Protein AF-0000000075450523 (afdb_homodimer)

Nearest PDB structures (foldseek):
  6s5o-assembly2_F-2  TM=8.273E-01  e=3.214E-02  Bacillus subtilis subsp. subtilis str. 168
  4gvl-assembly1_A  TM=4.251E-01  e=5.748E-04  Geobacter sulfurreducens PCA
  6s2j-assembly1_A  TM=8.251E-01  e=3.214E-02  Bacillus subtilis subsp. subtilis str. 168
  4gx2-assembly1_B  TM=4.238E-01  e=2.543E-03  Geobacter sulfurreducens PCA
  4gx5-assembly1_B  TM=4.213E-01  e=3.454E-03  Geobacter sulfurreducens PCA

Solvent-accessible surface area (backbone atoms only — not comparable to full-atom values): 54017 Å² total; per-residue (Å²): 107,67,63,59,48,32,41,57,68,24,33,86,91,32,75,55,17,27,61,58,18,40,50,28,48,54,18,45,24,34,20,53,6,46,59,54,17,67,48,57,60,95,82,44,52,72,33,70,54,33,13,24,53,40,9,22,55,38,14,48,72,62,43,59,56,32,68,70,57,38,51,41,44,23,50,51,12,41,32,41,21,37,25,39,52,17,39,68,36,12,65,51,49,70,62,24,56,38,96,74,30,44,62,54,40,48,47,39,51,50,27,52,50,46,35,50,51,49,50,53,49,47,30,74,72,69,63,50,55,66,56,32,45,52,9,13,52,20,9,7,32,46,32,64,61,25,39,52,22,36,52,49,47,43,26,73,72,68,73,46,85,63,50,48,23,52,46,24,20,65,53,2,28,64,31,15,58,51,24,46,50,50,35,52,55,49,47,38,59,77,66,65,65,51,69,69,61,41,50,51,46,42,63,59,58,32,53,63,59,35,48,53,39,65,38,78,48,38,32,29,26,66,33,72,85,46,44,68,33,29,45,49,56,49,44,65,70,66,72,56,72,54,34,61,53,34,34,29,45,61,91,41,80,83,48,66,42,74,47,50,58,78,38,66,36,46,67,54,18,35,33,36,33,35,22,28,52,83,46,45,62,62,45,35,74,62,41,30,45,82,48,93,71,83,60,70,82,41,45,78,67,38,42,78,45,78,36,39,29,41,38,72,90,51,32,34,36,27,47,54,75,63,34,48,39,81,74,41,55,21,32,60,43,30,34,31,49,98,86,37,45,36,66,41,31,53,78,44,60,37,48,57,67,26,30,34,32,34,33,20,35,72,66,23,48,52,52,48,32,59,68,28,46,47,36,69,71,63,48,31,56,57,54,58,45,54,54,27,43,32,44,26,52,4,41,53,48,10,66,41,72,39,82,47,92,92,48,93,58,62,46,55,53,32,62,46,42,14,17,23,53,38,17,23,48,44,35,46,46,18,39,80,69,60,38,70,68,54,54,44,68,24,24,42,40,34,46,23,52,52,10,44,43,43,17,34,22,34,49,13,30,68,25,9,74,54,43,63,61,42,48,68,68,56,56,35,57,52,43,31,51,51,4,31,48,52,20,31,51,27,50,49,52,38,48,48,44,38,40,70,71,67,62,45,47,65,52,37,46,49,8,32,52,20,12,44,30,52,31,67,68,48,40,54,55,49,47,70,76,38,90,58,62,44,24,58,52,27,18,64,48,24,27,53,58,32,54,53,49,44,33,51,49,40,30,48,54,48,45,69,73,70,99,107,67,64,60,46,31,40,56,68,26,32,86,90,31,76,56,16,26,61,57,17,40,50,27,50,53,19,45,25,34,21,54,7,49,59,55,18,69,49,58,60,95,84,44,54,71,34,68,54,34,13,24,52,39,10,21,54,36,13,49,72,60,40,59,57,33,68,70,56,37,51,40,45,24,50,52,13,40,33,41,20,38,24,38,50,16,40,68,37,12,64,52,48,69,60,25,58,36,96,73,29,41,64,54,40,49,46,37,51,48,27,53,50,47,34,52,51,51,49,54,48,45,30,73,72,71,64,51,55,64,55,32,46,51,8,14,53,19,10,8,33,46,30,64,62,25,39,53,21,36,53,48,46,42,26,72,74,69,73,45,84,64,49,46,23,53,45,24,20,64,53,2,29,65,31,15,59,51,24,46,50,49,34,52,54,48,47,39,60,76,67,63,66,51,70,68,62,39,50,52,47,43,64,59,58,32,53,65,59,34,50,52,40,66,39,78,48,38,31,30,28,66,34,71,86,44,45,68,34,27,45,48,56,49,44,64,68,67,71,56,72,55,32,60,52,34,35,29,44,61,90,39,81,83,45,67,40,73,48,51,57,78,39,64,37,45,67,54,18,34,34,35,33,34,22,29,51,80,46,46,61,62,46,35,74,61,42,30,44,81,47,92,72,83,61,69,81,44,46,79,68,38,41,79,46,76,36,39,29,42,40,73,88,51,31,35,37,27,47,55,74,63,35,47,38,81,74,42,54,22,32,60,42,30,34,31,50,96,87,36,45,37,65,40,32,52,79,43,60,38,46,60,68,26,31,34,32,33,34,20,36,71,66,22,47,51,51,49,33,59,68,29,46,48,37,70,71,62,48,31,56,58,53,58,44,53,54,27,42,32,44,25,53,5,40,54,47,10,68,41,72,39,80,48,92,92,48,91,58,60,45,55,54,32,61,47,44,15,17,22,54,37,17,23,49,43,36,47,47,18,38,79,69,63,39,72,67,53,53,44,70,24,22,43,42,34,46,24,53,52,9,45,42,44,18,33,21,34,48,14,31,68,26,10,73,54,43,62,60,41,49,70,69,54,56,35,58,53,43,31,51,50,4,30,48,51,20,29,50,26,51,49,51,37,49,49,44,37,41,72,73,66,62,45,47,65,53,37,45,49,8,32,52,20,12,43,30,51,31,67,68,46,40,54,54,49,47,72,76,40,90,61,62,44,23,60,50,27,19,62,47,23,27,55,58,32,53,53,50,45,33,51,50,40,29,48,54,48,44,70,74,69,99

pLDDT: mean 86.55, std 9.95, range [38.66, 97.81]

Secondary structure (DSSP, 8-state):
-HHHHHHHH--TTSGGG-HHHHHHHHHHHHHHHHHHHT--BTTB--TTHHHHHHHHHHHHTT----HHHHHHHHHHHHHHHHHHHHHHHHHHHGGGGSTTHHHHHHHHHHHHHHHHHHHHHHHHHH---HHHHHHHHHHHTT-HHHHHHHHHHHHHHHSS--HHHHHHHHHHHHHHHHHHHHHHHHHHHHTT--HHHHHHHHHHHTTTGGGTSPEEEEEEE--GGGTT-BHHHHHHHHTS-EEEEEEE-TT-TT--EE--TT-B--TT-EEEEEE-HHHHHHHHHHHEEE-----GGGGGTSEEEEEEB--GGGTT-BHHHHTHHHHHS-EEEEEEETTEEEE--TTPBP-TT-EEEEEE-HHHHHHHHHHHB--HHHHHS---HHHHHHHHHHHHHHTPPB--TT-SSPBP-HHHHHHHHHHHHHHHHGGGGT------HHHHHHHHHHHHHHHHHHHHHHHHHHHHHHHHTSHHHHHHHHHHHHHHHHHHHHHHIIIIIS---HHHHHHHHHHHTT-HHHHHHHHHH-SSSHHHHHHHHHHHHHHHHHHHHHHHHHHHHH-/-HHHHHHHH--TTSGGG-HHHHHHHHHHHHHHHHHHHT--BTTB--TTHHHHHHHHHHHHTT----HHHHHHHHHHHHHHHHHHHHHHHHHHHGGGGSTTHHHHHHHHHHHHHHHHHHHHHHHHHH---HHHHHHHHHHHTT-HHHHHHHHHHHHHHHSS--HHHHHHHHHHHHHHHHHHHHHHHHHHHHTT--HHHHHHHHHHHTTTGGGTS-EEEEEEE--GGGTT-BHHHHHHHHTS-EEEEEEE-TT-TT--EE--TT-B--TT-EEEEEE-HHHHHHHHHHHEEE-----GGGGGTSEEEEEEB--GGGTT-BHHHHTHHHHHS-EEEEEEETTEEEE--TTPBP-TT-EEEEEE-HHHHHHHHHHHB--HHHHHS---HHHHHHHHHHHHHHTPPB--TT-SSPBP-HHHHHHHHHHHHHHHHGGGGT------HHHHHHHHHHHHHHHHHHHHHHHHHHHHHHHHTSHHHHHHHHHHHHHHHHHHHHHHIIIIIS---HHHHHHHHHHHTT-HHHHHHHHHH-SSSHHHHHHHHHHHHHHHHHHHHHHHHHHHHH-

Radius of gyration: 31.95 Å; Cα contacts (8 Å, |Δi|>4): 2285; chains: 2; bounding box: 88×83×75 Å

InterPro domains:
  IPR006037 Regulator of K+ conductance, C-terminal [PF02080] (314-372)
  IPR006037 Regulator of K+ conductance, C-terminal [PS51202] (289-374)
  IPR006512 YidE/YbjL duplication [PF06826] (26-187)
  IPR006512 YidE/YbjL duplication [PF06826] (387-558)
  IPR006512 YidE/YbjL duplication [TIGR01625] (31-175)
  IPR006512 YidE/YbjL duplication [TIGR01625] (391-545)
  IPR036721 Regulator of K+ conductance, C-terminal domain superfamily [G3DSA:3.30.70.1450] (300-380)
  IPR036721 Regulator of K+ conductance, C-terminal domain superfamily [SSF116726] (298-374)
  IPR050144 AAE Transporter [PTHR30445] (29-537)

Organism: Prevotella dentalis (strain ATCC 49559 / DSM 3688 / JCM 13448 / NCTC 12043 / ES 2772) (NCBI:txid908937)

Foldseek 3Di:
DVVVVLLQQADPVDPQRDDSNAVVLLVVLLVVQQVQQVDDDVNDGLHLLSSLQSLLQSLQVVRFGDPVVLVVLLLQLLLLQLLLVLLVLQACVVVLCPDPNVVLQVLLVQLVVVLLVLLVVCCVVPVDDSLLSQLLLCLLLVQVLSLVLLQQLQCVQPVDGDLSSSLLNSLLNVLNQVLLVVLLVVLCVVVVDDLVVLQVVLVVVCVVVLQLAKDKFKFFFAAPVLAFPFPLVLCVVLVFQKDFQWKQDPVHNQEIAGGDRGDGDHGRIMTIMIHRPVSVVSSCVRGHHTDDDDCVSHCVAKPKDKAAQQDLVQQFPFQLRVPLCVPQNKDFQWKADPNTTDGRGRGDTDAHGIITTIMGGPRSVVVVNVVRVSDPVSQADDDCVCVVVLLVQLVVQQPDFDDDPPFPGTAGLHSSQSSNVSSSVCSNCVSNVSNRNDHDPVVSVVSNSSSSSSNSSSSSSVSNNCNVVCCPVPVSVVSNVSSSCSNNVSLNVSSVCCCPVVVRRSLLSQLSSSLSSLHVSSLVVSCVSHVRCNSVVSNSSNNSVSSNCSSVVSSVSSSVVSD/DVVVVLLQQADPVDAQRDPSNAVVLLVVLLVVQQVQQVDDDVNDGLHLLSSLQSLLQSLQVVRFGDPVVLVVLLLQLLLLQLLLVLLVLLACVVVLCPDPNVVLQVLLVQLVVVLLVLLVVCCVVPVDDSLLSQLLLCLLLVFVLSLVLLQQLQCVQPVDGDLSSSLLNSLLNVLNQVLLVVLLVVLCVVVVDDLVVLQVVLVVVCLVVLQLAKDKFKFFFAAPVQAFPFPLVLCVVLVFQKDFQWKQQPVHNQEIAGGDRGDGDHGRIMTIMIHRPVSVVSSCVRGHHTDDDDCVSHCVAKPKDKAAQQDLVLQFPFQLRVPLCVPQNKDFQWKQDPNTTDGRGRGDTDAHGIITTIMGGPRSVVVVNVVRVSDPVSQADDDCVCVVVLLVQLVVQQPDFDDDPPFPGTAGLHSSQSSNVSSSVCSNCVSNVSNRNDHDPVVSVVSNSSSSSSNSSSSSSVSNNCNVVCCPVPVSVVSNVSSSCSNNVSLNVSSVCCCPVVVRRSLLSQLSSSLSSLHVSSLVVSCVSHVDCNSVVSNSSNNSVSSNCSSVVSSVSSSVVSD

Sequence (1126 aa):
MELLRNLFEGFPEYWGGGVSHSLLILSLVISLGLILGKLKVRNVSLGLTWVLIIGIVFGYFNMNLDPNLLHFLREFGLVLFVYSIGLQVGPSFFSSFKKGGLSLNMLVVTTIAVGLALTVGLHFATGTPITALAGIFSGAVTNTPGLGAAQQAYFGLQGVEAPDIAMGYALAYPMGVIGVILSFILLRYILRIRPTEEEQAAERGLGHLEQLTVRQFTLEITNQRIDGATVKHVRELVKRRFVISRIVPHDDTEHNAVVNGHTELHLHDRVLIIAAPKDVDAITALVGIPVELDWSPYEQELLSRRVLLTRPELNGKTLEQLNANGNFGVTVTRVNRSGVDLVAYPHLRLQLGDKLTVVGTELGIGHVSKMLGNSLKRLNYPNLIPIFLGIALGCVVANLPLIIPGIPQPVKLGLAGGPFIVAILVGYFGPRYHLVTYNTISANMMMREMGIAIFLACVGLGAGPDFFSTLTGGEGLAWIGYGLLLTVVPILLGGLIGRYGLHLNYYTLMGVLAGGNTNPPALAYSNMLTTSDTPAVGYATVYPFAMFLRIITIQILILLFFAMELLRNLFEGFPEYWGGGVSHSLLILSLVISLGLILGKLKVRNVSLGLTWVLIIGIVFGYFNMNLDPNLLHFLREFGLVLFVYSIGLQVGPSFFSSFKKGGLSLNMLVVTTIAVGLALTVGLHFATGTPITALAGIFSGAVTNTPGLGAAQQAYFGLQGVEAPDIAMGYALAYPMGVIGVILSFILLRYILRIRPTEEEQAAERGLGHLEQLTVRQFTLEITNQRIDGATVKHVRELVKRRFVISRIVPHDDTEHNAVVNGHTELHLHDRVLIIAAPKDVDAITALVGIPVELDWSPYEQELLSRRVLLTRPELNGKTLEQLNANGNFGVTVTRVNRSGVDLVAYPHLRLQLGDKLTVVGTELGIGHVSKMLGNSLKRLNYPNLIPIFLGIALGCVVANLPLIIPGIPQPVKLGLAGGPFIVAILVGYFGPRYHLVTYNTISANMMMREMGIAIFLACVGLGAGPDFFSTLTGGEGLAWIGYGLLLTVVPILLGGLIGRYGLHLNYYTLMGVLAGGNTNPPALAYSNMLTTSDTPAVGYATVYPFAMFLRIITIQILILLFFA

Structure (mmCIF, N/CA/C/O backbone):
data_AF-0000000075450523-model_v1
#
loop_
_entity.id
_entity.type
_entity.pdbx_description
1 polymer Permease
#
loop_
_atom_site.group_PDB
_atom_site.id
_atom_site.type_symbol
_atom_site.label_atom_id
_atom_site.label_alt_id
_atom_site.label_comp_id
_atom_site.label_asym_id
_atom_site.label_entity_id
_atom_site.label_seq_id
_atom_site.pdbx_PDB_ins_code
_atom_site.Cartn_x
_atom_site.Cartn_y
_atom_site.Cartn_z
_atom_site.occupancy
_atom_site.B_iso_or_equiv
_atom_site.auth_seq_id
_atom_site.auth_comp_id
_atom_site.auth_asym_id
_atom_site.auth_atom_id
_atom_site.pdbx_PDB_model_num
ATOM 1 N N . MET A 1 1 ? -21.016 -18.781 22.688 1 67.12 1 MET A N 1
ATOM 2 C CA . MET A 1 1 ? -20.391 -19.984 22.109 1 67.12 1 MET A CA 1
ATOM 3 C C . MET A 1 1 ? -20.953 -20.281 20.734 1 67.12 1 MET A C 1
ATOM 5 O O . MET A 1 1 ? -20.203 -20.609 19.812 1 67.12 1 MET A O 1
ATOM 9 N N . GLU A 1 2 ? -22.281 -20 20.688 1 76.31 2 GLU A N 1
ATOM 10 C CA . GLU A 1 2 ? -22.906 -20.297 19.406 1 76.31 2 GLU A CA 1
ATOM 11 C C . GLU A 1 2 ? -22.406 -19.328 18.328 1 76.31 2 GLU A C 1
ATOM 13 O O . GLU A 1 2 ? -22.188 -19.734 17.188 1 76.31 2 GLU A O 1
ATOM 18 N N . LEU A 1 3 ? -22.156 -18.219 18.766 1 77.31 3 LEU A N 1
ATOM 19 C CA . LEU A 1 3 ? -21.656 -17.219 17.828 1 77.31 3 LEU A CA 1
ATOM 20 C C . LEU A 1 3 ? -20.297 -17.609 17.281 1 77.31 3 LEU A C 1
ATOM 22 O O . LEU A 1 3 ? -20.078 -17.609 16.062 1 77.31 3 LEU A O 1
ATOM 26 N N . LEU A 1 4 ? -19.469 -18.031 18.156 1 80.62 4 LEU A N 1
ATOM 27 C CA . LEU A 1 4 ? -18.109 -18.391 17.75 1 80.62 4 LEU A CA 1
ATOM 28 C C . LEU A 1 4 ? -18.125 -19.672 16.906 1 80.62 4 LEU A C 1
ATOM 30 O O . LEU A 1 4 ? -17.359 -19.781 15.945 1 80.62 4 LEU A O 1
ATOM 34 N N . ARG A 1 5 ? -18.984 -20.516 17.25 1 79.94 5 ARG A N 1
ATOM 35 C CA . ARG A 1 5 ? -19.109 -21.75 16.469 1 79.94 5 ARG A CA 1
ATOM 36 C C . ARG A 1 5 ? -19.578 -21.453 15.055 1 79.94 5 ARG A C 1
ATOM 38 O O . ARG A 1 5 ? -19.031 -22 14.086 1 79.94 5 ARG A O 1
ATOM 45 N N . ASN A 1 6 ? -20.5 -20.516 14.984 1 80.81 6 ASN A N 1
ATOM 46 C CA . ASN A 1 6 ? -21.016 -20.156 13.672 1 80.81 6 ASN A CA 1
ATOM 47 C C . ASN A 1 6 ? -20 -19.375 12.852 1 80.81 6 ASN A C 1
ATOM 49 O O . ASN A 1 6 ? -19.969 -19.5 11.625 1 80.81 6 ASN A O 1
ATOM 53 N N . LEU A 1 7 ? -19.266 -18.75 13.555 1 82.69 7 LEU A N 1
ATOM 54 C CA . LEU A 1 7 ? -18.25 -17.969 12.859 1 82.69 7 LEU A CA 1
ATOM 55 C C . LEU A 1 7 ? -17.156 -18.875 12.312 1 82.69 7 LEU A C 1
ATOM 57 O O . LEU A 1 7 ? -16.609 -18.625 11.242 1 82.69 7 LEU A O 1
ATOM 61 N N . PHE A 1 8 ? -16.922 -19.938 12.984 1 82.31 8 PHE A N 1
ATOM 62 C CA . PHE A 1 8 ? -15.844 -20.828 12.562 1 82.31 8 PHE A CA 1
ATOM 63 C C . PHE A 1 8 ? -16.359 -21.891 11.609 1 82.31 8 PHE A C 1
ATOM 65 O O . PHE A 1 8 ? -15.68 -22.266 10.656 1 82.31 8 PHE A O 1
ATOM 72 N N . GLU A 1 9 ? -17.578 -22.312 11.773 1 80.88 9 GLU A N 1
ATOM 73 C CA . GLU A 1 9 ? -18.109 -23.422 10.984 1 80.88 9 GLU A CA 1
ATOM 74 C C . GLU A 1 9 ? -18.984 -22.922 9.844 1 80.88 9 GLU A C 1
ATOM 76 O O . GLU A 1 9 ? -19.219 -23.656 8.875 1 80.88 9 GLU A O 1
ATOM 81 N N . GLY A 1 10 ? -19.406 -21.656 9.93 1 78.88 10 GLY A N 1
ATOM 82 C CA . GLY A 1 10 ? -20.281 -21.109 8.906 1 78.88 10 GLY A CA 1
ATOM 83 C C . GLY A 1 10 ? -21.719 -21 9.352 1 78.88 10 GLY A C 1
ATOM 84 O O . GLY A 1 10 ? -22.188 -21.797 10.172 1 78.88 10 GLY A O 1
ATOM 85 N N . PHE A 1 11 ? -22.328 -19.891 8.766 1 73.75 11 PHE A N 1
ATOM 86 C CA . PHE A 1 11 ? -23.766 -19.75 8.992 1 73.75 11 PHE A CA 1
ATOM 87 C C . PHE A 1 11 ? -24.547 -20.578 7.984 1 73.75 11 PHE A C 1
ATOM 89 O O . PHE A 1 11 ? -24.516 -20.297 6.785 1 73.75 11 PHE A O 1
ATOM 96 N N . PRO A 1 12 ? -25.172 -21.562 8.383 1 70 12 PRO A N 1
ATOM 97 C CA . PRO A 1 12 ? -25.859 -22.484 7.469 1 70 12 PRO A CA 1
ATOM 98 C C . PRO A 1 12 ? -26.859 -21.781 6.555 1 70 12 PRO A C 1
ATOM 100 O O . PRO A 1 12 ? -27.125 -22.25 5.449 1 70 12 PRO A O 1
ATOM 103 N N . GLU A 1 13 ? -27.266 -20.594 7.016 1 69.88 13 GLU A N 1
ATOM 104 C CA . GLU A 1 13 ? -28.297 -19.875 6.262 1 69.88 13 GLU A CA 1
ATOM 105 C C . GLU A 1 13 ? -27.703 -19.109 5.09 1 69.88 13 GLU A C 1
ATOM 107 O O . GLU A 1 13 ? -28.406 -18.734 4.152 1 69.88 13 GLU A O 1
ATOM 112 N N . TYR A 1 14 ? -26.453 -19.062 5.145 1 74.06 14 TYR A N 1
ATOM 113 C CA . TYR A 1 14 ? -25.797 -18.234 4.129 1 74.06 14 TYR A CA 1
ATOM 114 C C . TYR A 1 14 ? -24.922 -19.094 3.225 1 74.06 14 TYR A C 1
ATOM 116 O O . TYR A 1 14 ? -24.406 -20.125 3.65 1 74.06 14 TYR A O 1
ATOM 124 N N . TRP A 1 15 ? -24.828 -18.75 2.084 1 71.94 15 TRP A N 1
ATOM 125 C CA . TRP A 1 15 ? -23.984 -19.453 1.115 1 71.94 15 TRP A CA 1
ATOM 126 C C . TRP A 1 15 ? -22.562 -19.562 1.618 1 71.94 15 TRP A C 1
ATOM 128 O O . TRP A 1 15 ? -21.969 -18.578 2.055 1 71.94 15 TRP A O 1
ATOM 138 N N . GLY A 1 16 ? -22.031 -20.844 1.621 1 72.62 16 GLY A N 1
ATOM 139 C CA . GLY A 1 16 ? -20.641 -21.094 1.982 1 72.62 16 GLY A CA 1
ATOM 140 C C . GLY A 1 16 ? -20.312 -20.656 3.398 1 72.62 16 GLY A C 1
ATOM 141 O O . GLY A 1 16 ? -19.172 -20.281 3.689 1 72.62 16 GLY A O 1
ATOM 142 N N . GLY A 1 17 ? -21.484 -20.453 4.281 1 78 17 GLY A N 1
ATOM 143 C CA . GLY A 1 17 ? -21.266 -20.078 5.668 1 78 17 GLY A CA 1
ATOM 144 C C . GLY A 1 17 ? -21.359 -18.578 5.898 1 78 17 GLY A C 1
ATOM 145 O O . GLY A 1 17 ? -21.375 -18.125 7.047 1 78 17 GLY A O 1
ATOM 146 N N . GLY A 1 18 ? -21.344 -17.828 4.84 1 84.94 18 GLY A N 1
ATOM 147 C CA . GLY A 1 18 ? -21.5 -16.391 4.992 1 84.94 18 GLY A CA 1
ATOM 148 C C . GLY A 1 18 ? -20.203 -15.625 4.809 1 84.94 18 GLY A C 1
ATOM 149 O O . GLY A 1 18 ? -19.125 -16.219 4.832 1 84.94 18 GLY A O 1
ATOM 150 N N . VAL A 1 19 ? -20.344 -14.328 4.629 1 89.62 19 VAL A N 1
ATOM 151 C CA . VAL A 1 19 ? -19.203 -13.469 4.344 1 89.62 19 VAL A CA 1
ATOM 152 C C . VAL A 1 19 ? -18.344 -13.328 5.594 1 89.62 19 VAL A C 1
ATOM 154 O O . VAL A 1 19 ? -17.109 -13.375 5.516 1 89.62 19 VAL A O 1
ATOM 157 N N . SER A 1 20 ? -18.953 -13.211 6.754 1 89.94 20 SER A N 1
ATOM 158 C CA . SER A 1 20 ? -18.203 -13.055 8 1 89.94 20 SER A CA 1
ATOM 159 C C . SER A 1 20 ? -17.359 -14.281 8.297 1 89.94 20 SER A C 1
ATOM 161 O O . SER A 1 20 ? -16.219 -14.156 8.742 1 89.94 20 SER A O 1
ATOM 163 N N . HIS A 1 21 ? -17.953 -15.391 8.062 1 92.44 21 HIS A N 1
ATOM 164 C CA . HIS A 1 21 ? -17.219 -16.641 8.258 1 92.44 21 HIS A CA 1
ATOM 165 C C . HIS A 1 21 ? -16 -16.719 7.344 1 92.44 21 HIS A C 1
ATOM 167 O O . HIS A 1 21 ? -14.898 -17.016 7.801 1 92.44 21 HIS A O 1
ATOM 173 N N . SER A 1 22 ? -16.234 -16.453 6.098 1 94.56 22 SER A N 1
ATOM 174 C CA . SER A 1 22 ? -15.164 -16.547 5.109 1 94.56 22 SER A CA 1
ATOM 175 C C . SER A 1 22 ? -14.031 -15.57 5.418 1 94.56 22 SER A C 1
ATOM 177 O O . SER A 1 22 ? -12.852 -15.93 5.336 1 94.56 22 SER A O 1
ATOM 179 N N . LEU A 1 23 ? -14.414 -14.375 5.801 1 95.19 23 LEU A N 1
ATOM 180 C CA . LEU A 1 23 ? -13.422 -13.352 6.098 1 95.19 23 LEU A CA 1
ATOM 181 C C . LEU A 1 23 ? -12.664 -13.688 7.379 1 95.19 23 LEU A C 1
ATOM 183 O O . LEU A 1 23 ? -11.461 -13.414 7.484 1 95.19 23 LEU A O 1
ATOM 187 N N . LEU A 1 24 ? -13.352 -14.219 8.297 1 95.44 24 LEU A N 1
ATOM 188 C CA . LEU A 1 24 ? -12.727 -14.594 9.562 1 95.44 24 LEU A CA 1
ATOM 189 C C . LEU A 1 24 ? -11.688 -15.688 9.344 1 95.44 24 LEU A C 1
ATOM 191 O O . LEU A 1 24 ? -10.555 -15.578 9.812 1 95.44 24 LEU A O 1
ATOM 195 N N . ILE A 1 25 ? -12.07 -16.719 8.641 1 96 25 ILE A N 1
ATOM 196 C CA . ILE A 1 25 ? -11.172 -17.844 8.391 1 96 25 ILE A CA 1
ATOM 197 C C . ILE A 1 25 ? -9.953 -17.375 7.609 1 96 25 ILE A C 1
ATOM 199 O O . ILE A 1 25 ? -8.82 -17.703 7.957 1 96 25 ILE A O 1
ATOM 203 N N . LEU A 1 26 ? -10.219 -16.625 6.559 1 97 26 LEU A N 1
ATOM 204 C CA . LEU A 1 26 ? -9.133 -16.109 5.73 1 97 26 LEU A CA 1
ATOM 205 C C . LEU A 1 26 ? -8.172 -15.258 6.562 1 97 26 LEU A C 1
ATOM 207 O O . LEU A 1 26 ? -6.953 -15.422 6.469 1 97 26 LEU A O 1
ATOM 211 N N . SER A 1 27 ? -8.703 -14.398 7.375 1 97.5 27 SER A N 1
ATOM 212 C CA . SER A 1 27 ? -7.902 -13.461 8.164 1 97.5 27 SER A CA 1
ATOM 213 C C . SER A 1 27 ? -7.117 -14.195 9.25 1 97.5 27 SER A C 1
ATOM 215 O O . SER A 1 27 ? -5.969 -13.844 9.531 1 97.5 27 SER A O 1
ATOM 217 N N . LEU A 1 28 ? -7.715 -15.188 9.812 1 97.12 28 LEU A N 1
ATOM 218 C CA . LEU A 1 28 ? -7.031 -15.953 10.852 1 97.12 28 LEU A CA 1
ATOM 219 C C . LEU A 1 28 ? -5.887 -16.766 10.266 1 97.12 28 LEU A C 1
ATOM 221 O O . LEU A 1 28 ? -4.801 -16.828 10.844 1 97.12 28 LEU A O 1
ATOM 225 N N . VAL A 1 29 ? -6.168 -17.391 9.172 1 97.44 29 VAL A N 1
ATOM 226 C CA . VAL A 1 29 ? -5.137 -18.188 8.516 1 97.44 29 VAL A CA 1
ATOM 227 C C . VAL A 1 29 ? -3.941 -17.297 8.172 1 97.44 29 VAL A C 1
ATOM 229 O O . VAL A 1 29 ? -2.795 -17.656 8.438 1 97.44 29 VAL A O 1
ATOM 232 N N . ILE A 1 30 ? -4.191 -16.141 7.625 1 97.75 30 ILE A N 1
ATOM 233 C CA . ILE A 1 30 ? -3.137 -15.234 7.188 1 97.75 30 ILE A CA 1
ATOM 234 C C . ILE A 1 30 ? -2.396 -14.68 8.406 1 97.75 30 ILE A C 1
ATOM 236 O O . ILE A 1 30 ? -1.164 -14.711 8.453 1 97.75 30 ILE A O 1
ATOM 240 N N . SER A 1 31 ? -3.121 -14.234 9.406 1 96.5 31 SER A N 1
ATOM 241 C CA . SER A 1 31 ? -2.49 -13.617 10.57 1 96.5 31 SER A CA 1
ATOM 242 C C . SER A 1 31 ? -1.649 -14.625 11.344 1 96.5 31 SER A C 1
ATOM 244 O O . SER A 1 31 ? -0.51 -14.336 11.719 1 96.5 31 SER A O 1
ATOM 246 N N . LEU A 1 32 ? -2.166 -15.781 11.578 1 96.81 32 LEU A N 1
ATOM 247 C CA . LEU A 1 32 ? -1.423 -16.812 12.305 1 96.81 32 LEU A CA 1
ATOM 248 C C . LEU A 1 32 ? -0.207 -17.266 11.5 1 96.81 32 LEU A C 1
ATOM 250 O O . LEU A 1 32 ? 0.861 -17.5 12.07 1 96.81 32 LEU A O 1
ATOM 254 N N . GLY A 1 33 ? -0.425 -17.422 10.234 1 96.56 33 GLY A N 1
ATOM 255 C CA . GLY A 1 33 ? 0.704 -17.766 9.391 1 96.56 33 GLY A CA 1
ATOM 256 C C . GLY A 1 33 ? 1.818 -16.75 9.422 1 96.56 33 GLY A C 1
ATOM 257 O O . GLY A 1 33 ? 2.994 -17.094 9.523 1 96.56 33 GLY A O 1
ATOM 258 N N . LEU A 1 34 ? 1.463 -15.5 9.336 1 94 34 LEU A N 1
ATOM 259 C CA . LEU A 1 34 ? 2.451 -14.422 9.336 1 94 34 LEU A CA 1
ATOM 260 C C . LEU A 1 34 ? 3.156 -14.336 10.688 1 94 34 LEU A C 1
ATOM 262 O O . LEU A 1 34 ? 4.352 -14.039 10.75 1 94 34 LEU A O 1
ATOM 266 N N . ILE A 1 35 ? 2.445 -14.531 11.75 1 93.62 35 ILE A N 1
ATOM 267 C CA . ILE A 1 35 ? 3.029 -14.508 13.086 1 93.62 35 ILE A CA 1
ATOM 268 C C . ILE A 1 35 ? 4.094 -15.602 13.203 1 93.62 35 ILE A C 1
ATOM 270 O O . ILE A 1 35 ? 5.203 -15.352 13.68 1 93.62 35 ILE A O 1
ATOM 274 N N . LEU A 1 36 ? 3.775 -16.734 12.711 1 93.12 36 LEU A N 1
ATOM 275 C CA . LEU A 1 36 ? 4.723 -17.844 12.758 1 93.12 36 LEU A CA 1
ATOM 276 C C . LEU A 1 36 ? 5.875 -17.625 11.789 1 93.12 36 LEU A C 1
ATOM 278 O O . LEU A 1 36 ? 6.98 -18.125 12 1 93.12 36 LEU A O 1
ATOM 282 N N . GLY A 1 37 ? 5.566 -16.953 10.758 1 90 37 GLY A N 1
ATOM 283 C CA . GLY A 1 37 ? 6.594 -16.656 9.773 1 90 37 GLY A CA 1
ATOM 284 C C . GLY A 1 37 ? 7.715 -15.789 10.32 1 90 37 GLY A C 1
ATOM 285 O O . GLY A 1 37 ? 8.82 -15.773 9.766 1 90 37 GLY A O 1
ATOM 286 N N . LYS A 1 38 ? 7.457 -15.094 11.383 1 85.94 38 LYS A N 1
ATOM 287 C CA . LYS A 1 38 ? 8.477 -14.242 11.992 1 85.94 38 LYS A CA 1
ATOM 288 C C . LYS A 1 38 ? 9.438 -15.062 12.844 1 85.94 38 LYS A C 1
ATOM 290 O O . LYS A 1 38 ? 10.523 -14.594 13.188 1 85.94 38 LYS A O 1
ATOM 295 N N . LEU A 1 39 ? 9.086 -16.25 13.102 1 86.19 39 LEU A N 1
ATOM 296 C CA . LEU A 1 39 ? 9.945 -17.125 13.891 1 86.19 39 LEU A CA 1
ATOM 297 C C . LEU A 1 39 ? 11.156 -17.562 13.086 1 86.19 39 LEU A C 1
ATOM 299 O O . LEU A 1 39 ? 11.023 -18.016 11.945 1 86.19 39 LEU A O 1
ATOM 303 N N . LYS A 1 40 ? 12.305 -17.188 13.602 1 82.38 40 LYS A N 1
ATOM 304 C CA . LYS A 1 40 ? 13.547 -17.578 12.93 1 82.38 40 LYS A CA 1
ATOM 305 C C . LYS A 1 40 ? 14.25 -18.703 13.68 1 82.38 40 LYS A C 1
ATOM 307 O O . LYS A 1 40 ? 14.281 -18.719 14.914 1 82.38 40 LYS A O 1
ATOM 312 N N . VAL A 1 41 ? 14.539 -19.719 13.016 1 78.75 41 VAL A N 1
ATOM 313 C CA . VAL A 1 41 ? 15.391 -20.781 13.539 1 78.75 41 VAL A CA 1
ATOM 314 C C . VAL A 1 41 ? 16.781 -20.688 12.938 1 78.75 41 VAL A C 1
ATOM 316 O O . VAL A 1 41 ? 16.969 -20.938 11.742 1 78.75 41 VAL A O 1
ATOM 319 N N . ARG A 1 42 ? 17.844 -20.406 13.672 1 72.69 42 ARG A N 1
ATOM 320 C CA . ARG A 1 42 ? 19.219 -20.203 13.242 1 72.69 42 ARG A CA 1
ATOM 321 C C . ARG A 1 42 ? 19.297 -19.141 12.148 1 72.69 42 ARG A C 1
ATOM 323 O O . ARG A 1 42 ? 19.906 -19.375 11.102 1 72.69 42 ARG A O 1
ATOM 330 N N . ASN A 1 43 ? 18.422 -18.234 12.234 1 68.19 43 ASN A N 1
ATOM 331 C CA . ASN A 1 43 ? 18.391 -17.047 11.383 1 68.19 43 ASN A CA 1
ATOM 332 C C . ASN A 1 43 ? 17.719 -17.328 10.047 1 68.19 43 ASN A C 1
ATOM 334 O O . ASN A 1 43 ? 17.938 -16.609 9.07 1 68.19 43 ASN A O 1
ATOM 338 N N . VAL A 1 44 ? 17.094 -18.438 9.969 1 74.44 44 VAL A N 1
ATOM 339 C CA . VAL A 1 44 ? 16.344 -18.766 8.766 1 74.44 44 VAL A CA 1
ATOM 340 C C . VAL A 1 44 ? 14.852 -18.797 9.086 1 74.44 44 VAL A C 1
ATOM 342 O O . VAL A 1 44 ? 14.438 -19.375 10.086 1 74.44 44 VAL A O 1
ATOM 345 N N . SER A 1 45 ? 14.102 -18.062 8.383 1 81.81 45 SER A N 1
ATOM 346 C CA . SER A 1 45 ? 12.648 -18.062 8.539 1 81.81 45 SER A CA 1
ATOM 347 C C . SER A 1 45 ? 11.961 -18.656 7.32 1 81.81 45 SER A C 1
ATOM 349 O O . SER A 1 45 ? 12.43 -18.484 6.191 1 81.81 45 SER A O 1
ATOM 351 N N . LEU A 1 46 ? 10.898 -19.422 7.492 1 81.56 46 LEU A N 1
ATOM 352 C CA . LEU A 1 46 ? 10.125 -19.984 6.387 1 81.56 46 LEU A CA 1
ATOM 353 C C . LEU A 1 46 ? 9.172 -18.938 5.812 1 81.56 46 LEU A C 1
ATOM 355 O O . LEU A 1 46 ? 8.57 -19.156 4.762 1 81.56 46 LEU A O 1
ATOM 359 N N . GLY A 1 47 ? 9.062 -17.859 6.512 1 82.19 47 GLY A N 1
ATOM 360 C CA . GLY A 1 47 ? 8.352 -16.688 6 1 82.19 47 GLY A CA 1
ATOM 361 C C . GLY A 1 47 ? 6.891 -16.984 5.695 1 82.19 47 GLY A C 1
ATOM 362 O O . GLY A 1 47 ? 6.164 -17.5 6.543 1 82.19 47 GLY A O 1
ATOM 363 N N . LEU A 1 48 ? 6.461 -16.781 4.449 1 86.06 48 LEU A N 1
ATOM 364 C CA . LEU A 1 48 ? 5.062 -16.797 4.035 1 86.06 48 LEU A CA 1
ATOM 365 C C . LEU A 1 48 ? 4.57 -18.234 3.859 1 86.06 48 LEU A C 1
ATOM 367 O O . LEU A 1 48 ? 3.363 -18.469 3.777 1 86.06 48 LEU A O 1
ATOM 371 N N . THR A 1 49 ? 5.441 -19.188 3.852 1 86 49 THR A N 1
ATOM 372 C CA . THR A 1 49 ? 5.027 -20.578 3.74 1 86 49 THR A CA 1
ATOM 373 C C . THR A 1 49 ? 4.172 -21 4.938 1 86 49 THR A C 1
ATOM 375 O O . THR A 1 49 ? 3.348 -21.906 4.84 1 86 49 THR A O 1
ATOM 378 N N . TRP A 1 50 ? 4.426 -20.359 6.012 1 92.5 50 TRP A N 1
ATOM 379 C CA . TRP A 1 50 ? 3.625 -20.641 7.195 1 92.5 50 TRP A CA 1
ATOM 380 C C . TRP A 1 50 ? 2.152 -20.328 6.945 1 92.5 50 TRP A C 1
ATOM 382 O O . TRP A 1 50 ? 1.272 -20.969 7.531 1 92.5 50 TRP A O 1
ATOM 392 N N . VAL A 1 51 ? 1.836 -19.391 6.125 1 95.25 51 VAL A N 1
ATOM 393 C CA . VAL A 1 51 ? 0.448 -19.109 5.781 1 95.25 51 VAL A CA 1
ATOM 394 C C . VAL A 1 51 ? -0.177 -20.312 5.082 1 95.25 51 VAL A C 1
ATOM 396 O O . VAL A 1 51 ? -1.321 -20.672 5.363 1 95.25 51 VAL A O 1
ATOM 399 N N . LEU A 1 52 ? 0.586 -20.891 4.184 1 93.12 52 LEU A N 1
ATOM 400 C CA . LEU A 1 52 ? 0.14 -22.109 3.496 1 93.12 52 LEU A CA 1
ATOM 401 C C . LEU A 1 52 ? -0.095 -23.234 4.488 1 93.12 52 LEU A C 1
ATOM 403 O O . LEU A 1 52 ? -1.126 -23.922 4.434 1 93.12 52 LEU A O 1
ATOM 407 N N . ILE A 1 53 ? 0.795 -23.469 5.43 1 92.81 53 ILE A N 1
ATOM 408 C CA . ILE A 1 53 ? 0.729 -24.562 6.391 1 92.81 53 ILE A CA 1
ATOM 409 C C . ILE A 1 53 ? -0.471 -24.359 7.316 1 92.81 53 ILE A C 1
ATOM 411 O O . ILE A 1 53 ? -1.211 -25.312 7.594 1 92.81 53 ILE A O 1
ATOM 415 N N . ILE A 1 54 ? -0.667 -23.156 7.785 1 95.94 54 ILE A N 1
ATOM 416 C CA . ILE A 1 54 ? -1.812 -22.891 8.648 1 95.94 54 ILE A CA 1
ATOM 417 C C . ILE A 1 54 ? -3.107 -23.078 7.859 1 95.94 54 ILE A C 1
ATOM 419 O O . ILE A 1 54 ? -4.109 -23.547 8.406 1 95.94 54 ILE A O 1
ATOM 423 N N . GLY A 1 55 ? -3.117 -22.672 6.609 1 96.06 55 GLY A N 1
ATOM 424 C CA . GLY A 1 55 ? -4.254 -22.969 5.758 1 96.06 55 GLY A CA 1
ATOM 425 C C . GLY A 1 55 ? -4.574 -24.438 5.684 1 96.06 55 GLY A C 1
ATOM 426 O O . GLY A 1 55 ? -5.738 -24.844 5.766 1 96.06 55 GLY A O 1
ATOM 427 N N . ILE A 1 56 ? -3.57 -25.25 5.559 1 93.5 56 ILE A N 1
ATOM 428 C CA . ILE A 1 56 ? -3.729 -26.703 5.508 1 93.5 56 ILE A CA 1
ATOM 429 C C . ILE A 1 56 ? -4.352 -27.203 6.812 1 93.5 56 ILE A C 1
ATOM 431 O O . ILE A 1 56 ? -5.266 -28.016 6.793 1 93.5 56 ILE A O 1
ATOM 435 N N . VAL A 1 57 ? -3.867 -26.688 7.926 1 94.5 57 VAL A N 1
ATOM 436 C CA . VAL A 1 57 ? -4.371 -27.094 9.234 1 94.5 57 VAL A CA 1
ATOM 437 C C . VAL A 1 57 ? -5.852 -26.75 9.344 1 94.5 57 VAL A C 1
ATOM 439 O O . VAL A 1 57 ? -6.66 -27.578 9.773 1 94.5 57 VAL A O 1
ATOM 442 N N . PHE A 1 58 ? -6.23 -25.547 8.977 1 95.19 58 PHE A N 1
ATOM 443 C CA . PHE A 1 58 ? -7.629 -25.141 9.023 1 95.19 58 PHE A CA 1
ATOM 444 C C . PHE A 1 58 ? -8.477 -25.984 8.078 1 95.19 58 PHE A C 1
ATOM 446 O O . PHE A 1 58 ? -9.578 -26.391 8.43 1 95.19 58 PHE A O 1
ATOM 453 N N . GLY A 1 59 ? -7.941 -26.203 6.895 1 92.06 59 GLY A N 1
ATOM 454 C CA . GLY A 1 59 ? -8.641 -27.047 5.941 1 92.06 59 GLY A CA 1
ATOM 455 C C . GLY A 1 59 ? -8.859 -28.453 6.445 1 92.06 59 GLY A C 1
ATOM 456 O O . GLY A 1 59 ? -9.891 -29.078 6.168 1 92.06 59 GLY A O 1
ATOM 457 N N . TYR A 1 60 ? -7.906 -28.938 7.129 1 91.69 60 TYR A N 1
ATOM 458 C CA . TYR A 1 60 ? -7.988 -30.281 7.691 1 91.69 60 TYR A CA 1
ATOM 459 C C . TYR A 1 60 ? -9.125 -30.375 8.695 1 91.69 60 TYR A C 1
ATOM 461 O O . TYR A 1 60 ? -9.805 -31.406 8.781 1 91.69 60 TYR A O 1
ATOM 469 N N . PHE A 1 61 ? -9.398 -29.359 9.453 1 91 61 PHE A N 1
ATOM 470 C CA . PHE A 1 61 ? -10.453 -29.359 10.461 1 91 61 PHE A CA 1
ATOM 471 C C . PHE A 1 61 ? -11.766 -28.859 9.867 1 91 61 PHE A C 1
ATOM 473 O O . PHE A 1 61 ? -12.688 -28.5 10.602 1 91 61 PHE A O 1
ATOM 480 N N . ASN A 1 62 ? -11.867 -28.703 8.602 1 86.5 62 ASN A N 1
ATOM 481 C CA . ASN A 1 62 ? -13.062 -28.359 7.84 1 86.5 62 ASN A CA 1
ATOM 482 C C . ASN A 1 62 ? -13.508 -26.922 8.109 1 86.5 62 ASN A C 1
ATOM 484 O O . ASN A 1 62 ? -14.703 -26.625 8.102 1 86.5 62 ASN A O 1
ATOM 488 N N . MET A 1 63 ? -12.617 -26.172 8.477 1 89.44 63 MET A N 1
ATOM 489 C CA . MET A 1 63 ? -12.844 -24.734 8.523 1 89.44 63 MET A CA 1
ATOM 490 C C . MET A 1 63 ? -12.453 -24.078 7.195 1 89.44 63 MET A C 1
ATOM 492 O O . MET A 1 63 ? -11.383 -23.484 7.082 1 89.44 63 MET A O 1
ATOM 496 N N . ASN A 1 64 ? -13.344 -24.219 6.258 1 89.06 64 ASN A N 1
ATOM 497 C CA . ASN A 1 64 ? -13.023 -23.859 4.883 1 89.06 64 ASN A CA 1
ATOM 498 C C . ASN A 1 64 ? -14.039 -22.875 4.312 1 89.06 64 ASN A C 1
ATOM 500 O O . ASN A 1 64 ? -15.047 -22.562 4.961 1 89.06 64 ASN A O 1
ATOM 504 N N . LEU A 1 65 ? -13.719 -22.375 3.197 1 91.56 65 LEU A N 1
ATOM 505 C CA . LEU A 1 65 ? -14.586 -21.484 2.434 1 91.56 65 LEU A CA 1
ATOM 506 C C . LEU A 1 65 ? -15.352 -22.25 1.365 1 91.56 65 LEU A C 1
ATOM 508 O O . LEU A 1 65 ? -15.039 -23.422 1.088 1 91.56 65 LEU A O 1
ATOM 512 N N . ASP A 1 66 ? -16.422 -21.609 0.836 1 91.06 66 ASP A N 1
ATOM 513 C CA . ASP A 1 66 ? -17.078 -22.141 -0.362 1 91.06 66 ASP A CA 1
ATOM 514 C C . ASP A 1 66 ? -16.047 -22.406 -1.468 1 91.06 66 ASP A C 1
ATOM 516 O O . ASP A 1 66 ? -15.141 -21.594 -1.688 1 91.06 66 ASP A O 1
ATOM 520 N N . PRO A 1 67 ? -16.125 -23.562 -2.131 1 87.81 67 PRO A N 1
ATOM 521 C CA . PRO A 1 67 ? -15.117 -23.969 -3.115 1 87.81 67 PRO A CA 1
ATOM 522 C C . PRO A 1 67 ? -14.961 -22.938 -4.238 1 87.81 67 PRO A C 1
ATOM 524 O O . PRO A 1 67 ? -13.844 -22.703 -4.699 1 87.81 67 PRO A O 1
ATOM 527 N N . ASN A 1 68 ? -16.078 -22.406 -4.695 1 88.62 68 ASN A N 1
ATOM 528 C CA . ASN A 1 68 ? -15.992 -21.422 -5.773 1 88.62 68 ASN A CA 1
ATOM 529 C C . ASN A 1 68 ? -15.367 -20.109 -5.305 1 88.62 68 ASN A C 1
ATOM 531 O O . ASN A 1 68 ? -14.594 -19.484 -6.039 1 88.62 68 ASN A O 1
ATOM 535 N N . LEU A 1 69 ? -15.727 -19.75 -4.117 1 92.19 69 LEU A N 1
ATOM 536 C CA . LEU A 1 69 ? -15.125 -18.562 -3.531 1 92.19 69 LEU A CA 1
ATOM 537 C C . LEU A 1 69 ? -13.633 -18.766 -3.297 1 92.19 69 LEU A C 1
ATOM 539 O O . LEU A 1 69 ? -12.836 -17.859 -3.578 1 92.19 69 LEU A O 1
ATOM 543 N N . LEU A 1 70 ? -13.375 -19.922 -2.805 1 92.88 70 LEU A N 1
ATOM 544 C CA . LEU A 1 70 ? -11.977 -20.281 -2.557 1 92.88 70 LEU A CA 1
ATOM 545 C C . LEU A 1 70 ? -11.164 -20.219 -3.842 1 92.88 70 LEU A C 1
ATOM 547 O O . LEU A 1 70 ? -10.047 -19.672 -3.846 1 92.88 70 LEU A O 1
ATOM 551 N N . HIS A 1 71 ? -11.68 -20.703 -4.883 1 90.69 71 HIS A N 1
ATOM 552 C CA . HIS A 1 71 ? -11.016 -20.688 -6.18 1 90.69 71 HIS A CA 1
ATOM 553 C C . HIS A 1 71 ? -10.82 -19.25 -6.684 1 90.69 71 HIS A C 1
ATOM 555 O O . HIS A 1 71 ? -9.742 -18.922 -7.18 1 90.69 71 HIS A O 1
ATOM 561 N N . PHE A 1 72 ? -11.766 -18.438 -6.555 1 93.56 72 PHE A N 1
ATOM 562 C CA . PHE A 1 72 ? -11.656 -17.047 -7 1 93.56 72 PHE A CA 1
ATOM 563 C C . PHE A 1 72 ? -10.594 -16.312 -6.211 1 93.56 72 PHE A C 1
ATOM 565 O O . PHE A 1 72 ? -9.75 -15.617 -6.789 1 93.56 72 PHE A O 1
ATOM 572 N N . LEU A 1 73 ? -10.68 -16.438 -4.895 1 95.81 73 LEU A N 1
ATOM 573 C CA . LEU A 1 73 ? -9.75 -15.711 -4.035 1 95.81 73 LEU A CA 1
ATOM 574 C C . LEU A 1 73 ? -8.312 -16.156 -4.293 1 95.81 73 LEU A C 1
ATOM 576 O O . LEU A 1 73 ? -7.383 -15.344 -4.223 1 95.81 73 LEU A O 1
ATOM 580 N N . ARG A 1 74 ? -8.172 -17.406 -4.516 1 94.25 74 ARG A N 1
ATOM 581 C CA . ARG A 1 74 ? -6.859 -17.953 -4.852 1 94.25 74 ARG A CA 1
ATOM 582 C C . ARG A 1 74 ? -6.293 -17.266 -6.098 1 94.25 74 ARG A C 1
ATOM 584 O O . ARG A 1 74 ? -5.168 -16.766 -6.082 1 94.25 74 ARG A O 1
ATOM 591 N N . GLU A 1 75 ? -7.09 -17.203 -7.141 1 93.56 75 GLU A N 1
ATOM 592 C CA . GLU A 1 75 ? -6.648 -16.609 -8.406 1 93.56 75 GLU A CA 1
ATOM 593 C C . GLU A 1 75 ? -6.516 -15.102 -8.297 1 93.56 75 GLU A C 1
ATOM 595 O O . GLU A 1 75 ? -5.609 -14.508 -8.891 1 93.56 75 GLU A O 1
ATOM 600 N N . PHE A 1 76 ? -7.445 -14.531 -7.617 1 96 76 PHE A N 1
ATOM 601 C CA . PHE A 1 76 ? -7.398 -13.094 -7.387 1 96 76 PHE A CA 1
ATOM 602 C C . PHE A 1 76 ? -6.102 -12.695 -6.691 1 96 76 PHE A C 1
ATOM 604 O O . PHE A 1 76 ? -5.422 -11.758 -7.117 1 96 76 PHE A O 1
ATOM 611 N N . GLY A 1 77 ? -5.773 -13.438 -5.574 1 96.12 77 GLY A N 1
ATOM 612 C CA . GLY A 1 77 ? -4.527 -13.188 -4.867 1 96.12 77 GLY A CA 1
ATOM 613 C C . GLY A 1 77 ? -3.297 -13.398 -5.734 1 96.12 77 GLY A C 1
ATOM 614 O O . GLY A 1 77 ? -2.359 -12.594 -5.691 1 96.12 77 GLY A O 1
ATOM 615 N N . LEU A 1 78 ? -3.324 -14.383 -6.512 1 94.06 78 LEU A N 1
ATOM 616 C CA . LEU A 1 78 ? -2.207 -14.688 -7.398 1 94.06 78 LEU A CA 1
ATOM 617 C C . LEU A 1 78 ? -1.994 -13.57 -8.414 1 94.06 78 LEU A C 1
ATOM 619 O O . LEU A 1 78 ? -0.86 -13.148 -8.648 1 94.06 78 LEU A O 1
ATOM 623 N N . VAL A 1 79 ? -3.088 -13.125 -9.016 1 95.94 79 VAL A N 1
ATOM 624 C CA . VAL A 1 79 ? -3.008 -12.086 -10.039 1 95.94 79 VAL A CA 1
ATOM 625 C C . VAL A 1 79 ? -2.42 -10.812 -9.43 1 95.94 79 VAL A C 1
ATOM 627 O O . VAL A 1 79 ? -1.55 -10.172 -10.031 1 95.94 79 VAL A O 1
ATOM 630 N N . LEU A 1 80 ? -2.898 -10.445 -8.234 1 96.19 80 LEU A N 1
ATOM 631 C CA . LEU A 1 80 ? -2.369 -9.258 -7.566 1 96.19 80 LEU A CA 1
ATOM 632 C C . LEU A 1 80 ? -0.877 -9.414 -7.289 1 96.19 80 LEU A C 1
ATOM 634 O O . LEU A 1 80 ? -0.103 -8.477 -7.492 1 96.19 80 LEU A O 1
ATOM 638 N N . PHE A 1 81 ? -0.52 -10.523 -6.828 1 94.44 81 PHE A N 1
ATOM 639 C CA . PHE A 1 81 ? 0.862 -10.82 -6.469 1 94.44 81 PHE A CA 1
ATOM 640 C C . PHE A 1 81 ? 1.767 -10.75 -7.695 1 94.44 81 PHE A C 1
ATOM 642 O O . PHE A 1 81 ? 2.742 -9.992 -7.711 1 94.44 81 PHE A O 1
ATOM 649 N N . VAL A 1 82 ? 1.435 -11.477 -8.75 1 92.56 82 VAL A N 1
ATOM 650 C CA . VAL A 1 82 ? 2.305 -11.578 -9.922 1 92.56 82 VAL A CA 1
ATOM 651 C C . VAL A 1 82 ? 2.346 -10.242 -10.656 1 92.56 82 VAL A C 1
ATOM 653 O O . VAL A 1 82 ? 3.375 -9.867 -11.227 1 92.56 82 VAL A O 1
ATOM 656 N N . TYR A 1 83 ? 1.237 -9.578 -10.695 1 94.62 83 TYR A N 1
ATOM 657 C CA . TYR A 1 83 ? 1.222 -8.266 -11.344 1 94.62 83 TYR A CA 1
ATOM 658 C C . TYR A 1 83 ? 2.145 -7.293 -10.625 1 94.62 83 TYR A C 1
ATOM 660 O O . TYR A 1 83 ? 2.863 -6.52 -11.266 1 94.62 83 TYR A O 1
ATOM 668 N N . SER A 1 84 ? 2.1 -7.293 -9.312 1 92.81 84 SER A N 1
ATOM 669 C CA . SER A 1 84 ? 2.955 -6.406 -8.523 1 92.81 84 SER A CA 1
ATOM 670 C C . SER A 1 84 ? 4.43 -6.699 -8.773 1 92.81 84 SER A C 1
ATOM 672 O O . SER A 1 84 ? 5.246 -5.777 -8.867 1 92.81 84 SER A O 1
ATOM 674 N N . ILE A 1 85 ? 4.781 -7.934 -8.852 1 89 85 ILE A N 1
ATOM 675 C CA . ILE A 1 85 ? 6.16 -8.312 -9.125 1 89 85 ILE A CA 1
ATOM 676 C C . ILE A 1 85 ? 6.559 -7.848 -10.523 1 89 85 ILE A C 1
ATOM 678 O O . ILE A 1 85 ? 7.656 -7.328 -10.727 1 89 85 ILE A O 1
ATOM 682 N N . GLY A 1 86 ? 5.652 -8.07 -11.453 1 89.94 86 GLY A N 1
ATOM 683 C CA . GLY A 1 86 ? 5.918 -7.641 -12.812 1 89.94 86 GLY A CA 1
ATOM 684 C C . GLY A 1 86 ? 6.176 -6.148 -12.93 1 89.94 86 GLY A C 1
ATOM 685 O O . GLY A 1 86 ? 7.094 -5.723 -13.625 1 89.94 86 GLY A O 1
ATOM 686 N N . LEU A 1 87 ? 5.359 -5.395 -12.242 1 88.56 87 LEU A N 1
ATOM 687 C CA . LEU A 1 87 ? 5.527 -3.947 -12.258 1 88.56 87 LEU A CA 1
ATOM 688 C C . LEU A 1 87 ? 6.879 -3.551 -11.672 1 88.56 87 LEU A C 1
ATOM 690 O O . LEU A 1 87 ? 7.48 -2.566 -12.109 1 88.56 87 LEU A O 1
ATOM 694 N N . GLN A 1 88 ? 7.27 -4.254 -10.711 1 82.19 88 GLN A N 1
ATOM 695 C CA . GLN A 1 88 ? 8.523 -3.951 -10.031 1 82.19 88 GLN A CA 1
ATOM 696 C C . GLN A 1 88 ? 9.727 -4.262 -10.93 1 82.19 88 GLN A C 1
ATOM 698 O O . GLN A 1 88 ? 10.711 -3.525 -10.93 1 82.19 88 GLN A O 1
ATOM 703 N N . VAL A 1 89 ? 9.68 -5.285 -11.672 1 80.94 89 VAL A N 1
ATOM 704 C CA . VAL A 1 89 ? 10.844 -5.73 -12.438 1 80.94 89 VAL A CA 1
ATOM 705 C C . VAL A 1 89 ? 10.773 -5.172 -13.852 1 80.94 89 VAL A C 1
ATOM 707 O O . VAL A 1 89 ? 11.766 -5.188 -14.586 1 80.94 89 VAL A O 1
ATOM 710 N N . GLY A 1 90 ? 9.633 -4.668 -14.266 1 82.44 90 GLY A N 1
ATOM 711 C CA . GLY A 1 90 ? 9.375 -4.211 -15.617 1 82.44 90 GLY A CA 1
ATOM 712 C C . GLY A 1 90 ? 10.43 -3.25 -16.141 1 82.44 90 GLY A C 1
ATOM 713 O O . GLY A 1 90 ? 11.016 -3.482 -17.188 1 82.44 90 GLY A O 1
ATOM 714 N N . PRO A 1 91 ? 10.758 -2.254 -15.414 1 73.94 91 PRO A N 1
ATOM 715 C CA . PRO A 1 91 ? 11.703 -1.241 -15.906 1 73.94 91 PRO A CA 1
ATOM 716 C C . PRO A 1 91 ? 13.086 -1.813 -16.188 1 73.94 91 PRO A C 1
ATOM 718 O O . PRO A 1 91 ? 13.766 -1.364 -17.109 1 73.94 91 PRO A O 1
ATOM 721 N N . SER A 1 92 ? 13.5 -2.846 -15.484 1 70 92 SER A N 1
ATOM 722 C CA . SER A 1 92 ? 14.844 -3.385 -15.641 1 70 92 SER A CA 1
ATOM 723 C C . SER A 1 92 ? 14.828 -4.715 -16.391 1 70 92 SER A C 1
ATOM 725 O O . SER A 1 92 ? 15.883 -5.316 -16.625 1 70 92 SER A O 1
ATOM 727 N N . PHE A 1 93 ? 13.703 -5.148 -16.75 1 81.94 93 PHE A N 1
ATOM 728 C CA . PHE A 1 93 ? 13.578 -6.48 -17.344 1 81.94 93 PHE A CA 1
ATOM 729 C C . PHE A 1 93 ? 14.414 -6.594 -18.609 1 81.94 93 PHE A C 1
ATOM 731 O O . PHE A 1 93 ? 15.234 -7.512 -18.734 1 81.94 93 PHE A O 1
ATOM 738 N N . PHE A 1 94 ? 14.367 -5.699 -19.453 1 79.25 94 PHE A N 1
ATOM 739 C CA . PHE A 1 94 ? 15.031 -5.812 -20.75 1 79.25 94 PHE A CA 1
ATOM 740 C C . PHE A 1 94 ? 16.5 -5.402 -20.641 1 79.25 94 PHE A C 1
ATOM 742 O O . PHE A 1 94 ? 17.328 -5.832 -21.438 1 79.25 94 PHE A O 1
ATOM 749 N N . SER A 1 95 ? 16.797 -4.59 -19.703 1 69.69 95 SER A N 1
ATOM 750 C CA . SER A 1 95 ? 18.172 -4.195 -19.484 1 69.69 95 SER A CA 1
ATOM 751 C C . SER A 1 95 ? 19 -5.359 -18.953 1 69.69 95 SER A C 1
ATOM 753 O O . SER A 1 95 ? 20.234 -5.367 -19.078 1 69.69 95 SER A O 1
ATOM 755 N N . SER A 1 96 ? 18.312 -6.305 -18.391 1 72.19 96 SER A N 1
ATOM 756 C CA . SER A 1 96 ? 18.984 -7.457 -17.812 1 72.19 96 SER A CA 1
ATOM 757 C C . SER A 1 96 ? 19.625 -8.328 -18.891 1 72.19 96 SER A C 1
ATOM 759 O O . SER A 1 96 ? 20.469 -9.172 -18.594 1 72.19 96 SER A O 1
ATOM 761 N N . PHE A 1 97 ? 19.266 -8.062 -20.109 1 77.69 97 PHE A N 1
ATOM 762 C CA . PHE A 1 97 ? 19.797 -8.867 -21.188 1 77.69 97 PHE A CA 1
ATOM 763 C C . PHE A 1 97 ? 20.938 -8.133 -21.891 1 77.69 97 PHE A C 1
ATOM 765 O O . PHE A 1 97 ? 21.531 -8.656 -22.844 1 77.69 97 PHE A O 1
ATOM 772 N N . LYS A 1 98 ? 21.109 -6.98 -21.469 1 69.31 98 LYS A N 1
ATOM 773 C CA . LYS A 1 98 ? 22.203 -6.23 -22.078 1 69.31 98 LYS A CA 1
ATOM 774 C C . LYS A 1 98 ? 23.562 -6.715 -21.578 1 69.31 98 LYS A C 1
ATOM 776 O O . LYS A 1 98 ? 23.641 -7.734 -20.875 1 69.31 98 LYS A O 1
ATOM 781 N N . LYS A 1 99 ? 24.641 -6.039 -21.906 1 60.06 99 LYS A N 1
ATOM 782 C CA . LYS A 1 99 ? 26.016 -6.516 -21.781 1 60.06 99 LYS A CA 1
ATOM 783 C C . LYS A 1 99 ? 26.297 -7.016 -20.359 1 60.06 99 LYS A C 1
ATOM 785 O O . LYS A 1 99 ? 26.094 -6.289 -19.391 1 60.06 99 LYS A O 1
ATOM 790 N N . GLY A 1 100 ? 26.656 -8.328 -20.188 1 65.94 100 GLY A N 1
ATOM 791 C CA . GLY A 1 100 ? 27.031 -9.086 -19 1 65.94 100 GLY A CA 1
ATOM 792 C C . GLY A 1 100 ? 25.875 -9.859 -18.406 1 65.94 100 GLY A C 1
ATOM 793 O O . GLY A 1 100 ? 26.062 -10.945 -17.859 1 65.94 100 GLY A O 1
ATOM 794 N N . GLY A 1 101 ? 24.672 -9.312 -18.672 1 80.19 101 GLY A N 1
ATOM 795 C CA . GLY A 1 101 ? 23.5 -9.969 -18.094 1 80.19 101 GLY A CA 1
ATOM 796 C C . GLY A 1 101 ? 23.078 -11.203 -18.859 1 80.19 101 GLY A C 1
ATOM 797 O O . GLY A 1 101 ? 22.484 -12.117 -18.281 1 80.19 101 GLY A O 1
ATOM 798 N N . LEU A 1 102 ? 23.484 -11.297 -20.047 1 86.12 102 LEU A N 1
ATOM 799 C CA . LEU A 1 102 ? 23.062 -12.43 -20.875 1 86.12 102 LEU A CA 1
ATOM 800 C C . LEU A 1 102 ? 23.719 -13.719 -20.391 1 86.12 102 LEU A C 1
ATOM 802 O O . LEU A 1 102 ? 23.062 -14.766 -20.328 1 86.12 102 LEU A O 1
ATOM 806 N N . SER A 1 103 ? 24.984 -13.656 -20.094 1 88.38 103 SER A N 1
ATOM 807 C CA . SER A 1 103 ? 25.688 -14.852 -19.625 1 88.38 103 SER A CA 1
ATOM 808 C C . SER A 1 103 ? 25.125 -15.328 -18.297 1 88.38 103 SER A C 1
ATOM 810 O O . SER A 1 103 ? 24.984 -16.531 -18.078 1 88.38 103 SER A O 1
ATOM 812 N N . LEU A 1 104 ? 24.797 -14.414 -17.484 1 92.06 104 LEU A N 1
ATOM 813 C CA . LEU A 1 104 ? 24.234 -14.773 -16.188 1 92.06 104 LEU A CA 1
ATOM 814 C C . LEU A 1 104 ? 22.844 -15.375 -16.359 1 92.06 104 LEU A C 1
ATOM 816 O O . LEU A 1 104 ? 22.516 -16.359 -15.695 1 92.06 104 LEU A O 1
ATOM 820 N N . ASN A 1 105 ? 22.078 -14.828 -17.266 1 93.38 105 ASN A N 1
ATOM 821 C CA . ASN A 1 105 ? 20.734 -15.352 -17.516 1 93.38 105 ASN A CA 1
ATOM 822 C C . ASN A 1 105 ? 20.797 -16.734 -18.172 1 93.38 105 ASN A C 1
ATOM 824 O O . ASN A 1 105 ? 19.922 -17.578 -17.922 1 93.38 105 ASN A O 1
ATOM 828 N N . MET A 1 106 ? 21.812 -16.969 -18.938 1 93.44 106 MET A N 1
ATOM 829 C CA . MET A 1 106 ? 21.953 -18.297 -19.547 1 93.44 106 MET A CA 1
ATOM 830 C C . MET A 1 106 ? 22.281 -19.344 -18.5 1 93.44 106 MET A C 1
ATOM 832 O O . MET A 1 106 ? 21.859 -20.5 -18.625 1 93.44 106 MET A O 1
ATOM 836 N N . LEU A 1 107 ? 23.047 -18.922 -17.578 1 94.75 107 LEU A N 1
ATOM 837 C CA . LEU A 1 107 ? 23.312 -19.844 -16.469 1 94.75 107 LEU A CA 1
ATOM 838 C C . LEU A 1 107 ? 22.016 -20.234 -15.758 1 94.75 107 LEU A C 1
ATOM 840 O O . LEU A 1 107 ? 21.828 -21.406 -15.406 1 94.75 107 LEU A O 1
ATOM 844 N N . VAL A 1 108 ? 21.156 -19.281 -15.586 1 95.19 108 VAL A N 1
ATOM 845 C CA . VAL A 1 108 ? 19.875 -19.531 -14.93 1 95.19 108 VAL A CA 1
ATOM 846 C C . VAL A 1 108 ? 19.016 -20.438 -15.805 1 95.19 108 VAL A C 1
ATOM 848 O O . VAL A 1 108 ? 18.359 -21.344 -15.297 1 95.19 108 VAL A O 1
ATOM 851 N N . VAL A 1 109 ? 19.047 -20.266 -17.094 1 96.06 109 VAL A N 1
ATOM 852 C CA . VAL A 1 109 ? 18.312 -21.109 -18.016 1 96.06 109 VAL A CA 1
ATOM 853 C C . VAL A 1 109 ? 18.797 -22.562 -17.875 1 96.06 109 VAL A C 1
ATOM 855 O O . VAL A 1 109 ? 17.984 -23.484 -17.875 1 96.06 109 VAL A O 1
ATOM 858 N N . THR A 1 110 ? 20.047 -22.688 -17.75 1 96.06 110 THR A N 1
ATOM 859 C CA . THR A 1 110 ? 20.625 -24.016 -17.641 1 96.06 110 THR A CA 1
ATOM 860 C C . THR A 1 110 ? 20.188 -24.688 -16.328 1 96.06 110 THR A C 1
ATOM 862 O O . THR A 1 110 ? 19.828 -25.875 -16.328 1 96.06 110 THR A O 1
ATOM 865 N N . THR A 1 111 ? 20.219 -23.969 -15.266 1 96.44 111 THR A N 1
ATOM 866 C CA . THR A 1 111 ? 19.812 -24.531 -13.984 1 96.44 111 THR A CA 1
ATOM 867 C C . THR A 1 111 ? 18.344 -24.922 -14.008 1 96.44 111 THR A C 1
ATOM 869 O O . THR A 1 111 ? 17.953 -25.938 -13.43 1 96.44 111 THR A O 1
ATOM 872 N N . ILE A 1 112 ? 17.484 -24.109 -14.633 1 96.94 112 ILE A N 1
ATOM 873 C CA . ILE A 1 112 ? 16.062 -24.391 -14.734 1 96.94 112 ILE A CA 1
ATOM 874 C C . ILE A 1 112 ? 15.852 -25.641 -15.609 1 96.94 112 ILE A C 1
ATOM 876 O O . ILE A 1 112 ? 15.039 -26.5 -15.273 1 96.94 112 ILE A O 1
ATOM 880 N N . ALA A 1 113 ? 16.625 -25.766 -16.688 1 97.12 113 ALA A N 1
ATOM 881 C CA . ALA A 1 113 ? 16.547 -26.938 -17.562 1 97.12 113 ALA A CA 1
ATOM 882 C C . ALA A 1 113 ? 16.938 -28.203 -16.844 1 97.12 113 ALA A C 1
ATOM 884 O O . ALA A 1 113 ? 16.297 -29.25 -17.016 1 97.12 113 ALA A O 1
ATOM 885 N N . VAL A 1 114 ? 17.938 -28.109 -16.062 1 97.06 114 VAL A N 1
ATOM 886 C CA . VAL A 1 114 ? 18.375 -29.266 -15.281 1 97.06 114 VAL A CA 1
ATOM 887 C C . VAL A 1 114 ? 17.281 -29.656 -14.289 1 97.06 114 VAL A C 1
ATOM 889 O O . VAL A 1 114 ? 16.984 -30.844 -14.109 1 97.06 114 VAL A O 1
ATOM 892 N N . GLY A 1 115 ? 16.734 -28.688 -13.633 1 96.75 115 GLY A N 1
ATOM 893 C CA . GLY A 1 115 ? 15.633 -28.953 -12.711 1 96.75 115 GLY A CA 1
ATOM 894 C C . GLY A 1 115 ? 14.445 -29.625 -13.375 1 96.75 115 GLY A C 1
ATOM 895 O O . GLY A 1 115 ? 13.867 -30.562 -12.828 1 96.75 115 GLY A O 1
ATOM 896 N N . LEU A 1 116 ? 14.094 -29.188 -14.562 1 96.94 116 LEU A N 1
ATOM 897 C CA . LEU A 1 116 ? 12.977 -29.75 -15.312 1 96.94 116 LEU A CA 1
ATOM 898 C C . LEU A 1 116 ? 13.289 -31.188 -15.734 1 96.94 116 LEU A C 1
ATOM 900 O O . LEU A 1 116 ? 12.438 -32.062 -15.633 1 96.94 116 LEU A O 1
ATOM 904 N N . ALA A 1 117 ? 14.484 -31.375 -16.188 1 97.25 117 ALA A N 1
ATOM 905 C CA . ALA A 1 117 ? 14.906 -32.719 -16.594 1 97.25 117 ALA A CA 1
ATOM 906 C C . ALA A 1 117 ? 14.883 -33.688 -15.414 1 97.25 117 ALA A C 1
ATOM 908 O O . ALA A 1 117 ? 14.461 -34.844 -15.555 1 97.25 117 ALA A O 1
ATOM 909 N N . LEU A 1 118 ? 15.344 -33.188 -14.32 1 97.56 118 LEU A N 1
ATOM 910 C CA . LEU A 1 118 ? 15.336 -34 -13.117 1 97.56 118 LEU A CA 1
ATOM 911 C C . LEU A 1 118 ? 13.906 -34.344 -12.688 1 97.56 118 LEU A C 1
ATOM 913 O O . LEU A 1 118 ? 13.625 -35.438 -12.227 1 97.56 118 LEU A O 1
ATOM 917 N N . THR A 1 119 ? 13.039 -33.375 -12.781 1 97.81 119 THR A N 1
ATOM 918 C CA . THR A 1 119 ? 11.633 -33.562 -12.422 1 97.81 119 THR A CA 1
ATOM 919 C C . THR A 1 119 ? 10.992 -34.656 -13.305 1 97.81 119 THR A C 1
ATOM 921 O O . THR A 1 119 ? 10.328 -35.562 -12.797 1 97.81 119 THR A O 1
ATOM 924 N N . VAL A 1 120 ? 11.227 -34.562 -14.594 1 97.31 120 VAL A N 1
ATOM 925 C CA . VAL A 1 120 ? 10.688 -35.531 -15.539 1 97.31 120 VAL A CA 1
ATOM 926 C C . VAL A 1 120 ? 11.336 -36.906 -15.297 1 97.31 120 VAL A C 1
ATOM 928 O O . VAL A 1 120 ? 10.656 -37.938 -15.344 1 97.31 120 VAL A O 1
ATOM 931 N N . GLY A 1 121 ? 12.602 -36.875 -15.031 1 97.69 121 GLY A N 1
ATOM 932 C CA . GLY A 1 121 ? 13.289 -38.125 -14.711 1 97.69 121 GLY A CA 1
ATOM 933 C C . GLY A 1 121 ? 12.742 -38.812 -13.477 1 97.69 121 GLY A C 1
ATOM 934 O O . GLY A 1 121 ? 12.602 -40.031 -13.453 1 97.69 121 GLY A O 1
ATOM 935 N N . LEU A 1 122 ? 12.438 -38.062 -12.469 1 97.25 122 LEU A N 1
ATOM 936 C CA . LEU A 1 122 ? 11.875 -38.594 -11.242 1 97.25 122 LEU A CA 1
ATOM 937 C C . LEU A 1 122 ? 10.508 -39.219 -11.492 1 97.25 122 LEU A C 1
ATOM 939 O O . LEU A 1 122 ? 10.148 -40.219 -10.883 1 97.25 122 LEU A O 1
ATOM 943 N N . HIS A 1 123 ? 9.711 -38.562 -12.352 1 97.19 123 HIS A N 1
ATOM 944 C CA . HIS A 1 123 ? 8.398 -39.094 -12.695 1 97.19 123 HIS A CA 1
ATOM 945 C C . HIS A 1 123 ? 8.523 -40.5 -13.312 1 97.19 123 HIS A C 1
ATOM 947 O O . HIS A 1 123 ? 7.805 -41.406 -12.914 1 97.19 123 HIS A O 1
ATOM 953 N N . PHE A 1 124 ? 9.461 -40.688 -14.195 1 97.06 124 PHE A N 1
ATOM 954 C CA . PHE A 1 124 ? 9.617 -41.969 -14.891 1 97.06 124 PHE A CA 1
ATOM 955 C C . PHE A 1 124 ? 10.305 -43 -14 1 97.06 124 PHE A C 1
ATOM 957 O O . PHE A 1 124 ? 10.023 -44.188 -14.078 1 97.06 124 PHE A O 1
ATOM 964 N N . ALA A 1 125 ? 11.078 -42.531 -13.078 1 96.81 125 ALA A N 1
ATOM 965 C CA . ALA A 1 125 ? 11.836 -43.438 -12.227 1 96.81 125 ALA A CA 1
ATOM 966 C C . ALA A 1 125 ? 10.992 -43.906 -11.047 1 96.81 125 ALA A C 1
ATOM 968 O O . ALA A 1 125 ? 11.109 -45.062 -10.617 1 96.81 125 ALA A O 1
ATOM 969 N N . THR A 1 126 ? 10.141 -43.125 -10.508 1 95.06 126 THR A N 1
ATOM 970 C CA . THR A 1 126 ? 9.461 -43.438 -9.258 1 95.06 126 THR A CA 1
ATOM 971 C C . THR A 1 126 ? 7.961 -43.625 -9.492 1 95.06 126 THR A C 1
ATOM 973 O O . THR A 1 126 ? 7.27 -44.219 -8.656 1 95.06 126 THR A O 1
ATOM 976 N N . GLY A 1 127 ? 7.414 -43.094 -10.562 1 94.31 127 GLY A N 1
ATOM 977 C CA . GLY A 1 127 ? 5.988 -43.188 -10.836 1 94.31 127 GLY A CA 1
ATOM 978 C C . GLY A 1 127 ? 5.18 -42.094 -10.125 1 94.31 127 GLY A C 1
ATOM 979 O O . GLY A 1 127 ? 3.947 -42.125 -10.156 1 94.31 127 GLY A O 1
ATOM 980 N N . THR A 1 128 ? 5.801 -41.188 -9.523 1 95 128 THR A N 1
ATOM 981 C CA . THR A 1 128 ? 5.117 -40.094 -8.844 1 95 128 THR A CA 1
ATOM 982 C C . THR A 1 128 ? 4.367 -39.219 -9.852 1 95 128 THR A C 1
ATOM 984 O O . THR A 1 128 ? 4.895 -38.875 -10.914 1 95 128 THR A O 1
ATOM 987 N N . PRO A 1 129 ? 3.127 -38.938 -9.539 1 95.44 129 PRO A N 1
ATOM 988 C CA . PRO A 1 129 ? 2.34 -38.125 -10.477 1 95.44 129 PRO A CA 1
ATOM 989 C C . PRO A 1 129 ? 2.998 -36.812 -10.797 1 95.44 129 PRO A C 1
ATOM 991 O O . PRO A 1 129 ? 3.59 -36.156 -9.914 1 95.44 129 PRO A O 1
ATOM 994 N N . ILE A 1 130 ? 2.861 -36.375 -12.047 1 96.25 130 ILE A N 1
ATOM 995 C CA . ILE A 1 130 ? 3.467 -35.156 -12.531 1 96.25 130 ILE A CA 1
ATOM 996 C C . ILE A 1 130 ? 2.904 -33.969 -11.758 1 96.25 130 ILE A C 1
ATOM 998 O O . ILE A 1 130 ? 3.604 -32.969 -11.531 1 96.25 130 ILE A O 1
ATOM 1002 N N . THR A 1 131 ? 1.654 -34.031 -11.328 1 96 131 THR A N 1
ATOM 1003 C CA . THR A 1 131 ? 1.044 -32.969 -10.547 1 96 131 THR A CA 1
ATOM 1004 C C . THR A 1 131 ? 1.783 -32.781 -9.227 1 96 131 THR A C 1
ATOM 1006 O O . THR A 1 131 ? 2.129 -31.656 -8.867 1 96 131 THR A O 1
ATOM 1009 N N . ALA A 1 132 ? 2.086 -33.812 -8.602 1 96.06 132 ALA A N 1
ATOM 1010 C CA . ALA A 1 132 ? 2.844 -33.75 -7.355 1 96.06 132 ALA A CA 1
ATOM 1011 C C . ALA A 1 132 ? 4.254 -33.219 -7.602 1 96.06 132 ALA A C 1
ATOM 1013 O O . ALA A 1 132 ? 4.754 -32.406 -6.836 1 96.06 132 ALA A O 1
ATOM 1014 N N . LEU A 1 133 ? 4.84 -33.688 -8.656 1 97.38 133 LEU A N 1
ATOM 1015 C CA . LEU A 1 133 ? 6.215 -33.281 -8.953 1 97.38 133 LEU A CA 1
ATOM 1016 C C . LEU A 1 133 ? 6.281 -31.812 -9.367 1 97.38 133 LEU A C 1
ATOM 1018 O O . LEU A 1 133 ? 7.266 -31.125 -9.078 1 97.38 133 LEU A O 1
ATOM 1022 N N . ALA A 1 134 ? 5.25 -31.344 -10.039 1 96.94 134 ALA A N 1
ATOM 1023 C CA . ALA A 1 134 ? 5.184 -29.922 -10.383 1 96.94 134 ALA A CA 1
ATOM 1024 C C . ALA A 1 134 ? 5.16 -29.062 -9.117 1 96.94 134 ALA A C 1
ATOM 1026 O O . ALA A 1 134 ? 5.816 -28.016 -9.062 1 96.94 134 ALA A O 1
ATOM 1027 N N . GLY A 1 135 ? 4.383 -29.484 -8.164 1 96.69 135 GLY A N 1
ATOM 1028 C CA . GLY A 1 135 ? 4.363 -28.812 -6.875 1 96.69 135 GLY A CA 1
ATOM 1029 C C . GLY A 1 135 ? 5.691 -28.875 -6.148 1 96.69 135 GLY A C 1
ATOM 1030 O O . GLY A 1 135 ? 6.164 -27.859 -5.621 1 96.69 135 GLY A O 1
ATOM 1031 N N . ILE A 1 136 ? 6.285 -30.047 -6.168 1 97 136 ILE A N 1
ATOM 1032 C CA . ILE A 1 136 ? 7.57 -30.25 -5.516 1 97 136 ILE A CA 1
ATOM 1033 C C . ILE A 1 136 ? 8.633 -29.375 -6.176 1 97 136 ILE A C 1
ATOM 1035 O O . ILE A 1 136 ? 9.438 -28.734 -5.488 1 97 136 ILE A O 1
ATOM 1039 N N . PHE A 1 137 ? 8.602 -29.359 -7.465 1 97.31 137 PHE A N 1
ATOM 1040 C CA . PHE A 1 137 ? 9.547 -28.562 -8.219 1 97.31 137 PHE A CA 1
ATOM 1041 C C . PHE A 1 137 ? 9.398 -27.078 -7.871 1 97.31 137 PHE A C 1
ATOM 1043 O O . PHE A 1 137 ? 10.391 -26.391 -7.645 1 97.31 137 PHE A O 1
ATOM 1050 N N . SER A 1 138 ? 8.18 -26.578 -7.82 1 96 138 SER A N 1
ATOM 1051 C CA . SER A 1 138 ? 7.914 -25.188 -7.48 1 96 138 SER A CA 1
ATOM 1052 C C . SER A 1 138 ? 8.352 -24.859 -6.055 1 96 138 SER A C 1
ATOM 1054 O O . SER A 1 138 ? 8.883 -23.781 -5.789 1 96 138 SER A O 1
ATOM 1056 N N . GLY A 1 139 ? 8.117 -25.797 -5.145 1 95.19 139 GLY A N 1
ATOM 1057 C CA . GLY A 1 139 ? 8.539 -25.609 -3.766 1 95.19 139 GLY A CA 1
ATOM 1058 C C . GLY A 1 139 ? 10.047 -25.656 -3.588 1 95.19 139 GLY A C 1
ATOM 1059 O O . GLY A 1 139 ? 10.609 -24.875 -2.818 1 95.19 139 GLY A O 1
ATOM 1060 N N . ALA A 1 140 ? 10.656 -26.516 -4.312 1 96 140 ALA A N 1
ATOM 1061 C CA . ALA A 1 140 ? 12.102 -26.734 -4.211 1 96 140 ALA A CA 1
ATOM 1062 C C . ALA A 1 140 ? 12.875 -25.484 -4.637 1 96 140 ALA A C 1
ATOM 1064 O O . ALA A 1 140 ? 14 -25.266 -4.188 1 96 140 ALA A O 1
ATOM 1065 N N . VAL A 1 141 ? 12.242 -24.719 -5.465 1 94.94 141 VAL A N 1
ATOM 1066 C CA . VAL A 1 141 ? 12.922 -23.531 -5.945 1 94.94 141 VAL A CA 1
ATOM 1067 C C . VAL A 1 141 ? 12.227 -22.281 -5.387 1 94.94 141 VAL A C 1
ATOM 1069 O O . VAL A 1 141 ? 12.438 -21.172 -5.879 1 94.94 141 VAL A O 1
ATOM 1072 N N . THR A 1 142 ? 11.359 -22.469 -4.488 1 91.31 142 THR A N 1
ATOM 1073 C CA . THR A 1 142 ? 10.656 -21.422 -3.746 1 91.31 142 THR A CA 1
ATOM 1074 C C . THR A 1 142 ? 9.93 -20.484 -4.695 1 91.31 142 THR A C 1
ATOM 1076 O O . THR A 1 142 ? 9.984 -19.266 -4.523 1 91.31 142 THR A O 1
ATOM 1079 N N . ASN A 1 143 ? 9.43 -20.953 -5.707 1 93.25 143 ASN A N 1
ATOM 1080 C CA . ASN A 1 143 ? 8.688 -20.156 -6.68 1 93.25 143 ASN A CA 1
ATOM 1081 C C . ASN A 1 143 ? 7.18 -20.328 -6.508 1 93.25 143 ASN A C 1
ATOM 1083 O O . ASN A 1 143 ? 6.562 -21.172 -7.152 1 93.25 143 ASN A O 1
ATOM 1087 N N . THR A 1 144 ? 6.594 -19.406 -5.863 1 90.44 144 THR A N 1
ATOM 1088 C CA . THR A 1 144 ? 5.172 -19.469 -5.535 1 90.44 144 THR A CA 1
ATOM 1089 C C . THR A 1 144 ? 4.32 -19.203 -6.773 1 90.44 144 THR A C 1
ATOM 1091 O O . THR A 1 144 ? 3.314 -19.891 -6.992 1 90.44 144 THR A O 1
ATOM 1094 N N . PRO A 1 145 ? 4.73 -18.328 -7.617 1 90.5 145 PRO A N 1
ATOM 1095 C CA . PRO A 1 145 ? 3.955 -18.156 -8.852 1 90.5 145 PRO A CA 1
ATOM 1096 C C . PRO A 1 145 ? 3.934 -19.422 -9.711 1 90.5 145 PRO A C 1
ATOM 1098 O O . PRO A 1 145 ? 2.941 -19.688 -10.391 1 90.5 145 PRO A O 1
ATOM 1101 N N . GLY A 1 146 ? 5.035 -20.109 -9.68 1 93.81 146 GLY A N 1
ATOM 1102 C CA . GLY A 1 146 ? 5.055 -21.391 -10.375 1 93.81 146 GLY A CA 1
ATOM 1103 C C . GLY A 1 146 ? 4.008 -22.359 -9.859 1 93.81 146 GLY A C 1
ATOM 1104 O O . GLY A 1 146 ? 3.398 -23.094 -10.641 1 93.81 146 GLY A O 1
ATOM 1105 N N . LEU A 1 147 ? 3.826 -22.375 -8.57 1 93.75 147 LEU A N 1
ATOM 1106 C CA . LEU A 1 147 ? 2.764 -23.172 -7.965 1 93.75 147 LEU A CA 1
ATOM 1107 C C . LEU A 1 147 ? 1.404 -22.797 -8.539 1 93.75 147 LEU A C 1
ATOM 1109 O O . LEU A 1 147 ? 0.632 -23.672 -8.945 1 93.75 147 LEU A O 1
ATOM 1113 N N . GLY A 1 148 ? 1.161 -21.531 -8.555 1 92.06 148 GLY A N 1
ATOM 1114 C CA . GLY A 1 148 ? -0.096 -21.047 -9.102 1 92.06 148 GLY A CA 1
ATOM 1115 C C . GLY A 1 148 ? -0.279 -21.391 -10.57 1 92.06 148 GLY A C 1
ATOM 1116 O O . GLY A 1 148 ? -1.366 -21.797 -10.984 1 92.06 148 GLY A O 1
ATOM 1117 N N . ALA A 1 149 ? 0.756 -21.281 -11.305 1 92 149 ALA A N 1
ATOM 1118 C CA . ALA A 1 149 ? 0.716 -21.578 -12.734 1 92 149 ALA A CA 1
ATOM 1119 C C . ALA A 1 149 ? 0.421 -23.047 -12.984 1 92 149 ALA A C 1
ATOM 1121 O O . ALA A 1 149 ? -0.324 -23.406 -13.898 1 92 149 ALA A O 1
ATOM 1122 N N . ALA A 1 150 ? 1.014 -23.859 -12.188 1 94.38 150 ALA A N 1
ATOM 1123 C CA . ALA A 1 150 ? 0.776 -25.297 -12.32 1 94.38 150 ALA A CA 1
ATOM 1124 C C . ALA A 1 150 ? -0.683 -25.641 -12.031 1 94.38 150 ALA A C 1
ATOM 1126 O O . ALA A 1 150 ? -1.299 -26.422 -12.758 1 94.38 150 ALA A O 1
ATOM 1127 N N . GLN A 1 151 ? -1.18 -25.062 -10.992 1 93 151 GLN A N 1
ATOM 1128 C CA . GLN A 1 151 ? -2.562 -25.328 -10.602 1 93 151 GLN A CA 1
ATOM 1129 C C . GLN A 1 151 ? -3.535 -24.828 -11.672 1 93 151 GLN A C 1
ATOM 1131 O O . GLN A 1 151 ? -4.504 -25.516 -12.008 1 93 151 GLN A O 1
ATOM 1136 N N . GLN A 1 152 ? -3.24 -23.75 -12.148 1 88.25 152 GLN A N 1
ATOM 1137 C CA . GLN A 1 152 ? -4.113 -23.172 -13.164 1 88.25 152 GLN A CA 1
ATOM 1138 C C . GLN A 1 152 ? -4.059 -23.969 -14.461 1 88.25 152 GLN A C 1
ATOM 1140 O O . GLN A 1 152 ? -5.086 -24.172 -15.117 1 88.25 152 GLN A O 1
ATOM 1145 N N . ALA A 1 153 ? -2.883 -24.312 -14.852 1 88.44 153 ALA A N 1
ATOM 1146 C CA . ALA A 1 153 ? -2.721 -25.094 -16.078 1 88.44 153 ALA A CA 1
ATOM 1147 C C 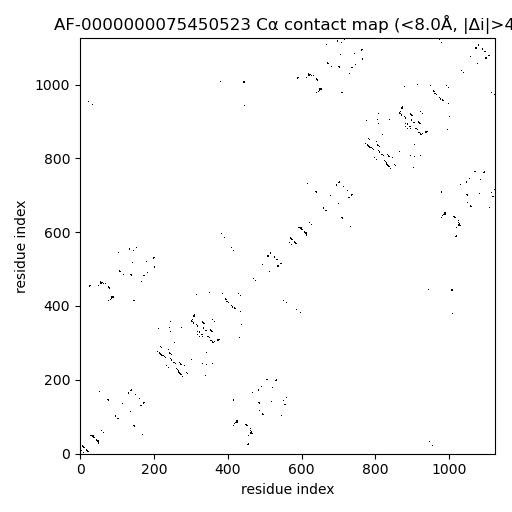. ALA A 1 153 ? -3.475 -26.422 -15.992 1 88.44 153 ALA A C 1
ATOM 1149 O O . ALA A 1 153 ? -4.148 -26.812 -16.953 1 88.44 153 ALA A O 1
ATOM 1150 N N . TYR A 1 154 ? -3.35 -27.016 -14.883 1 91.88 154 TYR A N 1
ATOM 1151 C CA . TYR A 1 154 ? -4.027 -28.281 -14.703 1 91.88 154 TYR A CA 1
ATOM 1152 C C . TYR A 1 154 ? -5.539 -28.109 -14.688 1 91.88 154 TYR A C 1
ATOM 1154 O O . TYR A 1 154 ? -6.27 -28.875 -15.32 1 91.88 154 TYR A O 1
ATOM 1162 N N . PHE A 1 155 ? -6 -27.156 -13.961 1 86.88 155 PHE A N 1
ATOM 1163 C CA . PHE A 1 155 ? -7.43 -26.875 -13.875 1 86.88 155 PHE A CA 1
ATOM 1164 C C . PHE A 1 155 ? -8 -26.531 -15.242 1 86.88 155 PHE A C 1
ATOM 1166 O O . PHE A 1 155 ? -9.109 -26.938 -15.586 1 86.88 155 PHE A O 1
ATOM 1173 N N . GLY A 1 156 ? -7.301 -25.797 -15.961 1 81.19 156 GLY A N 1
ATOM 1174 C CA . GLY A 1 156 ? -7.746 -25.406 -17.297 1 81.19 156 GLY A CA 1
ATOM 1175 C C . GLY A 1 156 ? -7.902 -26.594 -18.234 1 81.19 156 GLY A C 1
ATOM 1176 O O . GLY A 1 156 ? -8.781 -26.578 -19.094 1 81.19 156 GLY A O 1
ATOM 1177 N N . LEU A 1 157 ? -7.125 -27.609 -18.031 1 83.44 157 LEU A N 1
ATOM 1178 C CA . LEU A 1 157 ? -7.129 -28.766 -18.922 1 83.44 157 LEU A CA 1
ATOM 1179 C C . LEU A 1 157 ? -8.156 -29.797 -18.453 1 83.44 157 LEU A C 1
ATOM 1181 O O . LEU A 1 157 ? -8.852 -30.406 -19.281 1 83.44 157 LEU A O 1
ATOM 1185 N N . GLN A 1 158 ? -8.234 -29.953 -17.125 1 86.56 158 GLN A N 1
ATOM 1186 C CA . GLN A 1 158 ? -9 -31.078 -16.594 1 86.56 158 GLN A CA 1
ATOM 1187 C C . GLN A 1 158 ? -10.312 -30.609 -15.969 1 86.56 158 GLN A C 1
ATOM 1189 O O . GLN A 1 158 ? -11.227 -31.422 -15.758 1 86.56 158 GLN A O 1
ATOM 1194 N N . GLY A 1 159 ? -10.359 -29.359 -15.586 1 80.75 159 GLY A N 1
ATOM 1195 C CA . GLY A 1 159 ? -11.562 -28.812 -14.969 1 80.75 159 GLY A CA 1
ATOM 1196 C C . GLY A 1 159 ? -11.688 -29.172 -13.5 1 80.75 159 GLY A C 1
ATOM 1197 O O . GLY A 1 159 ? -12.703 -28.859 -12.867 1 80.75 159 GLY A O 1
ATOM 1198 N N . VAL A 1 160 ? -10.703 -29.891 -13.039 1 85.44 160 VAL A N 1
ATOM 1199 C CA . VAL A 1 160 ? -10.703 -30.297 -11.633 1 85.44 160 VAL A CA 1
ATOM 1200 C C . VAL A 1 160 ? -9.406 -29.828 -10.969 1 85.44 160 VAL A C 1
ATOM 1202 O O . VAL A 1 160 ? -8.391 -29.641 -11.641 1 85.44 160 VAL A O 1
ATOM 1205 N N . GLU A 1 161 ? -9.492 -29.688 -9.688 1 87.44 161 GLU A N 1
ATOM 1206 C CA . GLU A 1 161 ? -8.312 -29.266 -8.938 1 87.44 161 GLU A CA 1
ATOM 1207 C C . GLU A 1 161 ? -7.406 -30.438 -8.609 1 87.44 161 GLU A C 1
ATOM 1209 O O . GLU A 1 161 ? -7.855 -31.594 -8.578 1 87.44 161 GLU A O 1
ATOM 1214 N N . ALA A 1 162 ? -6.156 -30.156 -8.516 1 91.06 162 ALA A N 1
ATOM 1215 C CA . ALA A 1 162 ? -5.164 -31.141 -8.109 1 91.06 162 ALA A CA 1
ATOM 1216 C C . ALA A 1 162 ? -4.473 -30.734 -6.816 1 91.06 162 ALA A C 1
ATOM 1218 O O . ALA A 1 162 ? -3.422 -30.094 -6.844 1 91.06 162 ALA A O 1
ATOM 1219 N N . PRO A 1 163 ? -4.992 -31.188 -5.691 1 89.69 163 PRO A N 1
ATOM 1220 C CA . PRO A 1 163 ? -4.453 -30.766 -4.395 1 89.69 163 PRO A CA 1
ATOM 1221 C C . PRO A 1 163 ? -3.014 -31.234 -4.18 1 89.69 163 PRO A C 1
ATOM 1223 O O . PRO A 1 163 ? -2.293 -30.672 -3.355 1 89.69 163 PRO A O 1
ATOM 1226 N N . ASP A 1 164 ? -2.635 -32.219 -4.93 1 92.5 164 ASP A N 1
ATOM 1227 C CA . ASP A 1 164 ? -1.289 -32.75 -4.746 1 92.5 164 ASP A CA 1
ATOM 1228 C C . ASP A 1 164 ? -0.232 -31.75 -5.176 1 92.5 164 ASP A C 1
ATOM 1230 O O . ASP A 1 164 ? 0.907 -31.797 -4.703 1 92.5 164 ASP A O 1
ATOM 1234 N N . ILE A 1 165 ? -0.55 -30.828 -6.055 1 94.88 165 ILE A N 1
ATOM 1235 C CA . ILE A 1 165 ? 0.385 -29.781 -6.449 1 94.88 165 ILE A CA 1
ATOM 1236 C C . ILE A 1 165 ? 0.741 -28.922 -5.234 1 94.88 165 ILE A C 1
ATOM 1238 O O . ILE A 1 165 ? 1.92 -28.688 -4.953 1 94.88 165 ILE A O 1
ATOM 1242 N N . ALA A 1 166 ? -0.301 -28.562 -4.523 1 92.81 166 ALA A N 1
ATOM 1243 C CA . ALA A 1 166 ? -0.106 -27.719 -3.344 1 92.81 166 ALA A CA 1
ATOM 1244 C C . ALA A 1 166 ? 0.619 -28.484 -2.238 1 92.81 166 ALA A C 1
ATOM 1246 O O . ALA A 1 166 ? 1.459 -27.922 -1.534 1 92.81 166 ALA A O 1
ATOM 1247 N N . MET A 1 167 ? 0.315 -29.719 -2.115 1 92.75 167 MET A N 1
ATOM 1248 C CA . MET A 1 167 ? 0.952 -30.547 -1.091 1 92.75 167 MET A CA 1
ATOM 1249 C C . MET A 1 167 ? 2.438 -30.719 -1.386 1 92.75 167 MET A C 1
ATOM 1251 O O . MET A 1 167 ? 3.27 -30.641 -0.481 1 92.75 167 MET A O 1
ATOM 1255 N N . GLY A 1 168 ? 2.686 -30.984 -2.592 1 94.12 168 GLY A N 1
ATOM 1256 C CA . GLY A 1 168 ? 4.082 -31.078 -2.99 1 94.12 168 GLY A CA 1
ATOM 1257 C C . GLY A 1 168 ? 4.875 -29.828 -2.709 1 94.12 168 GLY A C 1
ATOM 1258 O O . GLY A 1 168 ? 6.004 -29.891 -2.217 1 94.12 168 GLY A O 1
ATOM 1259 N N . TYR A 1 169 ? 4.27 -28.703 -3.025 1 94.62 169 TYR A N 1
ATOM 1260 C CA . TYR A 1 169 ? 4.895 -27.406 -2.762 1 94.62 169 TYR A CA 1
ATOM 1261 C C . TYR A 1 169 ? 5.172 -27.234 -1.273 1 94.62 169 TYR A C 1
ATOM 1263 O O . TYR A 1 169 ? 6.277 -26.844 -0.884 1 94.62 169 TYR A O 1
ATOM 1271 N N . ALA A 1 170 ? 4.199 -27.562 -0.446 1 91.56 170 ALA A N 1
ATOM 1272 C CA . ALA A 1 170 ? 4.289 -27.344 0.997 1 91.56 170 ALA A CA 1
ATOM 1273 C C . ALA A 1 170 ? 5.406 -28.188 1.608 1 91.56 170 ALA A C 1
ATOM 1275 O O . ALA A 1 170 ? 6.105 -27.734 2.52 1 91.56 170 ALA A O 1
ATOM 1276 N N . LEU A 1 171 ? 5.566 -29.312 1.116 1 91.94 171 LEU A N 1
ATOM 1277 C CA . LEU A 1 171 ? 6.543 -30.25 1.679 1 91.94 171 LEU A CA 1
ATOM 1278 C C . LEU A 1 171 ? 7.949 -29.922 1.191 1 91.94 171 LEU A C 1
ATOM 1280 O O . LEU A 1 171 ? 8.922 -30.109 1.918 1 91.94 171 LEU A O 1
ATOM 1284 N N . ALA A 1 172 ? 7.98 -29.391 0.009 1 94.62 172 ALA A N 1
ATOM 1285 C CA . ALA A 1 172 ? 9.289 -29.203 -0.616 1 94.62 172 ALA A CA 1
ATOM 1286 C C . ALA A 1 172 ? 9.844 -27.812 -0.288 1 94.62 172 ALA A C 1
ATOM 1288 O O . ALA A 1 172 ? 11.062 -27.609 -0.319 1 94.62 172 ALA A O 1
ATOM 1289 N N . TYR A 1 173 ? 9.016 -26.875 0.044 1 91.38 173 TYR A N 1
ATOM 1290 C CA . TYR A 1 173 ? 9.414 -25.484 0.189 1 91.38 173 TYR A CA 1
ATOM 1291 C C . TYR A 1 173 ? 10.484 -25.328 1.262 1 91.38 173 TYR A C 1
ATOM 1293 O O . TYR A 1 173 ? 11.523 -24.703 1.03 1 91.38 173 TYR A O 1
ATOM 1301 N N . PRO A 1 174 ? 10.328 -25.938 2.486 1 88.44 174 PRO A N 1
ATOM 1302 C CA . PRO A 1 174 ? 11.375 -25.797 3.502 1 88.44 174 PRO A CA 1
ATOM 1303 C C . PRO A 1 174 ? 12.727 -26.344 3.025 1 88.44 174 PRO A C 1
ATOM 1305 O O . PRO A 1 174 ? 13.766 -25.766 3.355 1 88.44 174 PRO A O 1
ATOM 1308 N N . MET A 1 175 ? 12.664 -27.328 2.24 1 89.94 175 MET A N 1
ATOM 1309 C CA . MET A 1 175 ? 13.891 -27.906 1.707 1 89.94 175 MET A CA 1
ATOM 1310 C C . MET A 1 175 ? 14.516 -27 0.658 1 89.94 175 MET A C 1
ATOM 1312 O O . MET A 1 175 ? 15.734 -26.984 0.487 1 89.94 175 MET A O 1
ATOM 1316 N N . GLY A 1 176 ? 13.648 -26.281 -0.009 1 92.69 176 GLY A N 1
ATOM 1317 C CA . GLY A 1 176 ? 14.164 -25.297 -0.946 1 92.69 176 GLY A CA 1
ATOM 1318 C C . GLY A 1 176 ? 14.969 -24.203 -0.273 1 92.69 176 GLY A C 1
ATOM 1319 O O . GLY A 1 176 ? 16.016 -23.797 -0.77 1 92.69 176 GLY A O 1
ATOM 1320 N N . VAL A 1 177 ? 14.531 -23.797 0.847 1 89.88 177 VAL A N 1
ATOM 1321 C CA . VAL A 1 177 ? 15.188 -22.734 1.582 1 89.88 177 VAL A CA 1
ATOM 1322 C C . VAL A 1 177 ? 16.484 -23.234 2.191 1 89.88 177 VAL A C 1
ATOM 1324 O O . VAL A 1 177 ? 17.547 -22.641 1.993 1 89.88 177 VAL A O 1
ATOM 1327 N N . ILE A 1 178 ? 16.438 -24.344 2.797 1 89.5 178 ILE A N 1
ATOM 1328 C CA . ILE A 1 178 ? 17.594 -24.922 3.473 1 89.5 178 ILE A CA 1
ATOM 1329 C C . ILE A 1 178 ? 18.562 -25.484 2.441 1 89.5 178 ILE A C 1
ATOM 1331 O O . ILE A 1 178 ? 19.781 -25.375 2.598 1 89.5 178 ILE A O 1
ATOM 1335 N N . GLY A 1 179 ? 18.016 -26.047 1.479 1 93.69 179 GLY A N 1
ATOM 1336 C CA . GLY A 1 179 ? 18.812 -26.719 0.463 1 93.69 179 GLY A CA 1
ATOM 1337 C C . GLY A 1 179 ? 19.719 -25.766 -0.294 1 93.69 179 GLY A C 1
ATOM 1338 O O . GLY A 1 179 ? 20.844 -26.125 -0.651 1 93.69 179 GLY A O 1
ATOM 1339 N N . VAL A 1 180 ? 19.219 -24.609 -0.55 1 94.56 180 VAL A N 1
ATOM 1340 C CA . VAL A 1 180 ? 20.047 -23.656 -1.275 1 94.56 180 VAL A CA 1
ATOM 1341 C C . VAL A 1 180 ? 21.219 -23.219 -0.409 1 94.56 180 VAL A C 1
ATOM 1343 O O . VAL A 1 180 ? 22.344 -23.094 -0.9 1 94.56 180 VAL A O 1
ATOM 1346 N N . ILE A 1 181 ? 21 -22.969 0.838 1 92 181 ILE A N 1
ATOM 1347 C CA . ILE A 1 181 ? 22.047 -22.578 1.759 1 92 181 ILE A CA 1
ATOM 1348 C C . ILE A 1 181 ? 23.078 -23.688 1.896 1 92 181 ILE A C 1
ATOM 1350 O O . ILE A 1 181 ? 24.281 -23.453 1.85 1 92 181 ILE A O 1
ATOM 1354 N N . LEU A 1 182 ? 22.562 -24.828 2.049 1 93.62 182 LEU A N 1
ATOM 1355 C CA . LEU A 1 182 ? 23.438 -26 2.111 1 93.62 182 LEU A CA 1
ATOM 1356 C C . LEU A 1 182 ? 24.281 -26.109 0.845 1 93.62 182 LEU A C 1
ATOM 1358 O O . LEU A 1 182 ? 25.469 -26.438 0.911 1 93.62 182 LEU A O 1
ATOM 1362 N N . SER A 1 183 ? 23.688 -25.891 -0.237 1 96.56 183 SER A N 1
ATOM 1363 C CA . SER A 1 183 ? 24.406 -25.953 -1.512 1 96.56 183 SER A CA 1
ATOM 1364 C C . SER A 1 183 ? 25.5 -24.906 -1.588 1 96.56 183 SER A C 1
ATOM 1366 O O . SER A 1 183 ? 26.578 -25.156 -2.135 1 96.56 183 SER A O 1
ATOM 1368 N N . PHE A 1 184 ? 25.219 -23.719 -1.106 1 95 184 PHE A N 1
ATOM 1369 C CA . PHE A 1 184 ? 26.219 -22.656 -1.088 1 95 184 PHE A CA 1
ATOM 1370 C C . PHE A 1 184 ? 27.422 -23.078 -0.241 1 95 184 PHE A C 1
ATOM 1372 O O . PHE A 1 184 ? 28.578 -22.844 -0.628 1 95 184 PHE A O 1
ATOM 1379 N N . ILE A 1 185 ? 27.125 -23.688 0.852 1 94.44 185 ILE A N 1
ATOM 1380 C CA . ILE A 1 185 ? 28.188 -24.141 1.737 1 94.44 185 ILE A CA 1
ATOM 1381 C C . ILE A 1 185 ? 29 -25.234 1.043 1 94.44 185 ILE A C 1
ATOM 1383 O O . ILE A 1 185 ? 30.234 -25.234 1.08 1 94.44 185 ILE A O 1
ATOM 1387 N N . LEU A 1 186 ? 28.328 -26.125 0.445 1 96.06 186 LEU A N 1
ATOM 1388 C CA . LEU A 1 186 ? 28.984 -27.219 -0.266 1 96.06 186 LEU A CA 1
ATOM 1389 C C . LEU A 1 186 ? 29.844 -26.688 -1.402 1 96.06 186 LEU A C 1
ATOM 1391 O O . LEU A 1 186 ? 30.953 -27.172 -1.637 1 96.06 186 LEU A O 1
ATOM 1395 N N . LEU A 1 187 ? 29.312 -25.734 -2.092 1 95.62 187 LEU A N 1
ATOM 1396 C CA . LEU A 1 187 ? 30.062 -25.125 -3.188 1 95.62 187 LEU A CA 1
ATOM 1397 C C . LEU A 1 187 ? 31.344 -24.469 -2.674 1 95.62 187 LEU A C 1
ATOM 1399 O O . LEU A 1 187 ? 32.375 -24.484 -3.355 1 95.62 187 LEU A O 1
ATOM 1403 N N . ARG A 1 188 ? 31.234 -23.844 -1.561 1 94 188 ARG A N 1
ATOM 1404 C CA . ARG A 1 188 ? 32.406 -23.203 -0.965 1 94 188 ARG A CA 1
ATOM 1405 C C . ARG A 1 188 ? 33.531 -24.219 -0.721 1 94 188 ARG A C 1
ATOM 1407 O O . ARG A 1 188 ? 34.688 -23.938 -0.981 1 94 188 ARG A O 1
ATOM 1414 N N . TYR A 1 189 ? 33.094 -25.359 -0.317 1 93.88 189 TYR A N 1
ATOM 1415 C CA . TYR A 1 189 ? 34.062 -26.406 0.003 1 93.88 189 TYR A CA 1
ATOM 1416 C C . TYR A 1 189 ? 34.594 -27.078 -1.264 1 93.88 189 TYR A C 1
ATOM 1418 O O . TYR A 1 189 ? 35.781 -27.312 -1.396 1 93.88 189 TYR A O 1
ATOM 1426 N N . ILE A 1 190 ? 33.719 -27.391 -2.143 1 94.19 190 ILE A N 1
ATOM 1427 C CA . ILE A 1 190 ? 34.062 -28.078 -3.377 1 94.19 190 ILE A CA 1
ATOM 1428 C C . ILE A 1 190 ? 35 -27.203 -4.207 1 94.19 190 ILE A C 1
ATOM 1430 O O . ILE A 1 190 ? 35.969 -27.703 -4.793 1 94.19 190 ILE A O 1
ATOM 1434 N N . LEU A 1 191 ? 34.75 -25.906 -4.164 1 92.56 191 LEU A N 1
ATOM 1435 C CA . LEU A 1 191 ? 35.5 -24.984 -4.988 1 92.56 191 LEU A CA 1
ATOM 1436 C C . LEU A 1 191 ? 36.688 -24.406 -4.211 1 92.56 191 LEU A C 1
ATOM 1438 O O . LEU A 1 191 ? 37.5 -23.656 -4.762 1 92.56 191 LEU A O 1
ATOM 1442 N N . ARG A 1 192 ? 36.844 -24.719 -2.998 1 90.56 192 ARG A N 1
ATOM 1443 C CA . ARG A 1 192 ? 37.938 -24.234 -2.141 1 90.56 192 ARG A CA 1
ATOM 1444 C C . ARG A 1 192 ? 38.031 -22.703 -2.191 1 90.56 192 ARG A C 1
ATOM 1446 O O . ARG A 1 192 ? 39.094 -22.156 -2.459 1 90.56 192 ARG A O 1
ATOM 1453 N N . ILE A 1 193 ? 36.969 -22.094 -1.86 1 88.19 193 ILE A N 1
ATOM 1454 C CA . ILE A 1 193 ? 36.844 -20.641 -1.953 1 88.19 193 ILE A CA 1
ATOM 1455 C C . ILE A 1 193 ? 37.5 -20 -0.747 1 88.19 193 ILE A C 1
ATOM 1457 O O . ILE A 1 193 ? 37.312 -20.422 0.391 1 88.19 193 ILE A O 1
ATOM 1461 N N . ARG A 1 194 ? 38.375 -18.938 -0.942 1 81.12 194 ARG A N 1
ATOM 1462 C CA . ARG A 1 194 ? 38.938 -18.062 0.08 1 81.12 194 ARG A CA 1
ATOM 1463 C C . ARG A 1 194 ? 38.219 -16.734 0.125 1 81.12 194 ARG A C 1
ATOM 1465 O O . ARG A 1 194 ? 38.344 -15.914 -0.798 1 81.12 194 ARG A O 1
ATOM 1472 N N . PRO A 1 195 ? 37.531 -16.578 1.157 1 82.56 195 PRO A N 1
ATOM 1473 C CA . PRO A 1 195 ? 36.625 -15.422 1.238 1 82.56 195 PRO A CA 1
ATOM 1474 C C . PRO A 1 195 ? 37.344 -14.102 0.917 1 82.56 195 PRO A C 1
ATOM 1476 O O . PRO A 1 195 ? 36.75 -13.242 0.239 1 82.56 195 PRO A O 1
ATOM 1479 N N . THR A 1 196 ? 38.531 -13.945 1.334 1 78.81 196 THR A N 1
ATOM 1480 C CA . THR A 1 196 ? 39.25 -12.695 1.147 1 78.81 196 THR A CA 1
ATOM 1481 C C . THR A 1 196 ? 39.562 -12.461 -0.329 1 78.81 196 THR A C 1
ATOM 1483 O O . THR A 1 196 ? 39.406 -11.352 -0.836 1 78.81 196 THR A O 1
ATOM 1486 N N . GLU A 1 197 ? 40.031 -13.531 -0.962 1 80.62 197 GLU A N 1
ATOM 1487 C CA . GLU A 1 197 ? 40.344 -13.422 -2.381 1 80.62 197 GLU A CA 1
ATOM 1488 C C . GLU A 1 197 ? 39.094 -13.148 -3.213 1 80.62 197 GLU A C 1
ATOM 1490 O O . GLU A 1 197 ? 39.156 -12.391 -4.184 1 80.62 197 GLU A O 1
ATOM 1495 N N . GLU A 1 198 ? 38.094 -13.773 -2.807 1 85.56 198 GLU A N 1
ATOM 1496 C CA . GLU A 1 198 ? 36.812 -13.617 -3.533 1 85.56 198 GLU A CA 1
ATOM 1497 C C . GLU A 1 198 ? 36.25 -12.219 -3.34 1 85.56 198 GLU A C 1
ATOM 1499 O O . GLU A 1 198 ? 35.625 -11.664 -4.25 1 85.56 198 GLU A O 1
ATOM 1504 N N . GLU A 1 199 ? 36.438 -11.734 -2.195 1 80.06 199 GLU A N 1
ATOM 1505 C CA . GLU A 1 199 ? 35.969 -10.383 -1.913 1 80.06 199 GLU A CA 1
ATOM 1506 C C . GLU A 1 199 ? 36.688 -9.352 -2.762 1 80.06 199 GLU A C 1
ATOM 1508 O O . GLU A 1 199 ? 36.094 -8.383 -3.225 1 80.06 199 GLU A O 1
ATOM 1513 N N . GLN A 1 200 ? 37.969 -9.578 -2.918 1 73.56 200 GLN A N 1
ATOM 1514 C CA . GLN A 1 200 ? 38.781 -8.688 -3.758 1 73.56 200 GLN A CA 1
ATOM 1515 C C . GLN A 1 200 ? 38.344 -8.797 -5.223 1 73.56 200 GLN A C 1
ATOM 1517 O O . GLN A 1 200 ? 38.281 -7.793 -5.93 1 73.56 200 GLN A O 1
ATOM 1522 N N . ALA A 1 201 ? 38.156 -9.984 -5.566 1 74.12 201 ALA A N 1
ATOM 1523 C CA . ALA A 1 201 ? 37.719 -10.211 -6.938 1 74.12 201 ALA A CA 1
ATOM 1524 C C . ALA A 1 201 ? 36.344 -9.578 -7.172 1 74.12 201 ALA A C 1
ATOM 1526 O O . ALA A 1 201 ? 36.062 -9.047 -8.25 1 74.12 201 ALA A O 1
ATOM 1527 N N . ALA A 1 202 ? 35.531 -9.727 -6.191 1 71.5 202 ALA A N 1
ATOM 1528 C CA . ALA A 1 202 ? 34.188 -9.156 -6.266 1 71.5 202 ALA A CA 1
ATOM 1529 C C . ALA A 1 202 ? 34.25 -7.633 -6.383 1 71.5 202 ALA A C 1
ATOM 1531 O O . ALA A 1 202 ? 33.438 -7.027 -7.086 1 71.5 202 ALA A O 1
ATOM 1532 N N . GLU A 1 203 ? 35.094 -7.148 -5.629 1 60.53 203 GLU A N 1
ATOM 1533 C CA . GLU A 1 203 ? 35.281 -5.699 -5.672 1 60.53 203 GLU A CA 1
ATOM 1534 C C . GLU A 1 203 ? 35.844 -5.254 -7.02 1 60.53 203 GLU A C 1
ATOM 1536 O O . GLU A 1 203 ? 35.531 -4.18 -7.516 1 60.53 203 GLU A O 1
ATOM 1541 N N . ARG A 1 204 ? 36.75 -6.109 -7.523 1 53.38 204 ARG A N 1
ATOM 1542 C CA . ARG A 1 204 ? 37.375 -5.805 -8.805 1 53.38 204 ARG A CA 1
ATOM 1543 C C . ARG A 1 204 ? 36.375 -5.922 -9.945 1 53.38 204 ARG A C 1
ATOM 1545 O O . ARG A 1 204 ? 36.438 -5.16 -10.914 1 53.38 204 ARG A O 1
ATOM 1552 N N . GLY A 1 205 ? 35.656 -7.051 -9.914 1 48.97 205 GLY A N 1
ATOM 1553 C CA . GLY A 1 205 ? 34.656 -7.367 -10.914 1 48.97 205 GLY A CA 1
ATOM 1554 C C . GLY A 1 205 ? 33.469 -6.414 -10.891 1 48.97 205 GLY A C 1
ATOM 1555 O O . GLY A 1 205 ? 32.625 -6.445 -11.781 1 48.97 205 GLY A O 1
ATOM 1556 N N . LEU A 1 206 ? 33.219 -6.016 -9.742 1 47.06 206 LEU A N 1
ATOM 1557 C CA . LEU A 1 206 ? 32.188 -4.996 -9.625 1 47.06 206 LEU A CA 1
ATOM 1558 C C . LEU A 1 206 ? 32.438 -3.869 -10.625 1 47.06 206 LEU A C 1
ATOM 1560 O O . LEU A 1 206 ? 31.688 -2.883 -10.633 1 47.06 206 LEU A O 1
ATOM 1564 N N . GLY A 1 207 ? 33.5 -3.936 -11.25 1 39.84 207 GLY A N 1
ATOM 1565 C CA . GLY A 1 207 ? 33.688 -3.006 -12.352 1 39.84 207 GLY A CA 1
ATOM 1566 C C . GLY A 1 207 ? 32.438 -2.805 -13.18 1 3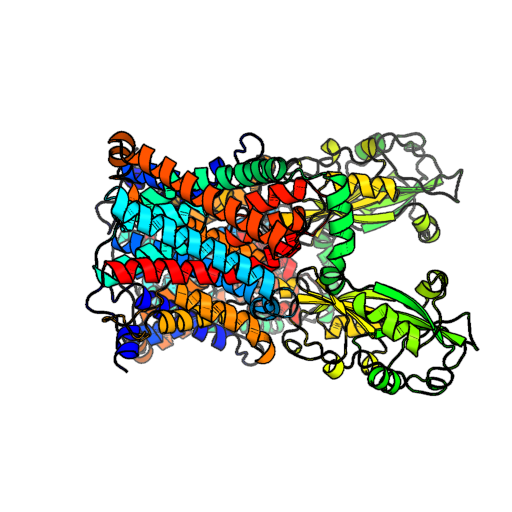9.84 207 GLY A C 1
ATOM 1567 O O . GLY A 1 207 ? 32.188 -1.707 -13.688 1 39.84 207 GLY A O 1
ATOM 1568 N N . HIS A 1 208 ? 31.797 -3.846 -13.359 1 38.75 208 HIS A N 1
ATOM 1569 C CA . HIS A 1 208 ? 30.562 -3.762 -14.133 1 38.75 208 HIS A CA 1
ATOM 1570 C C . HIS A 1 208 ? 29.469 -3.076 -13.336 1 38.75 208 HIS A C 1
ATOM 1572 O O . HIS A 1 208 ? 28.594 -2.416 -13.914 1 38.75 208 HIS A O 1
ATOM 1578 N N . LEU A 1 209 ? 29.25 -3.389 -12.086 1 41.56 209 LEU A N 1
ATOM 1579 C CA . LEU A 1 209 ? 28.328 -2.672 -11.211 1 41.56 209 LEU A CA 1
ATOM 1580 C C . LEU A 1 209 ? 28.781 -1.233 -11 1 41.56 209 LEU A C 1
ATOM 1582 O O . LEU A 1 209 ? 27.984 -0.38 -10.594 1 41.56 209 LEU A O 1
ATOM 1586 N N . GLU A 1 210 ? 30.078 -1.076 -11.016 1 44.12 210 GLU A N 1
ATOM 1587 C CA . GLU A 1 210 ? 30.734 0.224 -11.141 1 44.12 210 GLU A CA 1
ATOM 1588 C C . GLU A 1 210 ? 30.109 1.042 -12.273 1 44.12 210 GLU A C 1
ATOM 1590 O O . GLU A 1 210 ? 30.266 2.266 -12.312 1 44.12 210 GLU A O 1
ATOM 1595 N N . GLN A 1 211 ? 29.547 0.242 -13.086 1 43.22 211 GLN A N 1
ATOM 1596 C CA . GLN A 1 211 ? 28.844 0.89 -14.188 1 43.22 211 GLN A CA 1
ATOM 1597 C C . GLN A 1 211 ? 27.547 1.541 -13.711 1 43.22 211 GLN A C 1
ATOM 1599 O O . GLN A 1 211 ? 27.031 2.459 -14.352 1 43.22 211 GLN A O 1
ATOM 1604 N N . LEU A 1 212 ? 26.969 1.005 -12.617 1 47.38 212 LEU A N 1
ATOM 1605 C CA . LEU A 1 212 ? 25.672 1.535 -12.195 1 47.38 212 LEU A CA 1
ATOM 1606 C C . LEU A 1 212 ? 25.844 2.656 -11.172 1 47.38 212 LEU A C 1
ATOM 1608 O O . LEU A 1 212 ? 24.891 3.373 -10.859 1 47.38 212 LEU A O 1
ATOM 1612 N N . THR A 1 213 ? 27.156 2.82 -10.703 1 57.44 213 THR A N 1
ATOM 1613 C CA . THR A 1 213 ? 27.438 3.904 -9.766 1 57.44 213 THR A CA 1
ATOM 1614 C C . THR A 1 213 ? 28.031 5.109 -10.492 1 57.44 213 THR A C 1
ATOM 1616 O O . THR A 1 213 ? 28.641 4.961 -11.547 1 57.44 213 THR A O 1
ATOM 1619 N N . VAL A 1 214 ? 27.531 6.352 -10.141 1 73 214 VAL A N 1
ATOM 1620 C CA . VAL A 1 214 ? 28.047 7.598 -10.695 1 73 214 VAL A CA 1
ATOM 1621 C C . VAL A 1 214 ? 29.281 8.039 -9.906 1 73 214 VAL A C 1
ATOM 1623 O O . VAL A 1 214 ? 29.344 7.844 -8.695 1 73 214 VAL A O 1
ATOM 1626 N N . ARG A 1 215 ? 30.375 8.344 -10.586 1 80.12 215 ARG A N 1
ATOM 1627 C CA . ARG A 1 215 ? 31.594 8.875 -9.984 1 80.12 215 ARG A CA 1
ATOM 1628 C C . ARG A 1 215 ? 31.734 10.375 -10.242 1 80.12 215 ARG A C 1
ATOM 1630 O O . ARG A 1 215 ? 31.422 10.844 -11.336 1 80.12 215 ARG A O 1
ATOM 1637 N N . GLN A 1 216 ? 32.094 11.016 -9.148 1 87.44 216 GLN A N 1
ATOM 1638 C CA . GLN A 1 216 ? 32.406 12.43 -9.266 1 87.44 216 GLN A CA 1
ATOM 1639 C C . GLN A 1 216 ? 33.906 12.656 -9.289 1 87.44 216 GLN A C 1
ATOM 1641 O O . GLN A 1 216 ? 34.656 12.078 -8.484 1 87.44 216 GLN A O 1
ATOM 1646 N N . PHE A 1 217 ? 34.406 13.367 -10.305 1 89.94 217 PHE A N 1
ATOM 1647 C CA . PHE A 1 217 ? 35.812 13.664 -10.391 1 89.94 217 PHE A CA 1
ATOM 1648 C C . PHE A 1 217 ? 36.062 15.039 -11 1 89.94 217 PHE A C 1
ATOM 1650 O O . PHE A 1 217 ? 35.188 15.547 -11.734 1 89.94 217 PHE A O 1
ATOM 1657 N N . THR A 1 218 ? 37.156 15.633 -10.602 1 94.44 218 THR A N 1
ATOM 1658 C CA . THR A 1 218 ? 37.5 16.969 -11.078 1 94.44 218 THR A CA 1
ATOM 1659 C C . THR A 1 218 ? 38.625 16.906 -12.109 1 94.44 218 THR A C 1
ATOM 1661 O O . THR A 1 218 ? 39.594 16.188 -11.922 1 94.44 218 THR A O 1
ATOM 1664 N N . LEU A 1 219 ? 38.406 17.594 -13.219 1 95.25 219 LEU A N 1
ATOM 1665 C CA . LEU A 1 219 ? 39.406 17.641 -14.258 1 95.25 219 LEU A CA 1
ATOM 1666 C C . LEU A 1 219 ? 39.812 19.094 -14.539 1 95.25 219 LEU A C 1
ATOM 1668 O O . LEU A 1 219 ? 39 20 -14.461 1 95.25 219 LEU A O 1
ATOM 1672 N N . GLU A 1 220 ? 41.062 19.25 -14.734 1 95.56 220 GLU A N 1
ATOM 1673 C CA . GLU A 1 220 ? 41.562 20.484 -15.336 1 95.56 220 GLU A CA 1
ATOM 1674 C C . GLU A 1 220 ? 41.688 20.344 -16.859 1 95.56 220 GLU A C 1
ATOM 1676 O O . GLU A 1 220 ? 42.312 19.391 -17.344 1 95.56 220 GLU A O 1
ATOM 1681 N N . ILE A 1 221 ? 41.125 21.281 -17.516 1 94.88 221 ILE A N 1
ATOM 1682 C CA . ILE A 1 221 ? 41.125 21.203 -18.969 1 94.88 221 ILE A CA 1
ATOM 1683 C C . ILE A 1 221 ? 42.531 21.516 -19.5 1 94.88 221 ILE A C 1
ATOM 1685 O O . ILE A 1 221 ? 43.031 22.625 -19.312 1 94.88 221 ILE A O 1
ATOM 1689 N N . THR A 1 222 ? 43.156 20.547 -20.172 1 94.25 222 THR A N 1
ATOM 1690 C CA . THR A 1 222 ? 44.5 20.75 -20.703 1 94.25 222 THR A CA 1
ATOM 1691 C C . THR A 1 222 ? 44.531 20.453 -22.203 1 94.25 222 THR A C 1
ATOM 1693 O O . THR A 1 222 ? 45.5 20.766 -22.891 1 94.25 222 THR A O 1
ATOM 1696 N N . ASN A 1 223 ? 43.469 19.891 -22.703 1 92.31 223 ASN A N 1
ATOM 1697 C CA . ASN A 1 223 ? 43.406 19.562 -24.125 1 92.31 223 ASN A CA 1
ATOM 1698 C C . ASN A 1 223 ? 43.094 20.797 -24.953 1 92.31 223 ASN A C 1
ATOM 1700 O O . ASN A 1 223 ? 42.031 21.391 -24.812 1 92.31 223 ASN A O 1
ATOM 1704 N N . GLN A 1 224 ? 43.938 21.141 -25.859 1 90.62 224 GLN A N 1
ATOM 1705 C CA . GLN A 1 224 ? 43.812 22.344 -26.688 1 90.62 224 GLN A CA 1
ATOM 1706 C C . GLN A 1 224 ? 42.594 22.25 -27.625 1 90.62 224 GLN A C 1
ATOM 1708 O O . GLN A 1 224 ? 42.031 23.266 -28 1 90.62 224 GLN A O 1
ATOM 1713 N N . ARG A 1 225 ? 42.188 21.094 -27.922 1 88.38 225 ARG A N 1
ATOM 1714 C CA . ARG A 1 225 ? 41.062 20.891 -28.828 1 88.38 225 ARG A CA 1
ATOM 1715 C C . ARG A 1 225 ? 39.75 21.328 -28.188 1 88.38 225 ARG A C 1
ATOM 1717 O O . ARG A 1 225 ? 38.781 21.641 -28.891 1 88.38 225 ARG A O 1
ATOM 1724 N N . ILE A 1 226 ? 39.75 21.391 -26.906 1 90.31 226 ILE A N 1
ATOM 1725 C CA . ILE A 1 226 ? 38.5 21.688 -26.156 1 90.31 226 ILE A CA 1
ATOM 1726 C C . ILE A 1 226 ? 38.469 23.188 -25.812 1 90.31 226 ILE A C 1
ATOM 1728 O O . ILE A 1 226 ? 37.438 23.703 -25.391 1 90.31 226 ILE A O 1
ATOM 1732 N N . ASP A 1 227 ? 39.625 23.844 -26.094 1 92.62 227 ASP A N 1
ATOM 1733 C CA . ASP A 1 227 ? 39.656 25.266 -25.766 1 92.62 227 ASP A CA 1
ATOM 1734 C C . ASP A 1 227 ? 38.688 26.062 -26.609 1 92.62 227 ASP A C 1
ATOM 1736 O O . ASP A 1 227 ? 38.75 26.031 -27.844 1 92.62 227 ASP A O 1
ATOM 1740 N N . GLY A 1 228 ? 37.781 26.656 -25.953 1 91.88 228 GLY A N 1
ATOM 1741 C CA . GLY A 1 228 ? 36.812 27.469 -26.641 1 91.88 228 GLY A CA 1
ATOM 1742 C C . GLY A 1 228 ? 35.594 26.688 -27.078 1 91.88 228 GLY A C 1
ATOM 1743 O O . GLY A 1 228 ? 34.625 27.25 -27.594 1 91.88 228 GLY A O 1
ATOM 1744 N N . ALA A 1 229 ? 35.594 25.438 -26.875 1 92.31 229 ALA A N 1
ATOM 1745 C CA . ALA A 1 229 ? 34.469 24.594 -27.266 1 92.31 229 ALA A CA 1
ATOM 1746 C C . ALA A 1 229 ? 33.344 24.672 -26.219 1 92.31 229 ALA A C 1
ATOM 1748 O O . ALA A 1 229 ? 33.594 24.906 -25.031 1 92.31 229 ALA A O 1
ATOM 1749 N N . THR A 1 230 ? 32.156 24.547 -26.688 1 92.81 230 THR A N 1
ATOM 1750 C CA . THR A 1 230 ? 31.016 24.547 -25.766 1 92.81 230 THR A CA 1
ATOM 1751 C C . THR A 1 230 ? 30.844 23.172 -25.141 1 92.81 230 THR A C 1
ATOM 1753 O O . THR A 1 230 ? 31.312 22.156 -25.688 1 92.81 230 THR A O 1
ATOM 1756 N N . VAL A 1 231 ? 30.172 23.141 -24 1 90.75 231 VAL A N 1
ATOM 1757 C CA . VAL A 1 231 ? 29.922 21.891 -23.297 1 90.75 231 VAL A CA 1
ATOM 1758 C C . VAL A 1 231 ? 29.172 20.922 -24.203 1 90.75 231 VAL A C 1
ATOM 1760 O O . VAL A 1 231 ? 29.453 19.719 -24.219 1 90.75 231 VAL A O 1
ATOM 1763 N N . LYS A 1 232 ? 28.203 21.391 -24.953 1 88.12 232 LYS A N 1
ATOM 1764 C CA . LYS A 1 232 ? 27.422 20.562 -25.875 1 88.12 232 LYS A CA 1
ATOM 1765 C C . LYS A 1 232 ? 28.344 19.906 -26.922 1 88.12 232 LYS A C 1
ATOM 1767 O O . LYS A 1 232 ? 28.203 18.719 -27.203 1 88.12 232 LYS A O 1
ATOM 1772 N N . HIS A 1 233 ? 29.25 20.672 -27.438 1 89.62 233 HIS A N 1
ATOM 1773 C CA . HIS A 1 233 ? 30.172 20.172 -28.453 1 89.62 233 HIS A CA 1
ATOM 1774 C C . HIS A 1 233 ? 31.109 19.109 -27.859 1 89.62 233 HIS A C 1
ATOM 1776 O O . HIS A 1 233 ? 31.391 18.109 -28.5 1 89.62 233 HIS A O 1
ATOM 1782 N N . VAL A 1 234 ? 31.547 19.391 -26.719 1 89.88 234 VAL A N 1
ATOM 1783 C CA . VAL A 1 234 ? 32.438 18.453 -26.062 1 89.88 234 VAL A CA 1
ATOM 1784 C C . VAL A 1 234 ? 31.734 17.125 -25.812 1 89.88 234 VAL A C 1
ATOM 1786 O O . VAL A 1 234 ? 32.312 16.062 -25.938 1 89.88 234 VAL A O 1
ATOM 1789 N N . ARG A 1 235 ? 30.5 17.172 -25.422 1 87.38 235 ARG A N 1
ATOM 1790 C CA . ARG A 1 235 ? 29.703 15.961 -25.188 1 87.38 235 ARG A CA 1
ATOM 1791 C C . ARG A 1 235 ? 29.594 15.133 -26.469 1 87.38 235 ARG A C 1
ATOM 1793 O O . ARG A 1 235 ? 29.609 13.898 -26.422 1 87.38 235 ARG A O 1
ATOM 1800 N N . GLU A 1 236 ? 29.453 15.844 -27.547 1 85.44 236 GLU A N 1
ATOM 1801 C CA . GLU A 1 236 ? 29.344 15.164 -28.828 1 85.44 236 GLU A CA 1
ATOM 1802 C C . GLU A 1 236 ? 30.688 14.547 -29.25 1 85.44 236 GLU A C 1
ATOM 1804 O O . GLU A 1 236 ? 30.703 13.516 -29.922 1 85.44 236 GLU A O 1
ATOM 1809 N N . LEU A 1 237 ? 31.688 15.164 -28.812 1 84.31 237 LEU A N 1
ATOM 1810 C CA . LEU A 1 237 ? 33.031 14.672 -29.141 1 84.31 237 LEU A CA 1
ATOM 1811 C C . LEU A 1 237 ? 33.344 13.43 -28.328 1 84.31 237 LEU A C 1
ATOM 1813 O O . LEU A 1 237 ? 33.938 12.469 -28.859 1 84.31 237 LEU A O 1
ATOM 1817 N N . VAL A 1 238 ? 33.062 13.453 -27.078 1 83.19 238 VAL A N 1
ATOM 1818 C CA . VAL A 1 238 ? 33.438 12.383 -26.156 1 83.19 238 VAL A CA 1
ATOM 1819 C C . VAL A 1 238 ? 32.5 11.188 -26.359 1 83.19 238 VAL A C 1
ATOM 1821 O O . VAL A 1 238 ? 32.906 10.039 -26.203 1 83.19 238 VAL A O 1
ATOM 1824 N N . LYS A 1 239 ? 31.266 11.383 -26.797 1 80.19 239 LYS A N 1
ATOM 1825 C CA . LYS A 1 239 ? 30.234 10.375 -27.078 1 80.19 239 LYS A CA 1
ATOM 1826 C C . LYS A 1 239 ? 30.031 9.445 -25.875 1 80.19 239 LYS A C 1
ATOM 1828 O O . LYS A 1 239 ? 30 8.227 -26.031 1 80.19 239 LYS A O 1
ATOM 1833 N N . ARG A 1 240 ? 30.25 9.984 -24.734 1 81.81 240 ARG A N 1
ATOM 1834 C CA . ARG A 1 240 ? 29.953 9.289 -23.5 1 81.81 240 ARG A CA 1
ATOM 1835 C C . ARG A 1 240 ? 28.938 10.055 -22.672 1 81.81 240 ARG A C 1
ATOM 1837 O O . ARG A 1 240 ? 28.641 11.219 -22.953 1 81.81 240 ARG A O 1
ATOM 1844 N N . ARG A 1 241 ? 28.391 9.297 -21.797 1 81.31 241 ARG A N 1
ATOM 1845 C CA . ARG A 1 241 ? 27.391 9.914 -20.938 1 81.31 241 ARG A CA 1
ATOM 1846 C C . ARG A 1 241 ? 28.047 10.555 -19.703 1 81.31 241 ARG A C 1
ATOM 1848 O O . ARG A 1 241 ? 28.516 9.844 -18.812 1 81.31 241 ARG A O 1
ATOM 1855 N N . PHE A 1 242 ? 28.172 11.867 -19.656 1 87.81 242 PHE A N 1
ATOM 1856 C CA . PHE A 1 242 ? 28.688 12.594 -18.5 1 87.81 242 PHE A CA 1
ATOM 1857 C C . PHE A 1 242 ? 28.016 13.953 -18.375 1 87.81 242 PHE A C 1
ATOM 1859 O O . PHE A 1 242 ? 27.359 14.414 -19.328 1 87.81 242 PHE A O 1
ATOM 1866 N N . VAL A 1 243 ? 28.062 14.477 -17.188 1 90.75 243 VAL A N 1
ATOM 1867 C CA . VAL A 1 243 ? 27.531 15.805 -16.922 1 90.75 243 VAL A CA 1
ATOM 1868 C C . VAL A 1 243 ? 28.562 16.641 -16.172 1 90.75 243 VAL A C 1
ATOM 1870 O O . VAL A 1 243 ? 29.25 16.125 -15.281 1 90.75 243 VAL A O 1
ATOM 1873 N N . ILE A 1 244 ? 28.766 17.828 -16.609 1 92.12 244 ILE A N 1
ATOM 1874 C CA . ILE A 1 244 ? 29.578 18.781 -15.867 1 92.12 244 ILE A CA 1
ATOM 1875 C C . ILE A 1 244 ? 28.719 19.531 -14.859 1 92.12 244 ILE A C 1
ATOM 1877 O O . ILE A 1 244 ? 27.812 20.281 -15.234 1 92.12 244 ILE A O 1
ATOM 1881 N N . SER A 1 245 ? 28.969 19.281 -13.641 1 91.31 245 SER A N 1
ATOM 1882 C CA . SER A 1 245 ? 28.156 19.844 -12.555 1 91.31 245 SER A CA 1
ATOM 1883 C C . SER A 1 245 ? 28.5 21.297 -12.305 1 91.31 245 SER A C 1
ATOM 1885 O O . SER A 1 245 ? 27.594 22.125 -12.141 1 91.31 245 SER A O 1
ATOM 1887 N N . ARG A 1 246 ? 29.875 21.547 -12.242 1 91.94 246 ARG A N 1
ATOM 1888 C CA . ARG A 1 246 ? 30.375 22.875 -11.898 1 91.94 246 ARG A CA 1
ATOM 1889 C C . ARG A 1 246 ? 31.672 23.172 -12.641 1 91.94 246 ARG A C 1
ATOM 1891 O O . ARG A 1 246 ? 32.375 22.266 -13.086 1 91.94 246 ARG A O 1
ATOM 1898 N N . ILE A 1 247 ? 31.906 24.469 -12.797 1 93 247 ILE A N 1
ATOM 1899 C CA . ILE A 1 247 ? 33.156 24.922 -13.43 1 93 247 ILE A CA 1
ATOM 1900 C C . ILE A 1 247 ? 33.781 26.047 -12.602 1 93 247 ILE A C 1
ATOM 1902 O O . ILE A 1 247 ? 33.062 26.875 -12.039 1 93 247 ILE A O 1
ATOM 1906 N N . VAL A 1 248 ? 35 25.891 -12.336 1 93.69 248 VAL A N 1
ATOM 1907 C CA . VAL A 1 248 ? 35.812 26.984 -11.812 1 93.69 248 VAL A CA 1
ATOM 1908 C C . VAL A 1 248 ? 36.688 27.547 -12.922 1 93.69 248 VAL A C 1
ATOM 1910 O O . VAL A 1 248 ? 37.688 26.922 -13.289 1 93.69 248 VAL A O 1
ATOM 1913 N N . PRO A 1 249 ? 36.312 28.703 -13.398 1 92.12 249 PRO A N 1
ATOM 1914 C CA . PRO A 1 249 ? 37.094 29.266 -14.508 1 92.12 249 PRO A CA 1
ATOM 1915 C C . PRO A 1 249 ? 38.531 29.578 -14.109 1 92.12 249 PRO A C 1
ATOM 1917 O O . PRO A 1 249 ? 38.812 29.938 -12.953 1 92.12 249 PRO A O 1
ATOM 1920 N N . HIS A 1 250 ? 39.406 29.484 -15.086 1 89.19 250 HIS A N 1
ATOM 1921 C CA . HIS A 1 250 ? 40.812 29.75 -14.852 1 89.19 250 HIS A CA 1
ATOM 1922 C C . HIS A 1 250 ? 41.062 31.203 -14.445 1 89.19 250 HIS A C 1
ATOM 1924 O O . HIS A 1 250 ? 42 31.5 -13.703 1 89.19 250 HIS A O 1
ATOM 1930 N N . ASP A 1 251 ? 40.219 32.031 -14.867 1 85.25 251 ASP A N 1
ATOM 1931 C CA . ASP A 1 251 ? 40.375 33.469 -14.641 1 85.25 251 ASP A CA 1
ATOM 1932 C C . ASP A 1 251 ? 39.75 33.906 -13.32 1 85.25 251 ASP A C 1
ATOM 1934 O O . ASP A 1 251 ? 40 35 -12.82 1 85.25 251 ASP A O 1
ATOM 1938 N N . ASP A 1 252 ? 38.938 33.125 -12.711 1 83.06 252 ASP A N 1
ATOM 1939 C CA . ASP A 1 252 ? 38.25 33.406 -11.453 1 83.06 252 ASP A CA 1
ATOM 1940 C C . ASP A 1 252 ? 38.188 32.188 -10.547 1 83.06 252 ASP A C 1
ATOM 1942 O O . ASP A 1 252 ? 37.156 31.516 -10.477 1 83.06 252 ASP A O 1
ATOM 1946 N N . THR A 1 253 ? 39.188 31.984 -9.75 1 82.62 253 THR A N 1
ATOM 1947 C CA . THR A 1 253 ? 39.312 30.75 -8.977 1 82.62 253 THR A CA 1
ATOM 1948 C C . THR A 1 253 ? 38.531 30.844 -7.68 1 82.62 253 THR A C 1
ATOM 1950 O O . THR A 1 253 ? 38.375 29.859 -6.961 1 82.62 253 THR A O 1
ATOM 1953 N N . GLU A 1 254 ? 37.938 31.953 -7.461 1 80.69 254 GLU A N 1
ATOM 1954 C CA . GLU A 1 254 ? 37.219 32.125 -6.191 1 80.69 254 GLU A CA 1
ATOM 1955 C C . GLU A 1 254 ? 35.75 31.766 -6.324 1 80.69 254 GLU A C 1
ATOM 1957 O O . GLU A 1 254 ? 35.062 31.516 -5.324 1 80.69 254 GLU A O 1
ATOM 1962 N N . HIS A 1 255 ? 35.406 31.812 -7.555 1 86.75 255 HIS A N 1
ATOM 1963 C CA . HIS A 1 255 ? 33.969 31.562 -7.758 1 86.75 255 HIS A CA 1
ATOM 1964 C C . HIS A 1 255 ? 33.75 30.359 -8.664 1 86.75 255 HIS A C 1
ATOM 1966 O O . HIS A 1 255 ? 34.531 30.078 -9.555 1 86.75 255 HIS A O 1
ATOM 1972 N N . ASN A 1 256 ? 32.688 29.609 -8.359 1 88.81 256 ASN A N 1
ATOM 1973 C CA . ASN A 1 256 ? 32.25 28.531 -9.25 1 88.81 256 ASN A CA 1
ATOM 1974 C C . ASN A 1 256 ? 30.938 28.859 -9.93 1 88.81 256 ASN A C 1
ATOM 1976 O O . ASN A 1 256 ? 30.25 29.797 -9.539 1 88.81 256 ASN A O 1
ATOM 1980 N N . ALA A 1 257 ? 30.672 28.203 -11.016 1 87.38 257 ALA A N 1
ATOM 1981 C CA . ALA A 1 257 ? 29.453 28.469 -11.789 1 87.38 257 ALA A CA 1
ATOM 1982 C C . ALA A 1 257 ? 28.844 27.172 -12.297 1 87.38 257 ALA A C 1
ATOM 1984 O O . ALA A 1 257 ? 29.516 26.141 -12.383 1 87.38 257 ALA A O 1
ATOM 1985 N N . VAL A 1 258 ? 27.547 27.266 -12.461 1 89.19 258 VAL A N 1
ATOM 1986 C CA . VAL A 1 258 ? 26.859 26.141 -13.086 1 89.19 258 VAL A CA 1
ATOM 1987 C C . VAL A 1 258 ? 27.109 26.156 -14.594 1 89.19 258 VAL A C 1
ATOM 1989 O O . VAL A 1 258 ? 27.438 27.203 -15.164 1 89.19 258 VAL A O 1
ATOM 1992 N N . VAL A 1 259 ? 27.047 24.969 -15.133 1 87.88 259 VAL A N 1
ATOM 1993 C CA . VAL A 1 259 ? 27.375 24.828 -16.547 1 87.88 259 VAL A CA 1
ATOM 1994 C C . VAL A 1 259 ? 26.125 24.453 -17.344 1 87.88 259 VAL A C 1
ATOM 1996 O O . VAL A 1 259 ? 25.25 23.766 -16.812 1 87.88 259 VAL A O 1
ATOM 1999 N N . ASN A 1 260 ? 25.953 25.047 -18.484 1 82.81 260 ASN A N 1
ATOM 2000 C CA . ASN A 1 260 ? 24.922 24.625 -19.438 1 82.81 260 ASN A CA 1
ATOM 2001 C C . ASN A 1 260 ? 25.531 24.234 -20.781 1 82.81 260 ASN A C 1
ATOM 2003 O O . ASN A 1 260 ? 26.75 24.156 -20.922 1 82.81 260 ASN A O 1
ATOM 2007 N N . GLY A 1 261 ? 24.703 23.875 -21.75 1 84.5 261 GLY A N 1
ATOM 2008 C CA . GLY A 1 261 ? 25.172 23.422 -23.047 1 84.5 261 GLY A CA 1
ATOM 2009 C C . GLY A 1 261 ? 25.938 24.484 -23.797 1 84.5 261 GLY A C 1
ATOM 2010 O O . GLY A 1 261 ? 26.797 24.172 -24.625 1 84.5 261 GLY A O 1
ATOM 2011 N N . HIS A 1 262 ? 25.75 25.703 -23.438 1 86.12 262 HIS A N 1
ATOM 2012 C CA . HIS A 1 262 ? 26.344 26.797 -24.172 1 86.12 262 HIS A CA 1
ATOM 2013 C C . HIS A 1 262 ? 27.594 27.328 -23.469 1 86.12 262 HIS A C 1
ATOM 2015 O O . HIS A 1 262 ? 28.312 28.172 -24 1 86.12 262 HIS A O 1
ATOM 2021 N N . THR A 1 263 ? 27.859 26.812 -22.328 1 89.62 263 THR A N 1
ATOM 2022 C CA . THR A 1 263 ? 29.031 27.266 -21.594 1 89.62 263 THR A CA 1
ATOM 2023 C C . THR A 1 263 ? 30.312 26.906 -22.344 1 89.62 263 THR A C 1
ATOM 2025 O O . THR A 1 263 ? 30.469 25.781 -22.812 1 89.62 263 THR A O 1
ATOM 2028 N N . GLU A 1 264 ? 31.172 27.859 -22.469 1 93.06 264 GLU A N 1
ATOM 2029 C CA . GLU A 1 264 ? 32.469 27.625 -23.141 1 93.06 264 GLU A CA 1
ATOM 2030 C C . GLU A 1 264 ? 33.531 27.141 -22.141 1 93.06 264 GLU A C 1
ATOM 2032 O O . GLU A 1 264 ? 33.594 27.656 -21.016 1 93.06 264 GLU A O 1
ATOM 2037 N N . LEU A 1 265 ? 34.25 26.234 -22.609 1 94.12 265 LEU A N 1
ATOM 2038 C CA . LEU A 1 265 ? 35.312 25.688 -21.797 1 94.12 265 LEU A CA 1
ATOM 2039 C C . LEU A 1 265 ? 36.656 26.219 -22.266 1 94.12 265 LEU A C 1
ATOM 2041 O O . LEU A 1 265 ? 36.906 26.375 -23.469 1 94.12 265 LEU A O 1
ATOM 2045 N N . HIS A 1 266 ? 37.5 26.531 -21.297 1 94.56 266 HIS A N 1
ATOM 2046 C CA . HIS A 1 266 ? 38.812 27.094 -21.625 1 94.56 266 HIS A CA 1
ATOM 2047 C C . HIS A 1 266 ? 39.938 26.312 -20.922 1 94.56 266 HIS A C 1
ATOM 2049 O O . HIS A 1 266 ? 39.688 25.594 -19.953 1 94.56 266 HIS A O 1
ATOM 2055 N N . LEU A 1 267 ? 41.125 26.531 -21.531 1 94.31 267 LEU A N 1
ATOM 2056 C CA . LEU A 1 267 ? 42.281 25.859 -20.953 1 94.31 267 LEU A CA 1
ATOM 2057 C C . LEU A 1 267 ? 42.5 26.281 -19.5 1 94.31 267 LEU A C 1
ATOM 2059 O O . LEU A 1 267 ? 42.344 27.453 -19.156 1 94.31 267 LEU A O 1
ATOM 2063 N N . HIS A 1 268 ? 42.656 25.281 -18.672 1 93.56 268 HIS A N 1
ATOM 2064 C CA . HIS A 1 268 ? 43 25.422 -17.25 1 93.56 268 HIS A CA 1
ATOM 2065 C C . HIS A 1 268 ? 41.75 25.656 -16.406 1 93.56 268 HIS A C 1
ATOM 2067 O O . HIS A 1 268 ? 41.875 25.906 -15.203 1 93.56 268 HIS A O 1
ATOM 2073 N N . ASP A 1 269 ? 40.625 25.656 -17.094 1 95.06 269 ASP A N 1
ATOM 2074 C CA . ASP A 1 269 ? 39.406 25.578 -16.297 1 95.06 269 ASP A CA 1
ATOM 2075 C C . ASP A 1 269 ? 39.375 24.281 -15.484 1 95.06 269 ASP A C 1
ATOM 2077 O O . ASP A 1 269 ? 39.875 23.25 -15.938 1 95.06 269 ASP A O 1
ATOM 2081 N N . ARG A 1 270 ? 38.812 24.328 -14.305 1 95.06 270 ARG A N 1
ATOM 2082 C CA . ARG A 1 270 ? 38.594 23.125 -13.508 1 95.06 270 ARG A CA 1
ATOM 2083 C C . ARG A 1 270 ? 37.094 22.781 -13.469 1 95.06 270 ARG A C 1
ATOM 2085 O O . ARG A 1 270 ? 36.25 23.625 -13.133 1 95.06 270 ARG A O 1
ATOM 2092 N N . VAL A 1 271 ? 36.812 21.641 -13.898 1 94.62 271 VAL A N 1
ATOM 2093 C CA . VAL A 1 271 ? 35.438 21.25 -14.031 1 94.62 271 VAL A CA 1
ATOM 2094 C C . VAL A 1 271 ? 35.156 20.016 -13.164 1 94.62 271 VAL A C 1
ATOM 2096 O O . VAL A 1 271 ? 36 19.109 -13.07 1 94.62 271 VAL A O 1
ATOM 2099 N N . LEU A 1 272 ? 34.031 20.031 -12.438 1 93.69 272 LEU A N 1
ATOM 2100 C CA . LEU A 1 272 ? 33.562 18.875 -11.711 1 93.69 272 LEU A CA 1
ATOM 2101 C C . LEU A 1 272 ? 32.625 18.031 -12.602 1 93.69 272 LEU A C 1
ATOM 2103 O O . LEU A 1 272 ? 31.594 18.516 -13.047 1 93.69 272 LEU A O 1
ATOM 2107 N N . ILE A 1 273 ? 33 16.828 -12.859 1 93.5 273 ILE A N 1
ATOM 2108 C CA . ILE A 1 273 ? 32.312 15.969 -13.812 1 93.5 273 ILE A CA 1
ATOM 2109 C C . ILE A 1 273 ? 31.703 14.781 -13.078 1 93.5 273 ILE A C 1
ATOM 2111 O O . ILE A 1 273 ? 32.281 14.25 -12.133 1 93.5 273 ILE A O 1
ATOM 2115 N N . ILE A 1 274 ? 30.531 14.5 -13.469 1 90.69 274 ILE A N 1
ATOM 2116 C CA . ILE A 1 274 ? 29.844 13.305 -13 1 90.69 274 ILE A CA 1
ATOM 2117 C C . ILE A 1 274 ? 29.672 12.32 -14.156 1 90.69 274 ILE A C 1
ATOM 2119 O O . ILE A 1 274 ? 29.141 12.68 -15.211 1 90.69 274 ILE A O 1
ATOM 2123 N N . ALA A 1 275 ? 30.188 11.117 -14.047 1 87.75 275 ALA A N 1
ATOM 2124 C CA . ALA A 1 275 ? 30.125 10.117 -15.102 1 87.75 275 ALA A CA 1
ATOM 2125 C C . ALA A 1 275 ? 30.109 8.703 -14.523 1 87.75 275 ALA A C 1
ATOM 2127 O O . ALA A 1 275 ? 30.297 8.523 -13.32 1 87.75 275 ALA A O 1
ATOM 2128 N N . ALA A 1 276 ? 29.703 7.875 -15.438 1 78.19 276 ALA A N 1
ATOM 2129 C CA . ALA A 1 276 ? 29.844 6.473 -15.055 1 78.19 276 ALA A CA 1
ATOM 2130 C C . ALA A 1 276 ? 31.312 6.086 -14.945 1 78.19 276 ALA A C 1
ATOM 2132 O O . ALA A 1 276 ? 32.156 6.602 -15.68 1 78.19 276 ALA A O 1
ATOM 2133 N N . PRO A 1 277 ? 31.672 5.258 -14.07 1 73.94 277 PRO A N 1
ATOM 2134 C CA . PRO A 1 277 ? 33.062 4.871 -13.867 1 73.94 277 PRO A CA 1
ATOM 2135 C C . PRO A 1 277 ? 33.75 4.391 -15.156 1 73.94 277 PRO A C 1
ATOM 2137 O O . PRO A 1 277 ? 34.906 4.688 -15.391 1 73.94 277 PRO A O 1
ATOM 2140 N N . LYS A 1 278 ? 33 3.68 -16.016 1 71.69 278 LYS A N 1
ATOM 2141 C CA . LYS A 1 278 ? 33.562 3.135 -17.25 1 71.69 278 LYS A CA 1
ATOM 2142 C C . LYS A 1 278 ? 33.938 4.25 -18.219 1 71.69 278 LYS A C 1
ATOM 2144 O O . LYS A 1 278 ? 34.781 4.051 -19.094 1 71.69 278 LYS A O 1
ATOM 2149 N N . ASP A 1 279 ? 33.375 5.391 -17.984 1 82.81 279 ASP A N 1
ATOM 2150 C CA . ASP A 1 279 ? 33.562 6.48 -18.938 1 82.81 279 ASP A CA 1
ATOM 2151 C C . ASP A 1 279 ? 34.625 7.457 -18.438 1 82.81 279 ASP A C 1
ATOM 2153 O O . ASP A 1 279 ? 35.031 8.359 -19.172 1 82.81 279 ASP A O 1
ATOM 2157 N N . VAL A 1 280 ? 35.094 7.258 -17.234 1 85.5 280 VAL A N 1
ATOM 2158 C CA . VAL A 1 280 ? 35.969 8.227 -16.594 1 85.5 280 VAL A CA 1
ATOM 2159 C C . VAL A 1 280 ? 37.281 8.344 -17.391 1 85.5 280 VAL A C 1
ATOM 2161 O O . VAL A 1 280 ? 37.75 9.453 -17.641 1 85.5 280 VAL A O 1
ATOM 2164 N N . ASP A 1 281 ? 37.781 7.207 -17.797 1 85.19 281 ASP A N 1
ATOM 2165 C CA . ASP A 1 281 ? 39.062 7.211 -18.484 1 85.19 281 ASP A CA 1
ATOM 2166 C C . ASP A 1 281 ? 38.969 7.898 -19.844 1 85.19 281 ASP A C 1
ATOM 2168 O O . ASP A 1 281 ? 39.844 8.688 -20.219 1 85.19 281 ASP A O 1
ATOM 2172 N N . ALA A 1 282 ? 37.969 7.582 -20.516 1 86.44 282 ALA A N 1
ATOM 2173 C CA . ALA A 1 282 ? 37.75 8.164 -21.844 1 86.44 282 ALA A CA 1
ATOM 2174 C C . ALA A 1 282 ? 37.562 9.672 -21.75 1 86.44 282 ALA A C 1
ATOM 2176 O O . ALA A 1 282 ? 38.094 10.422 -22.578 1 86.44 282 ALA A O 1
ATOM 2177 N N . ILE A 1 283 ? 36.875 10.109 -20.781 1 91 283 ILE A N 1
ATOM 2178 C CA . ILE A 1 283 ? 36.594 11.523 -20.594 1 91 283 ILE A CA 1
ATOM 2179 C C . ILE A 1 283 ? 37.875 12.25 -20.203 1 91 283 ILE A C 1
ATOM 2181 O O . ILE A 1 283 ? 38.188 13.328 -20.719 1 91 283 ILE A O 1
ATOM 2185 N N . THR A 1 284 ? 38.594 11.633 -19.312 1 91.56 284 THR A N 1
ATOM 2186 C CA . THR A 1 284 ? 39.844 12.219 -18.844 1 91.56 284 THR A CA 1
ATOM 2187 C C . THR A 1 284 ? 40.844 12.375 -19.984 1 91.56 284 THR A C 1
ATOM 2189 O O . THR A 1 284 ? 41.531 13.383 -20.078 1 91.56 284 THR A O 1
ATOM 2192 N N . ALA A 1 285 ? 40.875 11.383 -20.844 1 89.75 285 ALA A N 1
ATOM 2193 C CA . ALA A 1 285 ? 41.812 11.391 -21.969 1 89.75 285 ALA A CA 1
ATOM 2194 C C . ALA A 1 285 ? 41.5 12.539 -22.938 1 89.75 285 ALA A C 1
ATOM 2196 O O . ALA A 1 285 ? 42.406 13.125 -23.531 1 89.75 285 ALA A O 1
ATOM 2197 N N . LEU A 1 286 ? 40.312 12.867 -23 1 89.44 286 LEU A N 1
ATOM 2198 C CA . LEU A 1 286 ? 39.875 13.852 -23.984 1 89.44 286 LEU A CA 1
ATOM 2199 C C . LEU A 1 286 ? 39.844 15.25 -23.375 1 89.44 286 LEU A C 1
ATOM 2201 O O . LEU A 1 286 ? 40.031 16.25 -24.062 1 89.44 286 LEU A O 1
ATOM 2205 N N . VAL A 1 287 ? 39.562 15.32 -22.156 1 91.56 287 VAL A N 1
ATOM 2206 C CA . VAL A 1 287 ? 39.25 16.609 -21.531 1 91.56 287 VAL A CA 1
ATOM 2207 C C . VAL A 1 287 ? 40.531 17.172 -20.891 1 91.56 287 VAL A C 1
ATOM 2209 O O . VAL A 1 287 ? 40.844 18.344 -21.062 1 91.56 287 VAL A O 1
ATOM 2212 N N . GLY A 1 288 ? 41.188 16.297 -20.062 1 92.75 288 GLY A N 1
ATOM 2213 C CA . GLY A 1 288 ? 42.375 16.828 -19.406 1 92.75 288 GLY A CA 1
ATOM 2214 C C . GLY A 1 288 ? 42.938 15.914 -18.344 1 92.75 288 GLY A C 1
ATOM 2215 O O . GLY A 1 288 ? 42.969 14.688 -18.516 1 92.75 288 GLY A O 1
ATOM 2216 N N . ILE A 1 289 ? 43.469 16.562 -17.281 1 93.12 289 ILE A N 1
ATOM 2217 C CA . ILE A 1 289 ? 44.156 15.797 -16.25 1 93.12 289 ILE A CA 1
ATOM 2218 C C . ILE A 1 289 ? 43.375 15.867 -14.945 1 93.12 289 ILE A C 1
ATOM 2220 O O . ILE A 1 289 ? 42.812 16.906 -14.609 1 93.12 289 ILE A O 1
ATOM 2224 N N . PRO A 1 290 ? 43.375 14.773 -14.227 1 93.44 290 PRO A N 1
ATOM 2225 C CA . PRO A 1 290 ? 42.688 14.773 -12.93 1 93.44 290 PRO A CA 1
ATOM 2226 C C . PRO A 1 290 ? 43.375 15.672 -11.906 1 93.44 290 PRO A C 1
ATOM 2228 O O . PRO A 1 290 ? 44.594 15.719 -11.852 1 93.44 290 PRO A O 1
ATOM 2231 N N . VAL A 1 291 ? 42.562 16.469 -11.234 1 91.69 291 VAL A N 1
ATOM 2232 C CA . VAL A 1 291 ? 43.094 17.344 -10.188 1 91.69 291 VAL A CA 1
ATOM 2233 C C . VAL A 1 291 ? 42.281 17.156 -8.914 1 91.69 291 VAL A C 1
ATOM 2235 O O . VAL A 1 291 ? 41.125 16.781 -8.961 1 91.69 291 VAL A O 1
ATOM 2238 N N . GLU A 1 292 ? 42.906 17.297 -7.754 1 86.88 292 GLU A N 1
ATOM 2239 C CA . GLU A 1 292 ? 42.219 17.281 -6.473 1 86.88 292 GLU A CA 1
ATOM 2240 C C . GLU A 1 292 ? 41.844 18.688 -6.027 1 86.88 292 GLU A C 1
ATOM 2242 O O . GLU A 1 292 ? 42.719 19.516 -5.773 1 86.88 292 GLU A O 1
ATOM 2247 N N . LEU A 1 293 ? 40.719 19.062 -6.223 1 85.94 293 LEU A N 1
ATOM 2248 C CA . LEU A 1 293 ? 40.188 20.359 -5.801 1 85.94 293 LEU A CA 1
ATOM 2249 C C . LEU A 1 293 ? 39.188 20.203 -4.676 1 85.94 293 LEU A C 1
ATOM 2251 O O . LEU A 1 293 ? 38.281 19.359 -4.754 1 85.94 293 LEU A O 1
ATOM 2255 N N . ASP A 1 294 ? 39.375 20.938 -3.58 1 81.88 294 ASP A N 1
ATOM 2256 C CA . ASP A 1 294 ? 38.375 21 -2.516 1 81.88 294 ASP A CA 1
ATOM 2257 C C . ASP A 1 294 ? 37.219 21.906 -2.906 1 81.88 294 ASP A C 1
ATOM 2259 O O . ASP A 1 294 ? 37.375 23.125 -3.031 1 81.88 294 ASP A O 1
ATOM 2263 N N . TRP A 1 295 ? 36.094 21.391 -3.145 1 84.25 295 TRP A N 1
ATOM 2264 C CA . TRP A 1 295 ? 34.938 22.125 -3.617 1 84.25 295 TRP A CA 1
ATOM 2265 C C . TRP A 1 295 ? 34.188 22.75 -2.449 1 84.25 295 TRP A C 1
ATOM 2267 O O . TRP A 1 295 ? 33.219 23.5 -2.654 1 84.25 295 TRP A O 1
ATOM 2277 N N . SER A 1 296 ? 34.562 22.531 -1.219 1 78.25 296 SER A N 1
ATOM 2278 C CA . SER A 1 296 ? 33.875 22.969 -0.012 1 78.25 296 SER A CA 1
ATOM 2279 C C . SER A 1 296 ? 33.688 24.484 0.012 1 78.25 296 SER A C 1
ATOM 2281 O O . SER A 1 296 ? 32.625 24.984 0.361 1 78.25 296 SER A O 1
ATOM 2283 N N . PRO A 1 297 ? 34.75 25.172 -0.366 1 75.81 297 PRO A N 1
ATOM 2284 C CA . PRO A 1 297 ? 34.594 26.641 -0.329 1 75.81 297 PRO A CA 1
ATOM 2285 C C . PRO A 1 297 ? 33.531 27.141 -1.298 1 75.81 297 PRO A C 1
ATOM 2287 O O . PRO A 1 297 ? 32.969 28.219 -1.091 1 75.81 297 PRO A O 1
ATOM 2290 N N . TYR A 1 298 ? 33.312 26.438 -2.264 1 79.69 298 TYR A N 1
ATOM 2291 C CA . TYR A 1 298 ? 32.406 26.875 -3.309 1 79.69 298 TYR A CA 1
ATOM 2292 C C . TYR A 1 298 ? 30.953 26.5 -2.959 1 79.69 298 TYR A C 1
ATOM 2294 O O . TYR A 1 298 ? 30.016 26.953 -3.609 1 79.69 298 TYR A O 1
ATOM 2302 N N . GLU A 1 299 ? 30.734 25.656 -2.002 1 75.88 299 GLU A N 1
ATOM 2303 C CA . GLU A 1 299 ? 29.422 25.141 -1.648 1 75.88 299 GLU A CA 1
ATOM 2304 C C . GLU A 1 299 ? 28.531 26.234 -1.068 1 75.88 299 GLU A C 1
ATOM 2306 O O . GLU A 1 299 ? 27.312 26.094 -1.024 1 75.88 299 GLU A O 1
ATOM 2311 N N . GLN A 1 300 ? 29.109 27.281 -0.706 1 70.06 300 GLN A N 1
ATOM 2312 C CA . GLN A 1 300 ? 28.328 28.391 -0.175 1 70.06 300 GLN A CA 1
ATOM 2313 C C . GLN A 1 300 ? 27.547 29.094 -1.284 1 70.06 300 GLN A C 1
ATOM 2315 O O . GLN A 1 300 ? 26.469 29.641 -1.045 1 70.06 300 GLN A O 1
ATOM 2320 N N . GLU A 1 301 ? 28.109 29.109 -2.439 1 79.44 301 GLU A N 1
ATOM 2321 C CA . GLU A 1 301 ? 27.484 29.812 -3.559 1 79.44 301 GLU A CA 1
ATOM 2322 C C . GLU A 1 301 ? 26.469 28.922 -4.266 1 79.44 301 GLU A C 1
ATOM 2324 O O . GLU A 1 301 ? 25.375 29.359 -4.605 1 79.44 301 GLU A O 1
ATOM 2329 N N . LEU A 1 302 ? 26.828 27.75 -4.535 1 87.25 302 LEU A N 1
ATOM 2330 C CA . LEU A 1 302 ? 25.969 26.781 -5.207 1 87.25 302 LEU A CA 1
ATOM 2331 C C . LEU A 1 302 ? 25.656 25.609 -4.289 1 87.25 302 LEU A C 1
ATOM 2333 O O . LEU A 1 302 ? 26.547 25.047 -3.658 1 87.25 302 LEU A O 1
ATOM 2337 N N . LEU A 1 303 ? 24.344 25.406 -4.16 1 85.69 303 LEU A N 1
ATOM 2338 C CA . LEU A 1 303 ? 23.875 24.312 -3.309 1 85.69 303 LEU A CA 1
ATOM 2339 C C . LEU A 1 303 ? 23.547 23.078 -4.137 1 85.69 303 LEU A C 1
ATOM 2341 O O . LEU A 1 303 ? 23.234 23.188 -5.324 1 85.69 303 LEU A O 1
ATOM 2345 N N . SER A 1 304 ? 23.812 21.938 -3.596 1 86.19 304 SER A N 1
ATOM 2346 C CA . SER A 1 304 ? 23.375 20.656 -4.145 1 86.19 304 SER A CA 1
ATOM 2347 C C . SER A 1 304 ? 22.234 20.062 -3.314 1 86.19 304 SER A C 1
ATOM 2349 O O . SER A 1 304 ? 22.406 19.828 -2.113 1 86.19 304 SER A O 1
ATOM 2351 N N . ARG A 1 305 ? 21.031 19.984 -3.949 1 83.88 305 ARG A N 1
ATOM 2352 C CA . ARG A 1 305 ? 19.875 19.438 -3.232 1 83.88 305 ARG A CA 1
ATOM 2353 C C . ARG A 1 305 ? 19.188 18.344 -4.043 1 83.88 305 ARG A C 1
ATOM 2355 O O . ARG A 1 305 ? 19.203 18.391 -5.277 1 83.88 305 ARG A O 1
ATOM 2362 N N . ARG A 1 306 ? 18.656 17.406 -3.301 1 84.5 306 ARG A N 1
ATOM 2363 C CA . ARG A 1 306 ? 17.828 16.391 -3.938 1 84.5 306 ARG A CA 1
ATOM 2364 C C . ARG A 1 306 ? 16.359 16.781 -3.936 1 84.5 306 ARG A C 1
ATOM 2366 O O . ARG A 1 306 ? 15.812 17.141 -2.891 1 84.5 306 ARG A O 1
ATOM 2373 N N . VAL A 1 307 ? 15.805 16.828 -5.199 1 85.69 307 VAL A N 1
ATOM 2374 C CA . VAL A 1 307 ? 14.406 17.234 -5.355 1 85.69 307 VAL A CA 1
ATOM 2375 C C . VAL A 1 307 ? 13.602 16.078 -5.934 1 85.69 307 VAL A C 1
ATOM 2377 O O . VAL A 1 307 ? 14.016 15.438 -6.906 1 85.69 307 VAL A O 1
ATOM 2380 N N . LEU A 1 308 ? 12.445 15.844 -5.34 1 83.44 308 LEU A N 1
ATOM 2381 C CA . LEU A 1 308 ? 11.602 14.719 -5.727 1 83.44 308 LEU A CA 1
ATOM 2382 C C . LEU A 1 308 ? 10.664 15.109 -6.867 1 83.44 308 LEU A C 1
ATOM 2384 O O . LEU A 1 308 ? 10.023 16.156 -6.816 1 83.44 308 LEU A O 1
ATOM 2388 N N . LEU A 1 309 ? 10.664 14.297 -7.93 1 85.38 309 LEU A N 1
ATOM 2389 C CA . LEU A 1 309 ? 9.727 14.508 -9.031 1 85.38 309 LEU A CA 1
ATOM 2390 C C . LEU A 1 309 ? 8.344 13.969 -8.68 1 85.38 309 LEU A C 1
ATOM 2392 O O . LEU A 1 309 ? 8.148 12.758 -8.586 1 85.38 309 LEU A O 1
ATOM 2396 N N . THR A 1 310 ? 7.348 14.859 -8.562 1 80.31 310 THR A N 1
ATOM 2397 C CA . THR A 1 310 ? 6.027 14.414 -8.133 1 80.31 310 THR A CA 1
ATOM 2398 C C . THR A 1 310 ? 4.945 14.953 -9.062 1 80.31 310 THR A C 1
ATOM 2400 O O . THR A 1 310 ? 3.762 14.648 -8.891 1 80.31 310 THR A O 1
ATOM 2403 N N . ARG A 1 311 ? 5.246 15.719 -10.031 1 79 311 ARG A N 1
ATOM 2404 C CA . ARG A 1 311 ? 4.273 16.234 -10.984 1 79 311 ARG A CA 1
ATOM 2405 C C . ARG A 1 311 ? 4.086 15.266 -12.148 1 79 311 ARG A C 1
ATOM 2407 O O . ARG A 1 311 ? 5.012 15.031 -12.93 1 79 311 ARG A O 1
ATOM 2414 N N . PRO A 1 312 ? 2.922 14.766 -12.328 1 76.19 312 PRO A N 1
ATOM 2415 C CA . PRO A 1 312 ? 2.688 13.75 -13.352 1 76.19 312 PRO A CA 1
ATOM 2416 C C . PRO A 1 312 ? 2.93 14.273 -14.766 1 76.19 312 PRO A C 1
ATOM 2418 O O . PRO A 1 312 ? 3.268 13.492 -15.664 1 76.19 312 PRO A O 1
ATOM 2421 N N . GLU A 1 313 ? 2.814 15.57 -14.953 1 80.12 313 GLU A N 1
ATOM 2422 C CA . GLU A 1 313 ? 2.982 16.156 -16.281 1 80.12 313 GLU A CA 1
ATOM 2423 C C . GLU A 1 313 ? 4.406 15.961 -16.797 1 80.12 313 GLU A C 1
ATOM 2425 O O . GLU A 1 313 ? 4.641 15.984 -18 1 80.12 313 GLU A O 1
ATOM 2430 N N . LEU A 1 314 ? 5.258 15.727 -15.898 1 82.69 314 LEU A N 1
ATOM 2431 C CA . LEU A 1 314 ? 6.664 15.633 -16.281 1 82.69 314 LEU A CA 1
ATOM 2432 C C . LEU A 1 314 ? 7.082 14.18 -16.453 1 82.69 314 LEU A C 1
ATOM 2434 O O . LEU A 1 314 ? 8.219 13.898 -16.859 1 82.69 314 LEU A O 1
ATOM 2438 N N . ASN A 1 315 ? 6.113 13.32 -16.141 1 80.25 315 ASN A N 1
ATOM 2439 C CA . ASN A 1 315 ? 6.434 11.906 -16.312 1 80.25 315 ASN A CA 1
ATOM 2440 C C . ASN A 1 315 ? 6.762 11.578 -17.766 1 80.25 315 ASN A C 1
ATOM 2442 O O . ASN A 1 315 ? 5.984 11.883 -18.672 1 80.25 315 ASN A O 1
ATOM 2446 N N . GLY A 1 316 ? 7.906 11 -17.984 1 79.69 316 GLY A N 1
ATOM 2447 C CA . GLY A 1 316 ? 8.297 10.578 -19.312 1 79.69 316 GLY A CA 1
ATOM 2448 C C . GLY A 1 316 ? 9.078 11.641 -20.078 1 79.69 316 GLY A C 1
ATOM 2449 O O . GLY A 1 316 ? 9.664 11.352 -21.125 1 79.69 316 GLY A O 1
ATOM 2450 N N . LYS A 1 317 ? 9.18 12.789 -19.578 1 85 317 LYS A N 1
ATOM 2451 C CA . LYS A 1 317 ? 9.961 13.844 -20.219 1 85 317 LYS A CA 1
ATOM 2452 C C . LYS A 1 317 ? 11.453 13.625 -20.016 1 85 317 LYS A C 1
ATOM 2454 O O . LYS A 1 317 ? 11.875 13.062 -19 1 85 317 LYS A O 1
ATOM 2459 N N . THR A 1 318 ? 12.117 14.023 -21 1 87.06 318 THR A N 1
ATOM 2460 C CA . THR A 1 318 ? 13.562 13.93 -20.875 1 87.06 318 THR A CA 1
ATOM 2461 C C . THR A 1 318 ? 14.125 15.125 -20.125 1 87.06 318 THR A C 1
ATOM 2463 O O . THR A 1 318 ? 13.438 16.141 -19.953 1 87.06 318 THR A O 1
ATOM 2466 N N . LEU A 1 319 ? 15.336 14.977 -19.672 1 88.69 319 LEU A N 1
ATOM 2467 C CA . LEU A 1 319 ? 15.992 16.062 -18.953 1 88.69 319 LEU A CA 1
ATOM 2468 C C . LEU A 1 319 ? 16.172 17.281 -19.859 1 88.69 319 LEU A C 1
ATOM 2470 O O . LEU A 1 319 ? 16.109 18.422 -19.391 1 88.69 319 LEU A O 1
ATOM 2474 N N . GLU A 1 320 ? 16.422 17.016 -21.062 1 86.56 320 GLU A N 1
ATOM 2475 C CA . GLU A 1 320 ? 16.547 18.109 -22.031 1 86.56 320 GLU A CA 1
ATOM 2476 C C . GLU A 1 320 ? 15.234 18.875 -22.156 1 86.56 320 GLU A C 1
ATOM 2478 O O . GLU A 1 320 ? 15.242 20.109 -22.203 1 86.56 320 GLU A O 1
ATOM 2483 N N . GLN A 1 321 ? 14.148 18.172 -22.156 1 87.12 321 GLN A N 1
ATOM 2484 C CA . GLN A 1 321 ? 12.836 18.781 -22.281 1 87.12 321 GLN A CA 1
ATOM 2485 C C . GLN A 1 321 ? 12.484 19.578 -21.031 1 87.12 321 GLN A C 1
ATOM 2487 O O . GLN A 1 321 ? 11.773 20.594 -21.094 1 87.12 321 GLN A O 1
ATOM 2492 N N . LEU A 1 322 ? 12.953 19.109 -19.938 1 86.44 322 LEU A N 1
ATOM 2493 C CA . LEU A 1 322 ? 12.727 19.812 -18.688 1 86.44 322 LEU A CA 1
ATOM 2494 C C . LEU A 1 322 ? 13.422 21.172 -18.688 1 86.44 322 LEU A C 1
ATOM 2496 O O . LEU A 1 322 ? 12.891 22.141 -18.125 1 86.44 322 LEU A O 1
ATOM 2500 N N . ASN A 1 323 ? 14.562 21.312 -19.359 1 83.75 323 ASN A N 1
ATOM 2501 C CA . ASN A 1 323 ? 15.367 22.516 -19.516 1 83.75 323 ASN A CA 1
ATOM 2502 C C . ASN A 1 323 ? 15.492 23.281 -18.188 1 83.75 323 ASN A C 1
ATOM 2504 O O . ASN A 1 323 ? 15.211 24.484 -18.125 1 83.75 323 ASN A O 1
ATOM 2508 N N . ALA A 1 324 ? 15.883 22.594 -17.188 1 83.69 324 ALA A N 1
ATOM 2509 C CA . ALA A 1 324 ? 16.016 23.188 -15.859 1 83.69 324 ALA A CA 1
ATOM 2510 C C . ALA A 1 324 ? 17.125 24.25 -15.844 1 83.69 324 ALA A C 1
ATOM 2512 O O . ALA A 1 324 ? 17.031 25.234 -15.125 1 83.69 324 ALA A O 1
ATOM 2513 N N . ASN A 1 325 ? 18.125 23.969 -16.594 1 83.19 325 ASN A N 1
ATOM 2514 C CA . ASN A 1 325 ? 19.25 24.906 -16.641 1 83.19 325 ASN A CA 1
ATOM 2515 C C . ASN A 1 325 ? 18.844 26.219 -17.297 1 83.19 325 ASN A C 1
ATOM 2517 O O . ASN A 1 325 ? 19.141 27.297 -16.766 1 83.19 325 ASN A O 1
ATOM 2521 N N . GLY A 1 326 ? 18.234 26.109 -18.406 1 77.19 326 GLY A N 1
ATOM 2522 C CA . GLY A 1 326 ? 17.797 27.297 -19.125 1 77.19 326 GLY A CA 1
ATOM 2523 C C . GLY A 1 326 ? 16.734 28.094 -18.375 1 77.19 326 GLY A C 1
ATOM 2524 O O . GLY A 1 326 ? 16.781 29.312 -18.344 1 77.19 326 GLY A O 1
ATOM 2525 N N . ASN A 1 327 ? 15.883 27.422 -17.75 1 79.94 327 ASN A N 1
ATOM 2526 C CA . ASN A 1 327 ? 14.727 28.047 -17.125 1 79.94 327 ASN A CA 1
ATOM 2527 C C . ASN A 1 327 ? 15.062 28.594 -15.742 1 79.94 327 ASN A C 1
ATOM 2529 O O . ASN A 1 327 ? 14.531 29.641 -15.336 1 79.94 327 ASN A O 1
ATOM 2533 N N . PHE A 1 328 ? 15.914 27.906 -15.055 1 85.69 328 PHE A N 1
ATOM 2534 C CA . PHE A 1 328 ? 16.062 28.25 -13.648 1 85.69 328 PHE A CA 1
ATOM 2535 C C . PHE A 1 328 ? 17.531 28.359 -13.266 1 85.69 328 PHE A C 1
ATOM 2537 O O . PHE A 1 328 ? 17.859 28.672 -12.117 1 85.69 328 PHE A O 1
ATOM 2544 N N . GLY A 1 329 ? 18.438 28.047 -14.164 1 84.81 329 GLY A N 1
ATOM 2545 C CA . GLY A 1 329 ? 19.875 28.141 -13.875 1 84.81 329 GLY A CA 1
ATOM 2546 C C . GLY A 1 329 ? 20.359 27.031 -12.961 1 84.81 329 GLY A C 1
ATOM 2547 O O . GLY A 1 329 ? 21.219 27.25 -12.102 1 84.81 329 GLY A O 1
ATOM 2548 N N . VAL A 1 330 ? 19.766 25.922 -13.016 1 90.25 330 VAL A N 1
ATOM 2549 C CA . VAL A 1 330 ? 20.141 24.781 -12.188 1 90.25 330 VAL A CA 1
ATOM 2550 C C . VAL A 1 330 ? 20.562 23.609 -13.086 1 90.25 330 VAL A C 1
ATOM 2552 O O . VAL A 1 330 ? 20.062 23.469 -14.203 1 90.25 330 VAL A O 1
ATOM 2555 N N . THR A 1 331 ? 21.562 22.844 -12.664 1 89.81 331 THR A N 1
ATOM 2556 C CA . THR A 1 331 ? 22.016 21.672 -13.391 1 89.81 331 THR A CA 1
ATOM 2557 C C . THR A 1 331 ? 21.625 20.391 -12.656 1 89.81 331 THR A C 1
ATOM 2559 O O . THR A 1 331 ? 21.891 20.25 -11.453 1 89.81 331 THR A O 1
ATOM 2562 N N . VAL A 1 332 ? 20.906 19.547 -13.398 1 92 332 VAL A N 1
ATOM 2563 C CA . VAL A 1 332 ? 20.625 18.219 -12.844 1 92 332 VAL A CA 1
ATOM 2564 C C . VAL A 1 332 ? 21.828 17.312 -13.086 1 92 332 VAL A C 1
ATOM 2566 O O . VAL A 1 332 ? 22.25 17.109 -14.227 1 92 332 VAL A O 1
ATOM 2569 N N . THR A 1 333 ? 22.359 16.781 -12.031 1 89.25 333 THR A N 1
ATOM 2570 C CA . THR A 1 333 ? 23.609 16.047 -12.172 1 89.25 333 THR A CA 1
ATOM 2571 C C . THR A 1 333 ? 23.344 14.539 -12.109 1 89.25 333 THR A C 1
ATOM 2573 O O . THR A 1 333 ? 24.031 13.758 -12.758 1 89.25 333 THR A O 1
ATOM 2576 N N . ARG A 1 334 ? 22.312 14.227 -11.195 1 89.19 334 ARG A N 1
ATOM 2577 C CA . ARG A 1 334 ? 22 12.812 -10.992 1 89.19 334 ARG A CA 1
ATOM 2578 C C . ARG A 1 334 ? 20.5 12.602 -10.828 1 89.19 334 ARG A C 1
ATOM 2580 O O . ARG A 1 334 ? 19.797 13.508 -10.398 1 89.19 334 ARG A O 1
ATOM 2587 N N . VAL A 1 335 ? 20.156 11.453 -11.289 1 86.69 335 VAL A N 1
ATOM 2588 C CA . VAL A 1 335 ? 18.781 11 -11.062 1 86.69 335 VAL A CA 1
ATOM 2589 C C . VAL A 1 335 ? 18.797 9.68 -10.305 1 86.69 335 VAL A C 1
ATOM 2591 O O . VAL A 1 335 ? 19.359 8.688 -10.773 1 86.69 335 VAL A O 1
ATOM 2594 N N . ASN A 1 336 ? 18.344 9.758 -9.086 1 80.19 336 ASN A N 1
ATOM 2595 C CA . ASN A 1 336 ? 18.234 8.539 -8.297 1 80.19 336 ASN A CA 1
ATOM 2596 C C . ASN A 1 336 ? 16.891 7.836 -8.539 1 80.19 336 ASN A C 1
ATOM 2598 O O . ASN A 1 336 ? 15.836 8.406 -8.289 1 80.19 336 ASN A O 1
ATOM 2602 N N . ARG A 1 337 ? 16.938 6.625 -9.062 1 69.19 337 ARG A N 1
ATOM 2603 C CA . ARG A 1 337 ? 15.758 5.82 -9.359 1 69.19 337 ARG A CA 1
ATOM 2604 C C . ARG A 1 337 ? 15.836 4.461 -8.68 1 69.19 337 ARG A C 1
ATOM 2606 O O . ARG A 1 337 ? 16.734 3.67 -8.969 1 69.19 337 ARG A O 1
ATOM 2613 N N . SER A 1 338 ? 14.867 4.23 -7.945 1 53.38 338 SER A N 1
ATOM 2614 C CA . SER A 1 338 ? 14.812 2.947 -7.254 1 53.38 338 SER A CA 1
ATOM 2615 C C . SER A 1 338 ? 16.125 2.66 -6.531 1 53.38 338 SER A C 1
ATOM 2617 O O . SER A 1 338 ? 16.656 1.549 -6.613 1 53.38 338 SER A O 1
ATOM 2619 N N . GLY A 1 339 ? 16.766 3.799 -6.016 1 55.25 339 GLY A N 1
ATOM 2620 C CA . GLY A 1 339 ? 17.953 3.641 -5.188 1 55.25 339 GLY A CA 1
ATOM 2621 C C . GLY A 1 339 ? 19.25 3.689 -5.98 1 55.25 339 GLY A C 1
ATOM 2622 O O . GLY A 1 339 ? 20.328 3.621 -5.406 1 55.25 339 GLY A O 1
ATOM 2623 N N . VAL A 1 340 ? 19.156 3.785 -7.258 1 60.62 340 VAL A N 1
ATOM 2624 C CA . VAL A 1 340 ? 20.344 3.809 -8.102 1 60.62 340 VAL A CA 1
ATOM 2625 C C . VAL A 1 340 ? 20.531 5.199 -8.703 1 60.62 340 VAL A C 1
ATOM 2627 O O . VAL A 1 340 ? 19.578 5.789 -9.219 1 60.62 340 VAL A O 1
ATOM 2630 N N . ASP A 1 341 ? 21.703 5.719 -8.5 1 74.88 341 ASP A N 1
ATOM 2631 C CA . ASP A 1 341 ? 22 7.012 -9.109 1 74.88 341 ASP A CA 1
ATOM 2632 C C . ASP A 1 341 ? 22.359 6.848 -10.594 1 74.88 341 ASP A C 1
ATOM 2634 O O . ASP A 1 341 ? 23.234 6.059 -10.945 1 74.88 341 ASP A O 1
ATOM 2638 N N . LEU A 1 342 ? 21.641 7.496 -11.398 1 77.19 342 LEU A N 1
ATOM 2639 C CA . LEU A 1 342 ? 21.891 7.555 -12.828 1 77.19 342 LEU A CA 1
ATOM 2640 C C . LEU A 1 342 ? 22.484 8.898 -13.227 1 77.19 342 LEU A C 1
ATOM 2642 O O . LEU A 1 342 ? 22.172 9.922 -12.617 1 77.19 342 LEU A O 1
ATOM 2646 N N . VAL A 1 343 ? 23.469 8.875 -14.219 1 85.56 343 VAL A N 1
ATOM 2647 C CA . VAL A 1 343 ? 23.969 10.125 -14.773 1 85.56 343 VAL A CA 1
ATOM 2648 C C . VAL A 1 343 ? 22.828 10.867 -15.477 1 85.56 343 VAL A C 1
ATOM 2650 O O . VAL A 1 343 ? 22.078 10.273 -16.25 1 85.56 343 VAL A O 1
ATOM 2653 N N . ALA A 1 344 ? 22.734 12.086 -15.148 1 88 344 ALA A N 1
ATOM 2654 C CA . ALA A 1 344 ? 21.656 12.898 -15.711 1 88 344 ALA A CA 1
ATOM 2655 C C . ALA A 1 344 ? 22.016 13.383 -17.109 1 88 344 ALA A C 1
ATOM 2657 O O . ALA A 1 344 ? 22.094 14.586 -17.359 1 88 344 ALA A O 1
ATOM 2658 N N . TYR A 1 345 ? 22.094 12.492 -18 1 83.81 345 TYR A N 1
ATOM 2659 C CA . TYR A 1 345 ? 22.344 12.906 -19.375 1 83.81 345 TYR A CA 1
ATOM 2660 C C . TYR A 1 345 ? 21.078 13.43 -20.031 1 83.81 345 TYR A C 1
ATOM 2662 O O . TYR A 1 345 ? 19.969 13.102 -19.609 1 83.81 345 TYR A O 1
ATOM 2670 N N . PRO A 1 346 ? 21.156 14.195 -21.031 1 83.81 346 PRO A N 1
ATOM 2671 C CA . PRO A 1 346 ? 20.031 14.969 -21.578 1 83.81 346 PRO A CA 1
ATOM 2672 C C . PRO A 1 346 ? 18.875 14.086 -22.031 1 83.81 346 PRO A C 1
ATOM 2674 O O . PRO A 1 346 ? 17.719 14.461 -21.891 1 83.81 346 PRO A O 1
ATOM 2677 N N . HIS A 1 347 ? 19.062 12.93 -22.484 1 82.38 347 HIS A N 1
ATOM 2678 C CA . HIS A 1 347 ? 18 12.109 -23.062 1 82.38 347 HIS A CA 1
ATOM 2679 C C . HIS A 1 347 ? 17.422 11.141 -22.031 1 82.38 347 HIS A C 1
ATOM 2681 O O . HIS A 1 347 ? 16.578 10.312 -22.375 1 82.38 347 HIS A O 1
ATOM 2687 N N . LEU A 1 348 ? 17.875 11.297 -20.844 1 83.75 348 LEU A N 1
ATOM 2688 C CA . LEU A 1 348 ? 17.312 10.461 -19.781 1 83.75 348 LEU A CA 1
ATOM 2689 C C . LEU A 1 348 ? 15.852 10.828 -19.531 1 83.75 348 LEU A C 1
ATOM 2691 O O . LEU A 1 348 ? 15.531 12 -19.312 1 83.75 348 LEU A O 1
ATOM 2695 N N . ARG A 1 349 ? 14.992 9.898 -19.656 1 82.56 349 ARG A N 1
ATOM 2696 C CA . ARG A 1 349 ? 13.57 10.133 -19.406 1 82.56 349 ARG A CA 1
ATOM 2697 C C . ARG A 1 349 ? 13.273 10.062 -17.906 1 82.56 349 ARG A C 1
ATOM 2699 O O . ARG A 1 349 ? 13.695 9.125 -17.234 1 82.56 349 ARG A O 1
ATOM 2706 N N . LEU A 1 350 ? 12.555 11 -17.516 1 85.44 350 LEU A N 1
ATOM 2707 C CA . LEU A 1 350 ? 12.219 11.117 -16.094 1 85.44 350 LEU A CA 1
ATOM 2708 C C . LEU A 1 350 ? 10.977 10.297 -15.758 1 85.44 350 LEU A C 1
ATOM 2710 O O . LEU A 1 350 ? 10.133 10.062 -16.625 1 85.44 350 LEU A O 1
ATOM 2714 N N . GLN A 1 351 ? 10.938 9.82 -14.609 1 78.69 351 GLN A N 1
ATOM 2715 C CA . GLN A 1 351 ? 9.805 9.062 -14.094 1 78.69 351 GLN A CA 1
ATOM 2716 C C . GLN A 1 351 ? 9.344 9.625 -12.75 1 78.69 351 GLN A C 1
ATOM 2718 O O . GLN A 1 351 ? 10.156 10.094 -11.953 1 78.69 351 GLN A O 1
ATOM 2723 N N . LEU A 1 352 ? 8.062 9.5 -12.602 1 77.12 352 LEU A N 1
ATOM 2724 C CA . LEU A 1 352 ? 7.539 9.914 -11.312 1 77.12 352 LEU A CA 1
ATOM 2725 C C . LEU A 1 352 ? 8.227 9.164 -10.172 1 77.12 352 LEU A C 1
ATOM 2727 O O . LEU A 1 352 ? 8.406 7.945 -10.25 1 77.12 352 LEU A O 1
ATOM 2731 N N . GLY A 1 353 ? 8.695 9.953 -9.148 1 75.25 353 GLY A N 1
ATOM 2732 C CA . GLY A 1 353 ? 9.375 9.336 -8.023 1 75.25 353 GLY A CA 1
ATOM 2733 C C . GLY A 1 353 ? 10.883 9.453 -8.102 1 75.25 353 GLY A C 1
ATOM 2734 O O . GLY A 1 353 ? 11.586 9.148 -7.133 1 75.25 353 GLY A O 1
ATOM 2735 N N . ASP A 1 354 ? 11.367 9.883 -9.242 1 80.31 354 ASP A N 1
ATOM 2736 C CA . ASP A 1 354 ? 12.797 10.141 -9.367 1 80.31 354 ASP A CA 1
ATOM 2737 C C . ASP A 1 354 ? 13.242 11.234 -8.406 1 80.31 354 ASP A C 1
ATOM 2739 O O . ASP A 1 354 ? 12.523 12.211 -8.188 1 80.31 354 ASP A O 1
ATOM 2743 N N . LYS A 1 355 ? 14.336 11.016 -7.797 1 84.62 355 LYS A N 1
ATOM 2744 C CA . LYS A 1 355 ? 14.992 12.078 -7.039 1 84.62 355 LYS A CA 1
ATOM 2745 C C . LYS A 1 355 ? 16.109 12.719 -7.852 1 84.62 355 LYS A C 1
ATOM 2747 O O . LYS A 1 355 ? 17.141 12.086 -8.125 1 84.62 355 LYS A O 1
ATOM 2752 N N . LEU A 1 356 ? 15.914 13.93 -8.195 1 90.12 356 LEU A N 1
ATOM 2753 C CA . LEU A 1 356 ? 16.891 14.648 -9 1 90.12 356 LEU A CA 1
ATOM 2754 C C . LEU A 1 356 ? 17.859 15.43 -8.117 1 90.12 356 LEU A C 1
ATOM 2756 O O . LEU A 1 356 ? 17.422 16.188 -7.238 1 90.12 356 LEU A O 1
ATOM 2760 N N . THR A 1 357 ? 19.141 15.164 -8.234 1 90.25 357 THR A N 1
ATOM 2761 C CA . THR A 1 357 ? 20.141 16.016 -7.602 1 90.25 357 THR A CA 1
ATOM 2762 C C . THR A 1 357 ? 20.391 17.266 -8.445 1 90.25 357 THR A C 1
ATOM 2764 O O . THR A 1 357 ? 20.891 17.172 -9.562 1 90.25 357 THR A O 1
ATOM 2767 N N . VAL A 1 358 ? 20.016 18.344 -7.852 1 91.5 358 VAL A N 1
ATOM 2768 C CA . VAL A 1 358 ? 20.109 19.609 -8.578 1 91.5 358 VAL A CA 1
ATOM 2769 C C . VAL A 1 358 ? 21.156 20.5 -7.91 1 91.5 358 VAL A C 1
ATOM 2771 O O . VAL A 1 358 ? 21.266 20.531 -6.684 1 91.5 358 VAL A O 1
ATOM 2774 N N . VAL A 1 359 ? 22 21.141 -8.75 1 91.25 359 VAL A N 1
ATOM 2775 C CA . VAL A 1 359 ? 23.016 22.078 -8.289 1 91.25 359 VAL A CA 1
ATOM 2776 C C . VAL A 1 359 ? 22.703 23.484 -8.812 1 91.25 359 VAL A C 1
ATOM 2778 O O . VAL A 1 359 ? 22.453 23.656 -10.008 1 91.25 359 VAL A O 1
ATOM 2781 N N . GLY A 1 360 ? 22.625 24.391 -7.953 1 90.19 360 GLY A N 1
ATOM 2782 C CA . GLY A 1 360 ? 22.375 25.766 -8.32 1 90.19 360 GLY A CA 1
ATOM 2783 C C . GLY A 1 360 ? 22.203 26.688 -7.117 1 90.19 360 GLY A C 1
ATOM 2784 O O . GLY A 1 360 ? 22.609 26.344 -6.008 1 90.19 360 GLY A O 1
ATOM 2785 N N . THR A 1 361 ? 21.719 27.844 -7.465 1 86.12 361 THR A N 1
ATOM 2786 C CA . THR A 1 361 ? 21.453 28.797 -6.398 1 86.12 361 THR A CA 1
ATOM 2787 C C . THR A 1 361 ? 20.203 28.391 -5.609 1 86.12 361 THR A C 1
ATOM 2789 O O . THR A 1 361 ? 19.391 27.594 -6.082 1 86.12 361 THR A O 1
ATOM 2792 N N . GLU A 1 362 ? 20.094 28.922 -4.461 1 83 362 GLU A N 1
ATOM 2793 C CA . GLU A 1 362 ? 18.922 28.625 -3.627 1 83 362 GLU A CA 1
ATOM 2794 C C . GLU A 1 362 ? 17.625 28.984 -4.34 1 83 362 GLU A C 1
ATOM 2796 O O . GLU A 1 362 ? 16.641 28.25 -4.254 1 83 362 GLU A O 1
ATOM 2801 N N . LEU A 1 363 ? 17.703 30.062 -4.992 1 84.38 363 LEU A N 1
ATOM 2802 C CA . LEU A 1 363 ? 16.531 30.516 -5.73 1 84.38 363 LEU A CA 1
ATOM 2803 C C . LEU A 1 363 ? 16.219 29.578 -6.891 1 84.38 363 LEU A C 1
ATOM 2805 O O . LEU A 1 363 ? 15.062 29.234 -7.125 1 84.38 363 LEU A O 1
ATOM 2809 N N . GLY A 1 364 ? 17.25 29.297 -7.582 1 88 364 GLY A N 1
ATOM 2810 C CA . GLY A 1 364 ? 17.062 28.375 -8.688 1 88 364 GLY A CA 1
ATOM 2811 C C . GLY A 1 364 ? 16.531 27.016 -8.258 1 88 364 GLY A C 1
ATOM 2812 O O . GLY A 1 364 ? 15.633 26.469 -8.891 1 88 364 GLY A O 1
ATOM 2813 N N . ILE A 1 365 ? 17 26.531 -7.18 1 87.88 365 ILE A N 1
ATOM 2814 C CA . ILE A 1 365 ? 16.578 25.234 -6.656 1 87.88 365 ILE A CA 1
ATOM 2815 C C . ILE A 1 365 ? 15.125 25.328 -6.191 1 87.88 365 ILE A C 1
ATOM 2817 O O . ILE A 1 365 ? 14.352 24.391 -6.375 1 87.88 365 ILE A O 1
ATOM 2821 N N . GLY A 1 366 ? 14.773 26.391 -5.66 1 83.31 366 GLY A N 1
ATOM 2822 C CA . GLY A 1 366 ? 13.383 26.594 -5.266 1 83.31 366 GLY A CA 1
ATOM 2823 C C . GLY A 1 366 ? 12.422 26.531 -6.434 1 83.31 366 GLY A C 1
ATOM 2824 O O . GLY A 1 366 ? 11.367 25.906 -6.34 1 83.31 366 GLY A O 1
ATOM 2825 N N . HIS A 1 367 ? 12.836 27.125 -7.492 1 86.44 367 HIS A N 1
ATOM 2826 C CA . HIS A 1 367 ? 11.992 27.141 -8.68 1 86.44 367 HIS A CA 1
ATOM 2827 C C . HIS A 1 367 ? 11.867 25.75 -9.289 1 86.44 367 HIS A C 1
ATOM 2829 O O . HIS A 1 367 ? 10.781 25.344 -9.703 1 86.44 367 HIS A O 1
ATOM 2835 N N . VAL A 1 368 ? 12.953 25.109 -9.273 1 88.56 368 VAL A N 1
ATOM 2836 C CA . VAL A 1 368 ? 12.938 23.766 -9.844 1 88.56 368 VAL A CA 1
ATOM 2837 C C . VAL A 1 368 ? 12.125 22.828 -8.945 1 88.56 368 VAL A C 1
ATOM 2839 O O . VAL A 1 368 ? 11.422 21.953 -9.438 1 88.56 368 VAL A O 1
ATOM 2842 N N . SER A 1 369 ? 12.25 23.031 -7.711 1 84.94 369 SER A N 1
ATOM 2843 C CA . SER A 1 369 ? 11.492 22.219 -6.758 1 84.94 369 SER A CA 1
ATOM 2844 C C . SER A 1 369 ? 9.992 22.375 -6.969 1 84.94 369 SER A C 1
ATOM 2846 O O . SER A 1 369 ? 9.242 21.406 -6.906 1 84.94 369 SER A O 1
ATOM 2848 N N . LYS A 1 370 ? 9.602 23.562 -7.273 1 79.94 370 LYS A N 1
ATOM 2849 C CA . LYS A 1 370 ? 8.195 23.844 -7.551 1 79.94 370 LYS A CA 1
ATOM 2850 C C . LYS A 1 370 ? 7.762 23.203 -8.867 1 79.94 370 LYS A C 1
ATOM 2852 O O . LYS A 1 370 ? 6.668 22.641 -8.961 1 79.94 370 LYS A O 1
ATOM 2857 N N . MET A 1 371 ? 8.664 23.297 -9.758 1 84.06 371 MET A N 1
ATOM 2858 C CA . MET A 1 371 ? 8.359 22.734 -11.07 1 84.06 371 MET A CA 1
ATOM 2859 C C . MET A 1 371 ? 8.227 21.219 -10.977 1 84.06 371 MET A C 1
ATOM 2861 O O . MET A 1 371 ? 7.348 20.625 -11.609 1 84.06 371 MET A O 1
ATOM 2865 N N . LEU A 1 372 ? 9.031 20.656 -10.133 1 85.75 372 LEU A N 1
ATOM 2866 C CA . LEU A 1 372 ? 9.055 19.203 -10 1 85.75 372 LEU A CA 1
ATOM 2867 C C . LEU A 1 372 ? 7.992 18.734 -9.016 1 85.75 372 LEU A C 1
ATOM 2869 O O . LEU A 1 372 ? 7.641 17.547 -9 1 85.75 372 LEU A O 1
ATOM 2873 N N . GLY A 1 373 ? 7.289 19.688 -8.328 1 75.56 373 GLY A N 1
ATOM 2874 C CA . GLY A 1 373 ? 6.277 19.359 -7.34 1 75.56 373 GLY A CA 1
ATOM 2875 C C . GLY A 1 373 ? 6.855 19.109 -5.957 1 75.56 373 GLY A C 1
ATOM 2876 O O . GLY A 1 373 ? 6.484 19.781 -4.992 1 75.56 373 GLY A O 1
ATOM 2877 N N . ASN A 1 374 ? 7.891 18.219 -5.832 1 65.88 374 ASN A N 1
ATOM 2878 C CA . ASN A 1 374 ? 8.648 17.906 -4.625 1 65.88 374 ASN A CA 1
ATOM 2879 C C . ASN A 1 374 ? 7.73 17.641 -3.436 1 65.88 374 ASN A C 1
ATOM 2881 O O . ASN A 1 374 ? 7.918 18.234 -2.365 1 65.88 374 ASN A O 1
ATOM 2885 N N . SER A 1 375 ? 6.609 17.031 -3.703 1 62.88 375 SER A N 1
ATOM 2886 C CA . SER A 1 375 ? 5.625 16.766 -2.66 1 62.88 375 SER A CA 1
ATOM 2887 C C . SER A 1 375 ? 5.523 15.273 -2.365 1 62.88 375 SER A C 1
ATOM 2889 O O . SER A 1 375 ? 5.07 14.5 -3.211 1 62.88 375 SER A O 1
ATOM 2891 N N . LEU A 1 376 ? 5.934 15.016 -1.142 1 59.78 376 LEU A N 1
ATOM 2892 C CA . LEU A 1 376 ? 5.852 13.625 -0.711 1 59.78 376 LEU A CA 1
ATOM 2893 C C . LEU A 1 376 ? 4.398 13.18 -0.581 1 59.78 376 LEU A C 1
ATOM 2895 O O . LEU A 1 376 ? 4.066 12.031 -0.888 1 59.78 376 LEU A O 1
ATOM 2899 N N . LYS A 1 377 ? 3.57 14.133 -0.312 1 58.38 377 LYS A N 1
ATOM 2900 C CA . LYS A 1 377 ? 2.152 13.828 -0.138 1 58.38 377 LYS A CA 1
ATOM 2901 C C . LYS A 1 377 ? 1.529 13.352 -1.446 1 58.38 377 LYS A C 1
ATOM 2903 O O . LYS A 1 377 ? 0.76 12.391 -1.458 1 58.38 377 LYS A O 1
ATOM 2908 N N . ARG A 1 378 ? 1.854 13.922 -2.477 1 63.38 378 ARG A N 1
ATOM 2909 C CA . ARG A 1 378 ? 1.317 13.562 -3.785 1 63.38 378 ARG A CA 1
ATOM 2910 C C . ARG A 1 378 ? 1.812 12.188 -4.223 1 63.38 378 ARG A C 1
ATOM 2912 O O . ARG A 1 378 ? 1.082 11.438 -4.875 1 63.38 378 ARG A O 1
ATOM 2919 N N . LEU A 1 379 ? 2.982 11.938 -3.764 1 62.16 379 LEU A N 1
ATOM 2920 C CA . LEU A 1 379 ? 3.578 10.68 -4.188 1 62.16 379 LEU A CA 1
ATOM 2921 C C . LEU A 1 379 ? 2.98 9.508 -3.418 1 62.16 379 LEU A C 1
ATOM 2923 O O . LEU A 1 379 ? 3.012 8.367 -3.889 1 62.16 379 LEU A O 1
ATOM 2927 N N . ASN A 1 380 ? 2.361 9.867 -2.357 1 67.06 380 ASN A N 1
ATOM 2928 C CA . ASN A 1 380 ? 1.875 8.797 -1.492 1 67.06 380 ASN A CA 1
ATOM 2929 C C . ASN A 1 380 ? 0.552 8.227 -1.995 1 67.06 380 ASN A C 1
ATOM 2931 O O . ASN A 1 380 ? 0.179 7.105 -1.643 1 67.06 380 ASN A O 1
ATOM 2935 N N . TYR A 1 381 ? -0.136 8.938 -2.779 1 74.75 381 TYR A N 1
ATOM 2936 C CA . TYR A 1 381 ? -1.397 8.43 -3.305 1 74.75 381 TYR A CA 1
ATOM 2937 C C . TYR A 1 381 ? -1.156 7.422 -4.422 1 74.75 381 TYR A C 1
ATOM 2939 O O . TYR A 1 381 ? -0.536 7.746 -5.438 1 74.75 381 TYR A O 1
ATOM 2947 N N . PRO A 1 382 ? -1.645 6.199 -4.203 1 84 382 PRO A N 1
ATOM 2948 C CA . PRO A 1 382 ? -1.38 5.176 -5.215 1 84 382 PRO A CA 1
ATOM 2949 C C . PRO A 1 382 ? -2.213 5.367 -6.48 1 84 382 PRO A C 1
ATOM 2951 O O . PRO A 1 382 ? -3.365 5.801 -6.406 1 84 382 PRO A O 1
ATOM 2954 N N . ASN A 1 383 ? -1.612 5.148 -7.598 1 86.12 383 ASN A N 1
ATOM 2955 C CA . ASN A 1 383 ? -2.314 5.164 -8.875 1 86.12 383 ASN A CA 1
ATOM 2956 C C . ASN A 1 383 ? -2.828 3.777 -9.25 1 86.12 383 ASN A C 1
ATOM 2958 O O . ASN A 1 383 ? -2.068 2.943 -9.742 1 86.12 383 ASN A O 1
ATOM 2962 N N . LEU A 1 384 ? -4.137 3.564 -9.211 1 93.25 384 LEU A N 1
ATOM 2963 C CA . LEU A 1 384 ? -4.727 2.244 -9.406 1 93.25 384 LEU A CA 1
ATOM 2964 C C . LEU A 1 384 ? -5.09 2.023 -10.875 1 93.25 384 LEU A C 1
ATOM 2966 O O . LEU A 1 384 ? -5.359 0.895 -11.289 1 93.25 384 LEU A O 1
ATOM 2970 N N . ILE A 1 385 ? -5.066 3.051 -11.695 1 92.38 385 ILE A N 1
ATOM 2971 C CA . ILE A 1 385 ? -5.531 2.955 -13.07 1 92.38 385 ILE A CA 1
ATOM 2972 C C . ILE A 1 385 ? -4.652 1.975 -13.844 1 92.38 385 ILE A C 1
ATOM 2974 O O . ILE A 1 385 ? -5.152 0.997 -14.406 1 92.38 385 ILE A O 1
ATOM 2978 N N . PRO A 1 386 ? -3.348 2.168 -13.812 1 90.19 386 PRO A N 1
ATOM 2979 C CA . PRO A 1 386 ? -2.533 1.211 -14.57 1 90.19 386 PRO A CA 1
ATOM 2980 C C . PRO A 1 386 ? -2.588 -0.199 -13.984 1 90.19 386 PRO A C 1
ATOM 2982 O O . PRO A 1 386 ? -2.406 -1.18 -14.711 1 90.19 386 PRO A O 1
ATOM 2985 N N . ILE A 1 387 ? -2.842 -0.299 -12.742 1 94.25 387 ILE A N 1
ATOM 2986 C CA . ILE A 1 387 ? -2.904 -1.605 -12.102 1 94.25 387 ILE A CA 1
ATOM 2987 C C . ILE A 1 387 ? -4.121 -2.375 -12.609 1 94.25 387 ILE A C 1
ATOM 2989 O O . ILE A 1 387 ? -3.986 -3.477 -13.148 1 94.25 387 ILE A O 1
ATOM 2993 N N . PHE A 1 388 ? -5.293 -1.786 -12.555 1 96.5 388 PHE A N 1
ATOM 2994 C CA . PHE A 1 388 ? -6.508 -2.506 -12.93 1 96.5 388 PHE A CA 1
ATOM 2995 C C . PHE A 1 388 ? -6.645 -2.578 -14.445 1 96.5 388 PHE A C 1
ATOM 2997 O O . PHE A 1 388 ? -7.172 -3.557 -14.984 1 96.5 388 PHE A O 1
ATOM 3004 N N . LEU A 1 389 ? -6.188 -1.595 -15.102 1 95 389 LEU A N 1
ATOM 3005 C CA . LEU A 1 389 ? -6.145 -1.696 -16.562 1 95 389 LEU A CA 1
ATOM 3006 C C . LEU A 1 389 ? -5.195 -2.805 -17 1 95 389 LEU A C 1
ATOM 3008 O O . LEU A 1 389 ? -5.488 -3.543 -17.938 1 95 389 LEU A O 1
ATOM 3012 N N . GLY A 1 390 ? -4.039 -2.828 -16.391 1 95.5 390 GLY A N 1
ATOM 3013 C CA . GLY A 1 390 ? -3.088 -3.893 -16.672 1 95.5 390 GLY A CA 1
ATOM 3014 C C . GLY A 1 390 ? -3.631 -5.273 -16.359 1 95.5 390 GLY A C 1
ATOM 3015 O O . GLY A 1 390 ? -3.402 -6.223 -17.109 1 95.5 390 GLY A O 1
ATOM 3016 N N . ILE A 1 391 ? -4.309 -5.414 -15.266 1 96.44 391 ILE A N 1
ATOM 3017 C CA . ILE A 1 391 ? -4.91 -6.691 -14.898 1 96.44 391 ILE A CA 1
ATOM 3018 C C . ILE A 1 391 ? -5.969 -7.082 -15.93 1 96.44 391 ILE A C 1
ATOM 3020 O O . ILE A 1 391 ? -6.055 -8.242 -16.328 1 96.44 391 ILE A O 1
ATOM 3024 N N . ALA A 1 392 ? -6.828 -6.105 -16.359 1 96.19 392 ALA A N 1
ATOM 3025 C CA . ALA A 1 392 ? -7.828 -6.379 -17.391 1 96.19 392 ALA A CA 1
ATOM 3026 C C . ALA A 1 392 ? -7.172 -6.891 -18.656 1 96.19 392 ALA A C 1
ATOM 3028 O O . ALA A 1 392 ? -7.598 -7.906 -19.219 1 96.19 392 ALA A O 1
ATOM 3029 N N . LEU A 1 393 ? -6.164 -6.242 -19.078 1 95.75 393 LEU A N 1
ATOM 3030 C CA . LEU A 1 393 ? -5.434 -6.672 -20.266 1 95.75 393 LEU A CA 1
ATOM 3031 C C . LEU A 1 393 ? -4.766 -8.023 -20.031 1 95.75 393 LEU A C 1
ATOM 3033 O O . LEU A 1 393 ? -4.672 -8.836 -20.953 1 95.75 393 LEU A O 1
ATOM 3037 N N . GLY A 1 394 ? -4.23 -8.172 -18.859 1 95.19 394 GLY A N 1
ATOM 3038 C CA . GLY A 1 394 ? -3.627 -9.445 -18.5 1 95.19 394 GLY A CA 1
ATOM 3039 C C . GLY A 1 394 ? -4.594 -10.609 -18.594 1 95.19 394 GLY A C 1
ATOM 3040 O O . GLY A 1 394 ? -4.211 -11.711 -18.984 1 95.19 394 GLY A O 1
ATOM 3041 N N . CYS A 1 395 ? -5.84 -10.391 -18.203 1 93.44 395 CYS A N 1
ATOM 3042 C CA . CYS A 1 395 ? -6.863 -11.422 -18.312 1 93.44 395 CYS A CA 1
ATOM 3043 C C . CYS A 1 395 ? -7.133 -11.789 -19.766 1 93.44 395 CYS A C 1
ATOM 3045 O O . CYS A 1 395 ? -7.391 -12.953 -20.078 1 93.44 395 CYS A O 1
ATOM 3047 N N . VAL A 1 396 ? -7.062 -10.836 -20.609 1 93.75 396 VAL A N 1
ATOM 3048 C CA . VAL A 1 396 ? -7.246 -11.094 -22.031 1 93.75 396 VAL A CA 1
ATOM 3049 C C . VAL A 1 396 ? -6.09 -11.945 -22.547 1 93.75 396 VAL A C 1
ATOM 3051 O O . VAL A 1 396 ? -6.309 -12.961 -23.219 1 93.75 396 VAL A O 1
ATOM 3054 N N . VAL A 1 397 ? -4.898 -11.562 -22.188 1 92.5 397 VAL A N 1
ATOM 3055 C CA . VAL A 1 397 ? -3.707 -12.273 -22.625 1 92.5 397 VAL A CA 1
ATOM 3056 C C . VAL A 1 397 ? -3.691 -13.68 -22.047 1 92.5 397 VAL A C 1
ATOM 3058 O O . VAL A 1 397 ? -3.24 -14.625 -22.688 1 92.5 397 VAL A O 1
ATOM 3061 N N . ALA A 1 398 ? -4.184 -13.766 -20.859 1 90.19 398 ALA A N 1
ATOM 3062 C CA . ALA A 1 398 ? -4.219 -15.055 -20.156 1 90.19 398 ALA A CA 1
ATOM 3063 C C . ALA A 1 398 ? -4.996 -16.094 -20.969 1 90.19 398 ALA A C 1
ATOM 3065 O O . ALA A 1 398 ? -4.715 -17.281 -20.875 1 90.19 398 ALA A O 1
ATOM 3066 N N . ASN A 1 399 ? -5.996 -15.656 -21.781 1 88.31 399 ASN A N 1
ATOM 3067 C CA . ASN A 1 399 ? -6.91 -16.578 -22.453 1 88.31 399 ASN A CA 1
ATOM 3068 C C . ASN A 1 399 ? -6.652 -16.641 -23.953 1 88.31 399 ASN A C 1
ATOM 3070 O O . ASN A 1 399 ? -7.383 -17.297 -24.688 1 88.31 399 ASN A O 1
ATOM 3074 N N . LEU A 1 400 ? -5.613 -16 -24.375 1 88.06 400 LEU A N 1
ATOM 3075 C CA . LEU A 1 400 ? -5.23 -16.078 -25.781 1 88.06 400 LEU A CA 1
ATOM 3076 C C . LEU A 1 400 ? -4.566 -17.422 -26.078 1 88.06 400 LEU A C 1
ATOM 3078 O O . LEU A 1 400 ? -3.584 -17.797 -25.438 1 88.06 400 LEU A O 1
ATOM 3082 N N . PRO A 1 401 ? -5.148 -18.109 -27.016 1 83.62 401 PRO A N 1
ATOM 3083 C CA . PRO A 1 401 ? -4.547 -19.406 -27.359 1 83.62 401 PRO A CA 1
ATOM 3084 C C . PRO A 1 401 ? -3.25 -19.25 -28.156 1 83.62 401 PRO A C 1
ATOM 3086 O O . PRO A 1 401 ? -3.223 -18.547 -29.172 1 83.62 401 PRO A O 1
ATOM 3089 N N . LEU A 1 402 ? -2.188 -19.766 -27.594 1 81.31 402 LEU A N 1
ATOM 3090 C CA . LEU A 1 402 ? -0.903 -19.781 -28.281 1 81.31 402 LEU A CA 1
ATOM 3091 C C . LEU A 1 402 ? -0.643 -21.156 -28.922 1 81.31 402 LEU A C 1
ATOM 3093 O O . LEU A 1 402 ? -0.658 -22.172 -28.219 1 81.31 402 LEU A O 1
ATOM 3097 N N . ILE A 1 403 ? -0.498 -21.094 -30.25 1 79.75 403 ILE A N 1
ATOM 3098 C CA . ILE A 1 403 ? -0.255 -22.344 -30.953 1 79.75 403 ILE A CA 1
ATOM 3099 C C . ILE A 1 403 ? 1.245 -22.625 -31.031 1 79.75 403 ILE A C 1
ATOM 3101 O O . ILE A 1 403 ? 1.995 -21.859 -31.641 1 79.75 403 ILE A O 1
ATOM 3105 N N . ILE A 1 404 ? 1.659 -23.484 -30.219 1 74.12 404 ILE A N 1
ATOM 3106 C CA . ILE A 1 404 ? 3.049 -23.922 -30.266 1 74.12 404 ILE A CA 1
ATOM 3107 C C . ILE A 1 404 ? 3.16 -25.203 -31.094 1 74.12 404 ILE A C 1
ATOM 3109 O O . ILE A 1 404 ? 2.455 -26.172 -30.828 1 74.12 404 ILE A O 1
ATOM 3113 N N . PRO A 1 405 ? 4.02 -25.125 -32.125 1 76.56 405 PRO A N 1
ATOM 3114 C CA . PRO A 1 405 ? 4.176 -26.328 -32.969 1 76.56 405 PRO A CA 1
ATOM 3115 C C . PRO A 1 405 ? 4.59 -27.562 -32.156 1 76.56 405 PRO A C 1
ATOM 3117 O O . PRO A 1 405 ? 5.488 -27.469 -31.297 1 76.56 405 PRO A O 1
ATOM 3120 N N . GLY A 1 406 ? 3.904 -28.656 -32.219 1 67.5 406 GLY A N 1
ATOM 3121 C CA . GLY A 1 406 ? 4.227 -29.875 -31.5 1 67.5 406 GLY A CA 1
ATOM 3122 C C . GLY A 1 406 ? 3.242 -30.203 -30.391 1 67.5 406 GLY A C 1
ATOM 3123 O O . GLY A 1 406 ? 3.164 -31.344 -29.938 1 67.5 406 GLY A O 1
ATOM 3124 N N . ILE A 1 407 ? 2.535 -29.156 -30 1 69.94 407 ILE A N 1
ATOM 3125 C CA . ILE A 1 407 ? 1.548 -29.375 -28.953 1 69.94 407 ILE A CA 1
ATOM 3126 C C . ILE A 1 407 ? 0.145 -29.375 -29.562 1 69.94 407 ILE A C 1
ATOM 3128 O O . ILE A 1 407 ? -0.238 -28.422 -30.234 1 69.94 407 ILE A O 1
ATOM 3132 N N . PRO A 1 408 ? -0.55 -30.406 -29.406 1 68.38 408 PRO A N 1
ATOM 3133 C CA . PRO A 1 408 ? -1.852 -30.547 -30.062 1 68.38 408 PRO A CA 1
ATOM 3134 C C . PRO A 1 408 ? -2.857 -29.5 -29.609 1 68.38 408 PRO A C 1
ATOM 3136 O O . PRO A 1 408 ? -3.709 -29.062 -30.391 1 68.38 408 PRO A O 1
ATOM 3139 N N . GLN A 1 409 ? -2.801 -29.125 -28.328 1 73.75 409 GLN A N 1
ATOM 3140 C CA . GLN A 1 409 ? -3.756 -28.141 -27.812 1 73.75 409 GLN A CA 1
ATOM 3141 C C . GLN A 1 409 ? -3.094 -26.781 -27.609 1 73.75 409 GLN A C 1
ATOM 3143 O O . GLN A 1 409 ? -1.936 -26.703 -27.203 1 73.75 409 GLN A O 1
ATOM 3148 N N . PRO A 1 410 ? -3.82 -25.766 -28.062 1 78.44 410 PRO A N 1
ATOM 3149 C CA . PRO A 1 410 ? -3.25 -24.438 -27.844 1 78.44 410 PRO A CA 1
ATOM 3150 C C . PRO A 1 410 ? -2.971 -24.156 -26.359 1 78.44 410 PRO A C 1
ATOM 3152 O O . PRO A 1 410 ? -3.734 -24.594 -25.5 1 78.44 410 PRO A O 1
ATOM 3155 N N . VAL A 1 411 ? -1.807 -23.594 -26.172 1 76 411 VAL A N 1
ATOM 3156 C CA . VAL A 1 411 ? -1.369 -23.281 -24.812 1 76 411 VAL A CA 1
ATOM 3157 C C . VAL A 1 411 ? -1.859 -21.906 -24.406 1 76 411 VAL A C 1
ATOM 3159 O O . VAL A 1 411 ? -1.765 -20.953 -25.172 1 76 411 VAL A O 1
ATOM 3162 N N . LYS A 1 412 ? -2.527 -21.844 -23.281 1 83.31 412 LYS A N 1
ATOM 3163 C CA . LYS A 1 412 ? -2.898 -20.547 -22.688 1 83.31 412 LYS A CA 1
ATOM 3164 C C . LYS A 1 412 ? -1.945 -20.172 -21.562 1 83.31 412 LYS A C 1
ATOM 3166 O O . LYS A 1 412 ? -1.474 -21.031 -20.812 1 83.31 412 LYS A O 1
ATOM 3171 N N . LEU A 1 413 ? -1.629 -18.938 -21.391 1 83.88 413 LEU A N 1
ATOM 3172 C CA . LEU A 1 413 ? -0.688 -18.484 -20.375 1 83.88 413 LEU A CA 1
ATOM 3173 C C . LEU A 1 413 ? -1.324 -18.516 -18.984 1 83.88 413 LEU A C 1
ATOM 3175 O O . LEU A 1 413 ? -0.62 -18.594 -17.984 1 83.88 413 LEU A O 1
ATOM 3179 N N . GLY A 1 414 ? -2.654 -18.438 -19.031 1 87 414 GLY A N 1
ATOM 3180 C CA . GLY A 1 414 ? -3.34 -18.469 -17.75 1 87 414 GLY A CA 1
ATOM 3181 C C . GLY A 1 414 ? -3.25 -17.172 -16.984 1 87 414 GLY A C 1
ATOM 3182 O O . GLY A 1 414 ? -2.648 -16.203 -17.453 1 87 414 GLY A O 1
ATOM 3183 N N . LEU A 1 415 ? -3.781 -17.172 -15.75 1 89.69 415 LEU A N 1
ATOM 3184 C CA . LEU A 1 415 ? -3.9 -15.961 -14.945 1 89.69 415 LEU A CA 1
ATOM 3185 C C . LEU A 1 415 ? -2.602 -15.672 -14.203 1 89.69 415 LEU A C 1
ATOM 3187 O O . LEU A 1 415 ? -2.414 -14.57 -13.68 1 89.69 415 LEU A O 1
ATOM 3191 N N . ALA A 1 416 ? -1.69 -16.625 -14.195 1 88.31 416 ALA A N 1
ATOM 3192 C CA . ALA A 1 416 ? -0.363 -16.344 -13.656 1 88.31 416 ALA A CA 1
ATOM 3193 C C . ALA A 1 416 ? 0.524 -15.664 -14.695 1 88.31 416 ALA A C 1
ATOM 3195 O O . ALA A 1 416 ? 1.135 -14.633 -14.422 1 88.31 416 ALA A O 1
ATOM 3196 N N . GLY A 1 417 ? 0.506 -16.172 -15.883 1 89 417 GLY A N 1
ATOM 3197 C CA . GLY A 1 417 ? 1.387 -15.688 -16.938 1 89 417 GLY A CA 1
ATOM 3198 C C . GLY A 1 417 ? 0.895 -14.406 -17.594 1 89 417 GLY A C 1
ATOM 3199 O O . GLY A 1 417 ? 1.671 -13.477 -17.797 1 89 417 GLY A O 1
ATOM 3200 N N . GLY A 1 418 ? -0.34 -14.32 -17.938 1 92.19 418 GLY A N 1
ATOM 3201 C CA . GLY A 1 418 ? -0.903 -13.172 -18.625 1 92.19 418 GLY A CA 1
ATOM 3202 C C . GLY A 1 418 ? -0.676 -11.859 -17.906 1 92.19 418 GLY A C 1
ATOM 3203 O O . GLY A 1 418 ? -0.002 -10.969 -18.422 1 92.19 418 GLY A O 1
ATOM 3204 N N . PRO A 1 419 ? -1.195 -11.773 -16.688 1 94.31 419 PRO A N 1
ATOM 3205 C CA . PRO A 1 419 ? -0.998 -10.539 -15.93 1 94.31 419 PRO A CA 1
ATOM 3206 C C . PRO A 1 419 ? 0.477 -10.219 -15.688 1 94.31 419 PRO A C 1
ATOM 3208 O O . PRO A 1 419 ? 0.87 -9.047 -15.695 1 94.31 419 PRO A O 1
ATOM 3211 N N . PHE A 1 420 ? 1.305 -11.219 -15.508 1 93.12 420 PHE A N 1
ATOM 3212 C CA . PHE A 1 420 ? 2.729 -11.008 -15.273 1 93.12 420 PHE A CA 1
ATOM 3213 C C . PHE A 1 420 ? 3.385 -10.344 -16.484 1 93.12 420 PHE A C 1
ATOM 3215 O O . PHE A 1 420 ? 4.117 -9.367 -16.328 1 93.12 420 PHE A O 1
ATOM 3222 N N . ILE A 1 421 ? 3.082 -10.812 -17.625 1 92.62 421 ILE A N 1
ATOM 3223 C CA . ILE A 1 421 ? 3.672 -10.297 -18.859 1 92.62 421 ILE A CA 1
ATOM 3224 C C . ILE A 1 421 ? 3.201 -8.859 -19.094 1 92.62 421 ILE A C 1
ATOM 3226 O O . ILE A 1 421 ? 4 -7.988 -19.438 1 92.62 421 ILE A O 1
ATOM 3230 N N . VAL A 1 422 ? 1.938 -8.641 -18.922 1 94.94 422 VAL A N 1
ATOM 3231 C CA . VAL A 1 422 ? 1.393 -7.301 -19.125 1 94.94 422 VAL A CA 1
ATOM 3232 C C . VAL A 1 422 ? 1.997 -6.328 -18.109 1 94.94 422 VAL A C 1
ATOM 3234 O O . VAL A 1 422 ? 2.279 -5.176 -18.453 1 94.94 422 VAL A O 1
ATOM 3237 N N . ALA A 1 423 ? 2.156 -6.809 -16.922 1 94.25 423 ALA A N 1
ATOM 3238 C CA . ALA A 1 423 ? 2.742 -5.961 -15.883 1 94.25 423 ALA A CA 1
ATOM 3239 C C . ALA A 1 423 ? 4.156 -5.531 -16.266 1 94.25 423 ALA A C 1
ATOM 3241 O O . ALA A 1 423 ? 4.543 -4.383 -16.047 1 94.25 423 ALA A O 1
ATOM 3242 N N . ILE A 1 424 ? 4.926 -6.43 -16.781 1 90 424 ILE A N 1
ATOM 3243 C CA . ILE A 1 424 ? 6.281 -6.121 -17.219 1 90 424 ILE A CA 1
ATOM 3244 C C . ILE A 1 424 ? 6.238 -5.062 -18.328 1 90 424 ILE A C 1
ATOM 3246 O O . ILE A 1 424 ? 7.004 -4.098 -18.297 1 90 424 ILE A O 1
ATOM 3250 N N . LEU A 1 425 ? 5.348 -5.258 -19.234 1 92.5 425 LEU A N 1
ATOM 3251 C CA . LEU A 1 425 ? 5.238 -4.34 -20.375 1 92.5 425 LEU A CA 1
ATOM 3252 C C . LEU A 1 425 ? 4.781 -2.959 -19.906 1 92.5 425 LEU A C 1
ATOM 3254 O O . LEU A 1 425 ? 5.297 -1.941 -20.375 1 92.5 425 LEU A O 1
ATOM 3258 N N . VAL A 1 426 ? 3.844 -2.963 -19.047 1 90.75 426 VAL A N 1
ATOM 3259 C CA . VAL A 1 426 ? 3.357 -1.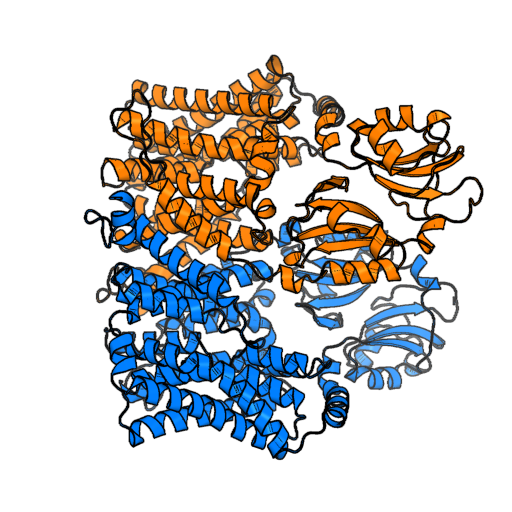697 -18.5 1 90.75 426 VAL A CA 1
ATOM 3260 C C . VAL A 1 426 ? 4.465 -1.016 -17.703 1 90.75 426 VAL A C 1
ATOM 3262 O O . VAL A 1 426 ? 4.629 0.204 -17.766 1 90.75 426 VAL A O 1
ATOM 3265 N N . GLY A 1 427 ? 5.152 -1.771 -16.953 1 84 427 GLY A N 1
ATOM 3266 C CA . GLY A 1 427 ? 6.262 -1.22 -16.188 1 84 427 GLY A CA 1
ATOM 3267 C C . GLY A 1 427 ? 7.363 -0.653 -17.062 1 84 427 GLY A C 1
ATOM 3268 O O . GLY A 1 427 ? 7.957 0.375 -16.734 1 84 427 GLY A O 1
ATOM 3269 N N . TYR A 1 428 ? 7.617 -1.287 -18.109 1 82.19 428 TYR A N 1
ATOM 3270 C CA . TYR A 1 428 ? 8.711 -0.88 -18.984 1 82.19 428 TYR A CA 1
ATOM 3271 C C . TYR A 1 428 ? 8.273 0.251 -19.922 1 82.19 428 TYR A C 1
ATOM 3273 O O . TYR A 1 428 ? 8.969 1.262 -20.047 1 82.19 428 TYR A O 1
ATOM 3281 N N . PHE A 1 429 ? 7.109 0.171 -20.547 1 83.19 429 PHE A N 1
ATOM 3282 C CA . PHE A 1 429 ? 6.684 1.106 -21.578 1 83.19 429 PHE A CA 1
ATOM 3283 C C . PHE A 1 429 ? 5.828 2.221 -20.984 1 83.19 429 PHE A C 1
ATOM 3285 O O . PHE A 1 429 ? 5.633 3.264 -21.609 1 83.19 429 PHE A O 1
ATOM 3292 N N . GLY A 1 430 ? 5.348 2.076 -19.859 1 78.44 430 GLY A N 1
ATOM 3293 C CA . GLY A 1 430 ? 4.426 3.02 -19.25 1 78.44 430 GLY A CA 1
ATOM 3294 C C . GLY A 1 430 ? 4.922 4.453 -19.297 1 78.44 430 GLY A C 1
ATOM 3295 O O . GLY A 1 430 ? 4.262 5.332 -19.844 1 78.44 430 GLY A O 1
ATOM 3296 N N . PRO A 1 431 ? 6.109 4.664 -18.797 1 67.06 431 PRO A N 1
ATOM 3297 C CA . PRO A 1 431 ? 6.629 6.035 -18.797 1 67.06 431 PRO A CA 1
ATOM 3298 C C . PRO A 1 431 ? 6.777 6.605 -20.203 1 67.06 431 PRO A C 1
ATOM 3300 O O . PRO A 1 431 ? 6.586 7.809 -20.406 1 67.06 431 PRO A O 1
ATOM 3303 N N . ARG A 1 432 ? 7.059 5.82 -21.156 1 70.44 432 ARG A N 1
ATOM 3304 C CA . ARG A 1 432 ? 7.234 6.25 -22.547 1 70.44 432 ARG A CA 1
ATOM 3305 C C . ARG A 1 432 ? 5.91 6.707 -23.156 1 70.44 432 ARG A C 1
ATOM 3307 O O . ARG A 1 432 ? 5.883 7.617 -23.984 1 70.44 432 ARG A O 1
ATOM 3314 N N . TYR A 1 433 ? 4.91 6.102 -22.672 1 73.44 433 TYR A N 1
ATOM 3315 C CA . TYR A 1 433 ? 3.604 6.438 -23.234 1 73.44 433 TYR A CA 1
ATOM 3316 C C . TYR A 1 433 ? 2.793 7.277 -22.25 1 73.44 433 TYR A C 1
ATOM 3318 O O . TYR A 1 433 ? 1.561 7.215 -22.25 1 73.44 433 TYR A O 1
ATOM 3326 N N . HIS A 1 434 ? 3.396 7.898 -21.297 1 70 434 HIS A N 1
ATOM 3327 C CA . HIS A 1 434 ? 2.846 8.875 -20.375 1 70 434 HIS A CA 1
ATOM 3328 C C . HIS A 1 434 ? 1.852 8.234 -19.406 1 70 434 HIS A C 1
ATOM 3330 O O . HIS A 1 434 ? 0.952 8.898 -18.906 1 70 434 HIS A O 1
ATOM 3336 N N . LEU A 1 435 ? 1.95 6.914 -19.375 1 73.19 435 LEU A N 1
ATOM 3337 C CA . LEU A 1 435 ? 1.183 6.246 -18.328 1 73.19 435 LEU A CA 1
ATOM 3338 C C . LEU A 1 435 ? 1.898 6.34 -16.984 1 73.19 435 LEU A C 1
ATOM 3340 O O . LEU A 1 435 ? 3.068 5.961 -16.875 1 73.19 435 LEU A O 1
ATOM 3344 N N . VAL A 1 436 ? 1.242 6.953 -16.078 1 71.56 436 VAL A N 1
ATOM 3345 C CA . VAL A 1 436 ? 1.846 7.082 -14.75 1 71.56 436 VAL A CA 1
ATOM 3346 C C . VAL A 1 436 ? 1.748 5.754 -14.008 1 71.56 436 VAL A C 1
ATOM 3348 O O . VAL A 1 436 ? 0.687 5.402 -13.484 1 71.56 436 VAL A O 1
ATOM 3351 N N . THR A 1 437 ? 2.793 5.008 -14.031 1 72.38 437 THR A N 1
ATOM 3352 C CA . THR A 1 437 ? 2.793 3.684 -13.422 1 72.38 437 THR A CA 1
ATOM 3353 C C . THR A 1 437 ? 3.473 3.717 -12.055 1 72.38 437 THR A C 1
ATOM 3355 O O . THR A 1 437 ? 3.654 2.676 -11.422 1 72.38 437 THR A O 1
ATOM 3358 N N . TYR A 1 438 ? 3.795 4.887 -11.664 1 68.81 438 TYR A N 1
ATOM 3359 C CA . TYR A 1 438 ? 4.547 4.977 -10.414 1 68.81 438 TYR A CA 1
ATOM 3360 C C . TYR A 1 438 ? 3.645 4.711 -9.219 1 68.81 438 TYR A C 1
ATOM 3362 O O . TYR A 1 438 ? 2.547 5.27 -9.117 1 68.81 438 TYR A O 1
ATOM 3370 N N . ASN A 1 439 ? 4.09 3.773 -8.414 1 76.88 439 ASN A N 1
ATOM 3371 C CA . ASN A 1 439 ? 3.646 3.576 -7.039 1 76.88 439 ASN A CA 1
ATOM 3372 C C . ASN A 1 439 ? 4.828 3.488 -6.078 1 76.88 439 ASN A C 1
ATOM 3374 O O . ASN A 1 439 ? 5.918 3.061 -6.465 1 76.88 439 ASN A O 1
ATOM 3378 N N . THR A 1 440 ? 4.609 4.031 -4.945 1 77.75 440 THR A N 1
ATOM 3379 C CA . THR A 1 440 ? 5.68 3.877 -3.963 1 77.75 440 THR A CA 1
ATOM 3380 C C . THR A 1 440 ? 6.016 2.404 -3.754 1 77.75 440 THR A C 1
ATOM 3382 O O . THR A 1 440 ? 5.188 1.528 -4.023 1 77.75 440 THR A O 1
ATOM 3385 N N . ILE A 1 441 ? 7.199 2.227 -3.371 1 78.75 441 ILE A N 1
ATOM 3386 C CA . ILE A 1 441 ? 7.648 0.867 -3.094 1 78.75 441 ILE A CA 1
ATOM 3387 C C . ILE A 1 441 ? 6.75 0.234 -2.033 1 78.75 441 ILE A C 1
ATOM 3389 O O . ILE A 1 441 ? 6.32 -0.913 -2.176 1 78.75 441 ILE A O 1
ATOM 3393 N N . SER A 1 442 ? 6.391 1.024 -1.099 1 84 442 SER A N 1
ATOM 3394 C CA . SER A 1 442 ? 5.586 0.514 0.008 1 84 442 SER A CA 1
ATOM 3395 C C . SER A 1 442 ? 4.184 0.14 -0.455 1 84 442 SER A C 1
ATOM 3397 O O . SER A 1 442 ? 3.621 -0.862 -0.008 1 84 442 SER A O 1
ATOM 3399 N N . ALA A 1 443 ? 3.641 0.946 -1.289 1 89.12 443 ALA A N 1
ATOM 3400 C CA . ALA A 1 443 ? 2.309 0.666 -1.817 1 89.12 443 ALA A CA 1
ATOM 3401 C C . ALA A 1 443 ? 2.309 -0.607 -2.658 1 89.12 443 ALA A C 1
ATOM 3403 O O . ALA A 1 443 ? 1.402 -1.436 -2.543 1 89.12 443 ALA A O 1
ATOM 3404 N N . ASN A 1 444 ? 3.262 -0.725 -3.471 1 89.94 444 ASN A N 1
ATOM 3405 C CA . ASN A 1 444 ? 3.398 -1.923 -4.293 1 89.94 444 ASN A CA 1
ATOM 3406 C C . ASN A 1 444 ? 3.609 -3.168 -3.438 1 89.94 444 ASN A C 1
ATOM 3408 O O . ASN A 1 444 ? 3.061 -4.23 -3.734 1 89.94 444 ASN A O 1
ATOM 3412 N N . MET A 1 445 ? 4.348 -3.029 -2.428 1 89.62 445 MET A N 1
ATOM 3413 C CA . MET A 1 445 ? 4.609 -4.152 -1.533 1 89.62 445 MET A CA 1
ATOM 3414 C C . MET A 1 445 ? 3.348 -4.562 -0.785 1 89.62 445 MET A C 1
ATOM 3416 O O . MET A 1 445 ? 3.143 -5.742 -0.501 1 89.62 445 MET A O 1
ATOM 3420 N N . MET A 1 446 ? 2.568 -3.568 -0.469 1 92.94 446 MET A N 1
ATOM 3421 C CA . MET A 1 446 ? 1.308 -3.883 0.198 1 92.94 446 MET A CA 1
ATOM 3422 C C . MET A 1 446 ? 0.432 -4.77 -0.683 1 92.94 446 MET A C 1
ATOM 3424 O O . MET A 1 446 ? -0.122 -5.766 -0.214 1 92.94 446 MET A O 1
ATOM 3428 N N . MET A 1 447 ? 0.298 -4.402 -1.938 1 94.25 447 MET A N 1
ATOM 3429 C CA . MET A 1 447 ? -0.477 -5.199 -2.887 1 94.25 447 MET A CA 1
ATOM 3430 C C . MET A 1 447 ? 0.135 -6.586 -3.061 1 94.25 447 MET A C 1
ATOM 3432 O O . MET A 1 447 ? -0.583 -7.586 -3.086 1 94.25 447 MET A O 1
ATOM 3436 N N . ARG A 1 448 ? 1.4 -6.629 -3.121 1 93.31 448 ARG A N 1
ATOM 3437 C CA . ARG A 1 448 ? 2.127 -7.879 -3.314 1 93.31 448 ARG A CA 1
ATOM 3438 C C . ARG A 1 448 ? 1.913 -8.828 -2.139 1 93.31 448 ARG A C 1
ATOM 3440 O O . ARG A 1 448 ? 1.551 -9.992 -2.33 1 93.31 448 ARG A O 1
ATOM 3447 N N . GLU A 1 449 ? 2.119 -8.312 -0.97 1 93.38 449 GLU A N 1
ATOM 3448 C CA . GLU A 1 449 ? 2.029 -9.133 0.234 1 93.38 449 GLU A CA 1
ATOM 3449 C C . GLU A 1 449 ? 0.588 -9.555 0.504 1 93.38 449 GLU A C 1
ATOM 3451 O O . GLU A 1 449 ? 0.341 -10.68 0.956 1 93.38 449 GLU A O 1
ATOM 3456 N N . MET A 1 450 ? -0.285 -8.656 0.286 1 95.69 450 MET A N 1
ATOM 3457 C CA . MET A 1 450 ? -1.689 -9.031 0.433 1 95.69 450 MET A CA 1
ATOM 3458 C C . MET A 1 450 ? -2.07 -10.117 -0.564 1 95.69 450 MET A C 1
ATOM 3460 O O . MET A 1 450 ? -2.758 -11.078 -0.209 1 95.69 450 MET A O 1
ATOM 3464 N N . GLY A 1 451 ? -1.642 -9.945 -1.799 1 96.25 451 GLY A N 1
ATOM 3465 C CA . GLY A 1 451 ? -1.934 -10.922 -2.836 1 96.25 451 GLY A CA 1
ATOM 3466 C C . GLY A 1 451 ? -1.379 -12.305 -2.529 1 96.25 451 GLY A C 1
ATOM 3467 O O . GLY A 1 451 ? -2.109 -13.297 -2.57 1 96.25 451 GLY A O 1
ATOM 3468 N N . ILE A 1 452 ? -0.14 -12.383 -2.182 1 94.75 452 ILE A N 1
ATOM 3469 C CA . ILE A 1 452 ? 0.501 -13.672 -1.948 1 94.75 452 ILE A CA 1
ATOM 3470 C C . ILE A 1 452 ? -0.07 -14.312 -0.686 1 94.75 452 ILE A C 1
ATOM 3472 O O . ILE A 1 452 ? -0.208 -15.531 -0.612 1 94.75 452 ILE A O 1
ATOM 3476 N N . ALA A 1 453 ? -0.388 -13.508 0.345 1 96.06 453 ALA A N 1
ATOM 3477 C CA . ALA A 1 453 ? -0.978 -14.039 1.568 1 96.06 453 ALA A CA 1
ATOM 3478 C C . ALA A 1 453 ? -2.34 -14.672 1.29 1 96.06 453 ALA A C 1
ATOM 3480 O O . ALA A 1 453 ? -2.627 -15.773 1.764 1 96.06 453 ALA A O 1
ATOM 3481 N N . ILE A 1 454 ? -3.16 -13.961 0.515 1 97.19 454 ILE A N 1
ATOM 3482 C CA . ILE A 1 454 ? -4.48 -14.477 0.165 1 97.19 454 ILE A CA 1
ATOM 3483 C C . ILE A 1 454 ? -4.332 -15.734 -0.682 1 97.19 454 ILE A C 1
ATOM 3485 O O . ILE A 1 454 ? -5.02 -16.734 -0.447 1 97.19 454 ILE A O 1
ATOM 3489 N N . PHE A 1 455 ? -3.449 -15.703 -1.629 1 96.06 455 PHE A N 1
ATOM 3490 C CA . PHE A 1 455 ? -3.201 -16.828 -2.52 1 96.06 455 PHE A CA 1
ATOM 3491 C C . PHE A 1 455 ? -2.795 -18.062 -1.729 1 96.06 455 PHE A C 1
ATOM 3493 O O . PHE A 1 455 ? -3.428 -19.125 -1.843 1 96.06 455 PHE A O 1
ATOM 3500 N N . LEU A 1 456 ? -1.8 -17.984 -0.865 1 94.88 456 LEU A N 1
ATOM 3501 C CA . LEU A 1 456 ? -1.258 -19.125 -0.127 1 94.88 456 LEU A CA 1
ATOM 3502 C C . LEU A 1 456 ? -2.264 -19.625 0.899 1 94.88 456 LEU A C 1
ATOM 3504 O O . LEU A 1 456 ? -2.334 -20.828 1.158 1 94.88 456 LEU A O 1
ATOM 3508 N N . ALA A 1 457 ? -2.982 -18.688 1.516 1 96.94 457 ALA A N 1
ATOM 3509 C CA . ALA A 1 457 ? -4.027 -19.094 2.449 1 96.94 457 ALA A CA 1
ATOM 3510 C C . ALA A 1 457 ? -5.055 -20 1.764 1 96.94 457 ALA A C 1
ATOM 3512 O O . ALA A 1 457 ? -5.422 -21.047 2.295 1 96.94 457 ALA A O 1
ATOM 3513 N N . CYS A 1 458 ? -5.473 -19.609 0.565 1 95.81 458 CYS A N 1
ATOM 3514 C CA . CYS A 1 458 ? -6.504 -20.344 -0.156 1 95.81 458 CYS A CA 1
ATOM 3515 C C . CYS A 1 458 ? -5.957 -21.656 -0.703 1 95.81 458 CYS A C 1
ATOM 3517 O O . CYS A 1 458 ? -6.676 -22.656 -0.758 1 95.81 458 CYS A O 1
ATOM 3519 N N . VAL A 1 459 ? -4.695 -21.641 -1.126 1 92.88 459 VAL A N 1
ATOM 3520 C CA . VAL A 1 459 ? -4.059 -22.875 -1.571 1 92.88 459 VAL A CA 1
ATOM 3521 C C . VAL A 1 459 ? -4 -23.875 -0.416 1 92.88 459 VAL A C 1
ATOM 3523 O O . VAL A 1 459 ? -4.32 -25.062 -0.586 1 92.88 459 VAL A O 1
ATOM 3526 N N . GLY A 1 460 ? -3.639 -23.438 0.723 1 93.94 460 GLY A N 1
ATOM 3527 C CA . GLY A 1 460 ? -3.564 -24.297 1.897 1 93.94 460 GLY A CA 1
ATOM 3528 C C . GLY A 1 460 ? -4.914 -24.844 2.316 1 93.94 460 GLY A C 1
ATOM 3529 O O . GLY A 1 460 ? -5.047 -26.047 2.549 1 93.94 460 GLY A O 1
ATOM 3530 N N . LEU A 1 461 ? -5.926 -23.969 2.398 1 94.25 461 LEU A N 1
ATOM 3531 C CA . LEU A 1 461 ? -7.273 -24.391 2.764 1 94.25 461 LEU A CA 1
ATOM 3532 C C . LEU A 1 461 ? -7.773 -25.484 1.828 1 94.25 461 LEU A C 1
ATOM 3534 O O . LEU A 1 461 ? -8.43 -26.438 2.27 1 94.25 461 LEU A O 1
ATOM 3538 N N . GLY A 1 462 ? -7.43 -25.375 0.57 1 91.06 462 GLY A N 1
ATOM 3539 C CA . GLY A 1 462 ? -7.867 -26.344 -0.418 1 91.06 462 GLY A CA 1
ATOM 3540 C C . GLY A 1 462 ? -7.164 -27.688 -0.289 1 91.06 462 GLY A C 1
ATOM 3541 O O . GLY A 1 462 ? -7.738 -28.719 -0.616 1 91.06 462 GLY A O 1
ATOM 3542 N N . ALA A 1 463 ? -5.988 -27.703 0.189 1 90.19 463 ALA A N 1
ATOM 3543 C CA . ALA A 1 463 ? -5.172 -28.906 0.279 1 90.19 463 ALA A CA 1
ATOM 3544 C C . ALA A 1 463 ? -5.359 -29.594 1.625 1 90.19 463 ALA A C 1
ATOM 3546 O O . ALA A 1 463 ? -4.961 -30.75 1.798 1 90.19 463 ALA A O 1
ATOM 3547 N N . GLY A 1 464 ? -6.012 -29 2.543 1 87.62 464 GLY A N 1
ATOM 3548 C CA . GLY A 1 464 ? -6.086 -29.391 3.938 1 87.62 464 GLY A CA 1
ATOM 3549 C C . GLY A 1 464 ? -6.625 -30.797 4.125 1 87.62 464 GLY A C 1
ATOM 3550 O O . GLY A 1 464 ? -6 -31.625 4.793 1 87.62 464 GLY A O 1
ATOM 3551 N N . PRO A 1 465 ? -7.645 -31.234 3.506 1 85.31 465 PRO A N 1
ATOM 3552 C CA . PRO A 1 465 ? -8.297 -32.5 3.787 1 85.31 465 PRO A CA 1
ATOM 3553 C C . PRO A 1 465 ? -7.398 -33.719 3.5 1 85.31 465 PRO A C 1
ATOM 3555 O O . PRO A 1 465 ? -7.434 -34.688 4.234 1 85.31 465 PRO A O 1
ATOM 3558 N N . ASP A 1 466 ? -6.43 -33.594 2.58 1 83.25 466 ASP A N 1
ATOM 3559 C CA . ASP A 1 466 ? -5.664 -34.75 2.143 1 83.25 466 ASP A CA 1
ATOM 3560 C C . ASP A 1 466 ? -4.203 -34.656 2.572 1 83.25 466 ASP A C 1
ATOM 3562 O O . ASP A 1 466 ? -3.418 -35.562 2.361 1 83.25 466 ASP A O 1
ATOM 3566 N N . PHE A 1 467 ? -3.846 -33.656 3.201 1 87.25 467 PHE A N 1
ATOM 3567 C CA . PHE A 1 467 ? -2.436 -33.375 3.432 1 87.25 467 PHE A CA 1
ATOM 3568 C C . PHE A 1 467 ? -1.83 -34.375 4.406 1 87.25 467 PHE A C 1
ATOM 3570 O O . PHE A 1 467 ? -0.775 -34.969 4.133 1 87.25 467 PHE A O 1
ATOM 3577 N N . PHE A 1 468 ? -2.506 -34.688 5.445 1 85.06 468 PHE A N 1
ATOM 3578 C CA . PHE A 1 468 ? -1.921 -35.531 6.492 1 85.06 468 PHE A CA 1
ATOM 3579 C C . PHE A 1 468 ? -1.918 -37 6.078 1 85.06 468 PHE A C 1
ATOM 3581 O O . PHE A 1 468 ? -1.014 -37.75 6.445 1 85.06 468 PHE A O 1
ATOM 3588 N N . SER A 1 469 ? -2.871 -37.312 5.32 1 83.81 469 SER A N 1
ATOM 3589 C CA . SER A 1 469 ? -2.867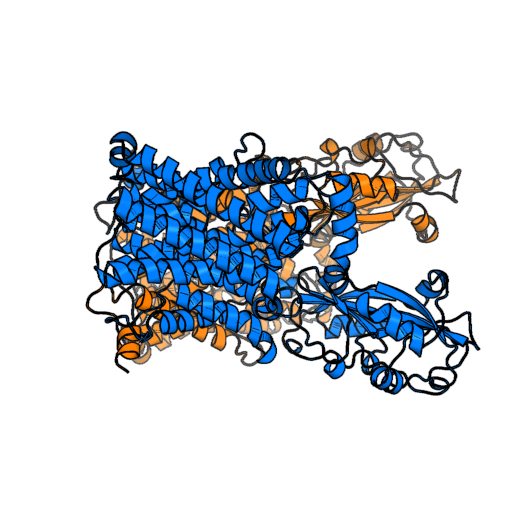 -38.688 4.797 1 83.81 469 SER A CA 1
ATOM 3590 C C . SER A 1 469 ? -1.707 -38.906 3.828 1 83.81 469 SER A C 1
ATOM 3592 O O . SER A 1 469 ? -1.086 -39.969 3.824 1 83.81 469 SER A O 1
ATOM 3594 N N . THR A 1 470 ? -1.382 -37.906 3.146 1 81.25 470 THR A N 1
ATOM 3595 C CA . THR A 1 470 ? -0.263 -37.969 2.213 1 81.25 470 THR A CA 1
ATOM 3596 C C . THR A 1 470 ? 1.066 -37.969 2.959 1 81.25 470 THR A C 1
ATOM 3598 O O . THR A 1 470 ? 1.991 -38.688 2.602 1 81.25 470 THR A O 1
ATOM 3601 N N . LEU A 1 471 ? 1.173 -37.188 3.932 1 82.88 471 LEU A N 1
ATOM 3602 C CA . LEU A 1 471 ? 2.398 -37.031 4.711 1 82.88 471 LEU A CA 1
ATOM 3603 C C . LEU A 1 471 ? 2.725 -38.344 5.449 1 82.88 471 LEU A C 1
ATOM 3605 O O . LEU A 1 471 ? 3.887 -38.75 5.516 1 82.88 471 LEU A O 1
ATOM 3609 N N . THR A 1 472 ? 1.696 -39 5.934 1 83.06 472 THR A N 1
ATOM 3610 C CA . THR A 1 472 ? 1.922 -40.188 6.758 1 83.06 472 THR A CA 1
ATOM 3611 C C . THR A 1 472 ? 1.979 -41.438 5.891 1 83.06 472 THR A C 1
ATOM 3613 O O . THR A 1 472 ? 2.523 -42.438 6.309 1 83.06 472 THR A O 1
ATOM 3616 N N . GLY A 1 473 ? 1.427 -41.438 4.766 1 80.94 473 GLY A N 1
ATOM 3617 C CA . GLY A 1 473 ? 1.368 -42.625 3.898 1 80.94 473 GLY A CA 1
ATOM 3618 C C . GLY A 1 473 ? 2.678 -42.906 3.188 1 80.94 473 GLY A C 1
ATOM 3619 O O . GLY A 1 473 ? 2.723 -43.688 2.252 1 80.94 473 GLY A O 1
ATOM 3620 N N . GLY A 1 474 ? 3.828 -42.312 3.637 1 77.06 474 GLY A N 1
ATOM 3621 C CA . GLY A 1 474 ? 5.133 -42.625 3.07 1 77.06 474 GLY A CA 1
ATOM 3622 C C . GLY A 1 474 ? 5.484 -41.781 1.87 1 77.06 474 GLY A C 1
ATOM 3623 O O . GLY A 1 474 ? 6.656 -41.469 1.648 1 77.06 474 GLY A O 1
ATOM 3624 N N . GLU A 1 475 ? 4.578 -41.344 1.12 1 86.69 475 GLU A N 1
ATOM 3625 C CA . GLU A 1 475 ? 4.828 -40.531 -0.058 1 86.69 475 GLU A CA 1
ATOM 3626 C C . GLU A 1 475 ? 5.398 -39.156 0.331 1 86.69 475 GLU A C 1
ATOM 3628 O O . GLU A 1 475 ? 6.238 -38.594 -0.385 1 86.69 475 GLU A O 1
ATOM 3633 N N . GLY A 1 476 ? 5.012 -38.719 1.45 1 89.06 476 GLY A N 1
ATOM 3634 C CA . GLY A 1 476 ? 5.438 -37.406 1.901 1 89.06 476 GLY A CA 1
ATOM 3635 C C . GLY A 1 476 ? 6.938 -37.312 2.115 1 89.06 476 GLY A C 1
ATOM 3636 O O . GLY A 1 476 ? 7.566 -36.344 1.719 1 89.06 476 GLY A O 1
ATOM 3637 N N . LEU A 1 477 ? 7.496 -38.312 2.684 1 90.25 477 LEU A N 1
ATOM 3638 C CA . LEU A 1 477 ? 8.938 -38.281 2.93 1 90.25 477 LEU A CA 1
ATOM 3639 C C . LEU A 1 477 ? 9.711 -38.375 1.619 1 90.25 477 LEU A C 1
ATOM 3641 O O . LEU A 1 477 ? 10.766 -37.75 1.489 1 90.25 477 LEU A O 1
ATOM 3645 N N . ALA A 1 478 ? 9.203 -39.156 0.754 1 94.25 478 ALA A N 1
ATOM 3646 C CA . ALA A 1 478 ? 9.836 -39.219 -0.562 1 94.25 478 ALA A CA 1
ATOM 3647 C C . ALA A 1 478 ? 9.781 -37.844 -1.246 1 94.25 478 ALA A C 1
ATOM 3649 O O . ALA A 1 478 ? 10.758 -37.438 -1.879 1 94.25 478 ALA A O 1
ATOM 3650 N N . TRP A 1 479 ? 8.641 -37.188 -1.109 1 95.31 479 TRP A N 1
ATOM 3651 C CA . TRP A 1 479 ? 8.469 -35.906 -1.737 1 95.31 479 TRP A CA 1
ATOM 3652 C C . TRP A 1 479 ? 9.453 -34.875 -1.161 1 95.31 479 TRP A C 1
ATOM 3654 O O . TRP A 1 479 ? 9.977 -34.031 -1.887 1 95.31 479 TRP A O 1
ATOM 3664 N N . ILE A 1 480 ? 9.711 -34.969 0.123 1 94.56 480 ILE A N 1
ATOM 3665 C CA . ILE A 1 480 ? 10.695 -34.125 0.77 1 94.56 480 ILE A CA 1
ATOM 3666 C C . ILE A 1 480 ? 12.078 -34.375 0.186 1 94.56 480 ILE A C 1
ATOM 3668 O O . ILE A 1 480 ? 12.82 -33.438 -0.116 1 94.56 480 ILE A O 1
ATOM 3672 N N . GLY A 1 481 ? 12.375 -35.625 0.057 1 95.25 481 GLY A N 1
ATOM 3673 C CA . GLY A 1 481 ? 13.641 -36 -0.541 1 95.25 481 GLY A CA 1
ATOM 3674 C C . GLY A 1 481 ? 13.797 -35.5 -1.973 1 95.25 481 GLY A C 1
ATOM 3675 O O . GLY A 1 481 ? 14.867 -35.031 -2.365 1 95.25 481 GLY A O 1
ATOM 3676 N N . TYR A 1 482 ? 12.727 -35.688 -2.76 1 96.81 482 TYR A N 1
ATOM 3677 C CA . TYR A 1 482 ? 12.742 -35.188 -4.129 1 96.81 482 TYR A CA 1
ATOM 3678 C C . TYR A 1 482 ? 12.961 -33.688 -4.152 1 96.81 482 TYR A C 1
ATOM 3680 O O . TYR A 1 482 ? 13.68 -33.156 -5.012 1 96.81 482 TYR A O 1
ATOM 3688 N N . GLY A 1 483 ? 12.297 -32.969 -3.213 1 96.56 483 GLY A N 1
ATOM 3689 C CA . GLY A 1 483 ? 12.484 -31.516 -3.121 1 96.56 483 GLY A CA 1
ATOM 3690 C C . GLY A 1 483 ? 13.93 -31.125 -2.879 1 96.56 483 GLY A C 1
ATOM 3691 O O . GLY A 1 483 ? 14.438 -30.203 -3.518 1 96.56 483 GLY A O 1
ATOM 3692 N N . LEU A 1 484 ? 14.547 -31.812 -1.974 1 96.81 484 LEU A N 1
ATOM 3693 C CA . LEU A 1 484 ? 15.945 -31.531 -1.671 1 96.81 484 LEU A CA 1
ATOM 3694 C C . LEU A 1 484 ? 16.828 -31.781 -2.891 1 96.81 484 LEU A C 1
ATOM 3696 O O . LEU A 1 484 ? 17.734 -30.984 -3.186 1 96.81 484 LEU A O 1
ATOM 3700 N N . LEU A 1 485 ? 16.562 -32.812 -3.547 1 97.19 485 LEU A N 1
ATOM 3701 C CA . LEU A 1 485 ? 17.328 -33.188 -4.742 1 97.19 485 LEU A CA 1
ATOM 3702 C C . LEU A 1 485 ? 17.156 -32.094 -5.82 1 97.19 485 LEU A C 1
ATOM 3704 O O . LEU A 1 485 ? 18.125 -31.703 -6.461 1 97.19 485 LEU A O 1
ATOM 3708 N N . LEU A 1 486 ? 15.938 -31.672 -5.988 1 97.44 486 LEU A N 1
ATOM 3709 C CA . LEU A 1 486 ? 15.609 -30.703 -7.023 1 97.44 486 LEU A CA 1
ATOM 3710 C C . LEU A 1 486 ? 16.172 -29.328 -6.684 1 97.44 486 LEU A C 1
ATOM 3712 O O . LEU A 1 486 ? 16.312 -28.484 -7.559 1 97.44 486 LEU A O 1
ATOM 3716 N N . THR A 1 487 ? 16.469 -29.125 -5.414 1 97.06 487 THR A N 1
ATOM 3717 C CA . THR A 1 487 ? 17.125 -27.875 -5.008 1 97.06 487 THR A CA 1
ATOM 3718 C C . THR A 1 487 ? 18.625 -27.984 -5.164 1 97.06 487 THR A C 1
ATOM 3720 O O . THR A 1 487 ? 19.25 -27.141 -5.836 1 97.06 487 THR A O 1
ATOM 3723 N N . VAL A 1 488 ? 19.25 -29 -4.703 1 97.44 488 VAL A N 1
ATOM 3724 C CA . VAL A 1 488 ? 20.688 -29.109 -4.508 1 97.44 488 VAL A CA 1
ATOM 3725 C C . VAL A 1 488 ? 21.375 -29.391 -5.844 1 97.44 488 VAL A C 1
ATOM 3727 O O . VAL A 1 488 ? 22.375 -28.75 -6.188 1 97.44 488 VAL A O 1
ATOM 3730 N N . VAL A 1 489 ? 20.844 -30.234 -6.609 1 97.56 489 VAL A N 1
ATOM 3731 C CA . VAL A 1 489 ? 21.531 -30.719 -7.809 1 97.56 489 VAL A CA 1
ATOM 3732 C C . VAL A 1 489 ? 21.656 -29.578 -8.82 1 97.56 489 VAL A C 1
ATOM 3734 O O . VAL A 1 489 ? 22.75 -29.297 -9.312 1 97.56 489 VAL A O 1
ATOM 3737 N N . PRO A 1 490 ? 20.578 -28.922 -9.156 1 97.31 490 PRO A N 1
ATOM 3738 C CA . PRO A 1 490 ? 20.734 -27.828 -10.125 1 97.31 490 PRO A CA 1
ATOM 3739 C C . PRO A 1 490 ? 21.656 -26.719 -9.633 1 97.31 490 PRO A C 1
ATOM 3741 O O . PRO A 1 490 ? 22.391 -26.125 -10.422 1 97.31 490 PRO A O 1
ATOM 3744 N N . ILE A 1 491 ? 21.609 -26.406 -8.359 1 97.31 491 ILE A N 1
ATOM 3745 C CA . ILE A 1 491 ? 22.438 -25.328 -7.816 1 97.31 491 ILE A CA 1
ATOM 3746 C C . ILE A 1 491 ? 23.906 -25.75 -7.867 1 97.31 491 ILE A C 1
ATOM 3748 O O . ILE A 1 491 ? 24.766 -24.938 -8.227 1 97.31 491 ILE A O 1
ATOM 3752 N N . LEU A 1 492 ? 24.203 -26.969 -7.504 1 97.44 492 LEU A N 1
ATOM 3753 C CA . LEU A 1 492 ? 25.594 -27.438 -7.547 1 97.44 492 LEU A CA 1
ATOM 3754 C C . LEU A 1 492 ? 26.125 -27.438 -8.977 1 97.44 492 LEU A C 1
ATOM 3756 O O . LEU A 1 492 ? 27.234 -27 -9.234 1 97.44 492 LEU A O 1
ATOM 3760 N N . LEU A 1 493 ? 25.344 -27.922 -9.875 1 97.06 493 LEU A N 1
ATOM 3761 C CA . LEU A 1 493 ? 25.75 -27.938 -11.273 1 97.06 493 LEU A CA 1
ATOM 3762 C C . LEU A 1 493 ? 25.891 -26.516 -11.812 1 97.06 493 LEU A C 1
ATOM 3764 O O . LEU A 1 493 ? 26.844 -26.219 -12.547 1 97.06 493 LEU A O 1
ATOM 3768 N N . GLY A 1 494 ? 24.938 -25.719 -11.531 1 96.25 494 GLY A N 1
ATOM 3769 C CA . GLY A 1 494 ? 25.016 -24.328 -11.93 1 96.25 494 GLY A CA 1
ATOM 3770 C C . GLY A 1 494 ? 26.234 -23.625 -11.344 1 96.25 494 GLY A C 1
ATOM 3771 O O . GLY A 1 494 ? 26.859 -22.797 -12.023 1 96.25 494 GLY A O 1
ATOM 3772 N N . GLY A 1 495 ? 26.5 -23.953 -10.086 1 96.06 495 GLY A N 1
ATOM 3773 C CA . GLY A 1 495 ? 27.688 -23.375 -9.461 1 96.06 495 GLY A CA 1
ATOM 3774 C C . GLY A 1 495 ? 28.969 -23.781 -10.148 1 96.06 495 GLY A C 1
ATOM 3775 O O . GLY A 1 495 ? 29.859 -22.953 -10.344 1 96.06 495 GLY A O 1
ATOM 3776 N N . LEU A 1 496 ? 29.031 -24.969 -10.531 1 96.38 496 LEU A N 1
ATOM 3777 C CA . LEU A 1 496 ? 30.219 -25.469 -11.203 1 96.38 496 LEU A CA 1
ATOM 3778 C C . LEU A 1 496 ? 30.344 -24.859 -12.594 1 96.38 496 LEU A C 1
ATOM 3780 O O . LEU A 1 496 ? 31.438 -24.438 -12.992 1 96.38 496 LEU A O 1
ATOM 3784 N N . ILE A 1 497 ? 29.297 -24.766 -13.273 1 95.94 497 ILE A N 1
ATOM 3785 C CA . ILE A 1 497 ? 29.312 -24.172 -14.609 1 95.94 497 ILE A CA 1
ATOM 3786 C C . ILE A 1 497 ? 29.641 -22.688 -14.516 1 95.94 497 ILE A C 1
ATOM 3788 O O . ILE A 1 497 ? 30.406 -22.156 -15.328 1 95.94 497 ILE A O 1
ATOM 3792 N N . GLY A 1 498 ? 29.047 -22.047 -13.562 1 94.38 498 GLY A N 1
ATOM 3793 C CA . GLY A 1 498 ? 29.312 -20.625 -13.375 1 94.38 498 GLY A CA 1
ATOM 3794 C C . GLY A 1 498 ? 30.766 -20.328 -13.023 1 94.38 498 GLY A C 1
ATOM 3795 O O . GLY A 1 498 ? 31.344 -19.359 -13.523 1 94.38 498 GLY A O 1
ATOM 3796 N N . ARG A 1 499 ? 31.281 -21.172 -12.18 1 93.12 499 ARG A N 1
ATOM 3797 C CA . ARG A 1 499 ? 32.656 -20.953 -11.719 1 93.12 499 ARG A CA 1
ATOM 3798 C C . ARG A 1 499 ? 33.656 -21.297 -12.812 1 93.12 499 ARG A C 1
ATOM 3800 O O . ARG A 1 499 ? 34.562 -20.516 -13.094 1 93.12 499 ARG A O 1
ATOM 3807 N N . TYR A 1 500 ? 33.5 -22.375 -13.422 1 92.69 500 TYR A N 1
ATOM 3808 C CA . TYR A 1 500 ? 34.5 -22.875 -14.344 1 92.69 500 TYR A CA 1
ATOM 3809 C C . TYR A 1 500 ? 34.219 -22.422 -15.773 1 92.69 500 TYR A C 1
ATOM 3811 O O . TYR A 1 500 ? 35.125 -22.219 -16.562 1 92.69 500 TYR A O 1
ATOM 3819 N N . GLY A 1 501 ? 33.031 -22.344 -16.109 1 90.94 501 GLY A N 1
ATOM 3820 C CA . GLY A 1 501 ? 32.656 -21.938 -17.453 1 90.94 501 GLY A CA 1
ATOM 3821 C C . GLY A 1 501 ? 32.625 -20.438 -17.656 1 90.94 501 GLY A C 1
ATOM 3822 O O . GLY A 1 501 ? 33.188 -19.922 -18.625 1 90.94 501 GLY A O 1
ATOM 3823 N N . LEU A 1 502 ? 32.031 -19.766 -16.688 1 89.88 502 LEU A N 1
ATOM 3824 C CA . LEU A 1 502 ? 31.828 -18.328 -16.844 1 89.88 502 LEU A CA 1
ATOM 3825 C C . LEU A 1 502 ? 32.812 -17.562 -15.984 1 89.88 502 LEU A C 1
ATOM 3827 O O . LEU A 1 502 ? 32.875 -16.328 -16.047 1 89.88 502 LEU A O 1
ATOM 3831 N N . HIS A 1 503 ? 33.531 -18.188 -15.125 1 88.75 503 HIS A N 1
ATOM 3832 C CA . HIS A 1 503 ? 34.562 -17.594 -14.289 1 88.75 503 HIS A CA 1
ATOM 3833 C C . HIS A 1 503 ? 34 -16.516 -13.375 1 88.75 503 HIS A C 1
ATOM 3835 O O . HIS A 1 503 ? 34.562 -15.414 -13.273 1 88.75 503 HIS A O 1
ATOM 3841 N N . LEU A 1 504 ? 32.938 -16.859 -12.828 1 89.5 504 LEU A N 1
ATOM 3842 C CA . LEU A 1 504 ? 32.312 -15.93 -11.898 1 89.5 504 LEU A CA 1
ATOM 3843 C C . LEU A 1 504 ? 32.875 -16.078 -10.5 1 89.5 504 LEU A C 1
ATOM 3845 O O . LEU A 1 504 ? 33.281 -17.188 -10.109 1 89.5 504 LEU A O 1
ATOM 3849 N N . ASN A 1 505 ? 32.969 -14.984 -9.812 1 89.44 505 ASN A N 1
ATOM 3850 C CA . ASN A 1 505 ? 33.375 -15.086 -8.406 1 89.44 505 ASN A CA 1
ATOM 3851 C C . ASN A 1 505 ? 32.25 -15.688 -7.555 1 89.44 505 ASN A C 1
ATOM 3853 O O . ASN A 1 505 ? 31.094 -15.68 -7.957 1 89.44 505 ASN A O 1
ATOM 3857 N N . TYR A 1 506 ? 32.594 -16.156 -6.418 1 93 506 TYR A N 1
ATOM 3858 C CA . TYR A 1 506 ? 31.703 -16.906 -5.547 1 93 506 TYR A CA 1
ATOM 3859 C C . TYR A 1 506 ? 30.484 -16.078 -5.133 1 93 506 TYR A C 1
ATOM 3861 O O . TYR A 1 506 ? 29.359 -16.578 -5.117 1 93 506 TYR A O 1
ATOM 3869 N N . TYR A 1 507 ? 30.656 -14.828 -4.828 1 90.75 507 TYR A N 1
ATOM 3870 C CA . TYR A 1 507 ? 29.578 -13.992 -4.316 1 90.75 507 TYR A CA 1
ATOM 3871 C C . TYR A 1 507 ? 28.609 -13.625 -5.426 1 90.75 507 TYR A C 1
ATOM 3873 O O . TYR A 1 507 ? 27.391 -13.586 -5.207 1 90.75 507 TYR A O 1
ATOM 3881 N N . THR A 1 508 ? 29.109 -13.375 -6.574 1 89.12 508 THR A N 1
ATOM 3882 C CA . THR A 1 508 ? 28.234 -13.188 -7.727 1 89.12 508 THR A CA 1
ATOM 3883 C C . THR A 1 508 ? 27.438 -14.453 -8.023 1 89.12 508 THR A C 1
ATOM 3885 O O . THR A 1 508 ? 26.25 -14.398 -8.32 1 89.12 508 THR A O 1
ATOM 3888 N N . LEU A 1 509 ? 28.156 -15.492 -7.918 1 93.56 509 LEU A N 1
ATOM 3889 C CA . LEU A 1 509 ? 27.547 -16.781 -8.18 1 93.56 509 LEU A CA 1
ATOM 3890 C C . LEU A 1 509 ? 26.406 -17.062 -7.195 1 93.56 509 LEU A C 1
ATOM 3892 O O . LEU A 1 509 ? 25.344 -17.531 -7.59 1 93.56 509 LEU A O 1
ATOM 3896 N N . MET A 1 510 ? 26.625 -16.797 -5.973 1 94.81 510 MET A N 1
ATOM 3897 C CA . MET A 1 510 ? 25.578 -16.984 -4.965 1 94.81 510 MET A CA 1
ATOM 3898 C C . MET A 1 510 ? 24.359 -16.125 -5.285 1 94.81 510 MET A C 1
ATOM 3900 O O . MET A 1 510 ? 23.234 -16.578 -5.184 1 94.81 510 MET A O 1
ATOM 3904 N N . GLY A 1 511 ? 24.609 -14.914 -5.707 1 93.25 511 GLY A N 1
ATOM 3905 C CA . GLY A 1 511 ? 23.531 -14.023 -6.078 1 93.25 511 GLY A CA 1
ATOM 3906 C C . GLY A 1 511 ? 22.734 -14.523 -7.27 1 93.25 511 GLY A C 1
ATOM 3907 O O . GLY A 1 511 ? 21.5 -14.523 -7.238 1 93.25 511 GLY A O 1
ATOM 3908 N N . VAL A 1 512 ? 23.438 -14.977 -8.227 1 93.75 512 VAL A N 1
ATOM 3909 C CA . VAL A 1 512 ? 22.828 -15.445 -9.461 1 93.75 512 VAL A CA 1
ATOM 3910 C C . VAL A 1 512 ? 22 -16.703 -9.18 1 93.75 512 VAL A C 1
ATOM 3912 O O . VAL A 1 512 ? 20.859 -16.812 -9.641 1 93.75 512 VAL A O 1
ATOM 3915 N N . LEU A 1 513 ? 22.547 -17.578 -8.445 1 96.19 513 LEU A N 1
ATOM 3916 C CA . LEU A 1 513 ? 21.859 -18.828 -8.156 1 96.19 513 LEU A CA 1
ATOM 3917 C C . LEU A 1 513 ? 20.688 -18.594 -7.219 1 96.19 513 LEU A C 1
ATOM 3919 O O . LEU A 1 513 ? 19.641 -19.25 -7.34 1 96.19 513 LEU A O 1
ATOM 3923 N N . ALA A 1 514 ? 20.844 -17.734 -6.285 1 95.06 514 ALA A N 1
ATOM 3924 C CA . ALA A 1 514 ? 19.719 -17.359 -5.43 1 95.06 514 ALA A CA 1
ATOM 3925 C C . ALA A 1 514 ? 18.594 -16.734 -6.242 1 95.06 514 ALA A C 1
ATOM 3927 O O . ALA A 1 514 ? 17.422 -17.047 -6.027 1 95.06 514 ALA A O 1
ATOM 3928 N N . GLY A 1 515 ? 18.969 -15.859 -7.141 1 92.75 515 GLY A N 1
ATOM 3929 C CA . GLY A 1 515 ? 17.984 -15.242 -8.031 1 92.75 515 GLY A CA 1
ATOM 3930 C C . GLY A 1 515 ? 17.312 -16.234 -8.953 1 92.75 515 GLY A C 1
ATOM 3931 O O . GLY A 1 515 ? 16.109 -16.172 -9.188 1 92.75 515 GLY A O 1
ATOM 3932 N N . GLY A 1 516 ? 18.078 -17.141 -9.445 1 94 516 GLY A N 1
ATOM 3933 C CA . GLY A 1 516 ? 17.547 -18.188 -10.297 1 94 516 GLY A CA 1
ATOM 3934 C C . GLY A 1 516 ? 16.547 -19.078 -9.586 1 94 516 GLY A C 1
ATOM 3935 O O . GLY A 1 516 ? 15.625 -19.609 -10.211 1 94 516 GLY A O 1
ATOM 3936 N N . ASN A 1 517 ? 16.75 -19.219 -8.32 1 93.75 517 ASN A N 1
ATOM 3937 C CA . ASN A 1 517 ? 15.852 -20.016 -7.504 1 93.75 517 ASN A CA 1
ATOM 3938 C C . ASN A 1 517 ? 14.773 -19.156 -6.852 1 93.75 517 ASN A C 1
ATOM 3940 O O . ASN A 1 517 ? 13.984 -19.641 -6.047 1 93.75 517 ASN A O 1
ATOM 3944 N N . THR A 1 518 ? 14.75 -17.906 -7.199 1 88.94 518 THR A N 1
ATOM 3945 C CA . THR A 1 518 ? 13.781 -16.938 -6.684 1 88.94 518 THR A CA 1
ATOM 3946 C C . THR A 1 518 ? 13.695 -17.031 -5.16 1 88.94 518 THR A C 1
ATOM 3948 O O . THR A 1 518 ? 12.594 -17.078 -4.602 1 88.94 518 THR A O 1
ATOM 3951 N N . ASN A 1 519 ? 14.82 -17.078 -4.496 1 89.56 519 ASN A N 1
ATOM 3952 C CA . ASN A 1 519 ? 14.922 -17.344 -3.064 1 89.56 519 ASN A CA 1
ATOM 3953 C C . ASN A 1 519 ? 15.484 -16.141 -2.318 1 89.56 519 ASN A C 1
ATOM 3955 O O . ASN A 1 519 ? 16.688 -16.047 -2.084 1 89.56 519 ASN A O 1
ATOM 3959 N N . PRO A 1 520 ? 14.633 -15.375 -1.7 1 82.12 520 PRO A N 1
ATOM 3960 C CA . PRO A 1 520 ? 15.109 -14.195 -0.972 1 82.12 520 PRO A CA 1
ATOM 3961 C C . PRO A 1 520 ? 15.938 -14.562 0.26 1 82.12 520 PRO A C 1
ATOM 3963 O O . PRO A 1 520 ? 16.953 -13.93 0.53 1 82.12 520 PRO A O 1
ATOM 3966 N N . PRO A 1 521 ? 15.609 -15.531 0.977 1 82.56 521 PRO A N 1
ATOM 3967 C CA . PRO A 1 521 ? 16.453 -15.922 2.111 1 82.56 521 PRO A CA 1
ATOM 3968 C C . PRO A 1 521 ? 17.875 -16.297 1.692 1 82.56 521 PRO A C 1
ATOM 3970 O O . PRO A 1 521 ? 18.828 -16.016 2.43 1 82.56 521 PRO A O 1
ATOM 3973 N N . ALA A 1 522 ? 17.984 -16.891 0.618 1 90.38 522 ALA A N 1
ATOM 3974 C CA . ALA A 1 522 ? 19.312 -17.234 0.122 1 90.38 522 ALA A CA 1
ATOM 3975 C C . ALA A 1 522 ? 20.125 -15.977 -0.186 1 90.38 522 ALA A C 1
ATOM 3977 O O . ALA A 1 522 ? 21.328 -15.938 0.049 1 90.38 522 ALA A O 1
ATOM 3978 N N . LEU A 1 523 ? 19.484 -15.016 -0.707 1 88.25 523 LEU A N 1
ATOM 3979 C CA . LEU A 1 523 ? 20.156 -13.742 -0.954 1 88.25 523 LEU A CA 1
ATOM 3980 C C . LEU A 1 523 ? 20.562 -13.078 0.357 1 88.25 523 LEU A C 1
ATOM 3982 O O . LEU A 1 523 ? 21.672 -12.531 0.461 1 88.25 523 LEU A O 1
ATOM 3986 N N . ALA A 1 524 ? 19.703 -13.164 1.273 1 81.06 524 ALA A N 1
ATOM 3987 C CA . ALA A 1 524 ? 20.016 -12.602 2.584 1 81.06 524 ALA A CA 1
ATOM 3988 C C . ALA A 1 524 ? 21.234 -13.281 3.193 1 81.06 524 ALA A C 1
ATOM 3990 O O . ALA A 1 524 ? 22.109 -12.609 3.756 1 81.06 524 ALA A O 1
ATOM 3991 N N . TYR A 1 525 ? 21.281 -14.5 3.086 1 86 525 TYR A N 1
ATOM 3992 C CA . TYR A 1 525 ? 22.438 -15.258 3.566 1 86 525 TYR A CA 1
ATOM 3993 C C . TYR A 1 525 ? 23.703 -14.844 2.844 1 86 525 TYR A C 1
ATOM 3995 O O . TYR A 1 525 ? 24.75 -14.672 3.469 1 86 525 TYR A O 1
ATOM 4003 N N . SER A 1 526 ? 23.609 -14.664 1.591 1 88.75 526 SER A N 1
ATOM 4004 C CA . SER A 1 526 ? 24.75 -14.25 0.792 1 88.75 526 SER A CA 1
ATOM 4005 C C . SER A 1 526 ? 25.25 -12.867 1.217 1 88.75 526 SER A C 1
ATOM 4007 O O . SER A 1 526 ? 26.453 -12.633 1.261 1 88.75 526 SER A O 1
ATOM 4009 N N . ASN A 1 527 ? 24.328 -12.031 1.518 1 79.69 527 ASN A N 1
ATOM 4010 C CA . ASN A 1 527 ? 24.672 -10.664 1.899 1 79.69 527 ASN A CA 1
ATOM 4011 C C . ASN A 1 527 ? 25.344 -10.617 3.266 1 79.69 527 ASN A C 1
ATOM 4013 O O . ASN A 1 527 ? 26.125 -9.695 3.549 1 79.69 527 ASN A O 1
ATOM 4017 N N . MET A 1 528 ? 25.109 -11.586 4.027 1 79.19 528 MET A N 1
ATOM 4018 C CA . MET A 1 528 ? 25.734 -11.656 5.344 1 79.19 528 MET A CA 1
ATOM 4019 C C . MET A 1 528 ? 27.188 -12.078 5.227 1 79.19 528 MET A C 1
ATOM 4021 O O . MET A 1 528 ? 28 -11.797 6.117 1 79.19 528 MET A O 1
ATOM 4025 N N . LEU A 1 529 ? 27.562 -12.664 4.223 1 85.12 529 LEU A N 1
ATOM 4026 C CA . LEU A 1 529 ? 28.891 -13.258 4.078 1 85.12 529 LEU A CA 1
ATOM 4027 C C . LEU A 1 529 ? 29.875 -12.25 3.496 1 85.12 529 LEU A C 1
ATOM 4029 O O . LEU A 1 529 ? 31.094 -12.453 3.562 1 85.12 529 LEU A O 1
ATOM 4033 N N . THR A 1 530 ? 29.266 -11.18 2.943 1 80.44 530 THR A N 1
ATOM 4034 C CA . THR A 1 530 ? 30.141 -10.195 2.328 1 80.44 530 THR A CA 1
ATOM 4035 C C . THR A 1 530 ? 29.562 -8.789 2.484 1 80.44 530 THR A C 1
ATOM 4037 O O . THR A 1 530 ? 28.359 -8.617 2.668 1 80.44 530 THR A O 1
ATOM 4040 N N . THR A 1 531 ? 30.422 -7.859 2.371 1 67.75 531 THR A N 1
ATOM 4041 C CA . THR A 1 531 ? 30 -6.461 2.43 1 67.75 531 THR A CA 1
ATOM 4042 C C . THR A 1 531 ? 29.797 -5.898 1.025 1 67.75 531 THR A C 1
ATOM 4044 O O . THR A 1 531 ? 29.234 -4.816 0.862 1 67.75 531 THR A O 1
ATOM 4047 N N . SER A 1 532 ? 30.203 -6.762 0.125 1 69.81 532 SER A N 1
ATOM 4048 C CA . SER A 1 532 ? 30.031 -6.34 -1.262 1 69.81 532 SER A CA 1
ATOM 4049 C C . SER A 1 532 ? 28.594 -6.484 -1.717 1 69.81 532 SER A C 1
ATOM 4051 O O . SER A 1 532 ? 27.875 -7.359 -1.236 1 69.81 532 SER A O 1
ATOM 4053 N N . ASP A 1 533 ? 28.172 -5.66 -2.623 1 74.94 533 ASP A N 1
ATOM 4054 C CA . ASP A 1 533 ? 26.828 -5.723 -3.162 1 74.94 533 ASP A CA 1
ATOM 4055 C C . ASP A 1 533 ? 26.75 -6.695 -4.336 1 74.94 533 ASP A C 1
ATOM 4057 O O . ASP A 1 533 ? 25.703 -6.789 -5 1 74.94 533 ASP A O 1
ATOM 4061 N N . THR A 1 534 ? 27.703 -7.395 -4.484 1 79.94 534 THR A N 1
ATOM 4062 C CA . THR A 1 534 ? 27.812 -8.258 -5.656 1 79.94 534 THR A CA 1
ATOM 4063 C C . THR A 1 534 ? 26.703 -9.297 -5.664 1 79.94 534 THR A C 1
ATOM 4065 O O . THR A 1 534 ? 26.109 -9.57 -6.711 1 79.94 534 THR A O 1
ATOM 4068 N N . PRO A 1 535 ? 26.406 -9.922 -4.496 1 88.06 535 PRO A N 1
ATOM 4069 C CA . PRO A 1 535 ? 25.297 -10.883 -4.52 1 88.06 535 PRO A CA 1
ATOM 4070 C C . PRO A 1 535 ? 23.969 -10.242 -4.891 1 88.06 535 PRO A C 1
ATOM 4072 O O . PRO A 1 535 ? 23.203 -10.82 -5.668 1 88.06 535 PRO A O 1
ATOM 4075 N N . ALA A 1 536 ? 23.719 -9.078 -4.449 1 81.81 536 ALA A N 1
ATOM 4076 C CA . ALA A 1 536 ? 22.469 -8.383 -4.719 1 81.81 536 ALA A CA 1
ATOM 4077 C C . ALA A 1 536 ? 22.344 -8.031 -6.195 1 81.81 536 ALA A C 1
ATOM 4079 O O . ALA A 1 536 ? 21.25 -8.133 -6.777 1 81.81 536 ALA A O 1
ATOM 4080 N N . VAL A 1 537 ? 23.453 -7.66 -6.723 1 77.06 537 VAL A N 1
ATOM 4081 C CA . VAL A 1 537 ? 23.469 -7.305 -8.141 1 77.06 537 VAL A CA 1
ATOM 4082 C C . VAL A 1 537 ? 23.188 -8.539 -8.984 1 77.06 537 VAL A C 1
ATOM 4084 O O . VAL A 1 537 ? 22.391 -8.484 -9.922 1 77.06 537 VAL A O 1
ATOM 4087 N N . GLY A 1 538 ? 23.859 -9.602 -8.664 1 85.81 538 GLY A N 1
ATOM 4088 C CA . GLY A 1 538 ? 23.609 -10.844 -9.367 1 85.81 538 GLY A CA 1
ATOM 4089 C C . GLY A 1 538 ? 22.172 -11.312 -9.266 1 85.81 538 GLY A C 1
ATOM 4090 O O . GLY A 1 538 ? 21.578 -11.727 -10.258 1 85.81 538 GLY A O 1
ATOM 4091 N N . TYR A 1 539 ? 21.641 -11.203 -8.117 1 89.5 539 TYR A N 1
ATOM 4092 C CA . TYR A 1 539 ? 20.25 -11.578 -7.852 1 89.5 539 TYR A CA 1
ATOM 4093 C C . TYR A 1 539 ? 19.297 -10.75 -8.688 1 89.5 539 TYR A C 1
ATOM 4095 O O . TYR A 1 539 ? 18.422 -11.297 -9.367 1 89.5 539 TYR A O 1
ATOM 4103 N N . ALA A 1 540 ? 19.547 -9.484 -8.719 1 79.81 540 ALA A N 1
ATOM 4104 C CA . ALA A 1 540 ? 18.641 -8.547 -9.391 1 79.81 540 ALA A CA 1
ATOM 4105 C C . ALA A 1 540 ? 18.703 -8.727 -10.906 1 79.81 540 ALA A C 1
ATOM 4107 O O . ALA A 1 540 ? 17.703 -8.531 -11.602 1 79.81 540 ALA A O 1
ATOM 4108 N N . THR A 1 541 ? 19.766 -9.109 -11.344 1 81.56 541 THR A N 1
ATOM 4109 C CA . THR A 1 541 ? 19.969 -9.242 -12.781 1 81.56 541 THR A CA 1
ATOM 4110 C C . THR A 1 541 ? 19.188 -10.43 -13.336 1 81.56 541 THR A C 1
ATOM 4112 O O . THR A 1 541 ? 18.625 -10.352 -14.438 1 81.56 541 THR A O 1
ATOM 4115 N N . VAL A 1 542 ? 19.094 -11.43 -12.586 1 91.62 542 VAL A N 1
ATOM 4116 C CA . VAL A 1 542 ? 18.578 -12.656 -13.18 1 91.62 542 VAL A CA 1
ATOM 4117 C C . VAL A 1 542 ? 17.172 -12.938 -12.641 1 91.62 542 VAL A C 1
ATOM 4119 O O . VAL A 1 542 ? 16.422 -13.695 -13.242 1 91.62 542 VAL A O 1
ATOM 4122 N N . TYR A 1 543 ? 16.812 -12.375 -11.578 1 88.81 543 TYR A N 1
ATOM 4123 C CA . TYR A 1 543 ? 15.57 -12.664 -10.859 1 88.81 543 TYR A CA 1
ATOM 4124 C C . TYR A 1 543 ? 14.359 -12.477 -11.766 1 88.81 543 TYR A C 1
ATOM 4126 O O . TYR A 1 543 ? 13.484 -13.344 -11.844 1 88.81 543 TYR A O 1
ATOM 4134 N N . PRO A 1 544 ? 14.25 -11.375 -12.523 1 84.25 544 PRO A N 1
ATOM 4135 C CA . PRO A 1 544 ? 13.07 -11.141 -13.352 1 84.25 544 PRO A CA 1
ATOM 4136 C C . PRO A 1 544 ? 12.875 -12.219 -14.422 1 84.25 544 PRO A C 1
ATOM 4138 O O . PRO A 1 544 ? 11.773 -12.742 -14.578 1 84.25 544 PRO A O 1
ATOM 4141 N N . PHE A 1 545 ? 13.898 -12.531 -15 1 90.31 545 PHE A N 1
ATOM 4142 C CA . PHE A 1 545 ? 13.836 -13.516 -16.078 1 90.31 545 PHE A CA 1
ATOM 4143 C C . PHE A 1 545 ? 13.594 -14.914 -15.516 1 90.31 545 PHE A C 1
ATOM 4145 O O . PHE A 1 545 ? 12.852 -15.703 -16.094 1 90.31 545 PHE A O 1
ATOM 4152 N N . ALA A 1 546 ? 14.234 -15.188 -14.461 1 93.31 546 ALA A N 1
ATOM 4153 C CA . ALA A 1 546 ? 14.039 -16.484 -13.812 1 93.31 546 ALA A CA 1
ATOM 4154 C C . ALA A 1 546 ? 12.578 -16.688 -13.438 1 93.31 546 ALA A C 1
ATOM 4156 O O . ALA A 1 546 ? 12.023 -17.766 -13.641 1 93.31 546 ALA A O 1
ATOM 4157 N N . MET A 1 547 ? 11.992 -15.711 -12.914 1 89.81 547 MET A N 1
ATOM 4158 C CA . MET A 1 547 ? 10.586 -15.773 -12.516 1 89.81 547 MET A CA 1
ATOM 4159 C C . MET A 1 547 ? 9.695 -16.047 -13.719 1 89.81 547 MET A C 1
ATOM 4161 O O . MET A 1 547 ? 8.797 -16.891 -13.648 1 89.81 547 MET A O 1
ATOM 4165 N N . PHE A 1 548 ? 9.93 -15.414 -14.758 1 89.38 548 PHE A N 1
ATOM 4166 C CA . PHE A 1 548 ? 9.172 -15.57 -15.992 1 89.38 548 PHE A CA 1
ATOM 4167 C C . PHE A 1 548 ? 9.328 -16.984 -16.547 1 89.38 548 PHE A C 1
ATOM 4169 O O . PHE A 1 548 ? 8.344 -17.641 -16.859 1 89.38 548 PHE A O 1
ATOM 4176 N N . LEU A 1 549 ? 10.484 -17.406 -16.625 1 92.38 549 LEU A N 1
ATOM 4177 C CA . LEU A 1 549 ? 10.766 -18.719 -17.203 1 92.38 549 LEU A CA 1
ATOM 4178 C C . LEU A 1 549 ? 10.156 -19.828 -16.359 1 92.38 549 LEU A C 1
ATOM 4180 O O . LEU A 1 549 ? 9.68 -20.828 -16.891 1 92.38 549 LEU A O 1
ATOM 4184 N N . ARG A 1 550 ? 10.188 -19.672 -15.141 1 93.69 550 ARG A N 1
ATOM 4185 C CA . ARG A 1 550 ? 9.664 -20.719 -14.258 1 93.69 550 ARG A CA 1
ATOM 4186 C C . ARG A 1 550 ? 8.148 -20.812 -14.375 1 93.69 550 ARG A C 1
ATOM 4188 O O . ARG A 1 550 ? 7.582 -21.906 -14.312 1 93.69 550 ARG A O 1
ATOM 4195 N N . ILE A 1 551 ? 7.512 -19.719 -14.492 1 89.69 551 ILE A N 1
ATOM 4196 C CA . ILE A 1 551 ? 6.066 -19.703 -14.695 1 89.69 551 ILE A CA 1
ATOM 4197 C C . ILE A 1 551 ? 5.727 -20.422 -16 1 89.69 551 ILE A C 1
ATOM 4199 O O . ILE A 1 551 ? 4.875 -21.312 -16.031 1 89.69 551 ILE A O 1
ATOM 4203 N N . ILE A 1 552 ? 6.488 -20.172 -17.016 1 88.12 552 ILE A N 1
ATOM 4204 C CA . ILE A 1 552 ? 6.195 -20.703 -18.344 1 88.12 552 ILE A CA 1
ATOM 4205 C C . ILE A 1 552 ? 6.562 -22.188 -18.391 1 88.12 552 ILE A C 1
ATOM 4207 O O . ILE A 1 552 ? 5.812 -23 -18.938 1 88.12 552 ILE A O 1
ATOM 4211 N N . THR A 1 553 ? 7.672 -22.531 -17.875 1 91.94 553 THR A N 1
ATOM 4212 C CA . THR A 1 553 ? 8.164 -23.891 -17.984 1 91.94 553 THR A CA 1
ATOM 4213 C C . THR A 1 553 ? 7.277 -24.859 -17.203 1 91.94 553 THR A C 1
ATOM 4215 O O . THR A 1 553 ? 7.055 -25.984 -17.625 1 91.94 553 THR A O 1
ATOM 4218 N N . ILE A 1 554 ? 6.84 -24.422 -16.094 1 93.31 554 ILE A N 1
ATOM 4219 C CA . ILE A 1 554 ? 6 -25.312 -15.305 1 93.31 554 ILE A CA 1
ATOM 4220 C C . ILE A 1 554 ? 4.66 -25.531 -16 1 93.31 554 ILE A C 1
ATOM 4222 O O . ILE A 1 554 ? 4.082 -26.609 -15.938 1 93.31 554 ILE A O 1
ATOM 4226 N N . GLN A 1 555 ? 4.121 -24.531 -16.625 1 88.44 555 GLN A N 1
ATOM 4227 C CA . GLN A 1 555 ? 2.9 -24.672 -17.422 1 88.44 555 GLN A CA 1
ATOM 4228 C C . GLN A 1 555 ? 3.096 -25.641 -18.578 1 88.44 555 GLN A C 1
ATOM 4230 O O . GLN A 1 555 ? 2.232 -26.484 -18.844 1 88.44 555 GLN A O 1
ATOM 4235 N N . ILE A 1 556 ? 4.207 -25.516 -19.188 1 86.44 556 ILE A N 1
ATOM 4236 C CA . ILE A 1 556 ? 4.527 -26.391 -20.312 1 86.44 556 ILE A CA 1
ATOM 4237 C C . ILE A 1 556 ? 4.641 -27.828 -19.828 1 86.44 556 ILE A C 1
ATOM 4239 O O . ILE A 1 556 ? 4.199 -28.766 -20.5 1 86.44 556 ILE A O 1
ATOM 4243 N N . LEU A 1 557 ? 5.234 -27.953 -18.688 1 92.25 557 LEU A N 1
ATOM 4244 C CA . LEU A 1 557 ? 5.363 -29.281 -18.109 1 92.25 557 LEU A CA 1
ATOM 4245 C C . LEU A 1 557 ? 3.996 -29.938 -17.922 1 92.25 557 LEU A C 1
ATOM 4247 O O . LEU A 1 557 ? 3.797 -31.094 -18.297 1 92.25 557 LEU A O 1
ATOM 4251 N N . ILE A 1 558 ? 3.055 -29.203 -17.391 1 91.75 558 ILE A N 1
ATOM 4252 C CA . ILE A 1 558 ? 1.714 -29.734 -17.141 1 91.75 558 ILE A CA 1
ATOM 4253 C C . ILE A 1 558 ? 1.015 -29.984 -18.484 1 91.75 558 ILE A C 1
ATOM 4255 O O . ILE A 1 558 ? 0.362 -31.016 -18.656 1 91.75 558 ILE A O 1
ATOM 4259 N N . LEU A 1 559 ? 1.168 -29.156 -19.406 1 85.81 559 LEU A N 1
ATOM 4260 C CA . LEU A 1 559 ? 0.508 -29.266 -20.703 1 85.81 559 LEU A CA 1
ATOM 4261 C C . LEU A 1 559 ? 1.049 -30.453 -21.484 1 85.81 559 LEU A C 1
ATOM 4263 O O . LEU A 1 559 ? 0.292 -31.156 -22.172 1 85.81 559 LEU A O 1
ATOM 4267 N N . LEU A 1 560 ? 2.275 -30.688 -21.391 1 86.56 560 LEU A N 1
ATOM 4268 C CA . LEU A 1 560 ? 2.91 -31.781 -22.141 1 86.56 560 LEU A CA 1
ATOM 4269 C C . LEU A 1 560 ? 2.43 -33.125 -21.625 1 86.56 560 LEU A C 1
ATOM 4271 O O . LEU A 1 560 ? 2.309 -34.094 -22.406 1 86.56 560 LEU A O 1
ATOM 4275 N N . PHE A 1 561 ? 2.102 -33.219 -20.406 1 90.75 561 PHE A N 1
ATOM 4276 C CA . PHE A 1 561 ? 1.79 -34.5 -19.844 1 90.75 561 PHE A CA 1
ATOM 4277 C C . PHE A 1 561 ? 0.283 -34.719 -19.766 1 90.75 561 PHE A C 1
ATOM 4279 O O . PHE A 1 561 ? -0.18 -35.844 -19.594 1 90.75 561 PHE A O 1
ATOM 4286 N N . PHE A 1 562 ? -0.478 -33.656 -19.875 1 85.56 562 PHE A N 1
ATOM 4287 C CA . PHE A 1 562 ? -1.913 -33.844 -19.688 1 85.56 562 PHE A CA 1
ATOM 4288 C C . PHE A 1 562 ? -2.686 -33.344 -20.906 1 85.56 562 PHE A C 1
ATOM 4290 O O . PHE A 1 562 ? -3.91 -33.469 -20.969 1 85.56 562 PHE A O 1
ATOM 4297 N N . ALA A 1 563 ? -2.039 -32.625 -21.797 1 75.81 563 ALA A N 1
ATOM 4298 C CA . ALA A 1 563 ? -2.74 -32.219 -23.016 1 75.81 563 ALA A CA 1
ATOM 4299 C C . ALA A 1 563 ? -2.914 -33.406 -23.969 1 75.81 563 ALA A C 1
ATOM 4301 O O . ALA A 1 563 ? -2.088 -34.312 -23.984 1 75.81 563 ALA A O 1
ATOM 4302 N N . MET B 1 1 ? -13.18 -13.195 -31.562 1 67.31 1 MET B N 1
ATOM 4303 C CA . MET B 1 1 ? -14.438 -12.586 -31.141 1 67.31 1 MET B CA 1
ATOM 4304 C C . MET B 1 1 ? -15.102 -13.414 -30.047 1 67.31 1 MET B C 1
ATOM 4306 O O . MET B 1 1 ? -15.609 -12.859 -29.078 1 67.31 1 MET B O 1
ATOM 4310 N N . GLU B 1 2 ? -14.914 -14.727 -30.281 1 76.12 2 GLU B N 1
ATOM 4311 C CA . GLU B 1 2 ? -15.547 -15.594 -29.297 1 76.12 2 GLU B CA 1
ATOM 4312 C C . GLU B 1 2 ? -14.867 -15.477 -27.938 1 76.12 2 GLU B C 1
ATOM 4314 O O . GLU B 1 2 ? -15.531 -15.461 -26.891 1 76.12 2 GLU B O 1
ATOM 4319 N N . LEU B 1 3 ? -13.664 -15.258 -28.031 1 76.69 3 LEU B N 1
ATOM 4320 C CA . LEU B 1 3 ? -12.898 -15.109 -26.797 1 76.69 3 LEU B CA 1
ATOM 4321 C C . LEU B 1 3 ? -13.344 -13.867 -26.031 1 76.69 3 LEU B C 1
ATOM 4323 O O . LEU B 1 3 ? -13.625 -13.945 -24.828 1 76.69 3 LEU B O 1
ATOM 4327 N N . LEU B 1 4 ? -13.477 -12.82 -26.719 1 80.38 4 LEU B N 1
ATOM 4328 C CA . LEU B 1 4 ? -13.859 -11.562 -26.094 1 80.38 4 LEU B CA 1
ATOM 4329 C C . LEU B 1 4 ? -15.305 -11.625 -25.594 1 80.38 4 LEU B C 1
ATOM 4331 O O . LEU B 1 4 ? -15.609 -11.086 -24.531 1 80.38 4 LEU B O 1
ATOM 4335 N N . ARG B 1 5 ? -16.078 -12.281 -26.328 1 79.62 5 ARG B N 1
ATOM 4336 C CA . ARG B 1 5 ? -17.469 -12.43 -25.906 1 79.62 5 ARG B CA 1
ATOM 4337 C C . ARG B 1 5 ? -17.578 -13.242 -24.625 1 79.62 5 ARG B C 1
ATOM 4339 O O . ARG B 1 5 ? -18.297 -12.867 -23.703 1 79.62 5 ARG B O 1
ATOM 4346 N N . ASN B 1 6 ? -16.734 -14.258 -24.578 1 80.75 6 ASN B N 1
ATOM 4347 C CA . ASN B 1 6 ? -16.75 -15.109 -23.375 1 80.75 6 ASN B CA 1
ATOM 4348 C C . ASN B 1 6 ? -16.141 -14.391 -22.172 1 80.75 6 ASN B C 1
ATOM 4350 O O . ASN B 1 6 ? -16.562 -14.625 -21.047 1 80.75 6 ASN B O 1
ATOM 4354 N N . LEU B 1 7 ? -15.328 -13.602 -22.516 1 82.12 7 LEU B N 1
ATOM 4355 C CA . LEU B 1 7 ? -14.688 -12.867 -21.438 1 82.12 7 LEU B CA 1
ATOM 4356 C C . LEU B 1 7 ? -15.641 -11.82 -20.844 1 82.12 7 LEU B C 1
ATOM 4358 O O . LEU B 1 7 ? -15.625 -11.562 -19.641 1 82.12 7 LEU B O 1
ATOM 4362 N N . PHE B 1 8 ? -16.484 -11.328 -21.656 1 82.06 8 PHE B N 1
ATOM 4363 C CA . PHE B 1 8 ? -17.391 -10.281 -21.203 1 82.06 8 PHE B CA 1
ATOM 4364 C C . PHE B 1 8 ? -18.688 -10.875 -20.688 1 82.06 8 PHE B C 1
ATOM 4366 O O . PHE B 1 8 ? -19.25 -10.398 -19.703 1 82.06 8 PHE B O 1
ATOM 4373 N N . GLU B 1 9 ? -19.125 -11.961 -21.234 1 80.44 9 GLU B N 1
ATOM 4374 C CA . GLU B 1 9 ? -20.422 -12.523 -20.875 1 80.44 9 GLU B CA 1
ATOM 4375 C C . GLU B 1 9 ? -20.281 -13.695 -19.906 1 80.44 9 GLU B C 1
ATOM 4377 O O . GLU B 1 9 ? -21.234 -14.07 -19.234 1 80.44 9 GLU B O 1
ATOM 4382 N N . GLY B 1 10 ? -19.047 -14.227 -19.797 1 78.25 10 GLY B N 1
ATOM 4383 C CA . GLY B 1 10 ? -18.828 -15.375 -18.938 1 78.25 10 GLY B CA 1
ATOM 4384 C C . GLY B 1 10 ? -18.719 -16.688 -19.688 1 78.25 10 GLY B C 1
ATOM 4385 O O . GLY B 1 10 ? -19.328 -16.859 -20.75 1 78.25 10 GLY B O 1
ATOM 4386 N N . PHE B 1 11 ? -17.812 -17.516 -19.062 1 73.5 11 PHE B N 1
ATOM 4387 C CA . PHE B 1 11 ? -17.703 -18.875 -19.609 1 73.5 11 PHE B CA 1
ATOM 4388 C C . PHE B 1 11 ? -18.797 -19.766 -19.031 1 73.5 11 PHE B C 1
ATOM 4390 O O . PHE B 1 11 ? -18.844 -20.016 -17.828 1 73.5 11 PHE B O 1
ATOM 4397 N N . PRO B 1 12 ? -19.688 -20.188 -19.797 1 69.31 12 PRO B N 1
ATOM 4398 C CA . PRO B 1 12 ? -20.844 -20.922 -19.312 1 69.31 12 PRO B CA 1
ATOM 4399 C C . PRO B 1 12 ? -20.453 -22.172 -18.516 1 69.31 12 PRO B C 1
ATOM 4401 O O . PRO B 1 12 ? -21.203 -22.625 -17.656 1 69.31 12 PRO B O 1
ATOM 4404 N N . GLU B 1 13 ? -19.219 -22.625 -18.766 1 69.56 13 GLU B N 1
ATOM 4405 C CA . GLU B 1 13 ? -18.797 -23.875 -18.141 1 69.56 13 GLU B CA 1
ATOM 4406 C C . GLU B 1 13 ? -18.312 -23.641 -16.719 1 69.56 13 GLU B C 1
ATOM 4408 O O . GLU B 1 13 ? -18.219 -24.578 -15.914 1 69.56 13 GLU B O 1
ATOM 4413 N N . TYR B 1 14 ? -18.172 -22.422 -16.453 1 73.12 14 TYR B N 1
ATOM 4414 C CA . TYR B 1 14 ? -17.578 -22.125 -15.148 1 73.12 14 TYR B CA 1
ATOM 4415 C C . TYR B 1 14 ? -18.562 -21.375 -14.258 1 73.12 14 TYR B C 1
ATOM 4417 O O . TYR B 1 14 ? -19.422 -20.656 -14.75 1 73.12 14 TYR B O 1
ATOM 4425 N N . TRP B 1 15 ? -18.484 -21.609 -13.078 1 71.62 15 TRP B N 1
ATOM 4426 C CA . TRP B 1 15 ? -19.312 -20.922 -12.102 1 71.62 15 TRP B CA 1
ATOM 4427 C C . TRP B 1 15 ? -19.203 -19.422 -12.25 1 71.62 15 TRP B C 1
ATOM 4429 O O . TRP B 1 15 ? -18.109 -18.875 -12.281 1 71.62 15 TRP B O 1
ATOM 4439 N N . GLY B 1 16 ? -20.438 -18.75 -12.461 1 73.44 16 GLY B N 1
ATOM 4440 C CA . GLY B 1 16 ? -20.5 -17.297 -12.531 1 73.44 16 GLY B CA 1
ATOM 4441 C C . GLY B 1 16 ? -19.719 -16.734 -13.695 1 73.44 16 GLY B C 1
ATOM 4442 O O . GLY B 1 16 ? -19.203 -15.609 -13.609 1 73.44 16 GLY B O 1
ATOM 4443 N N . GLY B 1 17 ? -19.375 -17.688 -14.742 1 77.06 17 GLY B N 1
ATOM 4444 C CA . GLY B 1 17 ? -18.672 -17.219 -15.922 1 77.06 17 GLY B CA 1
ATOM 4445 C C . GLY B 1 17 ? -17.172 -17.406 -15.828 1 77.06 17 GLY B C 1
ATOM 4446 O O . GLY B 1 17 ? -16.453 -17.219 -16.812 1 77.06 17 GLY B O 1
ATOM 4447 N N . GLY B 1 18 ? -16.688 -17.734 -14.656 1 84.81 18 GLY B N 1
ATOM 4448 C CA . GLY B 1 18 ? -15.258 -18 -14.516 1 84.81 18 GLY B CA 1
ATOM 4449 C C . GLY B 1 18 ? -14.492 -16.875 -13.852 1 84.81 18 GLY B C 1
ATOM 4450 O O . GLY B 1 18 ? -15 -15.758 -13.742 1 84.81 18 GLY B O 1
ATOM 4451 N N . VAL B 1 19 ? -13.312 -17.203 -13.414 1 89.44 19 VAL B N 1
ATOM 4452 C CA . VAL B 1 19 ? -12.492 -16.266 -12.656 1 89.44 19 VAL B CA 1
ATOM 4453 C C . VAL B 1 19 ? -12 -15.156 -13.586 1 89.44 19 VAL B C 1
ATOM 4455 O O . VAL B 1 19 ? -12.008 -13.977 -13.211 1 89.44 19 VAL B O 1
ATOM 4458 N N . SER B 1 20 ? -11.633 -15.492 -14.805 1 89.75 20 SER B N 1
ATOM 4459 C CA . SER B 1 20 ? -11.133 -14.508 -15.758 1 89.75 20 SER B CA 1
ATOM 4460 C C . SER B 1 20 ? -12.195 -13.477 -16.109 1 89.75 20 SER B C 1
ATOM 4462 O O . SER B 1 20 ? -11.906 -12.289 -16.203 1 89.75 20 SER B O 1
ATOM 4464 N N . HIS B 1 21 ? -13.375 -13.984 -16.297 1 92.38 21 HIS B N 1
ATOM 4465 C CA . HIS B 1 21 ? -14.492 -13.102 -16.578 1 92.38 21 HIS B CA 1
ATOM 4466 C C . HIS B 1 21 ? -14.727 -12.125 -15.422 1 92.38 21 HIS B C 1
ATOM 4468 O O . HIS B 1 21 ? -14.844 -10.914 -15.648 1 92.38 21 HIS B O 1
ATOM 4474 N N . SER B 1 22 ? -14.797 -12.656 -14.25 1 94.56 22 SER B N 1
ATOM 4475 C CA . SER B 1 22 ? -15.078 -11.844 -13.07 1 94.56 22 SER B CA 1
ATOM 4476 C C . SER B 1 22 ? -14 -10.797 -12.852 1 94.56 22 SER B C 1
ATOM 4478 O O . SER B 1 22 ? -14.305 -9.633 -12.555 1 94.56 22 SER B O 1
ATOM 4480 N N . LEU B 1 23 ? -12.773 -11.211 -13.031 1 95.12 23 LEU B N 1
ATOM 4481 C CA . LEU B 1 23 ? -11.656 -10.297 -12.82 1 95.12 23 LEU B CA 1
ATOM 4482 C C . LEU B 1 23 ? -11.609 -9.234 -13.906 1 95.12 23 LEU B C 1
ATOM 4484 O O . LEU B 1 23 ? -11.258 -8.078 -13.633 1 95.12 23 LEU B O 1
ATOM 4488 N N . LEU B 1 24 ? -11.93 -9.625 -15.07 1 95.44 24 LEU B N 1
ATOM 4489 C CA . LEU B 1 24 ? -11.938 -8.68 -16.172 1 95.44 24 LEU B CA 1
ATOM 4490 C C . LEU B 1 24 ? -12.992 -7.602 -15.969 1 95.44 24 LEU B C 1
ATOM 4492 O O . LEU B 1 24 ? -12.711 -6.41 -16.094 1 95.44 24 LEU B O 1
ATOM 4496 N N . ILE B 1 25 ? -14.195 -8.023 -15.648 1 96 25 ILE B N 1
ATOM 4497 C CA . ILE B 1 25 ? -15.297 -7.09 -15.453 1 96 25 ILE B CA 1
ATOM 4498 C C . ILE B 1 25 ? -14.977 -6.145 -14.297 1 96 25 ILE B C 1
ATOM 4500 O O . ILE B 1 25 ? -15.141 -4.93 -14.414 1 96 25 ILE B O 1
ATOM 4504 N N . LEU B 1 26 ? -14.523 -6.73 -13.203 1 97 26 LEU B N 1
ATOM 4505 C CA . LEU B 1 26 ? -14.18 -5.934 -12.031 1 97 26 LEU B CA 1
ATOM 4506 C C . LEU B 1 26 ? -13.094 -4.914 -12.367 1 97 26 LEU B C 1
ATOM 4508 O O . LEU B 1 26 ? -13.211 -3.738 -12.016 1 97 26 LEU B O 1
ATOM 4512 N N . SER B 1 27 ? -12.086 -5.336 -13.07 1 97.44 27 SER B N 1
ATOM 4513 C CA . SER B 1 27 ? -10.945 -4.488 -13.398 1 97.44 27 SER B CA 1
ATOM 4514 C C . SER B 1 27 ? -11.328 -3.393 -14.383 1 97.44 27 SER B C 1
ATOM 4516 O O . SER B 1 27 ? -10.859 -2.258 -14.273 1 97.44 27 SER B O 1
ATOM 4518 N N . LEU B 1 28 ? -12.188 -3.717 -15.289 1 97.06 28 LEU B N 1
ATOM 4519 C CA . LEU B 1 28 ? -12.617 -2.729 -16.266 1 97.06 28 LEU B CA 1
ATOM 4520 C C . LEU B 1 28 ? -13.492 -1.664 -15.617 1 97.06 28 LEU B C 1
ATOM 4522 O O . LEU B 1 28 ? -13.352 -0.474 -15.906 1 97.06 28 LEU B O 1
ATOM 4526 N N . VAL B 1 29 ? -14.391 -2.135 -14.82 1 97.38 29 VAL B N 1
ATOM 4527 C CA . VAL B 1 29 ? -15.266 -1.2 -14.125 1 97.38 29 VAL B CA 1
ATOM 4528 C C . VAL B 1 29 ? -14.438 -0.229 -13.289 1 97.38 29 VAL B C 1
ATOM 4530 O O . VAL B 1 29 ? -14.656 0.984 -13.336 1 97.38 29 VAL B O 1
ATOM 4533 N N . ILE B 1 30 ? -13.469 -0.726 -12.578 1 97.75 30 ILE B N 1
ATOM 4534 C CA . ILE B 1 30 ? -12.648 0.089 -11.688 1 97.75 30 ILE B CA 1
ATOM 4535 C C . ILE B 1 30 ? -11.766 1.025 -12.516 1 97.75 30 ILE B C 1
ATOM 4537 O O . ILE B 1 30 ? -11.719 2.23 -12.25 1 97.75 30 ILE B O 1
ATOM 4541 N N . SER B 1 31 ? -11.117 0.509 -13.539 1 96.5 31 SER B N 1
ATOM 4542 C CA . SER B 1 31 ? -10.188 1.316 -14.328 1 96.5 31 SER B CA 1
ATOM 4543 C C . SER B 1 31 ? -10.922 2.424 -15.078 1 96.5 31 SER B C 1
ATOM 4545 O O . SER B 1 31 ? -10.484 3.578 -15.07 1 96.5 31 SER B O 1
ATOM 4547 N N . LEU B 1 32 ? -12.016 2.113 -15.688 1 96.81 32 LEU B N 1
ATOM 4548 C CA . LEU B 1 32 ? -12.789 3.117 -16.422 1 96.81 32 LEU B CA 1
ATOM 4549 C C . LEU B 1 32 ? -13.367 4.156 -15.461 1 96.81 32 LEU B C 1
ATOM 4551 O O . LEU B 1 32 ? -13.391 5.348 -15.781 1 96.81 32 LEU B O 1
ATOM 4555 N N . GLY B 1 33 ? -13.844 3.662 -14.375 1 96.56 33 GLY B N 1
ATOM 4556 C CA . GLY B 1 33 ? -14.336 4.594 -13.375 1 96.56 33 GLY B CA 1
ATOM 4557 C C . GLY B 1 33 ? -13.273 5.559 -12.883 1 96.56 33 GLY B C 1
ATOM 4558 O O . GLY B 1 33 ? -13.531 6.762 -12.758 1 96.56 33 GLY B O 1
ATOM 4559 N N . LEU B 1 34 ? -12.117 5.062 -12.602 1 94.06 34 LEU B N 1
ATOM 4560 C CA . LEU B 1 34 ? -11.031 5.895 -12.094 1 94.06 34 LEU B CA 1
ATOM 4561 C C . LEU B 1 34 ? -10.562 6.883 -13.164 1 94.06 34 LEU B C 1
ATOM 4563 O O . LEU B 1 34 ? -10.195 8.016 -12.852 1 94.06 34 LEU B O 1
ATOM 4567 N N . ILE B 1 35 ? -10.516 6.465 -14.391 1 93.69 35 ILE B N 1
ATOM 4568 C CA . ILE B 1 35 ? -10.125 7.34 -15.492 1 93.69 35 ILE B CA 1
ATOM 4569 C C . ILE B 1 35 ? -11.094 8.516 -15.578 1 93.69 35 ILE B C 1
ATOM 4571 O O . ILE B 1 35 ? -10.664 9.672 -15.688 1 93.69 35 ILE B O 1
ATOM 4575 N N . LEU B 1 36 ? -12.328 8.227 -15.461 1 93.06 36 LEU B N 1
ATOM 4576 C CA . LEU B 1 36 ? -13.336 9.281 -15.516 1 93.06 36 LEU B CA 1
ATOM 4577 C C . LEU B 1 36 ? -13.297 10.141 -14.258 1 93.06 36 LEU B C 1
ATOM 4579 O O . LEU B 1 36 ? -13.656 11.32 -14.297 1 93.06 36 LEU B O 1
ATOM 4583 N N . GLY B 1 37 ? -12.93 9.531 -13.211 1 90 37 GLY B N 1
ATOM 4584 C CA . GLY B 1 37 ? -12.836 10.258 -11.953 1 90 37 GLY B CA 1
ATOM 4585 C C . GLY B 1 37 ? -11.805 11.367 -11.984 1 90 37 GLY B C 1
ATOM 4586 O O . GLY B 1 37 ? -11.867 12.305 -11.188 1 90 37 GLY B O 1
ATOM 4587 N N . LYS B 1 38 ? -10.867 11.281 -12.891 1 85.88 38 LYS B N 1
ATOM 4588 C CA . LYS B 1 38 ? -9.836 12.312 -13.008 1 85.88 38 LYS B CA 1
ATOM 4589 C C . LYS B 1 38 ? -10.359 13.531 -13.758 1 85.88 38 LYS B C 1
ATOM 4591 O O . LYS B 1 38 ? -9.758 14.602 -13.703 1 85.88 38 LYS B O 1
ATOM 4596 N N . LEU B 1 39 ? -11.461 13.383 -14.352 1 86.12 39 LEU B N 1
ATOM 4597 C CA . LEU B 1 39 ? -12.055 14.5 -15.086 1 86.12 39 LEU B CA 1
ATOM 4598 C C . LEU B 1 39 ? -12.625 15.539 -14.125 1 86.12 39 LEU B C 1
ATOM 4600 O O . LEU B 1 39 ? -13.375 15.195 -13.203 1 86.12 39 LEU B O 1
ATOM 4604 N N . LYS B 1 40 ? -12.094 16.734 -14.234 1 82.25 40 LYS B N 1
ATOM 4605 C CA . LYS B 1 40 ? -12.562 17.828 -13.383 1 82.25 40 LYS B CA 1
ATOM 4606 C C . LYS B 1 40 ? -13.43 18.812 -14.172 1 82.25 40 LYS B C 1
ATOM 4608 O O . LYS B 1 40 ? -13.125 19.125 -15.32 1 82.25 40 LYS B O 1
ATOM 4613 N N . VAL B 1 41 ? -14.57 19.031 -13.711 1 78.25 41 VAL B N 1
ATOM 4614 C CA . VAL B 1 41 ? -15.422 20.094 -14.25 1 78.25 41 VAL B CA 1
ATOM 4615 C C . VAL B 1 41 ? -15.414 21.281 -13.297 1 78.25 41 VAL B C 1
ATOM 4617 O O . VAL B 1 41 ? -15.961 21.203 -12.195 1 78.25 41 VAL B O 1
ATOM 4620 N N . ARG B 1 42 ? -14.891 22.406 -13.664 1 73.44 42 ARG B N 1
ATOM 4621 C CA . ARG B 1 42 ? -14.742 23.625 -12.867 1 73.44 42 ARG B CA 1
ATOM 4622 C C . ARG B 1 42 ? -14.016 23.328 -11.555 1 73.44 42 ARG B C 1
ATOM 4624 O O . ARG B 1 42 ? -14.484 23.703 -10.477 1 73.44 42 ARG B O 1
ATOM 4631 N N . ASN B 1 43 ? -13.109 22.438 -11.586 1 68 43 ASN B N 1
ATOM 4632 C CA . ASN B 1 43 ? -12.188 22.078 -10.508 1 68 43 ASN B CA 1
ATOM 4633 C C . ASN B 1 43 ? -12.844 21.141 -9.508 1 68 43 ASN B C 1
ATOM 4635 O O . ASN B 1 43 ? -12.391 21.031 -8.367 1 68 43 ASN B O 1
ATOM 4639 N N . VAL B 1 44 ? -13.977 20.641 -9.883 1 74.19 44 VAL B N 1
ATOM 4640 C CA . VAL B 1 44 ? -14.641 19.672 -9.023 1 74.19 44 VAL B CA 1
ATOM 4641 C C . VAL B 1 44 ? -14.664 18.312 -9.711 1 74.19 44 VAL B C 1
ATOM 4643 O O . VAL B 1 44 ? -14.984 18.203 -10.898 1 74.19 44 VAL B O 1
ATOM 4646 N N . SER B 1 45 ? -14.18 17.328 -9.07 1 81.5 45 SER B N 1
ATOM 4647 C CA . SER B 1 45 ? -14.211 15.969 -9.594 1 81.5 45 SER B CA 1
ATOM 4648 C C . SER B 1 45 ? -15.133 15.086 -8.758 1 81.5 45 SER B C 1
ATOM 4650 O O . SER B 1 45 ? -15.242 15.258 -7.543 1 81.5 45 SER B O 1
ATOM 4652 N N . LEU B 1 46 ? -15.883 14.188 -9.375 1 81.38 46 LEU B N 1
ATOM 4653 C CA . LEU B 1 46 ? -16.75 13.242 -8.664 1 81.38 46 LEU B CA 1
ATOM 4654 C C . LEU B 1 46 ? -15.93 12.07 -8.125 1 81.38 46 LEU B C 1
ATOM 4656 O O . LEU B 1 46 ? -16.453 11.266 -7.348 1 81.38 46 LEU B O 1
ATOM 4660 N N . GLY B 1 47 ? -14.695 12.008 -8.555 1 82.06 47 GLY B N 1
ATOM 4661 C CA . GLY B 1 47 ? -13.742 11.07 -7.98 1 82.06 47 GLY B CA 1
ATOM 4662 C C . GLY B 1 47 ? -14.172 9.617 -8.133 1 82.06 47 GLY B C 1
ATOM 4663 O O . GLY B 1 47 ? -14.5 9.18 -9.234 1 82.06 47 GLY B O 1
ATOM 4664 N N . LEU B 1 48 ? -14.336 8.891 -7.031 1 85.88 48 LEU B N 1
ATOM 4665 C CA . LEU B 1 48 ? -14.531 7.445 -7.004 1 85.88 48 LEU B CA 1
ATOM 4666 C C . LEU B 1 48 ? -15.984 7.094 -7.297 1 85.88 48 LEU B C 1
ATOM 4668 O O . LEU B 1 48 ? -16.312 5.938 -7.578 1 85.88 48 LEU B O 1
ATOM 4672 N N . THR B 1 49 ? -16.859 8.047 -7.301 1 85.94 49 THR B N 1
ATOM 4673 C CA . THR B 1 49 ? -18.266 7.781 -7.625 1 85.94 49 THR B CA 1
ATOM 4674 C C . THR B 1 49 ? -18.391 7.281 -9.062 1 85.94 49 THR B C 1
ATOM 4676 O O . THR B 1 49 ? -19.344 6.555 -9.383 1 85.94 49 THR B O 1
ATOM 4679 N N . TRP B 1 50 ? -17.5 7.707 -9.852 1 92.44 50 TRP B N 1
ATOM 4680 C CA . TRP B 1 50 ? -17.516 7.238 -11.234 1 92.44 50 TRP B CA 1
ATOM 4681 C C . TRP B 1 50 ? -17.359 5.723 -11.297 1 92.44 50 TRP B C 1
ATOM 4683 O O . TRP B 1 50 ? -17.875 5.078 -12.211 1 92.44 50 TRP B O 1
ATOM 4693 N N . VAL B 1 51 ? -16.688 5.113 -10.383 1 95.19 51 VAL B N 1
ATOM 4694 C CA . VAL B 1 51 ? -16.562 3.662 -10.344 1 95.19 51 VAL B CA 1
ATOM 4695 C C . VAL B 1 51 ? -17.938 3.033 -10.125 1 95.19 51 VAL B C 1
ATOM 4697 O O . VAL B 1 51 ? -18.281 2.033 -10.766 1 95.19 51 VAL B O 1
ATOM 4700 N N . LEU B 1 52 ? -18.688 3.625 -9.227 1 93.19 52 LEU B N 1
ATOM 4701 C CA . LEU B 1 52 ? -20.047 3.172 -8.977 1 93.19 52 LEU B CA 1
ATOM 4702 C C . LEU B 1 52 ? -20.906 3.305 -10.234 1 93.19 52 LEU B C 1
ATOM 4704 O O . LEU B 1 52 ? -21.625 2.373 -10.594 1 93.19 52 LEU B O 1
ATOM 4708 N N . ILE B 1 53 ? -20.844 4.41 -10.93 1 92.69 53 ILE B N 1
ATOM 4709 C CA . ILE B 1 53 ? -21.656 4.691 -12.109 1 92.69 53 ILE B CA 1
ATOM 4710 C C . ILE B 1 53 ? -21.297 3.725 -13.227 1 92.69 53 ILE B C 1
ATOM 4712 O O . ILE B 1 53 ? -22.172 3.184 -13.898 1 92.69 53 ILE B O 1
ATOM 4716 N N . ILE B 1 54 ? -20.016 3.502 -13.453 1 95.81 54 ILE B N 1
ATOM 4717 C CA . ILE B 1 54 ? -19.609 2.564 -14.492 1 95.81 54 ILE B CA 1
ATOM 4718 C C . ILE B 1 54 ? -20.062 1.154 -14.125 1 95.81 54 ILE B C 1
ATOM 4720 O O . ILE B 1 54 ? -20.438 0.367 -15 1 95.81 54 ILE B O 1
ATOM 4724 N N . GLY B 1 55 ? -19.984 0.812 -12.852 1 96 55 GLY B N 1
ATOM 4725 C CA . GLY B 1 55 ? -20.547 -0.454 -12.406 1 96 55 GLY B CA 1
ATOM 4726 C C . GLY B 1 55 ? -22.016 -0.609 -12.758 1 96 55 GLY B C 1
ATOM 4727 O O . GLY B 1 55 ? -22.438 -1.67 -13.227 1 96 55 GLY B O 1
ATOM 4728 N N . ILE B 1 56 ? -22.7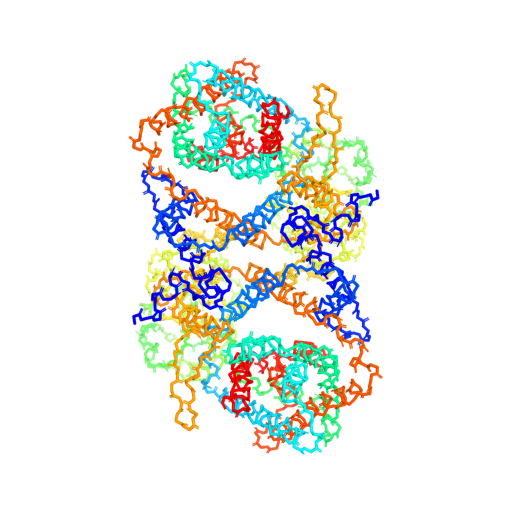66 0.428 -12.586 1 93.38 56 ILE B N 1
ATOM 4729 C CA . ILE B 1 56 ? -24.188 0.43 -12.914 1 93.38 56 ILE B CA 1
ATOM 4730 C C . ILE B 1 56 ? -24.375 0.189 -14.414 1 93.38 56 ILE B C 1
ATOM 4732 O O . ILE B 1 56 ? -25.219 -0.604 -14.82 1 93.38 56 ILE B O 1
ATOM 4736 N N . VAL B 1 57 ? -23.578 0.86 -15.211 1 94.44 57 VAL B N 1
ATOM 4737 C CA . VAL B 1 57 ? -23.656 0.726 -16.656 1 94.44 57 VAL B CA 1
ATOM 4738 C C . VAL B 1 57 ? -23.375 -0.718 -17.062 1 94.44 57 VAL B C 1
ATOM 4740 O O . VAL B 1 57 ? -24.109 -1.303 -17.859 1 94.44 57 VAL B O 1
ATOM 4743 N N . PHE B 1 58 ? -22.328 -1.309 -16.531 1 95 58 PHE B N 1
ATOM 4744 C CA . PHE B 1 58 ? -22 -2.693 -16.844 1 95 58 PHE B CA 1
ATOM 4745 C C . PHE B 1 58 ? -23.094 -3.637 -16.359 1 95 58 PHE B C 1
ATOM 4747 O O . PHE B 1 58 ? -23.469 -4.574 -17.078 1 95 58 PHE B O 1
ATOM 4754 N N . GLY B 1 59 ? -23.578 -3.363 -15.172 1 91.94 59 GLY B N 1
ATOM 4755 C CA . GLY B 1 59 ? -24.672 -4.168 -14.648 1 91.94 59 GLY B CA 1
ATOM 4756 C C . GLY B 1 59 ? -25.922 -4.094 -15.5 1 91.94 59 GLY B C 1
ATOM 4757 O O . GLY B 1 59 ? -26.641 -5.086 -15.648 1 91.94 59 GLY B O 1
ATOM 4758 N N . TYR B 1 60 ? -26.156 -2.969 -16.016 1 91.56 60 TYR B N 1
ATOM 4759 C CA . TYR B 1 60 ? -27.312 -2.766 -16.875 1 91.56 60 TYR B CA 1
ATOM 4760 C C . TYR B 1 60 ? -27.219 -3.619 -18.125 1 91.56 60 TYR B C 1
ATOM 4762 O O . TYR B 1 60 ? -28.219 -4.133 -18.625 1 91.56 60 TYR B O 1
ATOM 4770 N N . PHE B 1 61 ? -26.047 -3.82 -18.672 1 91 61 PHE B N 1
ATOM 4771 C CA . PHE B 1 61 ? -25.859 -4.609 -19.875 1 91 61 PHE B CA 1
ATOM 4772 C C . PHE B 1 61 ? -25.594 -6.07 -19.531 1 91 61 PHE B C 1
ATOM 4774 O O . PHE B 1 61 ? -25.125 -6.836 -20.375 1 91 61 PHE B O 1
ATOM 4781 N N . ASN B 1 62 ? -25.766 -6.484 -18.328 1 86.38 62 ASN B N 1
ATOM 4782 C CA . ASN B 1 62 ? -25.688 -7.855 -17.844 1 86.38 62 ASN B CA 1
ATOM 4783 C C . ASN B 1 62 ? -24.266 -8.391 -17.875 1 86.38 62 ASN B C 1
ATOM 4785 O O . ASN B 1 62 ? -24.047 -9.578 -18.109 1 86.38 62 ASN B O 1
ATOM 4789 N N . MET B 1 63 ? -23.391 -7.527 -17.828 1 89.31 63 MET B N 1
ATOM 4790 C CA . MET B 1 63 ? -22 -7.902 -17.578 1 89.31 63 MET B CA 1
ATOM 4791 C C . MET B 1 63 ? -21.688 -7.914 -16.094 1 89.31 63 MET B C 1
ATOM 4793 O O . MET B 1 63 ? -21.094 -6.969 -15.578 1 89.31 63 MET B O 1
ATOM 4797 N N . ASN B 1 64 ? -22.125 -8.977 -15.477 1 88.75 64 ASN B N 1
ATOM 4798 C CA . ASN B 1 64 ? -22.109 -9.031 -14.023 1 88.75 64 ASN B CA 1
ATOM 4799 C C . ASN B 1 64 ? -21.344 -10.258 -13.516 1 88.75 64 ASN B C 1
ATOM 4801 O O . ASN B 1 64 ? -20.938 -11.109 -14.305 1 88.75 64 ASN B O 1
ATOM 4805 N N . LEU B 1 65 ? -21.141 -10.258 -12.266 1 91.56 65 LEU B N 1
ATOM 4806 C CA . LEU B 1 65 ? -20.516 -11.375 -11.555 1 91.56 65 LEU B CA 1
ATOM 4807 C C . LEU B 1 65 ? -21.578 -12.273 -10.93 1 91.56 65 LEU B C 1
ATOM 4809 O O . LEU B 1 65 ? -22.75 -11.906 -10.859 1 91.56 65 LEU B O 1
ATOM 4813 N N . ASP B 1 66 ? -21.141 -13.492 -10.562 1 91.12 66 ASP B N 1
ATOM 4814 C CA . ASP B 1 66 ? -21.984 -14.336 -9.727 1 91.12 66 ASP B CA 1
ATOM 4815 C C . ASP B 1 66 ? -22.453 -13.586 -8.484 1 91.12 66 ASP B C 1
ATOM 4817 O O . ASP B 1 66 ? -21.688 -12.844 -7.867 1 91.12 66 ASP B O 1
ATOM 4821 N N . PRO B 1 67 ? -23.766 -13.688 -8.148 1 87.88 67 PRO B N 1
ATOM 4822 C CA . PRO B 1 67 ? -24.328 -12.898 -7.051 1 87.88 67 PRO B CA 1
ATOM 4823 C C . PRO B 1 67 ? -23.609 -13.133 -5.723 1 87.88 67 PRO B C 1
ATOM 4825 O O . PRO B 1 67 ? -23.438 -12.188 -4.949 1 87.88 67 PRO B O 1
ATOM 4828 N N . ASN B 1 68 ? -23.25 -14.367 -5.453 1 88.75 68 ASN B N 1
ATOM 4829 C CA . ASN B 1 68 ? -22.562 -14.664 -4.199 1 88.75 68 ASN B CA 1
ATOM 4830 C C . ASN B 1 68 ? -21.156 -14.078 -4.184 1 88.75 68 ASN B C 1
ATOM 4832 O O . ASN B 1 68 ? -20.703 -13.578 -3.156 1 88.75 68 ASN B O 1
ATOM 4836 N N . LEU B 1 69 ? -20.531 -14.172 -5.305 1 92.25 69 LEU B N 1
ATOM 4837 C CA . LEU B 1 69 ? -19.203 -13.594 -5.434 1 92.25 69 LEU B CA 1
ATOM 4838 C C . LEU B 1 69 ? -19.25 -12.07 -5.32 1 92.25 69 LEU B C 1
ATOM 4840 O O . LEU B 1 69 ? -18.422 -11.461 -4.645 1 92.25 69 LEU B O 1
ATOM 4844 N N . LEU B 1 70 ? -20.25 -11.578 -5.977 1 93 70 LEU B N 1
ATOM 4845 C CA . LEU B 1 70 ? -20.469 -10.133 -5.938 1 93 70 LEU B CA 1
ATOM 4846 C C . LEU B 1 70 ? -20.672 -9.656 -4.508 1 93 70 LEU B C 1
ATOM 4848 O O . LEU B 1 70 ? -20.109 -8.641 -4.094 1 93 70 LEU B O 1
ATOM 4852 N N . HIS B 1 71 ? -21.438 -10.352 -3.785 1 90.75 71 HIS B N 1
ATOM 4853 C CA . HIS B 1 71 ? -21.719 -10.016 -2.395 1 90.75 71 HIS B CA 1
ATOM 4854 C C . HIS B 1 71 ? -20.469 -10.102 -1.54 1 90.75 71 HIS B C 1
ATOM 4856 O O . HIS B 1 71 ? -20.203 -9.219 -0.719 1 90.75 71 HIS B O 1
ATOM 4862 N N . PHE B 1 72 ? -19.688 -11.07 -1.703 1 93.62 72 PHE B N 1
ATOM 4863 C CA . PHE B 1 72 ? -18.453 -11.234 -0.935 1 93.62 72 PHE B CA 1
ATOM 4864 C C . PHE B 1 72 ? -17.469 -10.102 -1.231 1 93.62 72 PHE B C 1
ATOM 4866 O O . PHE B 1 72 ? -16.906 -9.508 -0.313 1 93.62 72 PHE B O 1
ATOM 4873 N N . LEU B 1 73 ? -17.266 -9.867 -2.523 1 95.88 73 LEU B N 1
ATOM 4874 C CA . LEU B 1 73 ? -16.297 -8.852 -2.926 1 95.88 73 LEU B CA 1
ATOM 4875 C C . LEU B 1 73 ? -16.719 -7.473 -2.422 1 95.88 73 LEU B C 1
ATOM 4877 O O . LEU B 1 73 ? -15.867 -6.652 -2.064 1 95.88 73 LEU B O 1
ATOM 4881 N N . ARG B 1 74 ? -17.984 -7.25 -2.473 1 94.31 74 ARG B N 1
ATOM 4882 C CA . ARG B 1 74 ? -18.516 -5.996 -1.949 1 94.31 74 ARG B CA 1
ATOM 4883 C C . ARG B 1 74 ? -18.141 -5.816 -0.48 1 94.31 74 ARG B C 1
ATOM 4885 O O . ARG B 1 74 ? -17.594 -4.781 -0.093 1 94.31 74 ARG B O 1
ATOM 4892 N N . GLU B 1 75 ? -18.391 -6.832 0.315 1 93.75 75 GLU B N 1
ATOM 4893 C CA . GLU B 1 75 ? -18.109 -6.77 1.748 1 93.75 75 GLU B CA 1
ATOM 4894 C C . GLU B 1 75 ? -16.609 -6.785 2.029 1 93.75 75 GLU B C 1
ATOM 4896 O O . GLU B 1 75 ? -16.141 -6.117 2.953 1 93.75 75 GLU B O 1
ATOM 4901 N N . PHE B 1 76 ? -15.938 -7.594 1.288 1 96.12 76 PHE B N 1
ATOM 4902 C CA . PHE B 1 76 ? -14.492 -7.656 1.42 1 96.12 76 PHE B CA 1
ATOM 4903 C C . PHE B 1 76 ? -13.859 -6.289 1.187 1 96.12 76 PHE B C 1
ATOM 4905 O O . PHE B 1 76 ? -13.031 -5.836 1.977 1 96.12 76 PHE B O 1
ATOM 4912 N N . GLY B 1 77 ? -14.281 -5.625 0.054 1 96.12 77 GLY B N 1
ATOM 4913 C CA . GLY B 1 77 ? -13.797 -4.285 -0.237 1 96.12 77 GLY B CA 1
ATOM 4914 C C . GLY B 1 77 ? -14.148 -3.275 0.841 1 96.12 77 GLY B C 1
ATOM 4915 O O . GLY B 1 77 ? -13.32 -2.451 1.224 1 96.12 77 GLY B O 1
ATOM 4916 N N . LEU B 1 78 ? -15.305 -3.379 1.331 1 94.19 78 LEU B N 1
ATOM 4917 C CA . LEU B 1 78 ? -15.766 -2.471 2.375 1 94.19 78 LEU B CA 1
ATOM 4918 C C . LEU B 1 78 ? -14.93 -2.629 3.641 1 94.19 78 LEU B C 1
ATOM 4920 O O . LEU B 1 78 ? -14.531 -1.637 4.25 1 94.19 78 LEU B O 1
ATOM 4924 N N . VAL B 1 79 ? -14.703 -3.879 4.031 1 96.06 79 VAL B N 1
ATOM 4925 C CA . VAL B 1 79 ? -13.953 -4.156 5.254 1 96.06 79 VAL B CA 1
ATOM 4926 C C . VAL B 1 79 ? -12.539 -3.594 5.129 1 96.06 79 VAL B C 1
ATOM 4928 O O . VAL B 1 79 ? -12.031 -2.965 6.062 1 96.06 79 VAL B O 1
ATOM 4931 N N . LEU B 1 80 ? -11.914 -3.812 3.971 1 96.19 80 LEU B N 1
ATOM 4932 C CA . LEU B 1 80 ? -10.57 -3.281 3.754 1 96.19 80 LEU B CA 1
ATOM 4933 C C . LEU B 1 80 ? -10.57 -1.759 3.832 1 96.19 80 LEU B C 1
ATOM 4935 O O . LEU B 1 80 ? -9.672 -1.165 4.434 1 96.19 80 LEU B O 1
ATOM 4939 N N . PHE B 1 81 ? -11.508 -1.181 3.238 1 94.44 81 PHE B N 1
ATOM 4940 C CA . PHE B 1 81 ? -11.625 0.272 3.184 1 94.44 81 PHE B CA 1
ATOM 4941 C C . PHE B 1 81 ? -11.82 0.853 4.578 1 94.44 81 PHE B C 1
ATOM 4943 O O . PHE B 1 81 ? -11.039 1.705 5.016 1 94.44 81 PHE B O 1
ATOM 4950 N N . VAL B 1 82 ? -12.812 0.363 5.324 1 92.62 82 VAL B N 1
ATOM 4951 C CA . VAL B 1 82 ? -13.164 0.944 6.613 1 92.62 82 VAL B CA 1
ATOM 4952 C C . VAL B 1 82 ? -12.062 0.661 7.629 1 92.62 82 VAL B C 1
ATOM 4954 O O . VAL B 1 82 ? -11.789 1.482 8.508 1 92.62 82 VAL B O 1
ATOM 4957 N N . TYR B 1 83 ? -11.477 -0.491 7.527 1 94.62 83 TYR B N 1
ATOM 4958 C CA . TYR B 1 83 ? -10.383 -0.803 8.438 1 94.62 83 TYR B CA 1
ATOM 4959 C C . TYR B 1 83 ? -9.211 0.147 8.227 1 94.62 83 TYR B C 1
ATOM 4961 O O . TYR B 1 83 ? -8.586 0.605 9.188 1 94.62 83 TYR B O 1
ATOM 4969 N N . SER B 1 84 ? -8.883 0.417 6.988 1 92.75 84 SER B N 1
ATOM 4970 C CA . SER B 1 84 ? -7.781 1.324 6.676 1 92.75 84 SER B CA 1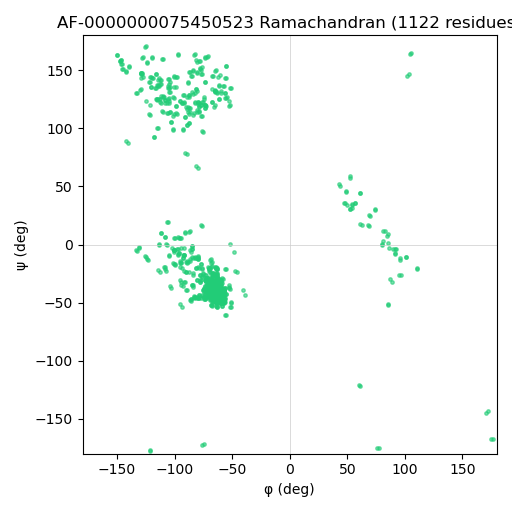
ATOM 4971 C C . SER B 1 84 ? -8.047 2.725 7.215 1 92.75 84 SER B C 1
ATOM 4973 O O . SER B 1 84 ? -7.141 3.383 7.727 1 92.75 84 SER B O 1
ATOM 4975 N N . ILE B 1 85 ? -9.25 3.182 7.086 1 89 85 ILE B N 1
ATOM 4976 C CA . ILE B 1 85 ? -9.617 4.492 7.605 1 89 85 ILE B CA 1
ATOM 4977 C C . ILE B 1 85 ? -9.5 4.496 9.133 1 89 85 ILE B C 1
ATOM 4979 O O . ILE B 1 85 ? -8.992 5.453 9.719 1 89 85 ILE B O 1
ATOM 4983 N N . GLY B 1 86 ? -9.992 3.428 9.719 1 89.88 86 GLY B N 1
ATOM 4984 C CA . GLY B 1 86 ? -9.906 3.314 11.164 1 89.88 86 GLY B CA 1
ATOM 4985 C C . GLY B 1 86 ? -8.484 3.365 11.68 1 89.88 86 GLY B C 1
ATOM 4986 O O . GLY B 1 86 ? -8.203 4.039 12.672 1 89.88 86 GLY B O 1
ATOM 4987 N N . LEU B 1 87 ? -7.621 2.652 11.008 1 88.44 87 LEU B N 1
ATOM 4988 C CA . LEU B 1 87 ? -6.215 2.645 11.398 1 88.44 87 LEU B CA 1
ATOM 4989 C C . LEU B 1 87 ? -5.613 4.043 11.289 1 88.44 87 LEU B C 1
ATOM 4991 O O . LEU B 1 87 ? -4.742 4.41 12.078 1 88.44 87 LEU B O 1
ATOM 4995 N N . GLN B 1 88 ? -6.031 4.738 10.328 1 82.12 88 GLN B N 1
ATOM 4996 C CA . GLN B 1 88 ? -5.504 6.074 10.078 1 82.12 88 GLN B CA 1
ATOM 4997 C C . GLN B 1 88 ? -5.969 7.055 11.156 1 82.12 88 GLN B C 1
ATOM 4999 O O . GLN B 1 88 ? -5.203 7.93 11.578 1 82.12 88 GLN B O 1
ATOM 5004 N N . VAL B 1 89 ? -7.152 6.941 11.586 1 81.06 89 VAL B N 1
ATOM 5005 C CA . VAL B 1 89 ? -7.715 7.934 12.492 1 81.06 89 VAL B CA 1
ATOM 5006 C C . VAL B 1 89 ? -7.535 7.473 13.938 1 81.06 89 VAL B C 1
ATOM 5008 O O . VAL B 1 89 ? -7.68 8.266 14.867 1 81.06 89 VAL B O 1
ATOM 5011 N N . GLY B 1 90 ? -7.219 6.211 14.141 1 82.44 90 GLY B N 1
ATOM 5012 C CA . GLY B 1 90 ? -7.133 5.594 15.453 1 82.44 90 GLY B CA 1
ATOM 5013 C C . GLY B 1 90 ? -6.277 6.379 16.422 1 82.44 90 GLY B C 1
ATOM 5014 O O . GLY B 1 90 ? -6.734 6.73 17.516 1 82.44 90 GLY B O 1
ATOM 5015 N N . PRO B 1 91 ? -5.117 6.77 16.078 1 73.69 91 PRO B N 1
ATOM 5016 C CA . PRO B 1 91 ? -4.211 7.449 17 1 73.69 91 PRO B CA 1
ATOM 5017 C C . PRO B 1 91 ? -4.762 8.789 17.5 1 73.69 91 PRO B C 1
ATOM 5019 O O . PRO B 1 91 ? -4.52 9.172 18.641 1 73.69 91 PRO B O 1
ATOM 5022 N N . SER B 1 92 ? -5.566 9.461 16.703 1 69.81 92 SER B N 1
ATOM 5023 C CA . SER B 1 92 ? -6.051 10.789 17.078 1 69.81 92 SER B CA 1
ATOM 5024 C C . SER B 1 92 ? -7.527 10.75 17.469 1 69.81 92 SER B C 1
ATOM 5026 O O . SER B 1 92 ? -8.109 11.781 17.812 1 69.81 92 SER B O 1
ATOM 5028 N N . PHE B 1 93 ? -8.102 9.633 17.422 1 81.88 93 PHE B N 1
ATOM 5029 C CA . PHE B 1 93 ? -9.539 9.523 17.625 1 81.88 93 PHE B CA 1
ATOM 5030 C C . PHE B 1 93 ? -9.93 10.055 19 1 81.88 93 PHE B C 1
ATOM 5032 O O . PHE B 1 93 ? -10.805 10.914 19.109 1 81.88 93 PHE B O 1
ATOM 5039 N N . PHE B 1 94 ? -9.289 9.703 20 1 79 94 PHE B N 1
ATOM 5040 C CA . PHE B 1 94 ? -9.695 10.055 21.344 1 79 94 PHE B CA 1
ATOM 5041 C C . PHE B 1 94 ? -9.188 11.445 21.719 1 79 94 PHE B C 1
ATOM 5043 O O . PHE B 1 94 ? -9.766 12.109 22.578 1 79 94 PHE B O 1
ATOM 5050 N N . SER B 1 95 ? -8.164 11.859 21.109 1 69.5 95 SER B N 1
ATOM 5051 C CA . SER B 1 95 ? -7.648 13.203 21.344 1 69.5 95 SER B CA 1
ATOM 5052 C C . SER B 1 95 ? -8.586 14.258 20.766 1 69.5 95 SER B C 1
ATOM 5054 O O . SER B 1 95 ? -8.562 15.414 21.203 1 69.5 95 SER B O 1
ATOM 5056 N N . SER B 1 96 ? -9.398 13.805 19.859 1 72 96 SER B N 1
ATOM 5057 C CA . SER B 1 96 ? -10.328 14.727 19.203 1 72 96 SER B CA 1
ATOM 5058 C C . SER B 1 96 ? -11.406 15.195 20.188 1 72 96 SER B C 1
ATOM 5060 O O . SER B 1 96 ? -12.102 16.172 19.922 1 72 96 SER B O 1
ATOM 5062 N N . PHE B 1 97 ? -11.492 14.547 21.281 1 77.69 97 PHE B N 1
ATOM 5063 C CA . PHE B 1 97 ? -12.523 14.898 22.25 1 77.69 97 PHE B CA 1
ATOM 5064 C C . PHE B 1 97 ? -11.93 15.75 23.375 1 77.69 97 PHE B C 1
ATOM 5066 O O . PHE B 1 97 ? -12.648 16.156 24.297 1 77.69 97 PHE B O 1
ATOM 5073 N N . LYS B 1 98 ? -10.695 15.891 23.297 1 68.56 98 LYS B N 1
ATOM 5074 C CA . LYS B 1 98 ? -10.062 16.703 24.344 1 68.56 98 LYS B CA 1
ATOM 5075 C C . LYS B 1 98 ? -10.32 18.188 24.094 1 68.56 98 LYS B C 1
ATOM 5077 O O . LYS B 1 98 ? -11.125 18.562 23.234 1 68.56 98 LYS B O 1
ATOM 5082 N N . LYS B 1 99 ? -9.719 19.062 24.828 1 59.69 99 LYS B N 1
ATOM 5083 C CA . LYS B 1 99 ? -10.07 20.469 24.953 1 59.69 99 LYS B CA 1
ATOM 5084 C C . LYS B 1 99 ? -10.18 21.125 23.578 1 59.69 99 LYS B C 1
ATOM 5086 O O . LYS B 1 99 ? -9.242 21.078 22.781 1 59.69 99 LYS B O 1
ATOM 5091 N N . GLY B 1 100 ? -11.367 21.688 23.203 1 65.94 100 GLY B N 1
ATOM 5092 C CA . GLY B 1 100 ? -11.773 22.406 22.016 1 65.94 100 GLY B CA 1
ATOM 5093 C C . GLY B 1 100 ? -12.438 21.516 20.969 1 65.94 100 GLY B C 1
ATOM 5094 O O . GLY B 1 100 ? -13.328 21.969 20.234 1 65.94 100 GLY B O 1
ATOM 5095 N N . GLY B 1 101 ? -12.039 20.219 21.047 1 80.25 101 GLY B N 1
ATOM 5096 C CA . GLY B 1 101 ? -12.586 19.312 20.047 1 80.25 101 GLY B CA 1
ATOM 5097 C C . GLY B 1 101 ? -14 18.859 20.359 1 80.25 101 GLY B C 1
ATOM 5098 O O . GLY B 1 101 ? -14.766 18.531 19.453 1 80.25 101 GLY B O 1
ATOM 5099 N N . LEU B 1 102 ? -14.383 18.984 21.562 1 86.19 102 LEU B N 1
ATOM 5100 C CA . LEU B 1 102 ? -15.703 18.516 21.953 1 86.19 102 LEU B CA 1
ATOM 5101 C C . LEU B 1 102 ? -16.797 19.406 21.375 1 86.19 102 LEU B C 1
ATOM 5103 O O . LEU B 1 102 ? -17.812 18.922 20.891 1 86.19 102 LEU B O 1
ATOM 5107 N N . SER B 1 103 ? -16.578 20.703 21.438 1 88.44 103 SER B N 1
ATOM 5108 C CA . SER B 1 103 ? -17.578 21.625 20.891 1 88.44 103 SER B CA 1
ATOM 5109 C C . SER B 1 103 ? -17.734 21.438 19.391 1 88.44 103 SER B C 1
ATOM 5111 O O . SER B 1 103 ? -18.844 21.5 18.859 1 88.44 103 SER B O 1
ATOM 5113 N N . LEU B 1 104 ? -16.656 21.219 18.766 1 91.94 104 LEU B N 1
ATOM 5114 C CA . LEU B 1 104 ? -16.703 21.016 17.312 1 91.94 104 LEU B CA 1
ATOM 5115 C C . LEU B 1 104 ? -17.406 19.703 16.969 1 91.94 104 LEU B C 1
ATOM 5117 O O . LEU B 1 104 ? -18.203 19.656 16.047 1 91.94 104 LEU B O 1
ATOM 5121 N N . ASN B 1 105 ? -17.141 18.688 17.766 1 93.25 105 ASN B N 1
ATOM 5122 C CA . ASN B 1 105 ? -17.781 17.391 17.547 1 93.25 105 ASN B CA 1
ATOM 5123 C C . ASN B 1 105 ? -19.281 17.453 17.844 1 93.25 105 ASN B C 1
ATOM 5125 O O . ASN B 1 105 ? -20.078 16.766 17.203 1 93.25 105 ASN B O 1
ATOM 5129 N N . MET B 1 106 ? -19.641 18.281 18.781 1 93.31 106 MET B N 1
ATOM 5130 C CA . MET B 1 106 ? -21.062 18.438 19.078 1 93.31 106 MET B CA 1
ATOM 5131 C C . MET B 1 106 ? -21.797 19.109 17.938 1 93.31 106 MET B C 1
ATOM 5133 O O . MET B 1 106 ? -22.969 18.812 17.672 1 93.31 106 MET B O 1
ATOM 5137 N N . LEU B 1 107 ? -21.141 20.031 17.344 1 94.75 107 LEU B N 1
ATOM 5138 C CA . LEU B 1 107 ? -21.719 20.656 16.156 1 94.75 107 LEU B CA 1
ATOM 5139 C C . LEU B 1 107 ? -21.984 19.609 15.078 1 94.75 107 LEU B C 1
ATOM 5141 O O . LEU B 1 107 ? -23.031 19.641 14.422 1 94.75 107 LEU B O 1
ATOM 5145 N N . VAL B 1 108 ? -21.062 18.703 14.922 1 95.06 108 VAL B N 1
ATOM 5146 C CA . VAL B 1 108 ? -21.203 17.641 13.93 1 95.06 108 VAL B CA 1
ATOM 5147 C C . VAL B 1 108 ? -22.359 16.719 14.32 1 95.06 108 VAL B C 1
ATOM 5149 O O . VAL B 1 108 ? -23.141 16.297 13.461 1 95.06 108 VAL B O 1
ATOM 5152 N N . VAL B 1 109 ? -22.5 16.422 15.57 1 96 109 VAL B N 1
ATOM 5153 C CA . VAL B 1 109 ? -23.594 15.586 16.047 1 96 109 VAL B CA 1
ATOM 5154 C C . VAL B 1 109 ? -24.938 16.25 15.711 1 96 109 VAL B C 1
ATOM 5156 O O . VAL B 1 109 ? -25.875 15.578 15.289 1 96 109 VAL B O 1
ATOM 5159 N N . THR B 1 110 ? -24.969 17.516 15.891 1 96 110 THR B N 1
ATOM 5160 C CA . THR B 1 110 ? -26.188 18.25 15.609 1 96 110 THR B CA 1
ATOM 5161 C C . THR B 1 110 ? -26.531 18.203 14.125 1 96 110 THR B C 1
ATOM 5163 O O . THR B 1 110 ? -27.688 18 13.75 1 96 110 THR B O 1
ATOM 5166 N N . THR B 1 111 ? -25.547 18.406 13.297 1 96.31 111 THR B N 1
ATOM 5167 C CA . THR B 1 111 ? -25.797 18.391 11.859 1 96.31 111 THR B CA 1
ATOM 5168 C C . THR B 1 111 ? -26.25 17 11.414 1 96.31 111 THR B C 1
ATOM 5170 O O . THR B 1 111 ? -27.109 16.875 10.531 1 96.31 111 THR B O 1
ATOM 5173 N N . ILE B 1 112 ? -25.672 15.938 11.984 1 96.88 112 ILE B N 1
ATOM 5174 C CA . ILE B 1 112 ? -26.047 14.57 11.648 1 96.88 112 ILE B CA 1
ATOM 5175 C C . ILE B 1 112 ? -27.484 14.305 12.117 1 96.88 112 ILE B C 1
ATOM 5177 O O . ILE B 1 112 ? -28.281 13.703 11.398 1 96.88 112 ILE B O 1
ATOM 5181 N N . ALA B 1 113 ? -27.844 14.812 13.297 1 97 113 ALA B N 1
ATOM 5182 C CA . ALA B 1 113 ? -29.188 14.656 13.836 1 97 113 ALA B CA 1
ATOM 5183 C C . ALA B 1 113 ? -30.219 15.352 12.945 1 97 113 ALA B C 1
ATOM 5185 O O . ALA B 1 113 ? -31.297 14.812 12.703 1 97 113 ALA B O 1
ATOM 5186 N N . VAL B 1 114 ? -29.891 16.5 12.5 1 97.06 114 VAL B N 1
ATOM 5187 C CA . VAL B 1 114 ? -30.781 17.234 11.609 1 97.06 114 VAL B CA 1
ATOM 5188 C C . VAL B 1 114 ? -30.969 16.453 10.312 1 97.06 114 VAL B C 1
ATOM 5190 O O . VAL B 1 114 ? -32.094 16.344 9.797 1 97.06 114 VAL B O 1
ATOM 5193 N N . GLY B 1 115 ? -29.891 15.961 9.766 1 96.69 115 GLY B N 1
ATOM 5194 C CA . GLY B 1 115 ? -29.969 15.148 8.562 1 96.69 115 GLY B CA 1
ATOM 5195 C C . GLY B 1 115 ? -30.859 13.922 8.734 1 96.69 115 GLY B C 1
ATOM 5196 O O . GLY B 1 115 ? -31.656 13.602 7.855 1 96.69 115 GLY B O 1
ATOM 5197 N N . LEU B 1 116 ? -30.734 13.258 9.867 1 96.81 116 LEU B N 1
ATOM 5198 C CA . LEU B 1 116 ? -31.531 12.078 10.156 1 96.81 116 LEU B CA 1
ATOM 5199 C C . LEU B 1 116 ? -33 12.445 10.297 1 96.81 116 LEU B C 1
ATOM 5201 O O . LEU B 1 116 ? -33.875 11.742 9.789 1 96.81 116 LEU B O 1
ATOM 5205 N N . ALA B 1 117 ? -33.25 13.516 10.984 1 97.19 117 ALA B N 1
ATOM 5206 C CA . ALA B 1 117 ? -34.594 13.984 11.172 1 97.19 117 ALA B CA 1
ATOM 5207 C C . ALA B 1 117 ? -35.25 14.344 9.828 1 97.19 117 ALA B C 1
ATOM 5209 O O . ALA B 1 117 ? -36.406 14.031 9.594 1 97.19 117 ALA B O 1
ATOM 5210 N N . LEU B 1 118 ? -34.469 14.984 9.031 1 97.44 118 LEU B N 1
ATOM 5211 C CA . LEU B 1 118 ? -34.969 15.344 7.707 1 97.44 118 LEU B CA 1
ATOM 5212 C C . LEU B 1 118 ? -35.25 14.102 6.867 1 97.44 118 LEU B C 1
ATOM 5214 O O . LEU B 1 118 ? -36.219 14.062 6.105 1 97.44 118 LEU B O 1
ATOM 5218 N N . THR B 1 119 ? -34.406 13.117 6.957 1 97.69 119 THR B N 1
ATOM 5219 C CA . THR B 1 119 ? -34.562 11.875 6.223 1 97.69 119 THR B CA 1
ATOM 5220 C C . THR B 1 119 ? -35.875 11.172 6.637 1 97.69 119 THR B C 1
ATOM 5222 O O . THR B 1 119 ? -36.656 10.75 5.785 1 97.69 119 THR B O 1
ATOM 5225 N N . VAL B 1 120 ? -36.062 11.086 7.93 1 97.19 120 VAL B N 1
ATOM 5226 C CA . VAL B 1 120 ? -37.281 10.461 8.453 1 97.19 120 VAL B CA 1
ATOM 5227 C C . VAL B 1 120 ? -38.5 11.289 8.07 1 97.19 120 VAL B C 1
ATOM 5229 O O . VAL B 1 120 ? -39.562 10.742 7.707 1 97.19 120 VAL B O 1
ATOM 5232 N N . GLY B 1 121 ? -38.375 12.578 8.141 1 97.62 121 GLY B N 1
ATOM 5233 C CA . GLY B 1 121 ? -39.438 13.461 7.727 1 97.62 121 GLY B CA 1
ATOM 5234 C C . GLY B 1 121 ? -39.844 13.289 6.27 1 97.62 121 GLY B C 1
ATOM 5235 O O . GLY B 1 121 ? -41 13.297 5.93 1 97.62 121 GLY B O 1
ATOM 5236 N N . LEU B 1 122 ? -38.844 13.148 5.418 1 97.25 122 LEU B N 1
ATOM 5237 C CA . LEU B 1 122 ? -39.094 12.953 3.994 1 97.25 122 LEU B CA 1
ATOM 5238 C C . LEU B 1 122 ? -39.844 11.641 3.746 1 97.25 122 LEU B C 1
ATOM 5240 O O . LEU B 1 122 ? -40.688 11.555 2.85 1 97.25 122 LEU B O 1
ATOM 5244 N N . HIS B 1 123 ? -39.438 10.594 4.5 1 97.12 123 HIS B N 1
ATOM 5245 C CA . HIS B 1 123 ? -40.125 9.305 4.367 1 97.12 123 HIS B CA 1
ATOM 5246 C C . HIS B 1 123 ? -41.625 9.445 4.652 1 97.12 123 HIS B C 1
ATOM 5248 O O . HIS B 1 123 ? -42.438 8.945 3.889 1 97.12 123 HIS B O 1
ATOM 5254 N N . PHE B 1 124 ? -42 10.164 5.668 1 97.06 124 PHE B N 1
ATOM 5255 C CA . PHE B 1 124 ? -43.375 10.297 6.062 1 97.06 124 PHE B CA 1
ATOM 5256 C C . PHE B 1 124 ? -44.125 11.289 5.16 1 97.06 124 PHE B C 1
ATOM 5258 O O . PHE B 1 124 ? -45.312 11.125 4.887 1 97.06 124 PHE B O 1
ATOM 5265 N N . ALA B 1 125 ? -43.406 12.195 4.594 1 96.88 125 ALA B N 1
ATOM 5266 C CA . ALA B 1 125 ? -44.031 13.234 3.771 1 96.88 125 ALA B CA 1
ATOM 5267 C C . ALA B 1 125 ? -44.25 12.742 2.342 1 96.88 125 ALA B C 1
ATOM 5269 O O . ALA B 1 125 ? -45.25 13.086 1.703 1 96.88 125 ALA B O 1
ATOM 5270 N N . THR B 1 126 ? -43.375 11.945 1.814 1 95.12 126 THR B N 1
ATOM 5271 C CA . THR B 1 126 ? -43.406 11.617 0.395 1 95.12 126 THR B CA 1
ATOM 5272 C C . THR B 1 126 ? -43.75 10.141 0.193 1 95.12 126 THR B C 1
ATOM 5274 O O . THR B 1 126 ? -44.125 9.727 -0.903 1 95.12 126 THR B O 1
ATOM 5277 N N . GLY B 1 127 ? -43.5 9.289 1.188 1 94.31 127 GLY B N 1
ATOM 5278 C CA . GLY B 1 127 ? -43.719 7.863 1.06 1 94.31 127 GLY B CA 1
ATOM 5279 C C . GLY B 1 127 ? -42.562 7.125 0.437 1 94.31 127 GLY B C 1
ATOM 5280 O O . GLY B 1 127 ? -42.656 5.926 0.153 1 94.31 127 GLY B O 1
ATOM 5281 N N . THR B 1 128 ? -41.469 7.777 0.25 1 95 128 THR B N 1
ATOM 5282 C CA . THR B 1 128 ? -40.281 7.152 -0.303 1 95 128 THR B CA 1
ATOM 5283 C C . THR B 1 128 ? -39.75 6.09 0.649 1 95 128 THR B C 1
ATOM 5285 O O . THR B 1 128 ? -39.688 6.309 1.86 1 95 128 THR B O 1
ATOM 5288 N N . PRO B 1 129 ? -39.469 4.941 0.109 1 95.44 129 PRO B N 1
ATOM 5289 C CA . PRO B 1 129 ? -38.969 3.869 0.974 1 95.44 129 PRO B CA 1
ATOM 5290 C C . PRO B 1 129 ? -37.719 4.277 1.755 1 95.44 129 PRO B C 1
ATOM 5292 O O . PRO B 1 129 ? -36.844 4.984 1.224 1 95.44 129 PRO B O 1
ATOM 5295 N N . ILE B 1 130 ? -37.625 3.809 2.975 1 96.19 130 ILE B N 1
ATOM 5296 C CA . ILE B 1 130 ? -36.531 4.141 3.871 1 96.19 130 ILE B CA 1
ATOM 5297 C C . ILE B 1 130 ? -35.219 3.641 3.277 1 96.19 130 ILE B C 1
ATOM 5299 O O . ILE B 1 130 ? -34.156 4.254 3.477 1 96.19 130 ILE B O 1
ATOM 5303 N N . THR B 1 131 ? -35.25 2.545 2.543 1 96 131 THR B N 1
ATOM 5304 C CA . THR B 1 131 ? -34.062 2.014 1.905 1 96 131 THR B CA 1
ATOM 5305 C C . THR B 1 131 ? -33.5 3.014 0.899 1 96 131 THR B C 1
ATOM 5307 O O . THR B 1 131 ? -32.281 3.301 0.909 1 96 131 THR B O 1
ATOM 5310 N N . ALA B 1 132 ? -34.344 3.582 0.149 1 96.06 132 ALA B N 1
ATOM 5311 C CA . ALA B 1 132 ? -33.906 4.598 -0.812 1 96.06 132 ALA B CA 1
ATOM 5312 C C . ALA B 1 132 ? -33.375 5.84 -0.101 1 96.06 132 ALA B C 1
ATOM 5314 O O . ALA B 1 132 ? -32.375 6.402 -0.499 1 96.06 132 ALA B O 1
ATOM 5315 N N . LEU B 1 133 ? -34.062 6.207 0.933 1 97.31 133 LEU B N 1
ATOM 5316 C CA . LEU B 1 133 ? -33.688 7.418 1.651 1 97.31 133 LEU B CA 1
ATOM 5317 C C . LEU B 1 133 ? -32.375 7.219 2.4 1 97.31 133 LEU B C 1
ATOM 5319 O O . LEU B 1 133 ? -31.578 8.156 2.541 1 97.31 133 LEU B O 1
ATOM 5323 N N . ALA B 1 134 ? -32.125 6.012 2.887 1 96.88 134 ALA B N 1
ATOM 5324 C CA . ALA B 1 134 ? -30.859 5.707 3.518 1 96.88 134 ALA B CA 1
ATOM 5325 C C . ALA B 1 134 ? -29.703 5.875 2.529 1 96.88 134 ALA B C 1
ATOM 5327 O O . ALA B 1 134 ? -28.656 6.406 2.883 1 96.88 134 ALA B O 1
ATOM 5328 N N . GLY B 1 135 ? -29.922 5.406 1.333 1 96.62 135 GLY B N 1
ATOM 5329 C CA . GLY B 1 135 ? -28.938 5.609 0.276 1 96.62 135 GLY B CA 1
ATOM 5330 C C . GLY B 1 135 ? -28.734 7.07 -0.083 1 96.62 135 GLY B C 1
ATOM 5331 O O . GLY B 1 135 ? -27.609 7.531 -0.223 1 96.62 135 GLY B O 1
ATOM 5332 N N . ILE B 1 136 ? -29.844 7.77 -0.187 1 96.94 136 ILE B N 1
ATOM 5333 C CA . ILE B 1 136 ? -29.812 9.188 -0.524 1 96.94 136 ILE B CA 1
ATOM 5334 C C . ILE B 1 136 ? -29.078 9.961 0.57 1 96.94 136 ILE B C 1
ATOM 5336 O O . ILE B 1 136 ? -28.25 10.82 0.279 1 96.94 136 ILE B O 1
ATOM 5340 N N . PHE B 1 137 ? -29.406 9.625 1.772 1 97.31 137 PHE B N 1
ATOM 5341 C CA . PHE B 1 137 ? -28.766 10.273 2.912 1 97.31 137 PHE B CA 1
ATOM 5342 C C . PHE B 1 137 ? -27.25 10.039 2.893 1 97.31 137 PHE B C 1
ATOM 5344 O O . PHE B 1 137 ? -26.469 10.969 3.094 1 97.31 137 PHE B O 1
ATOM 5351 N N . SER B 1 138 ? -26.812 8.805 2.654 1 95.94 138 SER B N 1
ATOM 5352 C CA . SER B 1 138 ? -25.406 8.469 2.592 1 95.94 138 SER B CA 1
ATOM 5353 C C . SER B 1 138 ? -24.703 9.188 1.438 1 95.94 138 SER B C 1
ATOM 5355 O O . SER B 1 138 ? -23.578 9.641 1.576 1 95.94 138 SER B O 1
ATOM 5357 N N . GLY B 1 139 ? -25.375 9.297 0.315 1 95.19 139 GLY B N 1
ATOM 5358 C CA . GLY B 1 139 ? -24.828 10 -0.834 1 95.19 139 GLY B CA 1
ATOM 5359 C C . GLY B 1 139 ? -24.75 11.5 -0.632 1 95.19 139 GLY B C 1
ATOM 5360 O O . GLY B 1 139 ? -23.781 12.133 -1.032 1 95.19 139 GLY B O 1
ATOM 5361 N N . ALA B 1 140 ? -25.734 12.016 0.008 1 95.94 140 ALA B N 1
ATOM 5362 C CA . ALA B 1 140 ? -25.844 13.461 0.228 1 95.94 140 ALA B CA 1
ATOM 5363 C C . ALA B 1 140 ? -24.703 13.961 1.112 1 95.94 140 ALA B C 1
ATOM 5365 O O . ALA B 1 140 ? -24.312 15.133 1.033 1 95.94 140 ALA B O 1
ATOM 5366 N N . VAL B 1 141 ? -24.203 13.078 1.902 1 94.81 141 VAL B N 1
ATOM 5367 C CA . VAL B 1 141 ? -23.141 13.484 2.803 1 94.81 141 VAL B CA 1
ATOM 5368 C C . VAL B 1 141 ? -21.828 12.805 2.391 1 94.81 141 VAL B C 1
ATOM 5370 O O . VAL B 1 141 ? -20.875 12.75 3.168 1 94.81 141 VAL B O 1
ATOM 5373 N N . THR B 1 142 ? -21.828 12.203 1.287 1 91.25 142 THR B N 1
ATOM 5374 C CA . THR B 1 142 ? -20.672 11.578 0.652 1 91.25 142 THR B CA 1
ATOM 5375 C C . THR B 1 142 ? -20.047 10.539 1.576 1 91.25 142 THR B C 1
ATOM 5377 O O . THR B 1 142 ? -18.812 10.484 1.704 1 91.25 142 THR B O 1
ATOM 5380 N N . ASN B 1 143 ? -20.797 9.867 2.289 1 93.19 143 ASN B N 1
ATOM 5381 C CA . ASN B 1 143 ? -20.312 8.836 3.199 1 93.19 143 ASN B CA 1
ATOM 5382 C C . ASN B 1 143 ? -20.5 7.441 2.615 1 93.19 143 ASN B C 1
ATOM 5384 O O . ASN B 1 143 ? -21.516 6.793 2.861 1 93.19 143 ASN B O 1
ATOM 5388 N N . THR B 1 144 ? -19.484 6.922 2.074 1 90.31 144 THR B N 1
ATOM 5389 C CA . THR B 1 144 ? -19.531 5.633 1.394 1 90.31 144 THR B CA 1
ATOM 5390 C C . THR B 1 144 ? -19.641 4.492 2.402 1 90.31 144 THR B C 1
ATOM 5392 O O . THR B 1 144 ? -20.406 3.549 2.195 1 90.31 144 THR B O 1
ATOM 5395 N N . PRO B 1 145 ? -18.969 4.586 3.504 1 90.38 145 PRO B N 1
ATOM 5396 C CA . PRO B 1 145 ? -19.156 3.531 4.504 1 90.38 145 PRO B CA 1
ATOM 5397 C C . PRO B 1 145 ? -20.594 3.453 5.008 1 90.38 145 PRO B C 1
ATOM 5399 O O . PRO B 1 145 ? -21.078 2.367 5.332 1 90.38 145 PRO B O 1
ATOM 5402 N N . GLY B 1 146 ? -21.203 4.605 5.094 1 93.88 146 GLY B N 1
ATOM 5403 C CA . GLY B 1 146 ? -22.609 4.609 5.453 1 93.88 146 GLY B CA 1
ATOM 5404 C C . GLY B 1 146 ? -23.469 3.83 4.48 1 93.88 146 GLY B C 1
ATOM 5405 O O . GLY B 1 146 ? -24.406 3.143 4.891 1 93.88 146 GLY B O 1
ATOM 5406 N N . LEU B 1 147 ? -23.172 3.961 3.225 1 93.75 147 LEU B N 1
ATOM 5407 C CA . LEU B 1 147 ? -23.844 3.168 2.199 1 93.75 147 LEU B CA 1
ATOM 5408 C C . LEU B 1 147 ? -23.703 1.677 2.482 1 93.75 147 LEU B C 1
ATOM 5410 O O . LEU B 1 147 ? -24.688 0.937 2.469 1 93.75 147 LEU B O 1
ATOM 5414 N N . GLY B 1 148 ? -22.5 1.286 2.734 1 92.12 148 GLY B N 1
ATOM 5415 C CA . GLY B 1 148 ? -22.234 -0.111 3.047 1 92.12 148 GLY B CA 1
ATOM 5416 C C . GLY B 1 148 ? -22.953 -0.585 4.297 1 92.12 148 GLY B C 1
ATOM 5417 O O . GLY B 1 148 ? -23.516 -1.685 4.316 1 92.12 148 GLY B O 1
ATOM 5418 N N . ALA B 1 149 ? -22.969 0.234 5.273 1 92.06 149 ALA B N 1
ATOM 5419 C CA . ALA B 1 149 ? -23.625 -0.1 6.535 1 92.06 149 ALA B CA 1
ATOM 5420 C C . ALA B 1 149 ? -25.125 -0.272 6.348 1 92.06 149 ALA B C 1
ATOM 5422 O O . ALA B 1 149 ? -25.734 -1.164 6.941 1 92.06 149 ALA B O 1
ATOM 5423 N N . ALA B 1 150 ? -25.672 0.565 5.562 1 94.38 150 ALA B N 1
ATOM 5424 C CA . ALA B 1 150 ? -27.109 0.47 5.289 1 94.38 150 ALA B CA 1
ATOM 5425 C C . ALA B 1 150 ? -27.438 -0.833 4.566 1 94.38 150 ALA B C 1
ATOM 5427 O O . ALA B 1 150 ? -28.422 -1.507 4.91 1 94.38 150 ALA B O 1
ATOM 5428 N N . GLN B 1 151 ? -26.656 -1.133 3.602 1 93 151 GLN B N 1
ATOM 5429 C CA . GLN B 1 151 ? -26.891 -2.35 2.832 1 93 151 GLN B CA 1
ATOM 5430 C C . GLN B 1 151 ? -26.719 -3.592 3.705 1 93 151 GLN B C 1
ATOM 5432 O O . GLN B 1 151 ? -27.531 -4.527 3.617 1 93 151 GLN B O 1
ATOM 5437 N N . GLN B 1 152 ? -25.781 -3.533 4.488 1 88.5 152 GLN B N 1
ATOM 5438 C CA . GLN B 1 152 ? -25.531 -4.676 5.359 1 88.5 152 GLN B CA 1
ATOM 5439 C C . GLN B 1 152 ? -26.625 -4.832 6.402 1 88.5 152 GLN B C 1
ATOM 5441 O O . GLN B 1 152 ? -27.047 -5.953 6.711 1 88.5 152 GLN B O 1
ATOM 5446 N N . ALA B 1 153 ? -27 -3.76 6.965 1 88.62 153 ALA B N 1
ATOM 5447 C CA . ALA B 1 153 ? -28.047 -3.799 7.98 1 88.62 153 ALA B CA 1
ATOM 5448 C C . ALA B 1 153 ? -29.344 -4.359 7.402 1 88.62 153 ALA B C 1
ATOM 5450 O O . ALA B 1 153 ? -30.016 -5.184 8.031 1 88.62 153 ALA B O 1
ATOM 5451 N N . TYR B 1 154 ? -29.641 -3.906 6.25 1 91.94 154 TYR B N 1
ATOM 5452 C CA . TYR B 1 154 ? -30.859 -4.375 5.609 1 91.94 154 TYR B CA 1
ATOM 5453 C C . TYR B 1 154 ? -30.766 -5.855 5.258 1 91.94 154 TYR B C 1
ATOM 5455 O O . TYR B 1 154 ? -31.703 -6.617 5.488 1 91.94 154 TYR B O 1
ATOM 5463 N N . PHE B 1 155 ? -29.688 -6.246 4.684 1 86.94 155 PHE B N 1
ATOM 5464 C CA . PHE B 1 155 ? -29.469 -7.637 4.305 1 86.94 155 PHE B CA 1
ATOM 5465 C C . PHE B 1 155 ? -29.516 -8.547 5.527 1 86.94 155 PHE B C 1
ATOM 5467 O O . PHE B 1 155 ? -30.047 -9.648 5.469 1 86.94 155 PHE B O 1
ATOM 5474 N N . GLY B 1 156 ? -28.938 -8.102 6.555 1 81.31 156 GLY B N 1
ATOM 5475 C CA . GLY B 1 156 ? -28.922 -8.891 7.781 1 81.31 156 GLY B CA 1
ATOM 5476 C C . GLY B 1 156 ? -30.312 -9.117 8.352 1 81.31 156 GLY B C 1
ATOM 5477 O O . GLY B 1 156 ? -30.578 -10.164 8.945 1 81.31 156 GLY B O 1
ATOM 5478 N N . LEU B 1 157 ? -31.219 -8.227 8.109 1 83.56 157 LEU B N 1
ATOM 5479 C CA . LEU B 1 157 ? -32.562 -8.305 8.664 1 83.56 157 LEU B CA 1
ATOM 5480 C C . LEU B 1 157 ? -33.5 -9.07 7.73 1 83.56 157 LEU B C 1
ATOM 5482 O O . LEU B 1 157 ? -34.312 -9.867 8.18 1 83.56 157 LEU B O 1
ATOM 5486 N N . GLN B 1 158 ? -33.312 -8.812 6.414 1 86.69 158 GLN B N 1
ATOM 5487 C CA . GLN B 1 158 ? -34.312 -9.305 5.469 1 86.69 158 GLN B CA 1
ATOM 5488 C C . GLN B 1 158 ? -33.75 -10.477 4.652 1 86.69 158 GLN B C 1
ATOM 5490 O O . GLN B 1 158 ? -34.531 -11.219 4.035 1 86.69 158 GLN B O 1
ATOM 5495 N N . GLY B 1 159 ? -32.438 -10.578 4.578 1 81.12 159 GLY B N 1
ATOM 5496 C CA . GLY B 1 159 ? -31.828 -11.656 3.82 1 81.12 159 GLY B CA 1
ATOM 5497 C C . GLY B 1 159 ? -31.797 -11.398 2.326 1 81.12 159 GLY B C 1
ATOM 5498 O O . GLY B 1 159 ? -31.391 -12.266 1.549 1 81.12 159 GLY B O 1
ATOM 5499 N N . VAL B 1 160 ? -32.344 -10.242 1.973 1 85.62 160 VAL B N 1
ATOM 5500 C CA . VAL B 1 160 ? -32.344 -9.875 0.561 1 85.62 160 VAL B CA 1
ATOM 5501 C C . VAL B 1 160 ? -31.672 -8.516 0.371 1 85.62 160 VAL B C 1
ATOM 5503 O O . VAL B 1 160 ? -31.609 -7.711 1.305 1 85.62 160 VAL B O 1
ATOM 5506 N N . GLU B 1 161 ? -31.219 -8.312 -0.798 1 87.5 161 GLU B N 1
ATOM 5507 C CA . GLU B 1 161 ? -30.547 -7.051 -1.107 1 87.5 161 GLU B CA 1
ATOM 5508 C C . GLU B 1 161 ? -31.547 -5.961 -1.462 1 87.5 161 GLU B C 1
ATOM 5510 O O . GLU B 1 161 ? -32.656 -6.258 -1.887 1 87.5 161 GLU B O 1
ATOM 5515 N N . ALA B 1 162 ? -31.203 -4.785 -1.173 1 91.06 162 ALA B N 1
ATOM 5516 C CA . ALA B 1 162 ? -32 -3.617 -1.531 1 91.06 162 ALA B CA 1
ATOM 5517 C C . ALA B 1 162 ? -31.234 -2.697 -2.477 1 91.06 162 ALA B C 1
ATOM 5519 O O . ALA B 1 162 ? -30.562 -1.758 -2.035 1 91.06 162 ALA B O 1
ATOM 5520 N N . PRO B 1 163 ? -31.406 -2.881 -3.762 1 89.69 163 PRO B N 1
ATOM 5521 C CA . PRO B 1 163 ? -30.656 -2.102 -4.746 1 89.69 163 PRO B CA 1
ATOM 5522 C C . PRO B 1 163 ? -30.984 -0.61 -4.691 1 89.69 163 PRO B C 1
ATOM 5524 O O . PRO B 1 163 ? -30.188 0.214 -5.152 1 89.69 163 PRO B O 1
ATOM 5527 N N . ASP B 1 164 ? -32.094 -0.312 -4.117 1 92.44 164 ASP B N 1
ATOM 5528 C CA . ASP B 1 164 ? -32.5 1.091 -4.07 1 92.44 164 ASP B CA 1
ATOM 5529 C C . ASP B 1 164 ? -31.578 1.897 -3.168 1 92.44 164 ASP B C 1
ATOM 5531 O O . ASP B 1 164 ? -31.438 3.111 -3.334 1 92.44 164 ASP B O 1
ATOM 5535 N N . ILE B 1 165 ? -30.938 1.275 -2.213 1 94.81 165 ILE B N 1
ATOM 5536 C CA . ILE B 1 165 ? -29.969 1.969 -1.363 1 94.81 165 ILE B CA 1
ATOM 5537 C C . ILE B 1 165 ? -28.828 2.498 -2.213 1 94.81 165 ILE B C 1
ATOM 5539 O O . ILE B 1 165 ? -28.469 3.676 -2.121 1 94.81 165 ILE B O 1
ATOM 5543 N N . ALA B 1 166 ? -28.344 1.628 -3.066 1 92.81 166 ALA B N 1
ATOM 5544 C CA . ALA B 1 166 ? -27.219 1.992 -3.93 1 92.81 166 ALA B CA 1
ATOM 5545 C C . ALA B 1 166 ? -27.641 3.037 -4.961 1 92.81 166 ALA B C 1
ATOM 5547 O O . ALA B 1 166 ? -26.875 3.951 -5.273 1 92.81 166 ALA B O 1
ATOM 5548 N N . MET B 1 167 ? -28.812 2.912 -5.438 1 92.75 167 MET B N 1
ATOM 5549 C CA . MET B 1 167 ? -29.312 3.861 -6.43 1 92.75 167 MET B CA 1
ATOM 5550 C C . MET B 1 167 ? -29.484 5.246 -5.82 1 92.75 167 MET B C 1
ATOM 5552 O O . MET B 1 167 ? -29.125 6.254 -6.434 1 92.75 167 MET B O 1
ATOM 5556 N N . GLY B 1 168 ? -30.031 5.227 -4.676 1 94.12 168 GLY B N 1
ATOM 5557 C CA . GLY B 1 168 ? -30.172 6.492 -3.971 1 94.12 168 GLY B CA 1
ATOM 5558 C C . GLY B 1 168 ? -28.828 7.184 -3.74 1 94.12 168 GLY B C 1
ATOM 5559 O O . GLY B 1 168 ? -28.719 8.398 -3.932 1 94.12 168 GLY B O 1
ATOM 5560 N N . TYR B 1 169 ? -27.859 6.398 -3.33 1 94.56 169 TYR B N 1
ATOM 5561 C CA . TYR B 1 169 ? -26.516 6.918 -3.115 1 94.56 169 TYR B CA 1
ATOM 5562 C C . TYR B 1 169 ? -25.953 7.512 -4.398 1 94.56 169 TYR B C 1
ATOM 5564 O O . TYR B 1 169 ? -25.422 8.625 -4.391 1 94.56 169 TYR B O 1
ATOM 5572 N N . ALA B 1 170 ? -26.109 6.809 -5.504 1 91.56 170 ALA B N 1
ATOM 5573 C CA . ALA B 1 170 ? -25.531 7.207 -6.785 1 91.56 170 ALA B CA 1
ATOM 5574 C C . ALA B 1 170 ? -26.125 8.523 -7.277 1 91.56 170 ALA B C 1
ATOM 5576 O O . ALA B 1 170 ? -25.422 9.359 -7.848 1 91.56 170 ALA B O 1
ATOM 5577 N N . LEU B 1 171 ? -27.328 8.695 -7.035 1 91.94 171 LEU B N 1
ATOM 5578 C CA . LEU B 1 171 ? -28.031 9.875 -7.531 1 91.94 171 LEU B CA 1
ATOM 5579 C C . LEU B 1 171 ? -27.766 11.078 -6.637 1 91.94 171 LEU B C 1
ATOM 5581 O O . LEU B 1 171 ? -27.719 12.219 -7.117 1 91.94 171 LEU B O 1
ATOM 5585 N N . ALA B 1 172 ? -27.562 10.773 -5.398 1 94.5 172 ALA B N 1
ATOM 5586 C CA . ALA B 1 172 ? -27.453 11.859 -4.434 1 94.5 172 ALA B CA 1
ATOM 5587 C C . ALA B 1 172 ? -26 12.32 -4.277 1 94.5 172 ALA B C 1
ATOM 5589 O O . ALA B 1 172 ? -25.75 13.461 -3.893 1 94.5 172 ALA B O 1
ATOM 5590 N N . TYR B 1 173 ? -25.062 11.484 -4.586 1 91.25 173 TYR B N 1
ATOM 5591 C CA . TYR B 1 173 ? -23.656 11.75 -4.301 1 91.25 173 TYR B CA 1
ATOM 5592 C C . TYR B 1 173 ? -23.188 13.016 -5 1 91.25 173 TYR B C 1
ATOM 5594 O O . TYR B 1 173 ? -22.578 13.891 -4.371 1 91.25 173 TYR B O 1
ATOM 5602 N N . PRO B 1 174 ? -23.469 13.227 -6.328 1 88.31 174 PRO B N 1
ATOM 5603 C CA . PRO B 1 174 ? -23.031 14.461 -6.98 1 88.31 174 PRO B CA 1
ATOM 5604 C C . PRO B 1 174 ? -23.609 15.711 -6.312 1 88.31 174 PRO B C 1
ATOM 5606 O O . PRO B 1 174 ? -22.922 16.734 -6.23 1 88.31 174 PRO B O 1
ATOM 5609 N N . MET B 1 175 ? -24.75 15.578 -5.82 1 89.81 175 MET B N 1
ATOM 5610 C CA . MET B 1 175 ? -25.391 16.703 -5.145 1 89.81 175 MET B CA 1
ATOM 5611 C C . MET B 1 175 ? -24.734 16.953 -3.789 1 89.81 175 MET B C 1
ATOM 5613 O O . MET B 1 175 ? -24.719 18.094 -3.314 1 89.81 175 MET B O 1
ATOM 5617 N N . GLY B 1 176 ? -24.266 15.883 -3.219 1 92.5 176 GLY B N 1
ATOM 5618 C CA . GLY B 1 176 ? -23.516 16.047 -1.981 1 92.5 176 GLY B CA 1
ATOM 5619 C C . GLY B 1 176 ? -22.25 16.859 -2.156 1 92.5 176 GLY B C 1
ATOM 5620 O O . GLY B 1 176 ? -21.938 17.719 -1.333 1 92.5 176 GLY B O 1
ATOM 5621 N N . VAL B 1 177 ? -21.609 16.656 -3.227 1 89.69 177 VAL B N 1
ATOM 5622 C CA . VAL B 1 177 ? -20.344 17.328 -3.504 1 89.69 177 VAL B CA 1
ATOM 5623 C C . VAL B 1 177 ? -20.609 18.797 -3.865 1 89.69 177 VAL B C 1
ATOM 5625 O O . VAL B 1 177 ? -20.031 19.703 -3.268 1 89.69 177 VAL B O 1
ATOM 5628 N N . ILE B 1 178 ? -21.531 19 -4.703 1 89.31 178 ILE B N 1
ATOM 5629 C CA . ILE B 1 178 ? -21.844 20.344 -5.176 1 89.31 178 ILE B CA 1
ATOM 5630 C C . ILE B 1 178 ? -22.609 21.109 -4.094 1 89.31 178 ILE B C 1
ATOM 5632 O O . ILE B 1 178 ? -22.406 22.312 -3.906 1 89.31 178 ILE B O 1
ATOM 5636 N N . GLY B 1 179 ? -23.438 20.406 -3.471 1 93.62 179 GLY B N 1
ATOM 5637 C CA . GLY B 1 179 ? -24.297 21.031 -2.469 1 93.62 179 GLY B CA 1
ATOM 5638 C C . GLY B 1 179 ? -23.531 21.625 -1.305 1 93.62 179 GLY B C 1
ATOM 5639 O O . GLY B 1 179 ? -23.906 22.656 -0.77 1 93.62 179 GLY B O 1
ATOM 5640 N N . VAL B 1 180 ? -22.5 20.953 -0.922 1 94.44 180 VAL B N 1
ATOM 5641 C CA . VAL B 1 180 ? -21.719 21.469 0.194 1 94.44 180 VAL B CA 1
ATOM 5642 C C . VAL B 1 180 ? -21.016 22.75 -0.219 1 94.44 180 VAL B C 1
ATOM 5644 O O . VAL B 1 180 ? -20.953 23.719 0.557 1 94.44 180 VAL B O 1
ATOM 5647 N N . ILE B 1 181 ? -20.469 22.797 -1.385 1 91.88 181 ILE B N 1
ATOM 5648 C CA . ILE B 1 181 ? -19.797 23.984 -1.888 1 91.88 181 ILE B CA 1
ATOM 5649 C C . ILE B 1 181 ? -20.781 25.141 -2.018 1 91.88 181 ILE B C 1
ATOM 5651 O O . ILE B 1 181 ? -20.5 26.266 -1.612 1 91.88 181 ILE B O 1
ATOM 5655 N N . LEU B 1 182 ? -21.875 24.797 -2.559 1 93.62 182 LEU B N 1
ATOM 5656 C CA . LEU B 1 182 ? -22.938 25.797 -2.67 1 93.62 182 LEU B CA 1
ATOM 5657 C C . LEU B 1 182 ? -23.328 26.328 -1.296 1 93.62 182 LEU B C 1
ATOM 5659 O O . LEU B 1 182 ? -23.547 27.531 -1.132 1 93.62 182 LEU B O 1
ATOM 5663 N N . SER B 1 183 ? -23.406 25.484 -0.379 1 96.5 183 SER B N 1
ATOM 5664 C CA . SER B 1 183 ? -23.766 25.875 0.982 1 96.5 183 SER B CA 1
ATOM 5665 C C . SER B 1 183 ? -22.703 26.797 1.578 1 96.5 183 SER B C 1
ATOM 5667 O O . SER B 1 183 ? -23.047 27.75 2.301 1 96.5 183 SER B O 1
ATOM 5669 N N . PHE B 1 184 ? -21.453 26.516 1.324 1 94.88 184 PHE B N 1
ATOM 5670 C CA . PHE B 1 184 ? -20.375 27.375 1.808 1 94.88 184 PHE B CA 1
ATOM 5671 C C . PHE B 1 184 ? -20.5 28.766 1.218 1 94.88 184 PHE B C 1
ATOM 5673 O O . PHE B 1 184 ? -20.312 29.766 1.925 1 94.88 184 PHE B O 1
ATOM 5680 N N . ILE B 1 185 ? -20.828 28.797 -0.015 1 94.31 185 ILE B N 1
ATOM 5681 C CA . ILE B 1 185 ? -21 30.078 -0.688 1 94.31 185 ILE B CA 1
ATOM 5682 C C . ILE B 1 185 ? -22.188 30.828 -0.089 1 94.31 185 ILE B C 1
ATOM 5684 O O . ILE B 1 185 ? -22.109 32.031 0.19 1 94.31 185 ILE B O 1
ATOM 5688 N N . LEU B 1 186 ? -23.234 30.141 0.084 1 95.94 186 LEU B N 1
ATOM 5689 C CA . LEU B 1 186 ? -24.438 30.734 0.662 1 95.94 186 LEU B CA 1
ATOM 5690 C C . LEU B 1 186 ? -24.156 31.25 2.072 1 95.94 186 LEU B C 1
ATOM 5692 O O . LEU B 1 186 ? -24.641 32.312 2.455 1 95.94 186 LEU B O 1
ATOM 5696 N N . LEU B 1 187 ? -23.453 30.484 2.803 1 95.5 187 LEU B N 1
ATOM 5697 C CA . LEU B 1 187 ? -23.094 30.875 4.164 1 95.5 187 LEU B CA 1
ATOM 5698 C C . LEU B 1 187 ? -22.266 32.156 4.16 1 95.5 187 LEU B C 1
ATOM 5700 O O . LEU B 1 187 ? -22.391 33 5.055 1 95.5 187 LEU B O 1
ATOM 5704 N N . ARG B 1 188 ? -21.391 32.25 3.24 1 93.75 188 ARG B N 1
ATOM 5705 C CA . ARG B 1 188 ? -20.562 33.438 3.123 1 93.75 188 ARG B CA 1
ATOM 5706 C C . ARG B 1 188 ? -21.422 34.688 2.936 1 93.75 188 ARG B C 1
ATOM 5708 O O . ARG B 1 188 ? -21.156 35.75 3.533 1 93.75 188 ARG B O 1
ATOM 5715 N N . TYR B 1 189 ? -22.453 34.5 2.188 1 93.75 189 TYR B N 1
ATOM 5716 C CA . TYR B 1 189 ? -23.328 35.625 1.888 1 93.75 189 TYR B CA 1
ATOM 5717 C C . TYR B 1 189 ? -24.266 35.906 3.051 1 93.75 189 TYR B C 1
ATOM 5719 O O . TYR B 1 189 ? -24.469 37.062 3.422 1 93.75 189 TYR B O 1
ATOM 5727 N N . ILE B 1 190 ? -24.844 34.906 3.584 1 93.81 190 ILE B N 1
ATOM 5728 C CA . ILE B 1 190 ? -25.797 35.031 4.668 1 93.81 190 ILE B CA 1
ATOM 5729 C C . ILE B 1 190 ? -25.125 35.656 5.891 1 93.81 190 ILE B C 1
ATOM 5731 O O . ILE B 1 190 ? -25.703 36.5 6.57 1 93.81 190 ILE B O 1
ATOM 5735 N N . LEU B 1 191 ? -23.875 35.219 6.109 1 92.25 191 LEU B N 1
ATOM 5736 C CA . LEU B 1 191 ? -23.156 35.656 7.297 1 92.25 191 LEU B CA 1
ATOM 5737 C C . LEU B 1 191 ? -22.344 36.906 7.004 1 92.25 191 LEU B C 1
ATOM 5739 O O . LEU B 1 191 ? -21.719 37.5 7.902 1 92.25 191 LEU B O 1
ATOM 5743 N N . ARG B 1 192 ? -22.312 37.375 5.84 1 90.06 192 ARG B N 1
ATOM 5744 C CA . ARG B 1 192 ? -21.578 38.562 5.418 1 90.06 192 ARG B CA 1
ATOM 5745 C C . ARG B 1 192 ? -20.109 38.469 5.836 1 90.06 192 ARG B C 1
ATOM 5747 O O . ARG B 1 192 ? -19.594 39.375 6.488 1 90.06 192 ARG B O 1
ATOM 5754 N N . ILE B 1 193 ? -19.5 37.5 5.395 1 88.56 193 ILE B N 1
ATOM 5755 C CA . ILE B 1 193 ? -18.125 37.188 5.781 1 88.56 193 ILE B CA 1
ATOM 5756 C C . ILE B 1 193 ? -17.156 38.031 4.953 1 88.56 193 ILE B C 1
ATOM 5758 O O . ILE B 1 193 ? -17.312 38.156 3.734 1 88.56 193 ILE B O 1
ATOM 5762 N N . ARG B 1 194 ? -16.219 38.688 5.613 1 85.38 194 ARG B N 1
ATOM 5763 C CA . ARG B 1 194 ? -15.086 39.375 4.984 1 85.38 194 ARG B CA 1
ATOM 5764 C C . ARG B 1 194 ? -13.82 38.531 5.07 1 85.38 194 ARG B C 1
ATOM 5766 O O . ARG B 1 194 ? -13.266 38.344 6.156 1 85.38 194 ARG B O 1
ATOM 5773 N N . PRO B 1 195 ? -13.398 38.094 3.943 1 82.44 195 PRO B N 1
ATOM 5774 C CA . PRO B 1 195 ? -12.297 37.125 3.916 1 82.44 195 PRO B CA 1
ATOM 5775 C C . PRO B 1 195 ? -11.078 37.594 4.703 1 82.44 195 PRO B C 1
ATOM 5777 O O . PRO B 1 195 ? -10.453 36.781 5.41 1 82.44 195 PRO B O 1
ATOM 5780 N N . THR B 1 196 ? -10.773 38.844 4.66 1 78.25 196 THR B N 1
ATOM 5781 C CA . THR B 1 196 ? -9.57 39.375 5.305 1 78.25 196 THR B CA 1
ATOM 5782 C C . THR B 1 196 ? -9.703 39.312 6.824 1 78.25 196 THR B C 1
ATOM 5784 O O . THR B 1 196 ? -8.758 38.938 7.523 1 78.25 196 THR B O 1
ATOM 5787 N N . GLU B 1 197 ? -10.859 39.719 7.305 1 80.44 197 GLU B N 1
ATOM 5788 C CA . GLU B 1 197 ? -11.086 39.688 8.742 1 80.44 197 GLU B CA 1
ATOM 5789 C C . GLU B 1 197 ? -11.109 38.25 9.273 1 80.44 197 GLU B C 1
ATOM 5791 O O . GLU B 1 197 ? -10.617 37.969 10.375 1 80.44 197 GLU B O 1
ATOM 5796 N N . GLU B 1 198 ? -11.625 37.406 8.484 1 85.12 198 GLU B N 1
ATOM 5797 C CA . GLU B 1 198 ? -11.727 36 8.891 1 85.12 198 GLU B CA 1
ATOM 5798 C C . GLU B 1 198 ? -10.359 35.312 8.891 1 85.12 198 GLU B C 1
ATOM 5800 O O . GLU B 1 198 ? -10.094 34.469 9.719 1 85.12 198 GLU B O 1
ATOM 5805 N N . GLU B 1 199 ? -9.594 35.719 7.969 1 80 199 GLU B N 1
ATOM 5806 C CA . GLU B 1 199 ? -8.242 35.156 7.91 1 80 199 GLU B CA 1
ATOM 5807 C C . GLU B 1 199 ? -7.426 35.562 9.133 1 80 199 GLU B C 1
ATOM 5809 O O . GLU B 1 199 ? -6.645 34.781 9.648 1 80 199 GLU B O 1
ATOM 5814 N N . GLN B 1 200 ? -7.602 36.812 9.555 1 72.38 200 GLN B N 1
ATOM 5815 C CA . GLN B 1 200 ? -6.918 37.281 10.75 1 72.38 200 GLN B CA 1
ATOM 5816 C C . GLN B 1 200 ? -7.418 36.562 12 1 72.38 200 GLN B C 1
ATOM 5818 O O . GLN B 1 200 ? -6.633 36.219 12.883 1 72.38 200 GLN B O 1
ATOM 5823 N N . ALA B 1 201 ? -8.672 36.406 12.023 1 73.88 201 ALA B N 1
ATOM 5824 C CA . ALA B 1 201 ? -9.266 35.688 13.141 1 73.88 201 ALA B CA 1
ATOM 5825 C C . ALA B 1 201 ? -8.797 34.219 13.164 1 73.88 201 ALA B C 1
ATOM 5827 O O . ALA B 1 201 ? -8.578 33.656 14.242 1 73.88 201 ALA B O 1
ATOM 5828 N N . ALA B 1 202 ? -8.711 33.688 11.984 1 70.56 202 ALA B N 1
ATOM 5829 C CA . ALA B 1 202 ? -8.258 32.312 11.859 1 70.56 202 ALA B CA 1
ATOM 5830 C C . ALA B 1 202 ? -6.824 32.156 12.352 1 70.56 202 ALA B C 1
ATOM 5832 O O . ALA B 1 202 ? -6.473 31.141 12.953 1 70.56 202 ALA B O 1
ATOM 5833 N N . GLU B 1 203 ? -6.074 33.094 11.992 1 60.19 203 GLU B N 1
ATOM 5834 C CA . GLU B 1 203 ? -4.684 33.094 12.43 1 60.19 203 GLU B CA 1
ATOM 5835 C C . GLU B 1 203 ? -4.578 33.281 13.938 1 60.19 203 GLU B C 1
ATOM 5837 O O . GLU B 1 203 ? -3.686 32.719 14.586 1 60.19 203 GLU B O 1
ATOM 5842 N N . ARG B 1 204 ? -5.484 34.156 14.469 1 54.47 204 ARG B N 1
ATOM 5843 C CA . ARG B 1 204 ? -5.488 34.406 15.906 1 54.47 204 ARG B CA 1
ATOM 5844 C C . ARG B 1 204 ? -5.992 33.188 16.688 1 54.47 204 ARG B C 1
ATOM 5846 O O . ARG B 1 204 ? -5.52 32.938 17.781 1 54.47 204 ARG B O 1
ATOM 5853 N N . GLY B 1 205 ? -7.082 32.625 16.172 1 48.78 205 GLY B N 1
ATOM 5854 C CA . GLY B 1 205 ? -7.734 31.5 16.812 1 48.78 205 GLY B CA 1
ATOM 5855 C C . GLY B 1 205 ? -6.922 30.219 16.75 1 48.78 205 GLY B C 1
ATOM 5856 O O . GLY B 1 205 ? -7.297 29.203 17.344 1 48.78 205 GLY B O 1
ATOM 5857 N N . LEU B 1 206 ? -6.223 30.188 15.781 1 45.97 206 LEU B N 1
ATOM 5858 C CA . LEU B 1 206 ? -5.332 29.047 15.703 1 45.97 206 LEU B CA 1
ATOM 5859 C C . LEU B 1 206 ? -4.531 28.891 16.984 1 45.97 206 LEU B C 1
ATOM 5861 O O . LEU B 1 206 ? -3.586 28.094 17.047 1 45.97 206 LEU B O 1
ATOM 5865 N N . GLY B 1 207 ? -4.75 29.703 17.859 1 39.06 207 GLY B N 1
ATOM 5866 C CA . GLY B 1 207 ? -4.152 29.453 19.172 1 39.06 207 GLY B CA 1
ATOM 5867 C C . GLY B 1 207 ? -4.168 28 19.562 1 39.06 207 GLY B C 1
ATOM 5868 O O . GLY B 1 207 ? -3.229 27.516 20.203 1 39.06 207 GLY B O 1
ATOM 5869 N N . HIS B 1 208 ? -5.238 27.422 19.312 1 38.66 208 HIS B N 1
ATOM 5870 C CA . HIS B 1 208 ? -5.355 26.016 19.688 1 38.66 208 HIS B CA 1
ATOM 5871 C C . HIS B 1 208 ? -4.512 25.125 18.766 1 38.66 208 HIS B C 1
ATOM 5873 O O . HIS B 1 208 ? -4.027 24.078 19.188 1 38.66 208 HIS B O 1
ATOM 5879 N N . LEU B 1 209 ? -4.559 25.312 17.484 1 41.22 209 LEU B N 1
ATOM 5880 C CA . LEU B 1 209 ? -3.676 24.594 16.562 1 41.22 209 LEU B CA 1
ATOM 5881 C C . LEU B 1 209 ? -2.219 24.969 16.812 1 41.22 209 LEU B C 1
ATOM 5883 O O . LEU B 1 209 ? -1.309 24.266 16.391 1 41.22 209 LEU B O 1
ATOM 5887 N N . GLU B 1 210 ? -2 26.172 17.234 1 43.94 210 GLU B N 1
ATOM 5888 C CA . GLU B 1 210 ? -0.745 26.609 17.828 1 43.94 210 GLU B CA 1
ATOM 5889 C C . GLU B 1 210 ? -0.237 25.609 18.859 1 43.94 210 GLU B C 1
ATOM 5891 O O . GLU B 1 210 ? 0.951 25.609 19.188 1 43.94 210 GLU B O 1
ATOM 5896 N N . GLN B 1 211 ? -1.231 24.938 19.281 1 42.94 211 GLN B N 1
ATOM 5897 C CA . GLN B 1 211 ? -0.872 23.891 20.234 1 42.94 211 GLN B CA 1
ATOM 5898 C C . GLN B 1 211 ? -0.173 22.719 19.516 1 42.94 211 GLN B C 1
ATOM 5900 O O . GLN B 1 211 ? 0.558 21.953 20.156 1 42.94 211 GLN B O 1
ATOM 5905 N N . LEU B 1 212 ? -0.467 22.531 18.219 1 47.56 212 LEU B N 1
ATOM 5906 C CA . LEU B 1 212 ? 0.094 21.359 17.562 1 47.56 212 LEU B CA 1
ATOM 5907 C C . LEU B 1 212 ? 1.431 21.688 16.906 1 47.56 212 LEU B C 1
ATOM 5909 O O . LEU B 1 212 ? 2.164 20.781 16.5 1 47.56 212 LEU B O 1
ATOM 5913 N N . THR B 1 213 ? 1.772 23.031 16.875 1 57.41 213 THR B N 1
ATOM 5914 C CA . THR B 1 213 ? 3.059 23.438 16.328 1 57.41 213 THR B CA 1
ATOM 5915 C C . THR B 1 213 ? 4.066 23.719 17.438 1 57.41 213 THR B C 1
ATOM 5917 O O . THR B 1 213 ? 3.68 24.047 18.562 1 57.41 213 THR B O 1
ATOM 5920 N N . VAL B 1 214 ? 5.34 23.188 17.25 1 73 214 VAL B N 1
ATOM 5921 C CA . VAL B 1 214 ? 6.422 23.438 18.203 1 73 214 VAL B CA 1
ATOM 5922 C C . VAL B 1 214 ? 7.105 24.766 17.859 1 73 214 VAL B C 1
ATOM 5924 O O . VAL B 1 214 ? 7.215 25.141 16.688 1 73 214 VAL B O 1
ATOM 5927 N N . ARG B 1 215 ? 7.293 25.625 18.859 1 79.56 215 ARG B N 1
ATOM 5928 C CA . ARG B 1 215 ? 8.016 26.891 18.719 1 79.56 215 ARG B CA 1
ATOM 5929 C C . ARG B 1 215 ? 9.406 26.797 19.344 1 79.56 215 ARG B C 1
ATOM 5931 O O . ARG B 1 215 ? 9.57 26.203 20.422 1 79.56 215 ARG B O 1
ATOM 5938 N N . GLN B 1 216 ? 10.312 27.312 18.562 1 87.25 216 GLN B N 1
ATOM 5939 C CA . GLN B 1 216 ? 11.672 27.438 19.078 1 87.25 216 GLN B CA 1
ATOM 5940 C C . GLN B 1 216 ? 11.953 28.875 19.531 1 87.25 216 GLN B C 1
ATOM 5942 O O . GLN B 1 216 ? 11.641 29.828 18.812 1 87.25 216 GLN B O 1
ATOM 5947 N N . PHE B 1 217 ? 12.406 29.047 20.781 1 89.56 217 PHE B N 1
ATOM 5948 C CA . PHE B 1 217 ? 12.742 30.359 21.281 1 89.56 217 PHE B CA 1
ATOM 5949 C C . PHE B 1 217 ? 13.922 30.297 22.234 1 89.56 217 PHE B C 1
ATOM 5951 O O . PHE B 1 217 ? 14.195 29.25 22.828 1 89.56 217 PHE B O 1
ATOM 5958 N N . THR B 1 218 ? 14.664 31.359 22.281 1 94.31 218 THR B N 1
ATOM 5959 C CA . THR B 1 218 ? 15.844 31.438 23.125 1 94.31 218 THR B CA 1
ATOM 5960 C C . THR B 1 218 ? 15.57 32.281 24.359 1 94.31 218 THR B C 1
ATOM 5962 O O . THR B 1 218 ? 14.984 33.375 24.25 1 94.31 218 THR B O 1
ATOM 5965 N N . LEU B 1 219 ? 15.938 31.75 25.5 1 95.19 219 LEU B N 1
ATOM 5966 C CA . LEU B 1 219 ? 15.781 32.5 26.75 1 95.19 219 LEU B CA 1
ATOM 5967 C C . LEU B 1 219 ? 17.125 32.656 27.453 1 95.19 219 LEU B C 1
ATOM 5969 O O . LEU B 1 219 ? 17.984 31.781 27.391 1 95.19 219 LEU B O 1
ATOM 5973 N N . GLU B 1 220 ? 17.297 33.812 27.969 1 95.5 220 GLU B N 1
ATOM 5974 C CA . GLU B 1 220 ? 18.375 34.031 28.953 1 95.5 220 GLU B CA 1
ATOM 5975 C C . GLU B 1 220 ? 17.859 33.812 30.375 1 95.5 220 GLU B C 1
ATOM 5977 O O . GLU B 1 220 ? 16.844 34.375 30.766 1 95.5 220 GLU B O 1
ATOM 5982 N N . ILE B 1 221 ? 18.547 33.031 31.078 1 94.81 221 ILE B N 1
ATOM 5983 C CA . ILE B 1 221 ? 18.109 32.688 32.438 1 94.81 221 ILE B CA 1
ATOM 5984 C C . ILE B 1 221 ? 18.344 33.906 33.344 1 94.81 221 ILE B C 1
ATOM 5986 O O . ILE B 1 221 ? 19.484 34.312 33.562 1 94.81 221 ILE B O 1
ATOM 5990 N N . THR B 1 222 ? 17.266 34.469 33.906 1 94.19 222 THR B N 1
ATOM 5991 C CA . THR B 1 222 ? 17.375 35.625 34.781 1 94.19 222 THR B CA 1
ATOM 5992 C C . THR B 1 222 ? 16.719 35.344 36.125 1 94.19 222 THR B C 1
ATOM 5994 O O . THR B 1 222 ? 16.891 36.094 37.094 1 94.19 222 THR B O 1
ATOM 5997 N N . ASN B 1 223 ? 15.984 34.25 36.219 1 92.06 223 ASN B N 1
ATOM 5998 C CA . ASN B 1 223 ? 15.312 33.906 37.438 1 92.06 223 ASN B CA 1
ATOM 5999 C C . ASN B 1 223 ? 16.281 33.25 38.438 1 92.06 223 ASN B C 1
ATOM 6001 O O . ASN B 1 223 ? 16.828 32.188 38.188 1 92.06 223 ASN B O 1
ATOM 6005 N N . GLN B 1 224 ? 16.406 33.844 39.562 1 90.5 224 GLN B N 1
ATOM 6006 C CA . GLN B 1 224 ? 17.359 33.406 40.594 1 90.5 224 GLN B CA 1
ATOM 6007 C C . GLN B 1 224 ? 16.969 32.062 41.156 1 90.5 224 GLN B C 1
ATOM 6009 O O . GLN B 1 224 ? 17.828 31.281 41.625 1 90.5 224 GLN B O 1
ATOM 6014 N N . ARG B 1 225 ? 15.75 31.688 41.094 1 88.5 225 ARG B N 1
ATOM 6015 C CA . ARG B 1 225 ? 15.273 30.422 41.625 1 88.5 225 ARG B CA 1
ATOM 6016 C C . ARG B 1 225 ? 15.797 29.25 40.781 1 88.5 225 ARG B C 1
ATOM 6018 O O . ARG B 1 225 ? 15.867 28.125 41.281 1 88.5 225 ARG B O 1
ATOM 6025 N N . ILE B 1 226 ? 16.172 29.531 39.594 1 90.12 226 ILE B N 1
ATOM 6026 C CA . ILE B 1 226 ? 16.594 28.5 38.688 1 90.12 226 ILE B CA 1
ATOM 6027 C C . ILE B 1 226 ? 18.125 28.375 38.688 1 90.12 226 ILE B C 1
ATOM 6029 O O . ILE B 1 226 ? 18.688 27.422 38.156 1 90.12 226 ILE B O 1
ATOM 6033 N N . ASP B 1 227 ? 18.75 29.312 39.344 1 92.25 227 ASP B N 1
ATOM 6034 C CA . ASP B 1 227 ? 20.219 29.281 39.375 1 92.25 227 ASP B CA 1
ATOM 6035 C C . ASP B 1 227 ? 20.719 28.047 40.125 1 92.25 227 ASP B C 1
ATOM 6037 O O . ASP B 1 227 ? 20.391 27.828 41.281 1 92.25 227 ASP B O 1
ATOM 6041 N N . GLY B 1 228 ? 21.438 27.281 39.438 1 91.81 228 GLY B N 1
ATOM 6042 C CA . GLY B 1 228 ? 22 26.078 40 1 91.81 228 GLY B CA 1
ATOM 6043 C C . GLY B 1 228 ? 21.062 24.875 39.938 1 91.81 228 GLY B C 1
ATOM 6044 O O . GLY B 1 228 ? 21.438 23.766 40.312 1 91.81 228 GLY B O 1
ATOM 6045 N N . ALA B 1 229 ? 19.922 25.078 39.469 1 92.31 229 ALA B N 1
ATOM 6046 C CA . ALA B 1 229 ? 18.969 23.969 39.344 1 92.31 229 ALA B CA 1
ATOM 6047 C C . ALA B 1 229 ? 19.25 23.141 38.094 1 92.31 229 ALA B C 1
ATOM 6049 O O . ALA B 1 229 ? 19.781 23.641 37.094 1 92.31 229 ALA B O 1
ATOM 6050 N N . THR B 1 230 ? 18.953 21.875 38.188 1 92.81 230 THR B N 1
ATOM 6051 C CA . THR B 1 230 ? 19.109 21 37.062 1 92.81 230 THR B CA 1
ATOM 6052 C C . THR B 1 230 ? 17.938 21.109 36.094 1 92.81 230 THR B C 1
ATOM 6054 O O . THR B 1 230 ? 16.859 21.547 36.469 1 92.81 230 THR B O 1
ATOM 6057 N N . VAL B 1 231 ? 18.172 20.734 34.844 1 90.69 231 VAL B N 1
ATOM 6058 C CA . VAL B 1 231 ? 17.141 20.797 33.844 1 90.69 231 VAL B CA 1
ATOM 6059 C C . VAL B 1 231 ? 15.938 19.953 34.281 1 90.69 231 VAL B C 1
ATOM 6061 O O . VAL B 1 231 ? 14.789 20.359 34.094 1 90.69 231 VAL B O 1
ATOM 6064 N N . LYS B 1 232 ? 16.156 18.797 34.844 1 88.06 232 LYS B N 1
ATOM 6065 C CA . LYS B 1 232 ? 15.094 17.922 35.344 1 88.06 232 LYS B CA 1
ATOM 6066 C C . LYS B 1 232 ? 14.234 18.641 36.375 1 88.06 232 LYS B C 1
ATOM 6068 O O . LYS B 1 232 ? 13.008 18.562 36.344 1 88.06 232 LYS B O 1
ATOM 6073 N N . HIS B 1 233 ? 14.883 19.312 37.281 1 89.5 233 HIS B N 1
ATOM 6074 C CA . HIS B 1 233 ? 14.188 20.031 38.344 1 89.5 233 HIS B CA 1
ATOM 6075 C C . HIS B 1 233 ? 13.359 21.188 37.75 1 89.5 233 HIS B C 1
ATOM 6077 O O . HIS B 1 233 ? 12.234 21.422 38.219 1 89.5 233 HIS B O 1
ATOM 6083 N N . VAL B 1 234 ? 13.922 21.859 36.875 1 89.56 234 VAL B N 1
ATOM 6084 C CA . VAL B 1 234 ? 13.227 22.984 36.25 1 89.56 234 VAL B CA 1
ATOM 6085 C C . VAL B 1 234 ? 11.977 22.484 35.531 1 89.56 234 VAL B C 1
ATOM 6087 O O . VAL B 1 234 ? 10.938 23.156 35.562 1 89.56 234 VAL B O 1
ATOM 6090 N N . ARG B 1 235 ? 12.07 21.391 34.875 1 87.31 235 ARG B N 1
ATOM 6091 C CA . ARG B 1 235 ? 10.922 20.797 34.188 1 87.31 235 ARG B CA 1
ATOM 6092 C C . ARG B 1 235 ? 9.797 20.484 35.156 1 87.31 235 ARG B C 1
ATOM 6094 O O . ARG B 1 235 ? 8.617 20.656 34.812 1 87.31 235 ARG B O 1
ATOM 6101 N N . GLU B 1 236 ? 10.203 20.016 36.312 1 85.19 236 GLU B N 1
ATOM 6102 C CA . GLU B 1 236 ? 9.211 19.688 37.312 1 85.19 236 GLU B CA 1
ATOM 6103 C C . GLU B 1 236 ? 8.57 20.953 37.906 1 85.19 236 GLU B C 1
ATOM 6105 O O . GLU B 1 236 ? 7.41 20.938 38.312 1 85.19 236 GLU B O 1
ATOM 6110 N N . LEU B 1 237 ? 9.32 21.969 37.906 1 84.06 237 LEU B N 1
ATOM 6111 C CA . LEU B 1 237 ? 8.828 23.234 38.406 1 84.06 237 LEU B CA 1
ATOM 6112 C C . LEU B 1 237 ? 7.852 23.891 37.438 1 84.06 237 LEU B C 1
ATOM 6114 O O . LEU B 1 237 ? 6.82 24.422 37.875 1 84.06 237 LEU B O 1
ATOM 6118 N N . VAL B 1 238 ? 8.188 23.891 36.219 1 82.56 238 VAL B N 1
ATOM 6119 C CA . VAL B 1 238 ? 7.398 24.578 35.188 1 82.56 238 VAL B CA 1
ATOM 6120 C C . VAL B 1 238 ? 6.152 23.766 34.844 1 82.56 238 VAL B C 1
ATOM 6122 O O . VAL B 1 238 ? 5.098 24.328 34.562 1 82.56 238 VAL B O 1
ATOM 6125 N N . LYS B 1 239 ? 6.164 22.422 35 1 80.56 239 LYS B N 1
ATOM 6126 C CA . LYS B 1 239 ? 5.078 21.484 34.781 1 80.56 239 LYS B CA 1
ATOM 6127 C C . LYS B 1 239 ? 4.477 21.672 33.375 1 80.56 239 LYS B C 1
ATOM 6129 O O . LYS B 1 239 ? 3.252 21.703 33.219 1 80.56 239 LYS B O 1
ATOM 6134 N N . ARG B 1 240 ? 5.301 22.078 32.5 1 81.44 240 ARG B N 1
ATOM 6135 C CA . ARG B 1 240 ? 4.926 22.172 31.094 1 81.44 240 ARG B CA 1
ATOM 6136 C C . ARG B 1 240 ? 5.824 21.281 30.234 1 81.44 240 ARG B C 1
ATOM 6138 O O . ARG B 1 240 ? 6.859 20.797 30.688 1 81.44 240 ARG B O 1
ATOM 6145 N N . ARG B 1 241 ? 5.254 21.047 29.078 1 82.06 241 ARG B N 1
ATOM 6146 C CA . ARG B 1 241 ? 6.023 20.203 28.156 1 82.06 241 ARG B CA 1
ATOM 6147 C C . ARG B 1 241 ? 6.977 21.047 27.328 1 82.06 241 ARG B C 1
ATOM 6149 O O . ARG B 1 241 ? 6.547 21.781 26.438 1 82.06 241 ARG B O 1
ATOM 6156 N N . PHE B 1 242 ? 8.289 21.031 27.625 1 87.94 242 PHE B N 1
ATOM 6157 C CA . PHE B 1 242 ? 9.32 21.703 26.844 1 87.94 242 PHE B CA 1
ATOM 6158 C C . PHE B 1 242 ? 10.625 20.938 26.891 1 87.94 242 PHE B C 1
ATOM 6160 O O . PHE B 1 242 ? 10.797 20.031 27.703 1 87.94 242 PHE B O 1
ATOM 6167 N N . VAL B 1 243 ? 11.422 21.203 25.891 1 90.69 243 VAL B N 1
ATOM 6168 C CA . VAL B 1 243 ? 12.75 20.609 25.828 1 90.69 243 VAL B CA 1
ATOM 6169 C C . VAL B 1 243 ? 13.789 21.688 25.578 1 90.69 243 VAL B C 1
ATOM 6171 O O . VAL B 1 243 ? 13.555 22.609 24.781 1 90.69 243 VAL B O 1
ATOM 6174 N N . ILE B 1 244 ? 14.844 21.641 26.328 1 92.12 244 ILE B N 1
ATOM 6175 C CA . ILE B 1 244 ? 15.984 22.516 26.062 1 92.12 244 ILE B CA 1
ATOM 6176 C C . ILE B 1 244 ? 16.922 21.812 25.062 1 92.12 244 ILE B C 1
ATOM 6178 O O . ILE B 1 244 ? 17.516 20.781 25.375 1 92.12 244 ILE B O 1
ATOM 6182 N N . SER B 1 245 ? 17.016 22.375 23.922 1 91.19 245 SER B N 1
ATOM 6183 C CA . SER B 1 245 ? 17.781 21.766 22.828 1 91.19 245 SER B CA 1
ATOM 6184 C C . SER B 1 245 ? 19.281 22 23.016 1 91.19 245 SER B C 1
ATOM 6186 O O . SER B 1 245 ? 20.078 21.078 22.828 1 91.19 245 SER B O 1
ATOM 6188 N N . ARG B 1 246 ? 19.609 23.312 23.359 1 91.88 246 ARG B N 1
ATOM 6189 C CA . ARG B 1 246 ? 21 23.734 23.469 1 91.88 246 ARG B CA 1
ATOM 6190 C C . ARG B 1 246 ? 21.172 24.781 24.562 1 91.88 246 ARG B C 1
ATOM 6192 O O . ARG B 1 246 ? 20.203 25.438 24.953 1 91.88 246 ARG B O 1
ATOM 6199 N N . ILE B 1 247 ? 22.406 24.828 25.062 1 93.12 247 ILE B N 1
ATOM 6200 C CA . ILE B 1 247 ? 22.734 25.828 26.078 1 93.12 247 ILE B CA 1
ATOM 6201 C C . ILE B 1 247 ? 24.047 26.516 25.719 1 93.12 247 ILE B C 1
ATOM 6203 O O . ILE B 1 247 ? 24.969 25.875 25.219 1 93.12 247 ILE B O 1
ATOM 6207 N N . VAL B 1 248 ? 24.047 27.766 25.734 1 93.62 248 VAL B N 1
ATOM 6208 C CA . VAL B 1 248 ? 25.266 28.562 25.703 1 93.62 248 VAL B CA 1
ATOM 6209 C C . VAL B 1 248 ? 25.562 29.109 27.094 1 93.62 248 VAL B C 1
ATOM 6211 O O . VAL B 1 248 ? 24.922 30.047 27.547 1 93.62 248 VAL B O 1
ATOM 6214 N N . PRO B 1 249 ? 26.531 28.531 27.719 1 92.12 249 PRO B N 1
ATOM 6215 C CA . PRO B 1 249 ? 26.828 28.953 29.094 1 92.12 249 PRO B CA 1
ATOM 6216 C C . PRO B 1 249 ? 27.312 30.406 29.156 1 92.12 249 PRO B C 1
ATOM 6218 O O . PRO B 1 249 ? 27.953 30.891 28.234 1 92.12 249 PRO B O 1
ATOM 6221 N N . HIS B 1 250 ? 27 31.047 30.297 1 89.38 250 HIS B N 1
ATOM 6222 C CA . HIS B 1 250 ? 27.391 32.438 30.484 1 89.38 250 HIS B CA 1
ATOM 6223 C C . HIS B 1 250 ? 28.906 32.594 30.5 1 89.38 250 HIS B C 1
ATOM 6225 O O . HIS B 1 250 ? 29.438 33.625 30.109 1 89.38 250 HIS B O 1
ATOM 6231 N N . ASP B 1 251 ? 29.578 31.594 30.875 1 85 251 ASP B N 1
ATOM 6232 C CA . ASP B 1 251 ? 31.016 31.641 31.047 1 85 251 ASP B CA 1
ATOM 6233 C C . ASP B 1 251 ? 31.734 31.281 29.734 1 85 251 ASP B C 1
ATOM 6235 O O . ASP B 1 251 ? 32.938 31.531 29.594 1 85 251 ASP B O 1
ATOM 6239 N N . ASP B 1 252 ? 31.062 30.734 28.781 1 82.94 252 ASP B N 1
ATOM 6240 C CA . ASP B 1 252 ? 31.656 30.344 27.5 1 82.94 252 ASP B CA 1
ATOM 6241 C C . ASP B 1 252 ? 30.688 30.609 26.344 1 82.94 252 ASP B C 1
ATOM 6243 O O . ASP B 1 252 ? 30.016 29.703 25.875 1 82.94 252 ASP B O 1
ATOM 6247 N N . THR B 1 253 ? 30.766 31.797 25.797 1 82.75 253 THR B N 1
ATOM 6248 C CA . THR B 1 253 ? 29.781 32.219 24.812 1 82.75 253 THR B CA 1
ATOM 6249 C C . THR B 1 253 ? 30.156 31.734 23.422 1 82.75 253 THR B C 1
ATOM 6251 O O . THR B 1 253 ? 29.375 31.875 22.484 1 82.75 253 THR B O 1
ATOM 6254 N N . GLU B 1 254 ? 31.25 31.078 23.328 1 80.56 254 GLU B N 1
ATOM 6255 C CA . GLU B 1 254 ? 31.703 30.688 22 1 80.56 254 GLU B CA 1
ATOM 6256 C C . GLU B 1 254 ? 31.25 29.266 21.672 1 80.56 254 GLU B C 1
ATOM 6258 O O . GLU B 1 254 ? 31.234 28.859 20.5 1 80.56 254 GLU B O 1
ATOM 6263 N N . HIS B 1 255 ? 30.953 28.625 22.75 1 86.94 255 HIS B N 1
ATOM 6264 C CA . HIS B 1 255 ? 30.594 27.234 22.531 1 86.94 255 HIS B CA 1
ATOM 6265 C C . HIS B 1 255 ? 29.188 26.938 23.031 1 86.94 255 HIS B C 1
ATOM 6267 O O . HIS B 1 255 ? 28.734 27.531 24.016 1 86.94 255 HIS B O 1
ATOM 6273 N N . ASN B 1 256 ? 28.516 26.062 22.297 1 88.88 256 ASN B N 1
ATOM 6274 C CA . ASN B 1 256 ? 27.219 25.562 22.781 1 88.88 256 ASN B CA 1
ATOM 6275 C C . ASN B 1 256 ? 27.297 24.094 23.172 1 88.88 256 ASN B C 1
ATOM 6277 O O . ASN B 1 256 ? 28.281 23.406 22.859 1 88.88 256 ASN B O 1
ATOM 6281 N N . ALA B 1 257 ? 26.391 23.641 23.969 1 87.19 257 ALA B N 1
ATOM 6282 C CA . ALA B 1 257 ? 26.391 22.266 24.453 1 87.19 257 ALA B CA 1
ATOM 6283 C C . ALA B 1 257 ? 24.969 21.703 24.469 1 87.19 257 ALA B C 1
ATOM 6285 O O . ALA B 1 257 ? 23.984 22.453 24.484 1 87.19 257 ALA B O 1
ATOM 6286 N N . VAL B 1 258 ? 24.984 20.391 24.344 1 89.31 258 VAL B N 1
ATOM 6287 C CA . VAL B 1 258 ? 23.703 19.703 24.5 1 89.31 258 VAL B CA 1
ATOM 6288 C C . VAL B 1 258 ? 23.344 19.594 25.984 1 89.31 258 VAL B C 1
ATOM 6290 O O . VAL B 1 258 ? 24.219 19.672 26.844 1 89.31 258 VAL B O 1
ATOM 6293 N N . VAL B 1 259 ? 22.062 19.547 26.203 1 87.94 259 VAL B N 1
ATOM 6294 C CA . VAL B 1 259 ? 21.578 19.562 27.578 1 87.94 259 VAL B CA 1
ATOM 6295 C C . VAL B 1 259 ? 20.953 18.219 27.906 1 87.94 259 VAL B C 1
ATOM 6297 O O . VAL B 1 259 ? 20.375 17.562 27.047 1 87.94 259 VAL B O 1
ATOM 6300 N N . ASN B 1 260 ? 21.219 17.719 29.078 1 82.75 260 ASN B N 1
ATOM 6301 C CA . ASN B 1 260 ? 20.531 16.547 29.609 1 82.75 260 ASN B CA 1
ATOM 6302 C C . ASN B 1 260 ? 19.828 16.875 30.938 1 82.75 260 ASN B C 1
ATOM 6304 O O . ASN B 1 260 ? 19.781 18.031 31.359 1 82.75 260 ASN B O 1
ATOM 6308 N N . GLY B 1 261 ? 19.219 15.875 31.562 1 84.38 261 GLY B N 1
ATOM 6309 C CA . GLY B 1 261 ? 18.469 16.078 32.781 1 84.38 261 GLY B CA 1
ATOM 6310 C C . GLY B 1 261 ? 19.344 16.547 33.938 1 84.38 261 GLY B C 1
ATOM 6311 O O . GLY B 1 261 ? 18.859 17.219 34.844 1 84.38 261 GLY B O 1
ATOM 6312 N N . HIS B 1 262 ? 20.594 16.312 33.812 1 86.19 262 HIS B N 1
ATOM 6313 C CA . HIS B 1 262 ? 21.484 16.609 34.938 1 86.19 262 HIS B CA 1
ATOM 6314 C C . HIS B 1 262 ? 22.234 17.922 34.688 1 86.19 262 HIS B C 1
ATOM 6316 O O . HIS B 1 262 ? 22.953 18.406 35.594 1 86.19 262 HIS B O 1
ATOM 6322 N N . THR B 1 263 ? 22.031 18.484 33.594 1 89.62 263 THR B N 1
ATOM 6323 C CA . THR B 1 263 ? 22.703 19.75 33.281 1 89.62 263 THR B CA 1
ATOM 6324 C C . THR B 1 263 ? 22.234 20.844 34.219 1 89.62 263 THR B C 1
ATOM 6326 O O . THR B 1 263 ? 21.031 21 34.438 1 89.62 263 THR B O 1
ATOM 6329 N N . GLU B 1 264 ? 23.156 21.562 34.781 1 93.12 264 GLU B N 1
ATOM 6330 C CA . GLU B 1 264 ? 22.828 22.672 35.656 1 93.12 264 GLU B CA 1
ATOM 6331 C C . GLU B 1 264 ? 22.656 23.969 34.875 1 93.12 264 GLU B C 1
ATOM 6333 O O . GLU B 1 264 ? 23.438 24.25 33.969 1 93.12 264 GLU B O 1
ATOM 6338 N N . LEU B 1 265 ? 21.703 24.672 35.281 1 94.06 265 LEU B N 1
ATOM 6339 C CA . LEU B 1 265 ? 21.422 25.953 34.656 1 94.06 265 LEU B CA 1
ATOM 6340 C C . LEU B 1 265 ? 21.891 27.094 35.562 1 94.06 265 LEU B C 1
ATOM 6342 O O . LEU B 1 265 ? 21.75 27.031 36.781 1 94.06 265 LEU B O 1
ATOM 6346 N N . HIS B 1 266 ? 22.484 28.094 34.969 1 94.5 266 HIS B N 1
ATOM 6347 C CA . HIS B 1 266 ? 23 29.234 35.719 1 94.5 266 HIS B CA 1
ATOM 6348 C C . HIS B 1 266 ? 22.469 30.547 35.156 1 94.5 266 HIS B C 1
ATOM 6350 O O . HIS B 1 266 ? 22.016 30.609 34 1 94.5 266 HIS B O 1
ATOM 6356 N N . LEU B 1 267 ? 22.594 31.547 36.062 1 94.44 267 LEU B N 1
ATOM 6357 C CA . LEU B 1 267 ? 22.156 32.875 35.656 1 94.44 267 LEU B CA 1
ATOM 6358 C C . LEU B 1 267 ? 22.938 33.344 34.438 1 94.44 267 LEU B C 1
ATOM 6360 O O . LEU B 1 267 ? 24.156 33.156 34.344 1 94.44 267 LEU B O 1
ATOM 6364 N N . HIS B 1 268 ? 22.188 33.844 33.469 1 93.56 268 HIS B N 1
ATOM 6365 C CA . HIS B 1 268 ? 22.703 34.469 32.25 1 93.56 268 HIS B CA 1
ATOM 6366 C C . HIS B 1 268 ? 23.094 33.438 31.219 1 93.56 268 HIS B C 1
ATOM 6368 O O . HIS B 1 268 ? 23.656 33.75 30.172 1 93.56 268 HIS B O 1
ATOM 6374 N N . ASP B 1 269 ? 22.844 32.156 31.578 1 94.94 269 ASP B N 1
ATOM 6375 C CA . ASP B 1 269 ? 22.906 31.172 30.5 1 94.94 269 ASP B CA 1
ATOM 6376 C C . ASP B 1 269 ? 21.859 31.453 29.422 1 94.94 269 ASP B C 1
ATOM 6378 O O . ASP B 1 269 ? 20.766 31.953 29.734 1 94.94 269 ASP B O 1
ATOM 6382 N N . ARG B 1 270 ? 22.188 31.203 28.203 1 95 270 ARG B N 1
ATOM 6383 C CA . ARG B 1 270 ? 21.234 31.281 27.109 1 95 270 ARG B CA 1
ATOM 6384 C C . ARG B 1 270 ? 20.844 29.891 26.625 1 95 270 ARG B C 1
ATOM 6386 O O . ARG B 1 270 ? 21.703 29.062 26.297 1 95 270 ARG B O 1
ATOM 6393 N N . VAL B 1 271 ? 19.609 29.656 26.688 1 94.5 271 VAL B N 1
ATOM 6394 C CA . VAL B 1 271 ? 19.125 28.312 26.359 1 94.5 271 VAL B CA 1
ATOM 6395 C C . VAL B 1 271 ? 18.141 28.375 25.203 1 94.5 271 VAL B C 1
ATOM 6397 O O . VAL B 1 271 ? 17.344 29.312 25.109 1 94.5 271 VAL B O 1
ATOM 6400 N N . LEU B 1 272 ? 18.281 27.469 24.25 1 93.62 272 LEU B N 1
ATOM 6401 C CA . LEU B 1 272 ? 17.328 27.281 23.172 1 93.62 272 LEU B CA 1
ATOM 6402 C C . LEU B 1 272 ? 16.25 26.281 23.578 1 93.62 272 LEU B C 1
ATOM 6404 O O . LEU B 1 272 ? 16.547 25.109 23.844 1 93.62 272 LEU B O 1
ATOM 6408 N N . ILE B 1 273 ? 15.055 26.719 23.641 1 93.38 273 ILE B N 1
ATOM 6409 C CA . ILE B 1 273 ? 13.953 25.922 24.156 1 93.38 273 ILE B CA 1
ATOM 6410 C C . ILE B 1 273 ? 12.953 25.625 23.031 1 93.38 273 ILE B C 1
ATOM 6412 O O . ILE B 1 273 ? 12.711 26.469 22.172 1 93.38 273 ILE B O 1
ATOM 6416 N N . ILE B 1 274 ? 12.523 24.438 23.031 1 90.5 274 ILE B N 1
ATOM 6417 C CA . ILE B 1 274 ? 11.445 24.016 22.141 1 90.5 274 ILE B CA 1
ATOM 6418 C C . ILE B 1 274 ? 10.203 23.688 22.969 1 90.5 274 ILE B C 1
ATOM 6420 O O . ILE B 1 274 ? 10.25 22.891 23.906 1 90.5 274 ILE B O 1
ATOM 6424 N N . ALA B 1 275 ? 9.102 24.344 22.703 1 87.5 275 ALA B N 1
ATOM 6425 C CA . ALA B 1 275 ? 7.859 24.156 23.453 1 87.5 275 ALA B CA 1
ATOM 6426 C C . ALA B 1 275 ? 6.641 24.422 22.578 1 87.5 275 ALA B C 1
ATOM 6428 O O . ALA B 1 275 ? 6.773 24.891 21.438 1 87.5 275 ALA B O 1
ATOM 6429 N N . ALA B 1 276 ? 5.578 23.906 23.141 1 77.81 276 ALA B N 1
ATOM 6430 C CA . ALA B 1 276 ? 4.324 24.297 22.484 1 77.81 276 ALA B CA 1
ATOM 6431 C C . ALA B 1 276 ? 4.047 25.781 22.656 1 77.81 276 ALA B C 1
ATOM 6433 O O . ALA B 1 276 ? 4.391 26.375 23.688 1 77.81 276 ALA B O 1
ATOM 6434 N N . PRO B 1 277 ? 3.496 26.422 21.719 1 73.94 277 PRO B N 1
ATOM 6435 C CA . PRO B 1 277 ? 3.242 27.859 21.797 1 73.94 277 PRO B CA 1
ATOM 6436 C C . PRO B 1 277 ? 2.482 28.266 23.047 1 73.94 277 PRO B C 1
ATOM 6438 O O . PRO B 1 277 ? 2.764 29.312 23.641 1 73.94 277 PRO B O 1
ATOM 6441 N N . LYS B 1 278 ? 1.557 27.422 23.531 1 71.56 278 LYS B N 1
ATOM 6442 C CA . LYS B 1 278 ? 0.745 27.75 24.703 1 71.56 278 LYS B CA 1
ATOM 6443 C C . LYS B 1 278 ? 1.596 27.781 25.969 1 71.56 278 LYS B C 1
ATOM 6445 O O . LYS B 1 278 ? 1.224 28.406 26.953 1 71.56 278 LYS B O 1
ATOM 6450 N N . ASP B 1 279 ? 2.729 27.156 25.859 1 82.56 279 ASP B N 1
ATOM 6451 C CA . ASP B 1 279 ? 3.551 27.016 27.062 1 82.56 279 ASP B CA 1
ATOM 6452 C C . ASP B 1 279 ? 4.676 28.047 27.078 1 82.56 279 ASP B C 1
ATOM 6454 O O . ASP B 1 279 ? 5.379 28.188 28.078 1 82.56 279 ASP B O 1
ATOM 6458 N N . VAL B 1 280 ? 4.797 28.797 26.016 1 85.25 280 VAL B N 1
ATOM 6459 C CA . VAL B 1 280 ? 5.938 29.688 25.859 1 85.25 280 VAL B CA 1
ATOM 6460 C C . VAL B 1 280 ? 5.918 30.75 26.953 1 85.25 280 VAL B C 1
ATOM 6462 O O . VAL B 1 280 ? 6.941 31.031 27.578 1 85.25 280 VAL B O 1
ATOM 6465 N N . ASP B 1 281 ? 4.742 31.25 27.219 1 84.62 281 ASP B N 1
ATOM 6466 C CA . ASP B 1 281 ? 4.633 32.344 28.188 1 84.62 281 ASP B CA 1
ATOM 6467 C C . ASP B 1 281 ? 4.945 31.859 29.594 1 84.62 281 ASP B C 1
ATOM 6469 O O . ASP B 1 281 ? 5.652 32.531 30.344 1 84.62 281 ASP B O 1
ATOM 6473 N N . ALA B 1 282 ? 4.418 30.766 29.906 1 85.88 282 ALA B N 1
ATOM 6474 C CA . ALA B 1 282 ? 4.633 30.203 31.234 1 85.88 282 ALA B CA 1
ATOM 6475 C C . ALA B 1 282 ? 6.105 29.875 31.469 1 85.88 282 ALA B C 1
ATOM 6477 O O . ALA B 1 282 ? 6.645 30.109 32.562 1 85.88 282 ALA B O 1
ATOM 6478 N N . ILE B 1 283 ? 6.73 29.375 30.469 1 90.69 283 ILE B N 1
ATOM 6479 C CA . ILE B 1 283 ? 8.141 29 30.562 1 90.69 283 ILE B CA 1
ATOM 6480 C C . ILE B 1 283 ? 9 30.25 30.672 1 90.69 283 ILE B C 1
ATOM 6482 O O . ILE B 1 283 ? 9.93 30.312 31.484 1 90.69 283 ILE B O 1
ATOM 6486 N N . THR B 1 284 ? 8.672 31.203 29.875 1 91.38 284 THR B N 1
ATOM 6487 C CA . THR B 1 284 ? 9.422 32.469 29.875 1 91.38 284 THR B CA 1
ATOM 6488 C C . THR B 1 284 ? 9.32 33.156 31.234 1 91.38 284 THR B C 1
ATOM 6490 O O . THR B 1 284 ? 10.305 33.688 31.734 1 91.38 284 THR B O 1
ATOM 6493 N N . ALA B 1 285 ? 8.141 33.094 31.828 1 89.31 285 ALA B N 1
ATOM 6494 C CA . ALA B 1 285 ? 7.91 33.719 33.125 1 89.31 285 ALA B CA 1
ATOM 6495 C C . ALA B 1 285 ? 8.758 33.094 34.219 1 89.31 285 ALA B C 1
ATOM 6497 O O . ALA B 1 285 ? 9.211 33.75 35.125 1 89.31 285 ALA B O 1
ATOM 6498 N N . LEU B 1 286 ? 8.992 31.875 34.031 1 89.19 286 LEU B N 1
ATOM 6499 C CA . LEU B 1 286 ? 9.68 31.141 35.094 1 89.19 286 LEU B CA 1
ATOM 6500 C C . LEU B 1 286 ? 11.18 31.078 34.844 1 89.19 286 LEU B C 1
ATOM 6502 O O . LEU B 1 286 ? 11.977 31 35.781 1 89.19 286 LEU B O 1
ATOM 6506 N N . VAL B 1 287 ? 11.539 31.078 33.656 1 91.31 287 VAL B N 1
ATOM 6507 C CA . VAL B 1 287 ? 12.93 30.812 33.281 1 91.31 287 VAL B CA 1
ATOM 6508 C C . VAL B 1 287 ? 13.688 32.125 33.156 1 91.31 287 VAL B C 1
ATOM 6510 O O . VAL B 1 287 ? 14.797 32.281 33.688 1 91.31 287 VAL B O 1
ATOM 6513 N N . GLY B 1 288 ? 13.086 33.031 32.312 1 92.69 288 GLY B N 1
ATOM 6514 C CA . GLY B 1 288 ? 13.82 34.281 32.125 1 92.69 288 GLY B CA 1
ATOM 6515 C C . GLY B 1 288 ? 13.234 35.188 31.047 1 92.69 288 GLY B C 1
ATOM 6516 O O . GLY B 1 288 ? 12.016 35.281 30.938 1 92.69 288 GLY B O 1
ATOM 6517 N N . ILE B 1 289 ? 14.164 35.844 30.344 1 92.94 289 ILE B N 1
ATOM 6518 C CA . ILE B 1 289 ? 13.727 36.844 29.375 1 92.94 289 ILE B CA 1
ATOM 6519 C C . ILE B 1 289 ? 14.086 36.375 27.969 1 92.94 289 ILE B C 1
ATOM 6521 O O . ILE B 1 289 ? 15.148 35.781 27.75 1 92.94 289 ILE B O 1
ATOM 6525 N N . PRO B 1 290 ? 13.219 36.625 27.031 1 93.06 290 PRO B N 1
ATOM 6526 C CA . PRO B 1 290 ? 13.516 36.281 25.641 1 93.06 290 PRO B CA 1
ATOM 6527 C C . PRO B 1 290 ? 14.68 37.062 25.062 1 93.06 290 PRO B C 1
ATOM 6529 O O . PRO B 1 290 ? 14.797 38.281 25.328 1 93.06 290 PRO B O 1
ATOM 6532 N N . VAL B 1 291 ? 15.578 36.375 24.406 1 91.5 291 VAL B N 1
ATOM 6533 C CA . VAL B 1 291 ? 16.719 37.031 23.766 1 91.5 291 VAL B CA 1
ATOM 6534 C C . VAL B 1 291 ? 16.812 36.562 22.312 1 91.5 291 VAL B C 1
ATOM 6536 O O . VAL B 1 291 ? 16.375 35.438 21.984 1 91.5 291 VAL B O 1
ATOM 6539 N N . GLU B 1 292 ? 17.266 37.406 21.406 1 86.38 292 GLU B N 1
ATOM 6540 C CA . GLU B 1 292 ? 17.547 37.031 20.016 1 86.38 292 GLU B CA 1
ATOM 6541 C C . GLU B 1 292 ? 19 36.625 19.844 1 86.38 292 GLU B C 1
ATOM 6543 O O . GLU B 1 292 ? 19.906 37.469 20.016 1 86.38 292 GLU B O 1
ATOM 6548 N N . LEU B 1 293 ? 19.25 35.438 19.828 1 85.62 293 LEU B N 1
ATOM 6549 C CA . LEU B 1 293 ? 20.594 34.906 19.625 1 85.62 293 LEU B CA 1
ATOM 6550 C C . LEU B 1 293 ? 20.672 34.188 18.266 1 85.62 293 LEU B C 1
ATOM 6552 O O . LEU B 1 293 ? 19.797 33.406 17.922 1 85.62 293 LEU B O 1
ATOM 6556 N N . ASP B 1 294 ? 21.672 34.562 17.453 1 81.69 294 ASP B N 1
ATOM 6557 C CA . ASP B 1 294 ? 21.953 33.812 16.219 1 81.69 294 ASP B CA 1
ATOM 6558 C C . ASP B 1 294 ? 22.672 32.5 16.5 1 81.69 294 ASP B C 1
ATOM 6560 O O . A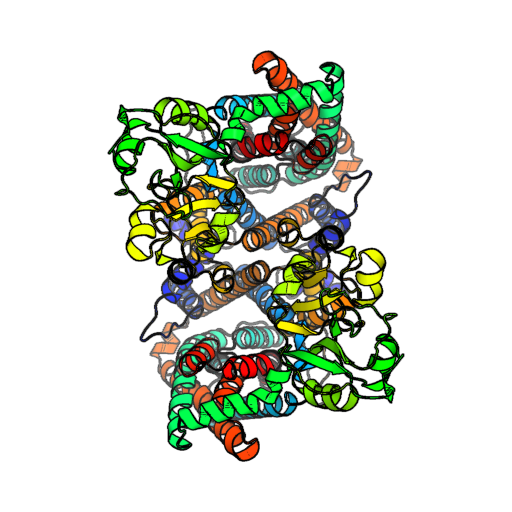SP B 1 294 ? 23.828 32.531 16.953 1 81.69 294 ASP B O 1
ATOM 6564 N N . TRP B 1 295 ? 22.078 31.438 16.328 1 84 295 TRP B N 1
ATOM 6565 C CA . TRP B 1 295 ? 22.609 30.125 16.656 1 84 295 TRP B CA 1
ATOM 6566 C C . TRP B 1 295 ? 23.469 29.594 15.516 1 84 295 TRP B C 1
ATOM 6568 O O . TRP B 1 295 ? 24.094 28.531 15.641 1 84 295 TRP B O 1
ATOM 6578 N N . SER B 1 296 ? 23.594 30.25 14.398 1 78.19 296 SER B N 1
ATOM 6579 C CA . SER B 1 296 ? 24.281 29.812 13.195 1 78.19 296 SER B CA 1
ATOM 6580 C C . SER B 1 296 ? 25.75 29.484 13.484 1 78.19 296 SER B C 1
ATOM 6582 O O . SER B 1 296 ? 26.266 28.484 13.016 1 78.19 296 SER B O 1
ATOM 6584 N N . PRO B 1 297 ? 26.359 30.359 14.258 1 75.75 297 PRO B N 1
ATOM 6585 C CA . PRO B 1 297 ? 27.781 30.078 14.531 1 75.75 297 PRO B CA 1
ATOM 6586 C C . PRO B 1 297 ? 27.969 28.766 15.297 1 75.75 297 PRO B C 1
ATOM 6588 O O . PRO B 1 297 ? 29.047 28.156 15.219 1 75.75 297 PRO B O 1
ATOM 6591 N N . TYR B 1 298 ? 27.031 28.406 15.992 1 79.69 298 TYR B N 1
ATOM 6592 C CA . TYR B 1 298 ? 27.156 27.234 16.844 1 79.69 298 TYR B CA 1
ATOM 6593 C C . TYR B 1 298 ? 26.812 25.953 16.078 1 79.69 298 TYR B C 1
ATOM 6595 O O . TYR B 1 298 ? 27.047 24.844 16.562 1 79.69 298 TYR B O 1
ATOM 6603 N N . GLU B 1 299 ? 26.234 26.047 14.914 1 76 299 GLU B N 1
ATOM 6604 C CA . GLU B 1 299 ? 25.766 24.906 14.141 1 76 299 GLU B CA 1
ATOM 6605 C C . GLU B 1 299 ? 26.922 24.062 13.633 1 76 299 GLU B C 1
ATOM 6607 O O . GLU B 1 299 ? 26.734 22.891 13.258 1 76 299 GLU B O 1
ATOM 6612 N N . GLN B 1 300 ? 28.047 24.594 13.672 1 69.81 300 GLN B N 1
ATOM 6613 C CA . GLN B 1 300 ? 29.219 23.828 13.234 1 69.81 300 GLN B CA 1
ATOM 6614 C C . GLN B 1 300 ? 29.578 22.75 14.25 1 69.81 300 GLN B C 1
ATOM 6616 O O . GLN B 1 300 ? 30.109 21.703 13.883 1 69.81 300 GLN B O 1
ATOM 6621 N N . GLU B 1 301 ? 29.328 23.016 15.484 1 79.25 301 GLU B N 1
ATOM 6622 C CA . GLU B 1 301 ? 29.688 22.078 16.547 1 79.25 301 GLU B CA 1
ATOM 6623 C C . GLU B 1 301 ? 28.594 21.031 16.75 1 79.25 301 GLU B C 1
ATOM 6625 O O . GLU B 1 301 ? 28.875 19.844 16.891 1 79.25 301 GLU B O 1
ATOM 6630 N N . LEU B 1 302 ? 27.422 21.453 16.812 1 87.06 302 LEU B N 1
ATOM 6631 C CA . LEU B 1 302 ? 26.266 20.578 17.016 1 87.06 302 LEU B CA 1
ATOM 6632 C C . LEU B 1 302 ? 25.344 20.609 15.797 1 87.06 302 LEU B C 1
ATOM 6634 O O . LEU B 1 302 ? 25.016 21.688 15.297 1 87.06 302 LEU B O 1
ATOM 6638 N N . LEU B 1 303 ? 25.109 19.375 15.297 1 85.5 303 LEU B N 1
ATOM 6639 C CA . LEU B 1 303 ? 24.25 19.25 14.125 1 85.5 303 LEU B CA 1
ATOM 6640 C C . LEU B 1 303 ? 22.828 18.859 14.531 1 85.5 303 LEU B C 1
ATOM 6642 O O . LEU B 1 303 ? 22.625 18.281 15.594 1 85.5 303 LEU B O 1
ATOM 6646 N N . SER B 1 304 ? 21.875 19.375 13.82 1 85.88 304 SER B N 1
ATOM 6647 C CA . SER B 1 304 ? 20.484 18.969 13.922 1 85.88 304 SER B CA 1
ATOM 6648 C C . SER B 1 304 ? 20.062 18.125 12.727 1 85.88 304 SER B C 1
ATOM 6650 O O . SER B 1 304 ? 20.141 18.594 11.578 1 85.88 304 SER B O 1
ATOM 6652 N N . ARG B 1 305 ? 19.766 16.828 13 1 83.69 305 ARG B N 1
ATOM 6653 C CA . ARG B 1 305 ? 19.375 15.93 11.914 1 83.69 305 ARG B CA 1
ATOM 6654 C C . ARG B 1 305 ? 18.078 15.203 12.25 1 83.69 305 ARG B C 1
ATOM 6656 O O . ARG B 1 305 ? 17.797 14.914 13.414 1 83.69 305 ARG B O 1
ATOM 6663 N N . ARG B 1 306 ? 17.312 14.961 11.211 1 84.44 306 ARG B N 1
ATOM 6664 C CA . ARG B 1 306 ? 16.125 14.141 11.367 1 84.44 306 ARG B CA 1
ATOM 6665 C C . ARG B 1 306 ? 16.438 12.672 11.094 1 84.44 306 ARG B C 1
ATOM 6667 O O . ARG B 1 306 ? 17.031 12.336 10.062 1 84.44 306 ARG B O 1
ATOM 6674 N N . VAL B 1 307 ? 16.156 11.828 12.133 1 85.75 307 VAL B N 1
ATOM 6675 C CA . VAL B 1 307 ? 16.438 10.398 12.023 1 85.75 307 VAL B CA 1
ATOM 6676 C C . VAL B 1 307 ? 15.125 9.617 12.102 1 85.75 307 VAL B C 1
ATOM 6678 O O . VAL B 1 307 ? 14.289 9.867 12.969 1 85.75 307 VAL B O 1
ATOM 6681 N N . LEU B 1 308 ? 15 8.656 11.195 1 83.06 308 LEU B N 1
ATOM 6682 C CA . LEU B 1 308 ? 13.773 7.879 11.094 1 83.06 308 LEU B CA 1
ATOM 6683 C C . LEU B 1 308 ? 13.812 6.672 12.023 1 83.06 308 LEU B C 1
ATOM 6685 O O . LEU B 1 308 ? 14.805 5.941 12.062 1 83.06 308 LEU B O 1
ATOM 6689 N N . LEU B 1 309 ? 12.758 6.527 12.836 1 84.94 309 LEU B N 1
ATOM 6690 C CA . LEU B 1 309 ? 12.641 5.344 13.688 1 84.94 309 LEU B CA 1
ATOM 6691 C C . LEU B 1 309 ? 12.141 4.148 12.883 1 84.94 309 LEU B C 1
ATOM 6693 O O . LEU B 1 309 ? 10.977 4.121 12.461 1 84.94 309 LEU B O 1
ATOM 6697 N N . THR B 1 310 ? 12.969 3.105 12.734 1 79.69 310 THR B N 1
ATOM 6698 C CA . THR B 1 310 ? 12.586 1.978 11.898 1 79.69 310 THR B CA 1
ATOM 6699 C C . THR B 1 310 ? 12.812 0.657 12.625 1 79.69 310 THR B C 1
ATOM 6701 O O . THR B 1 310 ? 12.508 -0.413 12.094 1 79.69 310 THR B O 1
ATOM 6704 N N . ARG B 1 311 ? 13.328 0.636 13.789 1 78.38 311 ARG B N 1
ATOM 6705 C CA . ARG B 1 311 ? 13.531 -0.584 14.562 1 78.38 311 ARG B CA 1
ATOM 6706 C C . ARG B 1 311 ? 12.297 -0.926 15.391 1 78.38 311 ARG B C 1
ATOM 6708 O O . ARG B 1 311 ? 11.93 -0.185 16.297 1 78.38 311 ARG B O 1
ATOM 6715 N N . PRO B 1 312 ? 11.711 -2.027 15.133 1 75.5 312 PRO B N 1
ATOM 6716 C CA . PRO B 1 312 ? 10.461 -2.379 15.805 1 75.5 312 PRO B CA 1
ATOM 6717 C C . PRO B 1 312 ? 10.617 -2.527 17.312 1 75.5 312 PRO B C 1
ATOM 6719 O O . PRO B 1 312 ? 9.664 -2.32 18.062 1 75.5 312 PRO B O 1
ATOM 6722 N N . GLU B 1 313 ? 11.82 -2.828 17.766 1 79.69 313 GLU B N 1
ATOM 6723 C CA . GLU B 1 313 ? 12.062 -3.033 19.188 1 79.69 313 GLU B CA 1
ATOM 6724 C C . GLU B 1 313 ? 11.82 -1.753 19.984 1 79.69 313 GLU B C 1
ATOM 6726 O O . GLU B 1 313 ? 11.547 -1.804 21.188 1 79.69 313 GLU B O 1
ATOM 6731 N N . LEU B 1 314 ? 11.867 -0.687 19.297 1 82.06 314 LEU B N 1
ATOM 6732 C CA . LEU B 1 314 ? 11.75 0.595 19.984 1 82.06 314 LEU B CA 1
ATOM 6733 C C . LEU B 1 314 ? 10.32 1.123 19.922 1 82.06 314 LEU B C 1
ATOM 6735 O O . LEU B 1 314 ? 10.008 2.16 20.5 1 82.06 314 LEU B O 1
ATOM 6739 N N . ASN B 1 315 ? 9.523 0.345 19.188 1 79.88 315 ASN B N 1
ATOM 6740 C CA . ASN B 1 315 ? 8.133 0.775 19.094 1 79.88 315 ASN B CA 1
ATOM 6741 C C . ASN B 1 315 ? 7.461 0.796 20.469 1 79.88 315 ASN B C 1
ATOM 6743 O O . ASN B 1 315 ? 7.5 -0.196 21.188 1 79.88 315 ASN B O 1
ATOM 6747 N N . GLY B 1 316 ? 6.914 1.921 20.812 1 79.38 316 GLY B N 1
ATOM 6748 C CA . GLY B 1 316 ? 6.188 2.039 22.078 1 79.38 316 GLY B CA 1
ATOM 6749 C C . GLY B 1 316 ? 7.055 2.504 23.219 1 79.38 316 GLY B C 1
ATOM 6750 O O . GLY B 1 316 ? 6.543 2.861 24.281 1 79.38 316 GLY B O 1
ATOM 6751 N N . LYS B 1 317 ? 8.305 2.6 23.047 1 84.75 317 LYS B N 1
ATOM 6752 C CA . LYS B 1 317 ? 9.195 3.088 24.094 1 84.75 317 LYS B CA 1
ATOM 6753 C C . LYS B 1 317 ? 9.109 4.605 24.219 1 84.75 317 LYS B C 1
ATOM 6755 O O . LYS B 1 317 ? 8.852 5.305 23.25 1 84.75 317 LYS B O 1
ATOM 6760 N N . THR B 1 318 ? 9.273 4.961 25.406 1 87.12 318 THR B N 1
ATOM 6761 C CA . THR B 1 318 ? 9.281 6.402 25.641 1 87.12 318 THR B CA 1
ATOM 6762 C C . THR B 1 318 ? 10.664 6.984 25.344 1 87.12 318 THR B C 1
ATOM 6764 O O . THR B 1 318 ? 11.648 6.25 25.25 1 87.12 318 THR B O 1
ATOM 6767 N N . LEU B 1 319 ? 10.688 8.281 25.203 1 88.56 319 LEU B N 1
ATOM 6768 C CA . LEU B 1 319 ? 11.953 8.953 24.938 1 88.56 319 LEU B CA 1
ATOM 6769 C C . LEU B 1 319 ? 12.906 8.789 26.109 1 88.56 319 LEU B C 1
ATOM 6771 O O . LEU B 1 319 ? 14.125 8.711 25.922 1 88.56 319 LEU B O 1
ATOM 6775 N N . GLU B 1 320 ? 12.352 8.797 27.25 1 86.38 320 GLU B N 1
ATOM 6776 C CA . GLU B 1 320 ? 13.164 8.578 28.453 1 86.38 320 GLU B CA 1
ATOM 6777 C C . GLU B 1 320 ? 13.82 7.195 28.422 1 86.38 320 GLU B C 1
ATOM 6779 O O . GLU B 1 320 ? 15 7.055 28.75 1 86.38 320 GLU B O 1
ATOM 6784 N N . GLN B 1 321 ? 13.086 6.215 27.984 1 87 321 GLN B N 1
ATOM 6785 C CA . GLN B 1 321 ? 13.594 4.848 27.906 1 87 321 GLN B CA 1
ATOM 6786 C C . GLN B 1 321 ? 14.664 4.711 26.828 1 87 321 GLN B C 1
ATOM 6788 O O . GLN B 1 321 ? 15.586 3.904 26.969 1 87 321 GLN B O 1
ATOM 6793 N N . LEU B 1 322 ? 14.492 5.445 25.828 1 86.31 322 LEU B N 1
ATOM 6794 C CA . LEU B 1 322 ? 15.477 5.445 24.75 1 86.31 322 LEU B CA 1
ATOM 6795 C C . LEU B 1 322 ? 16.828 5.965 25.234 1 86.31 322 LEU B C 1
ATOM 6797 O O . LEU B 1 322 ? 17.875 5.48 24.812 1 86.31 322 LEU B O 1
ATOM 6801 N N . ASN B 1 323 ? 16.844 6.918 26.188 1 83.75 323 ASN B N 1
ATOM 6802 C CA . ASN B 1 323 ? 18.016 7.527 26.812 1 83.75 323 ASN B CA 1
ATOM 6803 C C . ASN B 1 323 ? 19.094 7.867 25.781 1 83.75 323 ASN B C 1
ATOM 6805 O O . ASN B 1 323 ? 20.25 7.473 25.938 1 83.75 323 ASN B O 1
ATOM 6809 N N . ALA B 1 324 ? 18.688 8.539 24.766 1 83.69 324 ALA B N 1
ATOM 6810 C CA . ALA B 1 324 ? 19.609 8.914 23.703 1 83.69 324 ALA B CA 1
ATOM 6811 C C . ALA B 1 324 ? 20.688 9.867 24.203 1 83.69 324 ALA B C 1
ATOM 6813 O O . ALA B 1 324 ? 21.828 9.836 23.75 1 83.69 324 ALA B O 1
ATOM 6814 N N . ASN B 1 325 ? 20.281 10.695 25.078 1 83.44 325 ASN B N 1
ATOM 6815 C CA . ASN B 1 325 ? 21.234 11.664 25.625 1 83.44 325 ASN B CA 1
ATOM 6816 C C . ASN B 1 325 ? 22.312 10.977 26.453 1 83.44 325 ASN B C 1
ATOM 6818 O O . ASN B 1 325 ? 23.5 11.266 26.297 1 83.44 325 ASN B O 1
ATOM 6822 N N . GLY B 1 326 ? 21.906 10.133 27.328 1 77.44 326 GLY B N 1
ATOM 6823 C CA . GLY B 1 326 ? 22.859 9.422 28.172 1 77.44 326 GLY B CA 1
ATOM 6824 C C . GLY B 1 326 ? 23.75 8.484 27.391 1 77.44 326 GLY B C 1
ATOM 6825 O O . GLY B 1 326 ? 24.953 8.398 27.656 1 77.44 326 GLY B O 1
ATOM 6826 N N . ASN B 1 327 ? 23.219 7.875 26.422 1 80.12 327 ASN B N 1
ATOM 6827 C CA . ASN B 1 327 ? 23.922 6.832 25.688 1 80.12 327 ASN B CA 1
ATOM 6828 C C . ASN B 1 327 ? 24.828 7.418 24.609 1 80.12 327 ASN B C 1
ATOM 6830 O O . ASN B 1 327 ? 25.906 6.887 24.328 1 80.12 327 ASN B O 1
ATOM 6834 N N . PHE B 1 328 ? 24.359 8.469 24.016 1 85.62 328 PHE B N 1
ATOM 6835 C CA . PHE B 1 328 ? 25.062 8.891 22.812 1 85.62 328 PHE B CA 1
ATOM 6836 C C . PHE B 1 328 ? 25.344 10.391 22.844 1 85.62 328 PHE B C 1
ATOM 6838 O O . PHE B 1 328 ? 25.953 10.938 21.922 1 85.62 328 PHE B O 1
ATOM 6845 N N . GLY B 1 329 ? 24.844 11.117 23.844 1 84.69 329 GLY B N 1
ATOM 6846 C CA . GLY B 1 329 ? 25.062 12.547 23.953 1 84.69 329 GLY B CA 1
ATOM 6847 C C . GLY B 1 329 ? 24.25 13.352 22.953 1 84.69 329 GLY B C 1
ATOM 6848 O O . GLY B 1 329 ? 24.734 14.352 22.422 1 84.69 329 GLY B O 1
ATOM 6849 N N . VAL B 1 330 ? 23.156 12.883 22.594 1 90.12 330 VAL B N 1
ATOM 6850 C CA . VAL B 1 330 ? 22.281 13.562 21.656 1 90.12 330 VAL B CA 1
ATOM 6851 C C . VAL B 1 330 ? 20.938 13.883 22.328 1 90.12 330 VAL B C 1
ATOM 6853 O O . VAL B 1 330 ? 20.5 13.164 23.219 1 90.12 330 VAL B O 1
ATOM 6856 N N . THR B 1 331 ? 20.359 15.031 22 1 89.69 331 THR B N 1
ATOM 6857 C CA . THR B 1 331 ? 19.062 15.438 22.516 1 89.69 331 THR B CA 1
ATOM 6858 C C . THR B 1 331 ? 18 15.367 21.438 1 89.69 331 THR B C 1
ATOM 6860 O O . THR B 1 331 ? 18.172 15.906 20.344 1 89.69 331 THR B O 1
ATOM 6863 N N . VAL B 1 332 ? 16.953 14.602 21.75 1 91.94 332 VAL B N 1
ATOM 6864 C CA . VAL B 1 332 ? 15.797 14.609 20.859 1 91.94 332 VAL B CA 1
ATOM 6865 C C . VAL B 1 332 ? 14.914 15.812 21.172 1 91.94 332 VAL B C 1
ATOM 6867 O O . VAL B 1 332 ? 14.453 15.977 22.297 1 91.94 332 VAL B O 1
ATOM 6870 N N . THR B 1 333 ? 14.711 16.625 20.188 1 88.75 333 THR B N 1
ATOM 6871 C CA . THR B 1 333 ? 14.023 17.891 20.453 1 88.75 333 THR B CA 1
ATOM 6872 C C . THR B 1 333 ? 12.57 17.812 19.984 1 88.75 333 THR B C 1
ATOM 6874 O O . THR B 1 333 ? 11.688 18.422 20.578 1 88.75 333 THR B O 1
ATOM 6877 N N . ARG B 1 334 ? 12.422 17.094 18.828 1 89 334 ARG B N 1
ATOM 6878 C CA . ARG B 1 334 ? 11.094 17 18.234 1 89 334 ARG B CA 1
ATOM 6879 C C . ARG B 1 334 ? 10.852 15.609 17.641 1 89 334 ARG B C 1
ATOM 6881 O O . ARG B 1 334 ? 11.805 14.906 17.281 1 89 334 ARG B O 1
ATOM 6888 N N . VAL B 1 335 ? 9.617 15.273 17.688 1 87.06 335 VAL B N 1
ATOM 6889 C CA . VAL B 1 335 ? 9.172 14.055 17.031 1 87.06 335 VAL B CA 1
ATOM 6890 C C . VAL B 1 335 ? 8.086 14.383 16.016 1 87.06 335 VAL B C 1
ATOM 6892 O O . VAL B 1 335 ? 7.039 14.938 16.359 1 87.06 335 VAL B O 1
ATOM 6895 N N . ASN B 1 336 ? 8.453 14.203 14.789 1 79.56 336 ASN B N 1
ATOM 6896 C CA . ASN B 1 336 ? 7.473 14.406 13.727 1 79.56 336 ASN B CA 1
ATOM 6897 C C . ASN B 1 336 ? 6.664 13.141 13.461 1 79.56 336 ASN B C 1
ATOM 6899 O O . ASN B 1 336 ? 7.219 12.117 13.078 1 79.56 336 ASN B O 1
ATOM 6903 N N . ARG B 1 337 ? 5.355 13.172 13.75 1 68.44 337 ARG B N 1
ATOM 6904 C CA . ARG B 1 337 ? 4.441 12.055 13.539 1 68.44 337 ARG B CA 1
ATOM 6905 C C . ARG B 1 337 ? 3.305 12.445 12.602 1 68.44 337 ARG B C 1
ATOM 6907 O O . ARG B 1 337 ? 2.512 13.336 12.914 1 68.44 337 ARG B O 1
ATOM 6914 N N . SER B 1 338 ? 3.297 11.695 11.555 1 55.88 338 SER B N 1
ATOM 6915 C CA . SER B 1 338 ? 2.23 11.945 10.594 1 55.88 338 SER B CA 1
ATOM 6916 C C . SER B 1 338 ? 2.195 13.414 10.172 1 55.88 338 SER B C 1
ATOM 6918 O O . SER B 1 338 ? 1.126 14.023 10.125 1 55.88 338 SER B O 1
ATOM 6920 N N . GLY B 1 339 ? 3.42 14.031 10.102 1 54.84 339 GLY B N 1
ATOM 6921 C CA . GLY B 1 339 ? 3.535 15.383 9.586 1 54.84 339 GLY B CA 1
ATOM 6922 C C . GLY B 1 339 ? 3.441 16.438 10.664 1 54.84 339 GLY B C 1
ATOM 6923 O O . GLY B 1 339 ? 3.586 17.641 10.391 1 54.84 339 GLY B O 1
ATOM 6924 N N . VAL B 1 340 ? 3.193 16.031 11.859 1 60.16 340 VAL B N 1
ATOM 6925 C CA . VAL B 1 340 ? 3.057 16.984 12.953 1 60.16 340 VAL B CA 1
ATOM 6926 C C . VAL B 1 340 ? 4.254 16.875 13.891 1 60.16 340 VAL B C 1
ATOM 6928 O O . VAL B 1 340 ? 4.645 15.773 14.281 1 60.16 340 VAL B O 1
ATOM 6931 N N . ASP B 1 341 ? 4.855 18 14.125 1 74.56 341 ASP B N 1
ATOM 6932 C CA . ASP B 1 341 ? 5.965 18.016 15.078 1 74.56 341 ASP B CA 1
ATOM 6933 C C . ASP B 1 341 ? 5.453 18.031 16.516 1 74.56 341 ASP B C 1
ATOM 6935 O O . ASP B 1 341 ? 4.641 18.875 16.875 1 74.56 341 ASP B O 1
ATOM 6939 N N . LEU B 1 342 ? 5.848 17.094 17.25 1 77.38 342 LEU B N 1
ATOM 6940 C CA . LEU B 1 342 ? 5.555 17 18.672 1 77.38 342 LEU B CA 1
ATOM 6941 C C . LEU B 1 342 ? 6.785 17.344 19.5 1 77.38 342 LEU B C 1
ATOM 6943 O O . LEU B 1 342 ? 7.914 17.062 19.094 1 77.38 342 LEU B O 1
ATOM 6947 N N . VAL B 1 343 ? 6.555 18.062 20.672 1 85.38 343 VAL B N 1
ATOM 6948 C CA . VAL B 1 343 ? 7.648 18.281 21.609 1 85.38 343 VAL B CA 1
ATOM 6949 C C . VAL B 1 343 ? 8.133 16.938 22.156 1 85.38 343 VAL B C 1
ATOM 6951 O O . VAL B 1 343 ? 7.324 16.094 22.547 1 85.38 343 VAL B O 1
ATOM 6954 N N . ALA B 1 344 ? 9.391 16.781 22.094 1 87.88 344 ALA B N 1
ATOM 6955 C CA . ALA B 1 344 ? 9.977 15.531 22.547 1 87.88 344 ALA B CA 1
ATOM 6956 C C . ALA B 1 344 ? 10.109 15.492 24.062 1 87.88 344 ALA B C 1
ATOM 6958 O O . ALA B 1 344 ? 11.211 15.383 24.594 1 87.88 344 ALA B O 1
ATOM 6959 N N . TYR B 1 345 ? 9.039 15.477 24.734 1 83.44 345 TYR B N 1
ATOM 6960 C CA . TYR B 1 345 ? 9.102 15.359 26.172 1 83.44 345 TYR B CA 1
ATOM 6961 C C . TYR B 1 345 ? 9.375 13.922 26.609 1 83.44 345 TYR B C 1
ATOM 6963 O O . TYR B 1 345 ? 9.109 12.984 25.844 1 83.44 345 TYR B O 1
ATOM 6971 N N . PRO B 1 346 ? 9.867 13.688 27.734 1 83.19 346 PRO B N 1
ATOM 6972 C CA . PRO B 1 346 ? 10.414 12.391 28.156 1 83.19 346 PRO B CA 1
ATOM 6973 C C . PRO B 1 346 ? 9.383 11.266 28.094 1 83.19 346 PRO B C 1
ATOM 6975 O O . PRO B 1 346 ? 9.727 10.125 27.75 1 83.19 346 PRO B O 1
ATOM 6978 N N . HIS B 1 347 ? 8.172 11.477 28.281 1 82.31 347 HIS B N 1
ATOM 6979 C CA . HIS B 1 347 ? 7.188 10.406 28.375 1 82.31 347 HIS B CA 1
ATOM 6980 C C . HIS B 1 347 ? 6.48 10.195 27.031 1 82.31 347 HIS B C 1
ATOM 6982 O O . HIS B 1 347 ? 5.559 9.383 26.938 1 82.31 347 HIS B O 1
ATOM 6988 N N . LEU B 1 348 ? 6.965 10.891 26.062 1 83.94 348 LEU B N 1
ATOM 6989 C CA . LEU B 1 348 ? 6.395 10.672 24.734 1 83.94 348 LEU B CA 1
ATOM 6990 C C . LEU B 1 348 ? 6.738 9.281 24.219 1 83.94 348 LEU B C 1
ATOM 6992 O O . LEU B 1 348 ? 7.91 8.891 24.203 1 83.94 348 LEU B O 1
ATOM 6996 N N . ARG B 1 349 ? 5.773 8.531 23.906 1 82.31 349 ARG B N 1
ATOM 6997 C CA . ARG B 1 349 ? 5.988 7.195 23.359 1 82.31 349 ARG B CA 1
ATOM 6998 C C . ARG B 1 349 ? 6.281 7.254 21.859 1 82.31 349 ARG B C 1
ATOM 7000 O O . ARG B 1 349 ? 5.578 7.93 21.109 1 82.31 349 ARG B O 1
ATOM 7007 N N . LEU B 1 350 ? 7.25 6.535 21.531 1 85.25 350 LEU B N 1
ATOM 7008 C CA . LEU B 1 350 ? 7.703 6.523 20.141 1 85.25 350 LEU B CA 1
ATOM 7009 C C . LEU B 1 350 ? 6.93 5.492 19.328 1 85.25 350 LEU B C 1
ATOM 7011 O O . LEU B 1 350 ? 6.441 4.5 19.875 1 85.25 350 LEU B O 1
ATOM 7015 N N . GLN B 1 351 ? 6.762 5.758 18.141 1 78.19 351 GLN B N 1
ATOM 7016 C CA . GLN B 1 351 ? 6.109 4.863 17.188 1 78.19 351 GLN B CA 1
ATOM 7017 C C . GLN B 1 351 ? 6.965 4.664 15.938 1 78.19 351 GLN B C 1
ATOM 7019 O O . GLN B 1 351 ? 7.656 5.59 15.5 1 78.19 351 GLN B O 1
ATOM 7024 N N . LEU B 1 352 ? 6.816 3.477 15.445 1 76.69 352 LEU B N 1
ATOM 7025 C CA . LEU B 1 352 ? 7.52 3.219 14.195 1 76.69 352 LEU B CA 1
ATOM 7026 C C . LEU B 1 352 ? 7.113 4.23 13.125 1 76.69 352 LEU B C 1
ATOM 7028 O O . LEU B 1 352 ? 5.93 4.523 12.961 1 76.69 352 LEU B O 1
ATOM 7032 N N . GLY B 1 353 ? 8.156 4.824 12.469 1 74.62 353 GLY B N 1
ATOM 7033 C CA . GLY B 1 353 ? 7.883 5.809 11.438 1 74.62 353 GLY B CA 1
ATOM 7034 C C . GLY B 1 353 ? 8.047 7.238 11.914 1 74.62 353 GLY B C 1
ATOM 7035 O O . GLY B 1 353 ? 8.039 8.172 11.109 1 74.62 353 GLY B O 1
ATOM 7036 N N . ASP B 1 354 ? 8.195 7.398 13.203 1 79.62 354 ASP B N 1
ATOM 7037 C CA . ASP B 1 354 ? 8.484 8.727 13.742 1 79.62 354 ASP B CA 1
ATOM 7038 C C . ASP B 1 354 ? 9.812 9.258 13.203 1 79.62 354 ASP B C 1
ATOM 7040 O O . ASP B 1 354 ? 10.773 8.5 13.047 1 79.62 354 ASP B O 1
ATOM 7044 N N . LYS B 1 355 ? 9.812 10.477 12.844 1 84.38 355 LYS B N 1
ATOM 7045 C CA . LYS B 1 355 ? 11.062 11.172 12.547 1 84.38 355 LYS B CA 1
ATOM 7046 C C . LYS B 1 355 ? 11.531 12 13.742 1 84.38 355 LYS B C 1
ATOM 7048 O O . LYS B 1 355 ? 10.891 12.992 14.109 1 84.38 355 LYS B O 1
ATOM 7053 N N . LEU B 1 356 ? 12.602 11.586 14.297 1 89.81 356 LEU B N 1
ATOM 7054 C CA . LEU B 1 356 ? 13.141 12.273 15.461 1 89.81 356 LEU B CA 1
ATOM 7055 C C . LEU B 1 356 ? 14.172 13.32 15.055 1 89.81 356 LEU B C 1
ATOM 7057 O O . LEU B 1 356 ? 15.102 13.023 14.305 1 89.81 356 LEU B O 1
ATOM 7061 N N . THR B 1 357 ? 13.938 14.547 15.414 1 89.81 357 THR B N 1
ATOM 7062 C CA . THR B 1 357 ? 14.977 15.562 15.266 1 89.81 357 THR B CA 1
ATOM 7063 C C . THR B 1 357 ? 15.977 15.477 16.422 1 89.81 357 THR B C 1
ATOM 7065 O O . THR B 1 357 ? 15.625 15.711 17.578 1 89.81 357 THR B O 1
ATOM 7068 N N . VAL B 1 358 ? 17.156 15.148 16.031 1 91.5 358 VAL B N 1
ATOM 7069 C CA . VAL B 1 358 ? 18.203 14.93 17.031 1 91.5 358 VAL B CA 1
ATOM 7070 C C . VAL B 1 358 ? 19.281 15.992 16.875 1 91.5 358 VAL B C 1
ATOM 7072 O O . VAL B 1 358 ? 19.641 16.375 15.758 1 91.5 358 VAL B O 1
ATOM 7075 N N . VAL B 1 359 ? 19.719 16.531 18.031 1 91 359 VAL B N 1
ATOM 7076 C CA . VAL B 1 359 ? 20.781 17.531 18.078 1 91 359 VAL B CA 1
ATOM 7077 C C . VAL B 1 359 ? 21.984 16.969 18.812 1 91 359 VAL B C 1
ATOM 7079 O O . VAL B 1 359 ? 21.844 16.422 19.922 1 91 359 VAL B O 1
ATOM 7082 N N . GLY B 1 360 ? 23.094 16.969 18.203 1 90 360 GLY B N 1
ATOM 7083 C CA . GLY B 1 360 ? 24.328 16.484 18.797 1 90 360 GLY B CA 1
ATOM 7084 C C . GLY B 1 360 ? 25.5 16.5 17.844 1 90 360 GLY B C 1
ATOM 7085 O O . GLY B 1 360 ? 25.469 17.203 16.828 1 90 360 GLY B O 1
ATOM 7086 N N . THR B 1 361 ? 26.5 15.828 18.312 1 85.94 361 THR B N 1
ATOM 7087 C CA . THR B 1 361 ? 27.688 15.703 17.469 1 85.94 361 THR B CA 1
ATOM 7088 C C . THR B 1 361 ? 27.438 14.727 16.328 1 85.94 361 THR B C 1
ATOM 7090 O O . THR B 1 361 ? 26.5 13.93 16.375 1 85.94 361 THR B O 1
ATOM 7093 N N . GLU B 1 362 ? 28.219 14.82 15.344 1 83.25 362 GLU B N 1
ATOM 7094 C CA . GLU B 1 362 ? 28.094 13.922 14.203 1 83.25 362 GLU B CA 1
ATOM 7095 C C . GLU B 1 362 ? 28.203 12.461 14.633 1 83.25 362 GLU B C 1
ATOM 7097 O O . GLU B 1 362 ? 27.469 11.602 14.141 1 83.25 362 GLU B O 1
ATOM 7102 N N . LEU B 1 363 ? 29.078 12.266 15.516 1 84.38 363 LEU B N 1
ATOM 7103 C CA . LEU B 1 363 ? 29.281 10.914 16.031 1 84.38 363 LEU B CA 1
ATOM 7104 C C . LEU B 1 363 ? 28.062 10.445 16.812 1 84.38 363 LEU B C 1
ATOM 7106 O O . LEU B 1 363 ? 27.609 9.305 16.672 1 84.38 363 LEU B O 1
ATOM 7110 N N . GLY B 1 364 ? 27.672 11.328 17.656 1 87.94 364 GLY B N 1
ATOM 7111 C CA . GLY B 1 364 ? 26.484 10.992 18.438 1 87.94 364 GLY B CA 1
ATOM 7112 C C . GLY B 1 364 ? 25.266 10.727 17.578 1 87.94 364 GLY B C 1
ATOM 7113 O O . GLY B 1 364 ? 24.531 9.766 17.828 1 87.94 364 GLY B O 1
ATOM 7114 N N . ILE B 1 365 ? 25.078 11.492 16.578 1 87.88 365 ILE B N 1
ATOM 7115 C CA . ILE B 1 365 ? 23.953 11.336 15.672 1 87.88 365 ILE B CA 1
ATOM 7116 C C . ILE B 1 365 ? 24.078 10.031 14.891 1 87.88 365 ILE B C 1
ATOM 7118 O O . ILE B 1 365 ? 23.078 9.344 14.656 1 87.88 365 ILE B O 1
ATOM 7122 N N . GLY B 1 366 ? 25.219 9.688 14.562 1 83.62 366 GLY B N 1
ATOM 7123 C CA . GLY B 1 366 ? 25.438 8.414 13.891 1 83.62 366 GLY B CA 1
ATOM 7124 C C . GLY B 1 366 ? 25.047 7.215 14.734 1 83.62 366 GLY B C 1
ATOM 7125 O O . GLY B 1 366 ? 24.406 6.285 14.234 1 83.62 366 GLY B O 1
ATOM 7126 N N . HIS B 1 367 ? 25.359 7.305 15.969 1 86.44 367 HIS B N 1
ATOM 7127 C CA . HIS B 1 367 ? 25.031 6.215 16.875 1 86.44 367 HIS B CA 1
ATOM 7128 C C . HIS B 1 367 ? 23.531 6.109 17.094 1 86.44 367 HIS B C 1
ATOM 7130 O O . HIS B 1 367 ? 22.984 5.004 17.125 1 86.44 367 HIS B O 1
ATOM 7136 N N . VAL B 1 368 ? 22.984 7.238 17.188 1 88.44 368 VAL B N 1
ATOM 7137 C CA . VAL B 1 368 ? 21.547 7.238 17.406 1 88.44 368 VAL B CA 1
ATOM 7138 C C . VAL B 1 368 ? 20.828 6.766 16.141 1 88.44 368 VAL B C 1
ATOM 7140 O O . VAL B 1 368 ? 19.812 6.07 16.219 1 88.44 368 VAL B O 1
ATOM 7143 N N . SER B 1 369 ? 21.344 7.141 15.055 1 84.75 369 SER B N 1
ATOM 7144 C CA . SER B 1 369 ? 20.766 6.719 13.781 1 84.75 369 SER B CA 1
ATOM 7145 C C . SER B 1 369 ? 20.781 5.199 13.648 1 84.75 369 SER B C 1
ATOM 7147 O O . SER B 1 369 ? 19.828 4.598 13.172 1 84.75 369 SER B O 1
ATOM 7149 N N . LYS B 1 370 ? 21.844 4.625 14.109 1 79.5 370 LYS B N 1
ATOM 7150 C CA . LYS B 1 370 ? 21.953 3.172 14.086 1 79.5 370 LYS B CA 1
ATOM 7151 C C . LYS B 1 370 ? 20.984 2.521 15.062 1 79.5 370 LYS B C 1
ATOM 7153 O O . LYS B 1 370 ? 20.375 1.499 14.75 1 79.5 370 LYS B O 1
ATOM 7158 N N . MET B 1 371 ? 20.906 3.172 16.156 1 83.56 371 MET B N 1
ATOM 7159 C CA . MET B 1 371 ? 20 2.646 17.172 1 83.56 371 MET B CA 1
ATOM 7160 C C . MET B 1 371 ? 18.562 2.707 16.703 1 83.56 371 MET B C 1
ATOM 7162 O O . MET B 1 371 ? 17.781 1.775 16.938 1 83.56 371 MET B O 1
ATOM 7166 N N . LEU B 1 372 ? 18.281 3.746 15.977 1 85.38 372 LEU B N 1
ATOM 7167 C CA . LEU B 1 372 ? 16.906 3.957 15.523 1 85.38 372 LEU B CA 1
ATOM 7168 C C . LEU B 1 372 ? 16.641 3.211 14.219 1 85.38 372 LEU B C 1
ATOM 7170 O O . LEU B 1 372 ? 15.492 3.004 13.844 1 85.38 372 LEU B O 1
ATOM 7174 N N . GLY B 1 373 ? 17.703 2.578 13.633 1 74.38 373 GLY B N 1
ATOM 7175 C CA . GLY B 1 373 ? 17.578 1.861 12.375 1 74.38 373 GLY B CA 1
ATOM 7176 C C . GLY B 1 373 ? 17.719 2.762 11.156 1 74.38 373 GLY B C 1
ATOM 7177 O O . GLY B 1 373 ? 18.578 2.543 10.312 1 74.38 373 GLY B O 1
ATOM 7178 N N . ASN B 1 374 ? 16.938 3.893 11.086 1 65.25 374 ASN B N 1
ATOM 7179 C CA . ASN B 1 374 ? 16.969 4.938 10.062 1 65.25 374 ASN B CA 1
ATOM 7180 C C . ASN B 1 374 ? 16.984 4.352 8.656 1 65.25 374 ASN B C 1
ATOM 7182 O O . ASN B 1 374 ? 17.812 4.715 7.832 1 65.25 374 ASN B O 1
ATOM 7186 N N . SER B 1 375 ? 16.281 3.254 8.484 1 61.91 375 SER B N 1
ATOM 7187 C CA . SER B 1 375 ? 16.234 2.572 7.191 1 61.91 375 SER B CA 1
ATOM 7188 C C . SER B 1 375 ? 14.859 2.711 6.543 1 61.91 375 SER B C 1
ATOM 7190 O O . SER B 1 375 ? 13.875 2.162 7.043 1 61.91 375 SER B O 1
ATOM 7192 N N . LEU B 1 376 ? 14.938 3.434 5.453 1 59.5 376 LEU B N 1
ATOM 7193 C CA . LEU B 1 376 ? 13.703 3.615 4.699 1 59.5 376 LEU B CA 1
ATOM 7194 C C . LEU B 1 376 ? 13.227 2.293 4.105 1 59.5 376 LEU B C 1
ATOM 7196 O O . LEU B 1 376 ? 12.023 2.035 4.039 1 59.5 376 LEU B O 1
ATOM 7200 N N . LYS B 1 377 ? 14.172 1.427 3.867 1 57.97 377 LYS B N 1
ATOM 7201 C CA . LYS B 1 377 ? 13.844 0.135 3.27 1 57.97 377 LYS B CA 1
ATOM 7202 C C . LYS B 1 377 ? 13.016 -0.718 4.227 1 57.97 377 LYS B C 1
ATOM 7204 O O . LYS B 1 377 ? 12.047 -1.357 3.814 1 57.97 377 LYS B O 1
ATOM 7209 N N . ARG B 1 378 ? 13.32 -0.691 5.418 1 61.75 378 ARG B N 1
ATOM 7210 C CA . ARG B 1 378 ? 12.609 -1.475 6.422 1 61.75 378 ARG B CA 1
ATOM 7211 C C . ARG B 1 378 ? 11.195 -0.942 6.633 1 61.75 378 ARG B C 1
ATOM 7213 O O . ARG B 1 378 ? 10.266 -1.711 6.898 1 61.75 378 ARG B O 1
ATOM 7220 N N . LEU B 1 379 ? 11.148 0.314 6.449 1 60.75 379 LEU B N 1
ATOM 7221 C CA . LEU B 1 379 ? 9.852 0.936 6.699 1 60.75 379 LEU B CA 1
ATOM 7222 C C . LEU B 1 379 ? 8.891 0.671 5.551 1 60.75 379 LEU B C 1
ATOM 7224 O O . LEU B 1 379 ? 7.672 0.721 5.73 1 60.75 379 LEU B O 1
ATOM 7228 N N . ASN B 1 380 ? 9.484 0.28 4.484 1 66.5 380 ASN B N 1
ATOM 7229 C CA . ASN B 1 380 ? 8.641 0.129 3.297 1 66.5 380 ASN B CA 1
ATOM 7230 C C . ASN B 1 380 ? 7.891 -1.198 3.309 1 66.5 380 ASN B C 1
ATOM 7232 O O . ASN B 1 380 ? 6.875 -1.347 2.627 1 66.5 380 ASN B O 1
ATOM 7236 N N . TYR B 1 381 ? 8.344 -2.135 4.047 1 74.31 381 TYR B N 1
ATOM 7237 C CA . TYR B 1 381 ? 7.645 -3.414 4.109 1 74.31 381 TYR B CA 1
ATOM 7238 C C . TYR B 1 381 ? 6.402 -3.318 4.984 1 74.31 381 TYR B C 1
ATOM 7240 O O . TYR B 1 381 ? 6.496 -2.99 6.172 1 74.31 381 TYR B O 1
ATOM 7248 N N . PRO B 1 382 ? 5.254 -3.588 4.371 1 83.75 382 PRO B N 1
ATOM 7249 C CA . PRO B 1 382 ? 4.023 -3.447 5.152 1 83.75 382 PRO B CA 1
ATOM 7250 C C . PRO B 1 382 ? 3.84 -4.566 6.172 1 83.75 382 PRO B C 1
ATOM 7252 O O . PRO B 1 382 ? 4.219 -5.715 5.91 1 83.75 382 PRO B O 1
ATOM 7255 N N . ASN B 1 383 ? 3.381 -4.23 7.316 1 85.94 383 ASN B N 1
ATOM 7256 C CA . ASN B 1 383 ? 3.033 -5.211 8.336 1 85.94 383 ASN B CA 1
ATOM 7257 C C . ASN B 1 383 ? 1.57 -5.633 8.242 1 85.94 383 ASN B C 1
ATOM 7259 O O . ASN B 1 383 ? 0.681 -4.918 8.703 1 85.94 383 ASN B O 1
ATOM 7263 N N . LEU B 1 384 ? 1.302 -6.852 7.828 1 93.06 384 LEU B N 1
ATOM 7264 C CA . LEU B 1 384 ? -0.054 -7.316 7.555 1 93.06 384 LEU B CA 1
ATOM 7265 C C . LEU B 1 384 ? -0.657 -7.984 8.789 1 93.06 384 LEU B C 1
ATOM 7267 O O . LEU B 1 384 ? -1.868 -8.211 8.844 1 93.06 384 LEU B O 1
ATOM 7271 N N . ILE B 1 385 ? 0.117 -8.266 9.805 1 92.06 385 ILE B N 1
ATOM 7272 C CA . ILE B 1 385 ? -0.349 -9.031 10.961 1 92.06 385 ILE B CA 1
ATOM 7273 C C . ILE B 1 385 ? -1.445 -8.25 11.68 1 92.06 385 ILE B C 1
ATOM 7275 O O . ILE B 1 385 ? -2.561 -8.75 11.852 1 92.06 385 ILE B O 1
ATOM 7279 N N . PRO B 1 386 ? -1.174 -7.004 12.023 1 89.94 386 PRO B N 1
ATOM 7280 C CA . PRO B 1 386 ? -2.246 -6.285 12.719 1 89.94 386 PRO B CA 1
ATOM 7281 C C . PRO B 1 386 ? -3.463 -6.039 11.828 1 89.94 386 PRO B C 1
ATOM 7283 O O . PRO B 1 386 ? -4.586 -5.926 12.328 1 89.94 386 PRO B O 1
ATOM 7286 N N . ILE B 1 387 ? -3.256 -5.98 10.586 1 94.12 387 ILE B N 1
ATOM 7287 C CA . ILE B 1 387 ? -4.359 -5.738 9.664 1 94.12 387 ILE B CA 1
ATOM 7288 C C . ILE B 1 387 ? -5.297 -6.945 9.648 1 94.12 387 ILE B C 1
ATOM 7290 O O . ILE B 1 387 ? -6.492 -6.812 9.93 1 94.12 387 ILE B O 1
ATOM 7294 N N . PHE B 1 388 ? -4.781 -8.133 9.438 1 96.38 388 PHE B N 1
ATOM 7295 C CA . PHE B 1 388 ? -5.633 -9.305 9.312 1 96.38 388 PHE B CA 1
ATOM 7296 C C . PHE B 1 388 ? -6.098 -9.781 10.688 1 96.38 388 PHE B C 1
ATOM 7298 O O . PHE B 1 388 ? -7.207 -10.305 10.828 1 96.38 388 PHE B O 1
ATOM 7305 N N . LEU B 1 389 ? -5.301 -9.602 11.648 1 94.94 389 LEU B N 1
ATOM 7306 C CA . LEU B 1 389 ? -5.766 -9.883 13.008 1 94.94 389 LEU B CA 1
ATOM 7307 C C . LEU B 1 389 ? -6.898 -8.945 13.398 1 94.94 389 LEU B C 1
ATOM 7309 O O . LEU B 1 389 ? -7.867 -9.359 14.031 1 94.94 389 LEU B O 1
ATOM 7313 N N . GLY B 1 390 ? -6.695 -7.68 13.117 1 95.44 390 GLY B N 1
ATOM 7314 C CA . GLY B 1 390 ? -7.742 -6.703 13.367 1 95.44 390 GLY B CA 1
ATOM 7315 C C . GLY B 1 390 ? -9.023 -6.992 12.609 1 95.44 390 GLY B C 1
ATOM 7316 O O . GLY B 1 390 ? -10.125 -6.84 13.156 1 95.44 390 GLY B O 1
ATOM 7317 N N . ILE B 1 391 ? -8.93 -7.391 11.391 1 96.44 391 ILE B N 1
ATOM 7318 C CA . ILE B 1 391 ? -10.102 -7.734 10.594 1 96.44 391 ILE B CA 1
ATOM 7319 C C . ILE B 1 391 ? -10.797 -8.953 11.203 1 96.44 391 ILE B C 1
ATOM 7321 O O . ILE B 1 391 ? -12.023 -8.992 11.289 1 96.44 391 ILE B O 1
ATOM 7325 N N . ALA B 1 392 ? -10.008 -9.992 11.609 1 96.19 392 ALA B N 1
ATOM 7326 C CA . ALA B 1 392 ? -10.586 -11.164 12.258 1 96.19 392 ALA B CA 1
ATOM 7327 C C . ALA B 1 392 ? -11.367 -10.773 13.508 1 96.19 392 ALA B C 1
ATOM 7329 O O . ALA B 1 392 ? -12.516 -11.188 13.68 1 96.19 392 ALA B O 1
ATOM 7330 N N . LEU B 1 393 ? -10.789 -9.969 14.297 1 95.75 393 LEU B N 1
ATOM 7331 C CA . LEU B 1 393 ? -11.469 -9.492 15.5 1 95.75 393 LEU B CA 1
ATOM 7332 C C . LEU B 1 393 ? -12.672 -8.633 15.141 1 95.75 393 LEU B C 1
ATOM 7334 O O . LEU B 1 393 ? -13.695 -8.664 15.836 1 95.75 393 LEU B O 1
ATOM 7338 N N . GLY B 1 394 ? -12.492 -7.824 14.141 1 95.31 394 GLY B N 1
ATOM 7339 C CA . GLY B 1 394 ? -13.602 -7.012 13.664 1 95.31 394 GLY B CA 1
ATOM 7340 C C . GLY B 1 394 ? -14.797 -7.836 13.227 1 95.31 394 GLY B C 1
ATOM 7341 O O . GLY B 1 394 ? -15.945 -7.43 13.445 1 95.31 394 GLY B O 1
ATOM 7342 N N . CYS B 1 395 ? -14.547 -8.969 12.609 1 93.56 395 CYS B N 1
ATOM 7343 C CA . CYS B 1 395 ? -15.625 -9.867 12.195 1 93.56 395 CYS B CA 1
ATOM 7344 C C . CYS B 1 395 ? -16.359 -10.422 13.406 1 93.56 395 CYS B C 1
ATOM 7346 O O . CYS B 1 395 ? -17.578 -10.609 13.367 1 93.56 395 CYS B O 1
ATOM 7348 N N . VAL B 1 396 ? -15.664 -10.664 14.445 1 93.88 396 VAL B N 1
ATOM 7349 C CA . VAL B 1 396 ? -16.281 -11.141 15.672 1 93.88 396 VAL B CA 1
ATOM 7350 C C . VAL B 1 396 ? -17.172 -10.047 16.266 1 93.88 396 VAL B C 1
ATOM 7352 O O . VAL B 1 396 ? -18.328 -10.297 16.594 1 93.88 396 VAL B O 1
ATOM 7355 N N . VAL B 1 397 ? -16.641 -8.859 16.297 1 92.62 397 VAL B N 1
ATOM 7356 C CA . VAL B 1 397 ? -17.375 -7.73 16.859 1 92.62 397 VAL B CA 1
ATOM 7357 C C . VAL B 1 397 ? -18.594 -7.414 15.984 1 92.62 397 VAL B C 1
ATOM 7359 O O . VAL B 1 397 ? -19.641 -7.023 16.484 1 92.62 397 VAL B O 1
ATOM 7362 N N . ALA B 1 398 ? -18.406 -7.613 14.727 1 90.38 398 ALA B N 1
ATOM 7363 C CA . ALA B 1 398 ? -19.469 -7.336 13.766 1 90.38 398 ALA B CA 1
ATOM 7364 C C . ALA B 1 398 ? -20.719 -8.156 14.078 1 90.38 398 ALA B C 1
ATOM 7366 O O . ALA B 1 398 ? -21.844 -7.723 13.789 1 90.38 398 ALA B O 1
ATOM 7367 N N . ASN B 1 399 ? -20.547 -9.359 14.688 1 88.56 399 ASN B N 1
ATOM 7368 C CA . ASN B 1 399 ? -21.656 -10.289 14.867 1 88.56 399 ASN B CA 1
ATOM 7369 C C . ASN B 1 399 ? -22.094 -10.383 16.328 1 88.56 399 ASN B C 1
ATOM 7371 O O . ASN B 1 399 ? -22.953 -11.18 16.672 1 88.56 399 ASN B O 1
ATOM 7375 N N . LEU B 1 400 ? -21.531 -9.547 17.141 1 88.25 400 LEU B N 1
ATOM 7376 C CA . LEU B 1 400 ? -21.938 -9.492 18.531 1 88.25 400 LEU B CA 1
ATOM 7377 C C . LEU B 1 400 ? -23.281 -8.773 18.672 1 88.25 400 LEU B C 1
ATOM 7379 O O . LEU B 1 400 ? -23.422 -7.633 18.234 1 88.25 400 LEU B O 1
ATOM 7383 N N . PRO B 1 401 ? -24.219 -9.477 19.25 1 83.81 401 PRO B N 1
ATOM 7384 C CA . PRO B 1 401 ? -25.516 -8.836 19.422 1 83.81 401 PRO B CA 1
ATOM 7385 C C . PRO B 1 401 ? -25.5 -7.781 20.531 1 83.81 401 PRO B C 1
ATOM 7387 O O . PRO B 1 401 ? -25.078 -8.062 21.656 1 83.81 401 PRO B O 1
ATOM 7390 N N . LEU B 1 402 ? -25.797 -6.566 20.156 1 81.5 402 LEU B N 1
ATOM 7391 C CA . LEU B 1 402 ? -25.922 -5.48 21.125 1 81.5 402 LEU B CA 1
ATOM 7392 C C . LEU B 1 402 ? -27.391 -5.223 21.469 1 81.5 402 LEU B C 1
ATOM 7394 O O . LEU B 1 402 ? -28.203 -4.949 20.578 1 81.5 402 LEU B O 1
ATOM 7398 N N . ILE B 1 403 ? -27.672 -5.41 22.766 1 79.75 403 ILE B N 1
ATOM 7399 C CA . ILE B 1 403 ? -29.047 -5.199 23.188 1 79.75 403 ILE B CA 1
ATOM 7400 C C . ILE B 1 403 ? -29.25 -3.736 23.578 1 79.75 403 ILE B C 1
ATOM 7402 O O . ILE B 1 403 ? -28.625 -3.244 24.531 1 79.75 403 ILE B O 1
ATOM 7406 N N . ILE B 1 404 ? -29.844 -3.049 22.719 1 74.62 404 ILE B N 1
ATOM 7407 C CA . ILE B 1 404 ? -30.203 -1.666 23.016 1 74.62 404 ILE B CA 1
ATOM 7408 C C . ILE B 1 404 ? -31.641 -1.603 23.516 1 74.62 404 ILE B C 1
ATOM 7410 O O . ILE B 1 404 ? -32.562 -2.104 22.875 1 74.62 404 ILE B O 1
ATOM 7414 N N . PRO B 1 405 ? -31.812 -1.027 24.75 1 76.88 405 PRO B N 1
ATOM 7415 C CA . PRO B 1 405 ? -33.156 -0.926 25.281 1 76.88 405 PRO B CA 1
ATOM 7416 C C . PRO B 1 405 ? -34.125 -0.193 24.328 1 76.88 405 PRO B C 1
ATOM 7418 O O . PRO B 1 405 ? -33.781 0.862 23.797 1 76.88 405 PRO B O 1
ATOM 7421 N N . GLY B 1 406 ? -35.25 -0.755 23.969 1 67.81 406 GLY B N 1
ATOM 7422 C CA . GLY B 1 406 ? -36.219 -0.131 23.094 1 67.81 406 GLY B CA 1
ATOM 7423 C C . GLY B 1 406 ? -36.312 -0.792 21.719 1 67.81 406 GLY B C 1
ATOM 7424 O O . GLY B 1 406 ? -37.281 -0.631 21.016 1 67.81 406 GLY B O 1
ATOM 7425 N N . ILE B 1 407 ? -35.219 -1.493 21.422 1 70.25 407 ILE B N 1
ATOM 7426 C CA . ILE B 1 407 ? -35.25 -2.178 20.141 1 70.25 407 ILE B CA 1
ATOM 7427 C C . ILE B 1 407 ? -35.469 -3.674 20.344 1 70.25 407 ILE B C 1
ATOM 7429 O O . ILE B 1 407 ? -34.719 -4.312 21.109 1 70.25 407 ILE B O 1
ATOM 7433 N N . PRO B 1 408 ? -36.438 -4.199 19.781 1 68.62 408 PRO B N 1
ATOM 7434 C CA . PRO B 1 408 ? -36.812 -5.594 20.031 1 68.62 408 PRO B CA 1
ATOM 7435 C C . PRO B 1 408 ? -35.75 -6.582 19.609 1 68.62 408 PRO B C 1
ATOM 7437 O O . PRO B 1 408 ? -35.594 -7.637 20.219 1 68.62 408 PRO B O 1
ATOM 7440 N N . GLN B 1 409 ? -35.062 -6.258 18.5 1 73.94 409 GLN B N 1
ATOM 7441 C CA . GLN B 1 409 ? -34.031 -7.176 18.016 1 73.94 409 GLN B CA 1
ATOM 7442 C C . GLN B 1 409 ? -32.625 -6.645 18.312 1 73.94 409 GLN B C 1
ATOM 7444 O O . GLN B 1 409 ? -32.375 -5.438 18.234 1 73.94 409 GLN B O 1
ATOM 7449 N N . PRO B 1 410 ? -31.797 -7.551 18.766 1 78.62 410 PRO B N 1
ATOM 7450 C CA . PRO B 1 410 ? -30.422 -7.098 19.016 1 78.62 410 PRO B CA 1
ATOM 7451 C C . PRO B 1 410 ? -29.766 -6.516 17.766 1 78.62 410 PRO B C 1
ATOM 7453 O O . PRO B 1 410 ? -30 -7 16.656 1 78.62 410 PRO B O 1
ATOM 7456 N N . VAL B 1 411 ? -29.109 -5.426 18.016 1 76.44 411 VAL B N 1
ATOM 7457 C CA . VAL B 1 411 ? -28.453 -4.723 16.922 1 76.44 411 VAL B CA 1
ATOM 7458 C C . VAL B 1 411 ? -27.031 -5.262 16.734 1 76.44 411 VAL B C 1
ATOM 7460 O O . VAL B 1 411 ? -26.312 -5.461 17.719 1 76.44 411 VAL B O 1
ATOM 7463 N N . LYS B 1 412 ? -26.734 -5.652 15.531 1 83.56 412 LYS B N 1
ATOM 7464 C CA . LYS B 1 412 ? -25.359 -6.02 15.188 1 83.56 412 LYS B CA 1
ATOM 7465 C C . LYS B 1 412 ? -24.656 -4.883 14.461 1 83.56 412 LYS B C 1
ATOM 7467 O O . LYS B 1 412 ? -25.266 -4.16 13.672 1 83.56 412 LYS B O 1
ATOM 7472 N N . LEU B 1 413 ? -23.406 -4.676 14.656 1 83.75 413 LEU B N 1
ATOM 7473 C CA . LEU B 1 413 ? -22.656 -3.584 14.055 1 83.75 413 LEU B CA 1
ATOM 7474 C C . LEU B 1 413 ? -22.375 -3.873 12.586 1 83.75 413 LEU B C 1
ATOM 7476 O O . LEU B 1 413 ? -22.156 -2.951 11.797 1 83.75 413 LEU B O 1
ATOM 7480 N N . GLY B 1 414 ? -22.359 -5.18 12.305 1 87.12 414 GLY B N 1
ATOM 7481 C CA . GLY B 1 414 ? -22.109 -5.543 10.922 1 87.12 414 GLY B CA 1
ATOM 7482 C C . GLY B 1 414 ? -20.641 -5.43 10.531 1 87.12 414 GLY B C 1
ATOM 7483 O O . GLY B 1 414 ? -19.797 -5.066 11.352 1 87.12 414 GLY B O 1
ATOM 7484 N N . LEU B 1 415 ? -20.375 -5.648 9.242 1 89.88 415 LEU B N 1
ATOM 7485 C CA . LEU B 1 415 ? -19 -5.715 8.742 1 89.88 415 LEU B CA 1
ATOM 7486 C C . LEU B 1 415 ? -18.469 -4.32 8.438 1 89.88 415 LEU B C 1
ATOM 7488 O O . LEU B 1 415 ? -17.266 -4.145 8.25 1 89.88 415 LEU B O 1
ATOM 7492 N N . ALA B 1 416 ? -19.328 -3.334 8.445 1 88.38 416 ALA B N 1
ATOM 7493 C CA . ALA B 1 416 ? -18.859 -1.958 8.336 1 88.38 416 ALA B CA 1
ATOM 7494 C C . ALA B 1 416 ? -18.422 -1.42 9.703 1 88.38 416 ALA B C 1
ATOM 7496 O O . ALA B 1 416 ? -17.328 -0.886 9.844 1 88.38 416 ALA B O 1
ATOM 7497 N N . GLY B 1 417 ? -19.219 -1.653 10.695 1 89.06 417 GLY B N 1
ATOM 7498 C CA . GLY B 1 417 ? -18.969 -1.103 12.016 1 89.06 417 GLY B CA 1
ATOM 7499 C C . GLY B 1 417 ? -17.922 -1.875 12.797 1 89.06 417 GLY B C 1
ATOM 7500 O O . GLY B 1 417 ? -17.031 -1.281 13.414 1 89.06 417 GLY B O 1
ATOM 7501 N N . GLY B 1 418 ? -17.984 -3.152 12.82 1 92.25 418 GLY B N 1
ATOM 7502 C CA . GLY B 1 418 ? -17.078 -3.988 13.602 1 92.25 418 GLY B CA 1
ATOM 7503 C C . GLY B 1 418 ? -15.617 -3.75 13.281 1 92.25 418 GLY B C 1
ATOM 7504 O O . GLY B 1 418 ? -14.844 -3.32 14.148 1 92.25 418 GLY B O 1
ATOM 7505 N N . PRO B 1 419 ? -15.25 -3.977 12.039 1 94.44 419 PRO B N 1
ATOM 7506 C CA . PRO B 1 419 ? -13.852 -3.75 11.656 1 94.44 419 PRO B CA 1
ATOM 7507 C C . PRO B 1 419 ? -13.406 -2.307 11.883 1 94.44 419 PRO B C 1
ATOM 7509 O O . PRO B 1 419 ? -12.258 -2.061 12.258 1 94.44 419 PRO B O 1
ATOM 7512 N N . PHE B 1 420 ? -14.289 -1.351 11.688 1 93.12 420 PHE B N 1
ATOM 7513 C CA . PHE B 1 420 ? -13.945 0.055 11.875 1 93.12 420 PHE B CA 1
ATOM 7514 C C . PHE B 1 420 ? -13.578 0.332 13.328 1 93.12 420 PHE B C 1
ATOM 7516 O O . PHE B 1 420 ? -12.555 0.961 13.609 1 93.12 420 PHE B O 1
ATOM 7523 N N . ILE B 1 421 ? -14.352 -0.183 14.219 1 92.62 421 ILE B N 1
ATOM 7524 C CA . ILE B 1 421 ? -14.125 0.04 15.648 1 92.62 421 ILE B CA 1
ATOM 7525 C C . ILE B 1 421 ? -12.828 -0.633 16.078 1 92.62 421 ILE B C 1
ATOM 7527 O O . ILE B 1 421 ? -12.031 -0.042 16.812 1 92.62 421 ILE B O 1
ATOM 7531 N N . VAL B 1 422 ? -12.625 -1.835 15.648 1 94.94 422 VAL B N 1
ATOM 7532 C CA . VAL B 1 422 ? -11.422 -2.564 16.016 1 94.94 422 VAL B CA 1
ATOM 7533 C C . VAL B 1 422 ? -10.195 -1.855 15.453 1 94.94 422 VAL B C 1
ATOM 7535 O O . VAL B 1 422 ? -9.148 -1.79 16.109 1 94.94 422 VAL B O 1
ATOM 7538 N N . ALA B 1 423 ? -10.336 -1.363 14.258 1 94.19 423 ALA B N 1
ATOM 7539 C CA . ALA B 1 423 ? -9.227 -0.655 13.633 1 94.19 423 ALA B CA 1
ATOM 7540 C C . ALA B 1 423 ? -8.836 0.577 14.445 1 94.19 423 ALA B C 1
ATOM 7542 O O . ALA B 1 423 ? -7.645 0.868 14.617 1 94.19 423 ALA B O 1
ATOM 7543 N N . ILE B 1 424 ? -9.789 1.306 14.922 1 90 424 ILE B N 1
ATOM 7544 C CA . ILE B 1 424 ? -9.539 2.477 15.75 1 90 424 ILE B CA 1
ATOM 7545 C C . ILE B 1 424 ? -8.797 2.057 17.016 1 90 424 ILE B C 1
ATOM 7547 O O . ILE B 1 424 ? -7.816 2.691 17.406 1 90 424 ILE B O 1
ATOM 7551 N N . LEU B 1 425 ? -9.258 0.995 17.609 1 92.44 425 LEU B N 1
ATOM 7552 C CA . LEU B 1 425 ? -8.664 0.52 18.844 1 92.44 425 LEU B CA 1
ATOM 7553 C C . LEU B 1 425 ? -7.234 0.028 18.625 1 92.44 425 LEU B C 1
ATOM 7555 O O . LEU B 1 425 ? -6.344 0.295 19.422 1 92.44 425 LEU B O 1
ATOM 7559 N N . VAL B 1 426 ? -7.07 -0.671 17.562 1 90.62 426 VAL B N 1
ATOM 7560 C CA . VAL B 1 426 ? -5.738 -1.16 17.234 1 90.62 426 VAL B CA 1
ATOM 7561 C C . VAL B 1 426 ? -4.82 0.019 16.922 1 90.62 426 VAL B C 1
ATOM 7563 O O . VAL B 1 426 ? -3.648 0.021 17.312 1 90.62 426 VAL B O 1
ATOM 7566 N N . GLY B 1 427 ? -5.32 0.942 16.219 1 83.69 427 GLY B N 1
ATOM 7567 C CA . GLY B 1 427 ? -4.535 2.129 15.914 1 83.69 427 GLY B CA 1
ATOM 7568 C C . GLY B 1 427 ? -4.152 2.924 17.156 1 83.69 427 GLY B C 1
ATOM 7569 O O . GLY B 1 427 ? -3.043 3.457 17.234 1 83.69 427 GLY B O 1
ATOM 7570 N N . TYR B 1 428 ? -5.023 3 18.047 1 81.75 428 TYR B N 1
ATOM 7571 C CA . TYR B 1 428 ? -4.793 3.801 19.234 1 81.75 428 TYR B CA 1
ATOM 7572 C C . TYR B 1 428 ? -3.955 3.037 20.25 1 81.75 428 TYR B C 1
ATOM 7574 O O . TYR B 1 428 ? -2.977 3.566 20.781 1 81.75 428 TYR B O 1
ATOM 7582 N N . PHE B 1 429 ? -4.246 1.768 20.531 1 82.62 429 PHE B N 1
ATOM 7583 C CA . PHE B 1 429 ? -3.625 1.007 21.609 1 82.62 429 PHE B CA 1
ATOM 7584 C C . PHE B 1 429 ? -2.443 0.196 21.094 1 82.62 429 PHE B C 1
ATOM 7586 O O . PHE B 1 429 ? -1.603 -0.256 21.875 1 82.62 429 PHE B O 1
ATOM 7593 N N . GLY B 1 430 ? -2.326 0.011 19.875 1 77.81 430 GLY B N 1
ATOM 7594 C CA . GLY B 1 430 ? -1.313 -0.849 19.297 1 77.81 430 GLY B CA 1
ATOM 7595 C C . GLY B 1 430 ? 0.09 -0.536 19.781 1 77.81 430 GLY B C 1
ATOM 7596 O O . GLY B 1 430 ? 0.768 -1.4 20.328 1 77.81 430 GLY B O 1
ATOM 7597 N N . PRO B 1 431 ? 0.482 0.706 19.656 1 67.12 431 PRO B N 1
ATOM 7598 C CA . PRO B 1 431 ? 1.834 1.054 20.109 1 67.12 431 PRO B CA 1
ATOM 7599 C C . PRO B 1 431 ? 2.047 0.808 21.594 1 67.12 431 PRO B C 1
ATOM 7601 O O . PRO B 1 431 ? 3.15 0.447 22.016 1 67.12 431 PRO B O 1
ATOM 7604 N N . ARG B 1 432 ? 1.073 0.924 22.391 1 70.94 432 ARG B N 1
ATOM 7605 C CA . ARG B 1 432 ? 1.161 0.718 23.828 1 70.94 432 ARG B CA 1
ATOM 7606 C C . ARG B 1 432 ? 1.375 -0.755 24.156 1 70.94 432 ARG B C 1
ATOM 7608 O O . ARG B 1 432 ? 2.049 -1.086 25.141 1 70.94 432 ARG B O 1
ATOM 7615 N N . TYR B 1 433 ? 0.841 -1.547 23.328 1 73.25 433 TYR B N 1
ATOM 7616 C CA . TYR B 1 433 ? 0.95 -2.977 23.594 1 73.25 433 TYR B CA 1
ATOM 7617 C C . TYR B 1 433 ? 1.963 -3.629 22.656 1 73.25 433 TYR B C 1
ATOM 7619 O O . TYR B 1 433 ? 1.84 -4.809 22.328 1 73.25 433 TYR B O 1
ATOM 7627 N N . HIS B 1 434 ? 2.83 -2.898 22.062 1 69.75 434 HIS B N 1
ATOM 7628 C CA . HIS B 1 434 ? 3.98 -3.328 21.266 1 69.75 434 HIS B CA 1
ATOM 7629 C C . HIS B 1 434 ? 3.541 -3.986 19.969 1 69.75 434 HIS B C 1
ATOM 7631 O O . HIS B 1 434 ? 4.262 -4.812 19.406 1 69.75 434 HIS B O 1
ATOM 7637 N N . LEU B 1 435 ? 2.289 -3.732 19.656 1 72.62 435 LEU B N 1
ATOM 7638 C CA . LEU B 1 435 ? 1.867 -4.145 18.328 1 72.62 435 LEU B CA 1
ATOM 7639 C C . LEU B 1 435 ? 2.342 -3.15 17.266 1 72.62 435 LEU B C 1
ATOM 7641 O O . LEU B 1 435 ? 2.076 -1.951 17.375 1 72.62 435 LEU B O 1
ATOM 7645 N N . VAL B 1 436 ? 3.133 -3.637 16.391 1 70.5 436 VAL B N 1
ATOM 7646 C CA . VAL B 1 436 ? 3.625 -2.758 15.328 1 70.5 436 VAL B CA 1
ATOM 7647 C C . VAL B 1 436 ? 2.525 -2.521 14.297 1 70.5 436 VAL B C 1
ATOM 7649 O O . VAL B 1 436 ? 2.266 -3.377 13.445 1 70.5 436 VAL B O 1
ATOM 7652 N N . THR B 1 437 ? 1.851 -1.447 14.422 1 71.19 437 THR B N 1
ATOM 7653 C CA . THR B 1 437 ? 0.726 -1.148 13.547 1 71.19 437 THR B CA 1
ATOM 7654 C C . THR B 1 437 ? 1.142 -0.174 12.445 1 71.19 437 THR B C 1
ATOM 7656 O O . THR B 1 437 ? 0.307 0.274 11.656 1 71.19 437 THR B O 1
ATOM 7659 N N . TYR B 1 438 ? 2.385 0.098 12.43 1 68.38 438 TYR B N 1
ATOM 7660 C CA . TYR B 1 438 ? 2.83 1.104 11.477 1 68.38 438 TYR B CA 1
ATOM 7661 C C . TYR B 1 438 ? 2.832 0.542 10.055 1 68.38 438 TYR B C 1
ATOM 7663 O O . TYR B 1 438 ? 3.336 -0.559 9.82 1 68.38 438 TYR B O 1
ATOM 7671 N N . ASN B 1 439 ? 2.143 1.251 9.203 1 76.38 439 ASN B N 1
ATOM 7672 C CA . ASN B 1 439 ? 2.281 1.168 7.75 1 76.38 439 ASN B CA 1
ATOM 7673 C C . ASN B 1 439 ? 2.506 2.543 7.129 1 76.38 439 ASN B C 1
ATOM 7675 O O . ASN B 1 439 ? 2.059 3.555 7.672 1 76.38 439 ASN B O 1
ATOM 7679 N N . THR B 1 440 ? 3.305 2.541 6.133 1 77.44 440 THR B N 1
ATOM 7680 C CA . THR B 1 440 ? 3.465 3.82 5.449 1 77.44 440 THR B CA 1
ATOM 7681 C C . THR B 1 440 ? 2.115 4.363 4.996 1 77.44 440 THR B C 1
ATOM 7683 O O . THR B 1 440 ? 1.157 3.605 4.832 1 77.44 440 THR B O 1
ATOM 7686 N N . ILE B 1 441 ? 2.113 5.613 4.906 1 78.62 441 ILE B N 1
ATOM 7687 C CA . ILE B 1 441 ? 0.896 6.27 4.441 1 78.62 441 ILE B CA 1
ATOM 7688 C C . ILE B 1 441 ? 0.505 5.723 3.07 1 78.62 441 ILE B C 1
ATOM 7690 O O . ILE B 1 441 ? -0.663 5.41 2.83 1 78.62 441 ILE B O 1
ATOM 7694 N N . SER B 1 442 ? 1.48 5.492 2.285 1 83.75 442 SER B N 1
ATOM 7695 C CA . SER B 1 442 ? 1.223 5.035 0.924 1 83.75 442 SER B CA 1
ATOM 7696 C C . SER B 1 442 ? 0.67 3.611 0.916 1 83.75 442 SER B C 1
ATOM 7698 O O . SER B 1 442 ? -0.213 3.289 0.119 1 83.75 442 SER B O 1
ATOM 7700 N N . ALA B 1 443 ? 1.202 2.797 1.756 1 89.06 443 ALA B N 1
ATOM 7701 C CA . ALA B 1 443 ? 0.724 1.419 1.851 1 89.06 443 ALA B CA 1
ATOM 7702 C C . ALA B 1 443 ? -0.72 1.372 2.342 1 89.06 443 ALA B C 1
ATOM 7704 O O . ALA B 1 443 ? -1.539 0.619 1.811 1 89.06 443 ALA B O 1
ATOM 7705 N N . ASN B 1 444 ? -0.985 2.119 3.318 1 89.81 444 ASN B N 1
ATOM 7706 C CA . ASN B 1 444 ? -2.344 2.199 3.846 1 89.81 444 ASN B CA 1
ATOM 7707 C C . ASN B 1 444 ? -3.316 2.75 2.807 1 89.81 444 ASN B C 1
ATOM 7709 O O . ASN B 1 444 ? -4.449 2.275 2.699 1 89.81 444 ASN B O 1
ATOM 7713 N N . MET B 1 445 ? -2.885 3.689 2.076 1 89.62 445 MET B N 1
ATOM 7714 C CA . MET B 1 445 ? -3.729 4.281 1.043 1 89.62 445 MET B CA 1
ATOM 7715 C C . MET B 1 445 ? -4.004 3.281 -0.075 1 89.62 445 MET B C 1
ATOM 7717 O O . MET B 1 445 ? -5.082 3.289 -0.668 1 89.62 445 MET B O 1
ATOM 7721 N N . MET B 1 446 ? -3.008 2.471 -0.336 1 92.88 446 MET B N 1
ATOM 7722 C CA . MET B 1 446 ? -3.213 1.442 -1.352 1 92.88 446 MET B CA 1
ATOM 7723 C C . MET B 1 446 ? -4.34 0.496 -0.95 1 92.88 446 MET B C 1
ATOM 7725 O O . MET B 1 446 ? -5.211 0.184 -1.761 1 92.88 446 MET B O 1
ATOM 7729 N N . MET B 1 447 ? -4.309 0.039 0.273 1 94.25 447 MET B N 1
ATOM 7730 C CA . MET B 1 447 ? -5.363 -0.836 0.784 1 94.25 447 MET B CA 1
ATOM 7731 C C . MET B 1 447 ? -6.711 -0.126 0.781 1 94.25 447 MET B C 1
ATOM 7733 O O . MET B 1 447 ? -7.723 -0.709 0.39 1 94.25 447 MET B O 1
ATOM 7737 N N . ARG B 1 448 ? -6.703 1.093 1.146 1 93.31 448 ARG B N 1
ATOM 7738 C CA . ARG B 1 448 ? -7.918 1.894 1.223 1 93.31 448 ARG B CA 1
ATOM 7739 C C . ARG B 1 448 ? -8.547 2.068 -0.156 1 93.31 448 ARG B C 1
ATOM 7741 O O . ARG B 1 448 ? -9.742 1.808 -0.338 1 93.31 448 ARG B O 1
ATOM 7748 N N . GLU B 1 449 ? -7.75 2.477 -1.087 1 93.31 449 GLU B N 1
ATOM 7749 C CA . GLU B 1 449 ? -8.242 2.762 -2.432 1 93.31 449 GLU B CA 1
ATOM 7750 C C . GLU B 1 449 ? -8.656 1.481 -3.148 1 93.31 449 GLU B C 1
ATOM 7752 O O . GLU B 1 449 ? -9.641 1.475 -3.895 1 93.31 449 GLU B O 1
ATOM 7757 N N . MET B 1 450 ? -7.895 0.482 -2.951 1 95.69 450 MET B N 1
ATOM 7758 C CA . MET B 1 450 ? -8.289 -0.798 -3.531 1 95.69 450 MET B CA 1
ATOM 7759 C C . MET B 1 450 ? -9.617 -1.272 -2.945 1 95.69 450 MET B C 1
ATOM 7761 O O . MET B 1 450 ? -10.492 -1.746 -3.674 1 95.69 450 MET B O 1
ATOM 7765 N N . GLY B 1 451 ? -9.734 -1.167 -1.634 1 96.25 451 GLY B N 1
ATOM 7766 C CA . GLY B 1 451 ? -10.953 -1.577 -0.961 1 96.25 451 GLY B CA 1
ATOM 7767 C C . GLY B 1 451 ? -12.18 -0.813 -1.429 1 96.25 451 GLY B C 1
ATOM 7768 O O . GLY B 1 451 ? -13.188 -1.415 -1.804 1 96.25 451 GLY B O 1
ATOM 7769 N N . ILE B 1 452 ? -12.102 0.481 -1.462 1 94.81 452 ILE B N 1
ATOM 7770 C CA . ILE B 1 452 ? -13.25 1.302 -1.817 1 94.81 452 ILE B CA 1
ATOM 7771 C C . ILE B 1 452 ? -13.586 1.115 -3.297 1 94.81 452 ILE B C 1
ATOM 7773 O O . ILE B 1 452 ? -14.758 1.138 -3.684 1 94.81 452 ILE B O 1
ATOM 7777 N N . ALA B 1 453 ? -12.57 0.956 -4.16 1 96.06 453 ALA B N 1
ATOM 7778 C CA . ALA B 1 453 ? -12.812 0.731 -5.586 1 96.06 453 ALA B CA 1
ATOM 7779 C C . ALA B 1 453 ? -13.562 -0.577 -5.812 1 96.06 453 ALA B C 1
ATOM 7781 O O . ALA B 1 453 ? -14.523 -0.621 -6.586 1 96.06 453 ALA B O 1
ATOM 7782 N N . ILE B 1 454 ? -13.117 -1.635 -5.121 1 97.19 454 ILE B N 1
ATOM 7783 C CA . ILE B 1 454 ? -13.773 -2.93 -5.246 1 97.19 454 ILE B CA 1
ATOM 7784 C C . ILE B 1 454 ? -15.195 -2.84 -4.707 1 97.19 454 ILE B C 1
ATOM 7786 O O . ILE B 1 454 ? -16.141 -3.336 -5.332 1 97.19 454 ILE B O 1
ATOM 7790 N N . PHE B 1 455 ? -15.352 -2.207 -3.588 1 96.12 455 PHE B N 1
ATOM 7791 C CA . PHE B 1 455 ? -16.656 -2.047 -2.949 1 96.12 455 PHE B CA 1
ATOM 7792 C C . PHE B 1 455 ? -17.625 -1.33 -3.877 1 96.12 455 PHE B C 1
ATOM 7794 O O . PHE B 1 455 ? -18.703 -1.848 -4.172 1 96.12 455 PHE B O 1
ATOM 7801 N N . LEU B 1 456 ? -17.281 -0.18 -4.414 1 94.94 456 LEU B N 1
ATOM 7802 C CA . LEU B 1 456 ? -18.156 0.644 -5.234 1 94.94 456 LEU B CA 1
ATOM 7803 C C . LEU B 1 456 ? -18.438 -0.032 -6.57 1 94.94 456 LEU B C 1
ATOM 7805 O O . LEU B 1 456 ? -19.547 0.097 -7.113 1 94.94 456 LEU B O 1
ATOM 7809 N N . ALA B 1 457 ? -17.422 -0.693 -7.121 1 96.88 457 ALA B N 1
ATOM 7810 C CA . ALA B 1 457 ? -17.641 -1.439 -8.359 1 96.88 457 ALA B CA 1
ATOM 7811 C C . ALA B 1 457 ? -18.734 -2.488 -8.18 1 96.88 457 ALA B C 1
ATOM 7813 O O . ALA B 1 457 ? -19.625 -2.604 -9.016 1 96.88 457 ALA B O 1
ATOM 7814 N N . CYS B 1 458 ? -18.688 -3.219 -7.066 1 95.75 458 CYS B N 1
ATOM 7815 C CA . CYS B 1 458 ? -19.625 -4.301 -6.824 1 95.75 458 CYS B CA 1
ATOM 7816 C C . CYS B 1 458 ? -21.016 -3.75 -6.473 1 95.75 458 CYS B C 1
ATOM 7818 O O . CYS B 1 458 ? -22.031 -4.34 -6.832 1 95.75 458 CYS B O 1
ATOM 7820 N N . VAL B 1 459 ? -21.031 -2.627 -5.75 1 92.94 4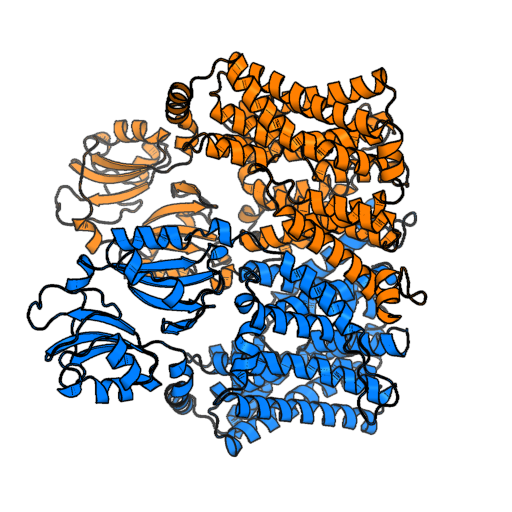59 VAL B N 1
ATOM 7821 C CA . VAL B 1 459 ? -22.297 -1.978 -5.457 1 92.94 459 VAL B CA 1
ATOM 7822 C C . VAL B 1 459 ? -22.969 -1.536 -6.758 1 92.94 459 VAL B C 1
ATOM 7824 O O . VAL B 1 459 ? -24.172 -1.749 -6.949 1 92.94 459 VAL B O 1
ATOM 7827 N N . GLY B 1 460 ? -22.25 -0.977 -7.629 1 93.94 460 GLY B N 1
ATOM 7828 C CA . GLY B 1 460 ? -22.766 -0.533 -8.914 1 93.94 460 GLY B CA 1
ATOM 7829 C C . GLY B 1 460 ? -23.281 -1.673 -9.781 1 93.94 460 GLY B C 1
ATOM 7830 O O . GLY B 1 460 ? -24.391 -1.612 -10.312 1 93.94 460 GLY B O 1
ATOM 7831 N N . LEU B 1 461 ? -22.453 -2.734 -9.906 1 94.19 461 LEU B N 1
ATOM 7832 C CA . LEU B 1 461 ? -22.844 -3.902 -10.688 1 94.19 461 LEU B CA 1
ATOM 7833 C C . LEU B 1 461 ? -24.156 -4.477 -10.195 1 94.19 461 LEU B C 1
ATOM 7835 O O . LEU B 1 461 ? -25 -4.895 -10.992 1 94.19 461 LEU B O 1
ATOM 7839 N N . GLY B 1 462 ? -24.344 -4.457 -8.906 1 91.06 462 GLY B N 1
ATOM 7840 C CA . GLY B 1 462 ? -25.562 -5 -8.312 1 91.06 462 GLY B CA 1
ATOM 7841 C C . GLY B 1 462 ? -26.781 -4.137 -8.562 1 91.06 462 GLY B C 1
ATOM 7842 O O . GLY B 1 462 ? -27.906 -4.645 -8.641 1 91.06 462 GLY B O 1
ATOM 7843 N N . ALA B 1 463 ? -26.625 -2.883 -8.719 1 90.19 463 ALA B N 1
ATOM 7844 C CA . ALA B 1 463 ? -27.719 -1.932 -8.875 1 90.19 463 ALA B CA 1
ATOM 7845 C C . ALA B 1 463 ? -28.047 -1.717 -10.344 1 90.19 463 ALA B C 1
ATOM 7847 O O . ALA B 1 463 ? -29.094 -1.154 -10.68 1 90.19 463 ALA B O 1
ATOM 7848 N N . GLY B 1 464 ? -27.281 -2.197 -11.234 1 87.62 464 GLY B N 1
ATOM 7849 C CA . GLY B 1 464 ? -27.312 -1.899 -12.664 1 87.62 464 GLY B CA 1
ATOM 7850 C C . GLY B 1 464 ? -28.656 -2.213 -13.297 1 87.62 464 GLY B C 1
ATOM 7851 O O . GLY B 1 464 ? -29.25 -1.358 -13.961 1 87.62 464 GLY B O 1
ATOM 7852 N N . PRO B 1 465 ? -29.281 -3.295 -13.078 1 85.44 465 PRO B N 1
ATOM 7853 C CA . PRO B 1 465 ? -30.484 -3.713 -13.805 1 85.44 465 PRO B CA 1
ATOM 7854 C C . PRO B 1 465 ? -31.656 -2.771 -13.586 1 85.44 465 PRO B C 1
ATOM 7856 O O . PRO B 1 465 ? -32.438 -2.518 -14.516 1 85.44 465 PRO B O 1
ATOM 7859 N N . ASP B 1 466 ? -31.734 -2.068 -12.453 1 83.06 466 ASP B N 1
ATOM 7860 C CA . ASP B 1 466 ? -32.938 -1.296 -12.117 1 83.06 466 ASP B CA 1
ATOM 7861 C C . ASP B 1 466 ? -32.625 0.202 -12.125 1 83.06 466 ASP B C 1
ATOM 7863 O O . ASP B 1 466 ? -33.531 1.02 -11.938 1 83.06 466 ASP B O 1
ATOM 7867 N N . PHE B 1 467 ? -31.516 0.584 -12.398 1 87.12 467 PHE B N 1
ATOM 7868 C CA . PHE B 1 467 ? -31.109 1.969 -12.195 1 87.12 467 PHE B CA 1
ATOM 7869 C C . PHE B 1 467 ? -31.797 2.891 -13.195 1 87.12 467 PHE B C 1
ATOM 7871 O O . PHE B 1 467 ? -32.375 3.912 -12.805 1 87.12 467 PHE B O 1
ATOM 7878 N N . PHE B 1 468 ? -31.859 2.506 -14.414 1 84.88 468 PHE B N 1
ATOM 7879 C CA . PHE B 1 468 ? -32.375 3.406 -15.445 1 84.88 468 PHE B CA 1
ATOM 7880 C C . PHE B 1 468 ? -33.875 3.479 -15.398 1 84.88 468 PHE B C 1
ATOM 7882 O O . PHE B 1 468 ? -34.469 4.523 -15.688 1 84.88 468 PHE B O 1
ATOM 7889 N N . SER B 1 469 ? -34.438 2.42 -15 1 83.69 469 SER B N 1
ATOM 7890 C CA . SER B 1 469 ? -35.906 2.457 -14.828 1 83.69 469 SER B CA 1
ATOM 7891 C C . SER B 1 469 ? -36.281 3.377 -13.672 1 83.69 469 SER B C 1
ATOM 7893 O O . SER B 1 469 ? -37.281 4.102 -13.766 1 83.69 469 SER B O 1
ATOM 7895 N N . THR B 1 470 ? -35.5 3.434 -12.711 1 81.19 470 THR B N 1
ATOM 7896 C CA . THR B 1 470 ? -35.75 4.309 -11.57 1 81.19 470 THR B CA 1
ATOM 7897 C C . THR B 1 470 ? -35.469 5.766 -11.938 1 81.19 470 THR B C 1
ATOM 7899 O O . THR B 1 470 ? -36.219 6.66 -11.531 1 81.19 470 THR B O 1
ATOM 7902 N N . LEU B 1 471 ? -34.469 5.996 -12.641 1 82.75 471 LEU B N 1
ATOM 7903 C CA . LEU B 1 471 ? -34.062 7.344 -13.031 1 82.75 471 LEU B CA 1
ATOM 7904 C C . LEU B 1 471 ? -35.125 7.977 -13.945 1 82.75 471 LEU B C 1
ATOM 7906 O O . LEU B 1 471 ? -35.438 9.156 -13.812 1 82.75 471 LEU B O 1
ATOM 7910 N N . THR B 1 472 ? -35.656 7.164 -14.82 1 82.94 472 THR B N 1
ATOM 7911 C CA . THR B 1 472 ? -36.594 7.707 -15.812 1 82.94 472 THR B CA 1
ATOM 7912 C C . THR B 1 472 ? -38 7.707 -15.273 1 82.94 472 THR B C 1
ATOM 7914 O O . THR B 1 472 ? -38.875 8.453 -15.758 1 82.94 472 THR B O 1
ATOM 7917 N N . GLY B 1 473 ? -38.344 6.914 -14.352 1 80.81 473 GLY B N 1
ATOM 7918 C CA . GLY B 1 473 ? -39.719 6.797 -13.82 1 80.81 473 GLY B CA 1
ATOM 7919 C C . GLY B 1 473 ? -40.094 7.934 -12.891 1 80.81 473 GLY B C 1
ATOM 7920 O O . GLY B 1 473 ? -41.094 7.859 -12.195 1 80.81 473 GLY B O 1
ATOM 7921 N N . GLY B 1 474 ? -39.344 9.062 -12.883 1 77.19 474 GLY B N 1
ATOM 7922 C CA . GLY B 1 474 ? -39.719 10.234 -12.094 1 77.19 474 GLY B CA 1
ATOM 7923 C C . GLY B 1 474 ? -39.156 10.195 -10.68 1 77.19 474 GLY B C 1
ATOM 7924 O O . GLY B 1 474 ? -38.844 11.242 -10.102 1 77.19 474 GLY B O 1
ATOM 7925 N N . GLU B 1 475 ? -39 9.094 -10.102 1 86.69 475 GLU B N 1
ATOM 7926 C CA . GLU B 1 475 ? -38.469 8.969 -8.742 1 86.69 475 GLU B CA 1
ATOM 7927 C C . GLU B 1 475 ? -37.031 9.453 -8.641 1 86.69 475 GLU B C 1
ATOM 7929 O O . GLU B 1 475 ? -36.625 10.039 -7.629 1 86.69 475 GLU B O 1
ATOM 7934 N N . GLY B 1 476 ? -36.375 9.305 -9.703 1 88.94 476 GLY B N 1
ATOM 7935 C CA . GLY B 1 476 ? -34.969 9.672 -9.711 1 88.94 476 GLY B CA 1
ATOM 7936 C C . GLY B 1 476 ? -34.719 11.156 -9.508 1 88.94 476 GLY B C 1
ATOM 7937 O O . GLY B 1 476 ? -33.844 11.562 -8.75 1 88.94 476 GLY B O 1
ATOM 7938 N N . LEU B 1 477 ? -35.5 11.938 -10.125 1 90.25 477 LEU B N 1
ATOM 7939 C CA . LEU B 1 477 ? -35.375 13.383 -9.992 1 90.25 477 LEU B CA 1
ATOM 7940 C C . LEU B 1 477 ? -35.719 13.836 -8.578 1 90.25 477 LEU B C 1
ATOM 7942 O O . LEU B 1 477 ? -35.094 14.758 -8.039 1 90.25 477 LEU B O 1
ATOM 7946 N N . ALA B 1 478 ? -36.75 13.219 -8.078 1 94.25 478 ALA B N 1
ATOM 7947 C CA . ALA B 1 478 ? -37.094 13.531 -6.691 1 94.25 478 ALA B CA 1
ATOM 7948 C C . ALA B 1 478 ? -35.938 13.172 -5.746 1 94.25 478 ALA B C 1
ATOM 7950 O O . ALA B 1 478 ? -35.656 13.914 -4.805 1 94.25 478 ALA B O 1
ATOM 7951 N N . TRP B 1 479 ? -35.344 12.023 -6.004 1 95.31 479 TRP B N 1
ATOM 7952 C CA . TRP B 1 479 ? -34.25 11.57 -5.156 1 95.31 479 TRP B CA 1
ATOM 7953 C C . TRP B 1 479 ? -33.062 12.539 -5.211 1 95.31 479 TRP B C 1
ATOM 7955 O O . TRP B 1 479 ? -32.406 12.773 -4.199 1 95.31 479 TRP B O 1
ATOM 7965 N N . ILE B 1 480 ? -32.844 13.109 -6.371 1 94.5 480 ILE B N 1
ATOM 7966 C CA . ILE B 1 480 ? -31.781 14.109 -6.531 1 94.5 480 ILE B CA 1
ATOM 7967 C C . ILE B 1 480 ? -32.125 15.344 -5.695 1 94.5 480 ILE B C 1
ATOM 7969 O O . ILE B 1 480 ? -31.25 15.891 -5.004 1 94.5 480 ILE B O 1
ATOM 7973 N N . GLY B 1 481 ? -33.312 15.727 -5.789 1 95.19 481 GLY B N 1
ATOM 7974 C CA . GLY B 1 481 ? -33.781 16.859 -4.992 1 95.19 481 GLY B CA 1
ATOM 7975 C C . GLY B 1 481 ? -33.656 16.609 -3.5 1 95.19 481 GLY B C 1
ATOM 7976 O O . GLY B 1 481 ? -33.25 17.5 -2.75 1 95.19 481 GLY B O 1
ATOM 7977 N N . TYR B 1 482 ? -34.094 15.406 -3.072 1 96.75 482 TYR B N 1
ATOM 7978 C CA . TYR B 1 482 ? -33.938 15.039 -1.666 1 96.75 482 TYR B CA 1
ATOM 7979 C C . TYR B 1 482 ? -32.469 15.086 -1.236 1 96.75 482 TYR B C 1
ATOM 7981 O O . TYR B 1 482 ? -32.156 15.523 -0.129 1 96.75 482 TYR B O 1
ATOM 7989 N N . GLY B 1 483 ? -31.594 14.594 -2.123 1 96.44 483 GLY B N 1
ATOM 7990 C CA . GLY B 1 483 ? -30.172 14.633 -1.829 1 96.44 483 GLY B CA 1
ATOM 7991 C C . GLY B 1 483 ? -29.641 16.031 -1.599 1 96.44 483 GLY B C 1
ATOM 7992 O O . GLY B 1 483 ? -28.891 16.266 -0.656 1 96.44 483 GLY B O 1
ATOM 7993 N N . LEU B 1 484 ? -30.062 16.922 -2.443 1 96.75 484 LEU B N 1
ATOM 7994 C CA . LEU B 1 484 ? -29.641 18.312 -2.307 1 96.75 484 LEU B CA 1
ATOM 7995 C C . LEU B 1 484 ? -30.141 18.906 -0.995 1 96.75 484 LEU B C 1
ATOM 7997 O O . LEU B 1 484 ? -29.406 19.625 -0.305 1 96.75 484 LEU B O 1
ATOM 8001 N N . LEU B 1 485 ? -31.328 18.609 -0.697 1 97.12 485 LEU B N 1
ATOM 8002 C CA . LEU B 1 485 ? -31.938 19.109 0.538 1 97.12 485 LEU B CA 1
ATOM 8003 C C . LEU B 1 485 ? -31.188 18.562 1.756 1 97.12 485 LEU B C 1
ATOM 8005 O O . LEU B 1 485 ? -30.906 19.312 2.697 1 97.12 485 LEU B O 1
ATOM 8009 N N . LEU B 1 486 ? -30.875 17.312 1.707 1 97.38 486 LEU B N 1
ATOM 8010 C CA . LEU B 1 486 ? -30.219 16.641 2.824 1 97.38 486 LEU B CA 1
ATOM 8011 C C . LEU B 1 486 ? -28.766 17.109 2.967 1 97.38 486 LEU B C 1
ATOM 8013 O O . LEU B 1 486 ? -28.156 16.938 4.023 1 97.38 486 LEU B O 1
ATOM 8017 N N . THR B 1 487 ? -28.219 17.688 1.911 1 97 487 THR B N 1
ATOM 8018 C CA . THR B 1 487 ? -26.891 18.266 1.981 1 97 487 THR B CA 1
ATOM 8019 C C . THR B 1 487 ? -26.938 19.703 2.486 1 97 487 THR B C 1
ATOM 8021 O O . THR B 1 487 ? -26.266 20.047 3.465 1 97 487 THR B O 1
ATOM 8024 N N . VAL B 1 488 ? -27.781 20.5 1.967 1 97.38 488 VAL B N 1
ATOM 8025 C CA . VAL B 1 488 ? -27.766 21.953 2.123 1 97.38 488 VAL B CA 1
ATOM 8026 C C . VAL B 1 488 ? -28.344 22.328 3.484 1 97.38 488 VAL B C 1
ATOM 8028 O O . VAL B 1 488 ? -27.75 23.141 4.207 1 97.38 488 VAL B O 1
ATOM 8031 N N . VAL B 1 489 ? -29.375 21.734 3.871 1 97.56 489 VAL B N 1
ATOM 8032 C CA . VAL B 1 489 ? -30.109 22.172 5.055 1 97.56 489 VAL B CA 1
ATOM 8033 C C . VAL B 1 489 ? -29.266 21.938 6.305 1 97.56 489 VAL B C 1
ATOM 8035 O O . VAL B 1 489 ? -29.062 22.844 7.105 1 97.56 489 VAL B O 1
ATOM 8038 N N . PRO B 1 490 ? -28.766 20.734 6.496 1 97.25 490 PRO B N 1
ATOM 8039 C CA . PRO B 1 490 ? -27.938 20.531 7.691 1 97.25 490 PRO B CA 1
ATOM 8040 C C . PRO B 1 490 ? -26.703 21.422 7.723 1 97.25 490 PRO B C 1
ATOM 8042 O O . PRO B 1 490 ? -26.297 21.875 8.789 1 97.25 490 PRO B O 1
ATOM 8045 N N . ILE B 1 491 ? -26.078 21.656 6.598 1 97.25 491 ILE B N 1
ATOM 8046 C CA . ILE B 1 491 ? -24.859 22.453 6.547 1 97.25 491 ILE B CA 1
ATOM 8047 C C . ILE B 1 491 ? -25.188 23.922 6.871 1 97.25 491 ILE B C 1
ATOM 8049 O O . ILE B 1 491 ? -24.453 24.578 7.613 1 97.25 491 ILE B O 1
ATOM 8053 N N . LEU B 1 492 ? -26.281 24.406 6.324 1 97.38 492 LEU B N 1
ATOM 8054 C CA . LEU B 1 492 ? -26.672 25.797 6.602 1 97.38 492 LEU B CA 1
ATOM 8055 C C . LEU B 1 492 ? -27.016 25.969 8.078 1 97.38 492 LEU B C 1
ATOM 8057 O O . LEU B 1 492 ? -26.578 26.938 8.711 1 97.38 492 LEU B O 1
ATOM 8061 N N . LEU B 1 493 ? -27.734 25.047 8.609 1 97 493 LEU B N 1
ATOM 8062 C CA . LEU B 1 493 ? -28.094 25.125 10.023 1 97 493 LEU B CA 1
ATOM 8063 C C . LEU B 1 493 ? -26.844 24.969 10.898 1 97 493 LEU B C 1
ATOM 8065 O O . LEU B 1 493 ? -26.688 25.672 11.898 1 97 493 LEU B O 1
ATOM 8069 N N . GLY B 1 494 ? -26.062 24.031 10.57 1 96.19 494 GLY B N 1
ATOM 8070 C CA . GLY B 1 494 ? -24.797 23.859 11.289 1 96.19 494 GLY B CA 1
ATOM 8071 C C . GLY B 1 494 ? -23.906 25.094 11.211 1 96.19 494 GLY B C 1
ATOM 8072 O O . GLY B 1 494 ? -23.25 25.438 12.195 1 96.19 494 GLY B O 1
ATOM 8073 N N . GLY B 1 495 ? -23.891 25.688 10.016 1 96 495 GLY B N 1
ATOM 8074 C CA . GLY B 1 495 ? -23.125 26.922 9.859 1 96 495 GLY B CA 1
ATOM 8075 C C . GLY B 1 495 ? -23.609 28.047 10.742 1 96 495 GLY B C 1
ATOM 8076 O O . GLY B 1 495 ? -22.812 28.781 11.336 1 96 495 GLY B O 1
ATOM 8077 N N . LEU B 1 496 ? -24.875 28.125 10.844 1 96.31 496 LEU B N 1
ATOM 8078 C CA . LEU B 1 496 ? -25.469 29.188 11.664 1 96.31 496 LEU B CA 1
ATOM 8079 C C . LEU B 1 496 ? -25.219 28.922 13.148 1 96.31 496 LEU B C 1
ATOM 8081 O O . LEU B 1 496 ? -24.859 29.828 13.891 1 96.31 496 LEU B O 1
ATOM 8085 N N . ILE B 1 497 ? -25.359 27.734 13.539 1 95.81 497 ILE B N 1
ATOM 8086 C CA . ILE B 1 497 ? -25.125 27.359 14.93 1 95.81 497 ILE B CA 1
ATOM 8087 C C . ILE B 1 497 ? -23.641 27.531 15.273 1 95.81 497 ILE B C 1
ATOM 8089 O O . ILE B 1 497 ? -23.297 28.016 16.344 1 95.81 497 ILE B O 1
ATOM 8093 N N . GLY B 1 498 ? -22.812 27.125 14.367 1 94.25 498 GLY B N 1
ATOM 8094 C CA . GLY B 1 498 ? -21.375 27.266 14.594 1 94.25 498 GLY B CA 1
ATOM 8095 C C . GLY B 1 498 ? -20.922 28.703 14.695 1 94.25 498 GLY B C 1
ATOM 8096 O O . GLY B 1 498 ? -20.078 29.047 15.539 1 94.25 498 GLY B O 1
ATOM 8097 N N . ARG B 1 499 ? -21.5 29.516 13.844 1 93.06 499 ARG B N 1
ATOM 8098 C CA . ARG B 1 499 ? -21.094 30.906 13.812 1 93.06 499 ARG B CA 1
ATOM 8099 C C . ARG B 1 499 ? -21.656 31.672 15.016 1 93.06 499 ARG B C 1
ATOM 8101 O O . ARG B 1 499 ? -20.922 32.406 15.695 1 93.06 499 ARG B O 1
ATOM 8108 N N . TYR B 1 500 ? -22.859 31.484 15.297 1 92.62 500 TYR B N 1
ATOM 8109 C CA . TYR B 1 500 ? -23.516 32.312 16.312 1 92.62 500 TYR B CA 1
ATOM 8110 C C . TYR B 1 500 ? -23.469 31.625 17.672 1 92.62 500 TYR B C 1
ATOM 8112 O O . TYR B 1 500 ? -23.422 32.312 18.703 1 92.62 500 TYR B O 1
ATOM 8120 N N . GLY B 1 501 ? -23.547 30.391 17.703 1 90.81 501 GLY B N 1
ATOM 8121 C CA . GLY B 1 501 ? -23.531 29.672 18.969 1 90.81 501 GLY B CA 1
ATOM 8122 C C . GLY B 1 501 ? -22.125 29.422 19.5 1 90.81 501 GLY B C 1
ATOM 8123 O O . GLY B 1 501 ? -21.844 29.688 20.672 1 90.81 501 GLY B O 1
ATOM 8124 N N . LEU B 1 502 ? -21.266 29 18.609 1 89.81 502 LEU B N 1
ATOM 8125 C CA . LEU B 1 502 ? -19.922 28.625 19.047 1 89.81 502 LEU B CA 1
ATOM 8126 C C . LEU B 1 502 ? -18.906 29.688 18.656 1 89.81 502 LEU B C 1
ATOM 8128 O O . LEU B 1 502 ? -17.734 29.594 19.031 1 89.81 502 LEU B O 1
ATOM 8132 N N . HIS B 1 503 ? -19.234 30.656 17.891 1 88.62 503 HIS B N 1
ATOM 8133 C CA . HIS B 1 503 ? -18.391 31.797 17.5 1 88.62 503 HIS B CA 1
ATOM 8134 C C . HIS B 1 503 ? -17.141 31.328 16.75 1 88.62 503 HIS B C 1
ATOM 8136 O O . HIS B 1 503 ? -16.031 31.75 17.047 1 88.62 503 HIS B O 1
ATOM 8142 N N . LEU B 1 504 ? -17.406 30.453 15.891 1 89.38 504 LEU B N 1
ATOM 8143 C CA . LEU B 1 504 ? -16.312 29.953 15.07 1 89.38 504 LEU B CA 1
ATOM 8144 C C . LEU B 1 504 ? -16.078 30.859 13.867 1 89.38 504 LEU B C 1
ATOM 8146 O O . LEU B 1 504 ? -17.016 31.453 13.344 1 89.38 504 LEU B O 1
ATOM 8150 N N . ASN B 1 505 ? -14.852 30.984 13.508 1 89.25 505 ASN B N 1
ATOM 8151 C CA . ASN B 1 505 ? -14.57 31.703 12.266 1 89.25 505 ASN B CA 1
ATOM 8152 C C . ASN B 1 505 ? -14.992 30.891 11.047 1 89.25 505 ASN B C 1
ATOM 8154 O O . ASN B 1 505 ? -15.148 29.672 11.125 1 89.25 505 ASN B O 1
ATOM 8158 N N . TYR B 1 506 ? -15.125 31.5 9.945 1 92.75 506 TYR B N 1
ATOM 8159 C CA . TYR B 1 506 ? -15.688 30.938 8.727 1 92.75 506 TYR B CA 1
ATOM 8160 C C . TYR B 1 506 ? -14.844 29.781 8.227 1 92.75 506 TYR B C 1
ATOM 8162 O O . TYR B 1 506 ? -15.383 28.75 7.805 1 92.75 506 TYR B O 1
ATOM 8170 N N . TYR B 1 507 ? -13.547 29.875 8.281 1 90.75 507 TYR B N 1
ATOM 8171 C CA . TYR B 1 507 ? -12.664 28.859 7.723 1 90.75 507 TYR B CA 1
ATOM 8172 C C . TYR B 1 507 ? -12.641 27.609 8.602 1 90.75 507 TYR B C 1
ATOM 8174 O O . TYR B 1 507 ? -12.609 26.484 8.094 1 90.75 507 TYR B O 1
ATOM 8182 N N . THR B 1 508 ? -12.672 27.797 9.852 1 89.12 508 THR B N 1
ATOM 8183 C CA . THR B 1 508 ? -12.82 26.656 10.758 1 89.12 508 THR B CA 1
ATOM 8184 C C . THR B 1 508 ? -14.172 25.984 10.539 1 89.12 508 THR B C 1
ATOM 8186 O O . THR B 1 508 ? -14.25 24.75 10.523 1 89.12 508 THR B O 1
ATOM 8189 N N . LEU B 1 509 ? -15.102 26.812 10.383 1 93.56 509 LEU B N 1
ATOM 8190 C CA . LEU B 1 509 ? -16.453 26.312 10.172 1 93.56 509 LEU B CA 1
ATOM 8191 C C . LEU B 1 509 ? -16.516 25.469 8.898 1 93.56 509 LEU B C 1
ATOM 8193 O O . LEU B 1 509 ? -17.141 24.406 8.883 1 93.56 509 LEU B O 1
ATOM 8197 N N . MET B 1 510 ? -15.945 25.938 7.863 1 94.75 510 MET B N 1
ATOM 8198 C CA . MET B 1 510 ? -15.922 25.188 6.613 1 94.75 510 MET B CA 1
ATOM 8199 C C . MET B 1 510 ? -15.234 23.828 6.809 1 94.75 510 MET B C 1
ATOM 8201 O O . MET B 1 510 ? -15.719 22.812 6.316 1 94.75 510 MET B O 1
ATOM 8205 N N . GLY B 1 511 ? -14.156 23.844 7.547 1 93.19 511 GLY B N 1
ATOM 8206 C CA . GLY B 1 511 ? -13.453 22.594 7.824 1 93.19 511 GLY B CA 1
ATOM 8207 C C . GLY B 1 511 ? -14.281 21.609 8.625 1 93.19 511 GLY B C 1
ATOM 8208 O O . GLY B 1 511 ? -14.344 20.422 8.281 1 93.19 511 GLY B O 1
ATOM 8209 N N . VAL B 1 512 ? -14.922 22.125 9.602 1 93.75 512 VAL B N 1
ATOM 8210 C CA . VAL B 1 512 ? -15.719 21.297 10.492 1 93.75 512 VAL B CA 1
ATOM 8211 C C . VAL B 1 512 ? -16.906 20.703 9.727 1 93.75 512 VAL B C 1
ATOM 8213 O O . VAL B 1 512 ? -17.203 19.516 9.844 1 93.75 512 VAL B O 1
ATOM 8216 N N . LEU B 1 513 ? -17.531 21.516 8.969 1 96.19 513 LEU B N 1
ATOM 8217 C CA . LEU B 1 513 ? -18.703 21.062 8.234 1 96.19 513 LEU B CA 1
ATOM 8218 C C . LEU B 1 513 ? -18.297 20.109 7.105 1 96.19 513 LEU B C 1
ATOM 8220 O O . LEU B 1 513 ? -19.016 19.156 6.805 1 96.19 513 LEU B O 1
ATOM 8224 N N . ALA B 1 514 ? -17.234 20.391 6.48 1 95 514 ALA B N 1
ATOM 8225 C CA . ALA B 1 514 ? -16.703 19.469 5.48 1 95 514 ALA B CA 1
ATOM 8226 C C . ALA B 1 514 ? -16.375 18.109 6.105 1 95 514 ALA B C 1
ATOM 8228 O O . ALA B 1 514 ? -16.672 17.062 5.531 1 95 514 ALA B O 1
ATOM 8229 N N . GLY B 1 515 ? -15.734 18.156 7.242 1 92.62 515 GLY B N 1
ATOM 8230 C CA . GLY B 1 515 ? -15.422 16.938 7.969 1 92.62 515 GLY B CA 1
ATOM 8231 C C . GLY B 1 515 ? -16.656 16.188 8.438 1 92.62 515 GLY B C 1
ATOM 8232 O O . GLY B 1 515 ? -16.703 14.969 8.359 1 92.62 515 GLY B O 1
ATOM 8233 N N . GLY B 1 516 ? -17.594 16.922 8.883 1 94.06 516 GLY B N 1
ATOM 8234 C CA . GLY B 1 516 ? -18.859 16.328 9.305 1 94.06 516 GLY B CA 1
ATOM 8235 C C . GLY B 1 516 ? -19.594 15.633 8.172 1 94.06 516 GLY B C 1
ATOM 8236 O O . GLY B 1 516 ? -20.312 14.656 8.398 1 94.06 516 GLY B O 1
ATOM 8237 N N . ASN B 1 517 ? -19.375 16.141 7.012 1 93.75 517 ASN B N 1
ATOM 8238 C CA . ASN B 1 517 ? -19.984 15.547 5.828 1 93.75 517 ASN B CA 1
ATOM 8239 C C . ASN B 1 517 ? -19.047 14.562 5.141 1 93.75 517 ASN B C 1
ATOM 8241 O O . ASN B 1 517 ? -19.359 14.039 4.07 1 93.75 517 ASN B O 1
ATOM 8245 N N . THR B 1 518 ? -17.938 14.32 5.75 1 88.88 518 THR B N 1
ATOM 8246 C CA . THR B 1 518 ? -16.938 13.391 5.238 1 88.88 518 THR B CA 1
ATOM 8247 C C . THR B 1 518 ? -16.641 13.672 3.768 1 88.88 518 THR B C 1
ATOM 8249 O O . THR B 1 518 ? -16.609 12.75 2.951 1 88.88 518 THR B O 1
ATOM 8252 N N . ASN B 1 519 ? -16.469 14.922 3.426 1 89.5 519 ASN B N 1
ATOM 8253 C CA . ASN B 1 519 ? -16.344 15.391 2.049 1 89.5 519 ASN B CA 1
ATOM 8254 C C . ASN B 1 519 ? -14.961 15.961 1.771 1 89.5 519 ASN B C 1
ATOM 8256 O O . ASN B 1 519 ? -14.75 17.172 1.879 1 89.5 519 ASN B O 1
ATOM 8260 N N . PRO B 1 520 ? -14.102 15.188 1.151 1 82.12 520 PRO B N 1
ATOM 8261 C CA . PRO B 1 520 ? -12.75 15.68 0.864 1 82.12 520 PRO B CA 1
ATOM 8262 C C . PRO B 1 520 ? -12.742 16.812 -0.168 1 82.12 520 PRO B C 1
ATOM 8264 O O . PRO B 1 520 ? -12.008 17.781 -0.015 1 82.12 520 PRO B O 1
ATOM 8267 N N . PRO B 1 521 ? -13.539 16.781 -1.149 1 82.62 521 PRO B N 1
ATOM 8268 C CA . PRO B 1 521 ? -13.578 17.891 -2.094 1 82.62 521 PRO B CA 1
ATOM 8269 C C . PRO B 1 521 ? -13.961 19.219 -1.428 1 82.62 521 PRO B C 1
ATOM 8271 O O . PRO B 1 521 ? -13.469 20.281 -1.815 1 82.62 521 PRO B O 1
ATOM 8274 N N . ALA B 1 522 ? -14.805 19.125 -0.535 1 90.38 522 ALA B N 1
ATOM 8275 C CA . ALA B 1 522 ? -15.195 20.344 0.188 1 90.38 522 ALA B CA 1
ATOM 8276 C C . ALA B 1 522 ? -14.016 20.906 0.976 1 90.38 522 ALA B C 1
ATOM 8278 O O . ALA B 1 522 ? -13.852 22.125 1.068 1 90.38 522 ALA B O 1
ATOM 8279 N N . LEU B 1 523 ? -13.258 20.062 1.531 1 88.38 523 LEU B N 1
ATOM 8280 C CA . LEU B 1 523 ? -12.055 20.5 2.229 1 88.38 523 LEU B CA 1
ATOM 8281 C C . LEU B 1 523 ? -11.062 21.141 1.255 1 88.38 523 LEU B C 1
ATOM 8283 O O . LEU B 1 523 ? -10.453 22.156 1.562 1 88.38 523 LEU B O 1
ATOM 8287 N N . ALA B 1 524 ? -10.953 20.531 0.155 1 81.19 524 ALA B N 1
ATOM 8288 C CA . ALA B 1 524 ? -10.062 21.078 -0.866 1 81.19 524 ALA B CA 1
ATOM 8289 C C . ALA B 1 524 ? -10.492 22.469 -1.287 1 81.19 524 ALA B C 1
ATOM 8291 O O . ALA B 1 524 ? -9.664 23.375 -1.443 1 81.19 524 ALA B O 1
ATOM 8292 N N . TYR B 1 525 ? -11.703 22.641 -1.452 1 86 525 TYR B N 1
ATOM 8293 C CA . TYR B 1 525 ? -12.258 23.938 -1.791 1 86 525 TYR B CA 1
ATOM 8294 C C . TYR B 1 525 ? -11.961 24.953 -0.691 1 86 525 TYR B C 1
ATOM 8296 O O . TYR B 1 525 ? -11.586 26.094 -0.973 1 86 525 TYR B O 1
ATOM 8304 N N . SER B 1 526 ? -12.117 24.547 0.49 1 88.62 526 SER B N 1
ATOM 8305 C CA . SER B 1 526 ? -11.852 25.422 1.628 1 88.62 526 SER B CA 1
ATOM 8306 C C . SER B 1 526 ? -10.391 25.844 1.675 1 88.62 526 SER B C 1
ATOM 8308 O O . SER B 1 526 ? -10.086 26.984 1.996 1 88.62 526 SER B O 1
ATOM 8310 N N . ASN B 1 527 ? -9.562 24.922 1.363 1 79.62 527 ASN B N 1
ATOM 8311 C CA . ASN B 1 527 ? -8.125 25.188 1.406 1 79.62 527 ASN B CA 1
ATOM 8312 C C . ASN B 1 527 ? -7.699 26.156 0.307 1 79.62 527 ASN B C 1
ATOM 8314 O O . ASN B 1 527 ? -6.691 26.859 0.444 1 79.62 527 ASN B O 1
ATOM 8318 N N . MET B 1 528 ? -8.453 26.219 -0.702 1 79.31 528 MET B N 1
ATOM 8319 C CA . MET B 1 528 ? -8.148 27.141 -1.794 1 79.31 528 MET B CA 1
ATOM 8320 C C . MET B 1 528 ? -8.516 28.578 -1.416 1 79.31 528 MET B C 1
ATOM 8322 O O . MET B 1 528 ? -7.977 29.531 -1.979 1 79.31 528 MET B O 1
ATOM 8326 N N . LEU B 1 529 ? -9.32 28.75 -0.51 1 85.06 529 LEU B N 1
ATOM 8327 C CA . LEU B 1 529 ? -9.852 30.062 -0.175 1 85.06 529 LEU B CA 1
ATOM 8328 C C . LEU B 1 529 ? -8.977 30.766 0.858 1 85.06 529 LEU B C 1
ATOM 8330 O O . LEU B 1 529 ? -9.086 31.984 1.055 1 85.06 529 LEU B O 1
ATOM 8334 N N . THR B 1 530 ? -8.125 29.922 1.474 1 80.19 530 THR B N 1
ATOM 8335 C CA . THR B 1 530 ? -7.281 30.516 2.508 1 80.19 530 THR B CA 1
ATOM 8336 C C . THR B 1 530 ? -5.918 29.828 2.545 1 80.19 530 THR B C 1
ATOM 8338 O O . THR B 1 530 ? -5.777 28.688 2.107 1 80.19 530 THR B O 1
ATOM 8341 N N . THR B 1 531 ? -5.008 30.516 3.072 1 67.75 531 THR B N 1
ATOM 8342 C CA . THR B 1 531 ? -3.668 29.969 3.236 1 67.75 531 THR B CA 1
ATOM 8343 C C . THR B 1 531 ? -3.492 29.391 4.633 1 67.75 531 THR B C 1
ATOM 8345 O O . THR B 1 531 ? -2.518 28.672 4.898 1 67.75 531 THR B O 1
ATOM 8348 N N . SER B 1 532 ? -4.523 29.656 5.379 1 69.62 532 SER B N 1
ATOM 8349 C CA . SER B 1 532 ? -4.473 29.125 6.738 1 69.62 532 SER B CA 1
ATOM 8350 C C . SER B 1 532 ? -4.801 27.641 6.77 1 69.62 532 SER B C 1
ATOM 8352 O O . SER B 1 532 ? -5.555 27.141 5.926 1 69.62 532 SER B O 1
ATOM 8354 N N . ASP B 1 533 ? -4.262 26.938 7.711 1 74.62 533 ASP B N 1
ATOM 8355 C CA . ASP B 1 533 ? -4.531 25.516 7.863 1 74.62 533 ASP B CA 1
ATOM 8356 C C . ASP B 1 533 ? -5.777 25.266 8.719 1 74.62 533 ASP B C 1
ATOM 8358 O O . ASP B 1 533 ? -6.098 24.125 9.055 1 74.62 533 ASP B O 1
ATOM 8362 N N . THR B 1 534 ? -6.422 26.25 8.938 1 79.88 534 THR B N 1
ATOM 8363 C CA . THR B 1 534 ? -7.547 26.188 9.859 1 79.88 534 THR B CA 1
ATOM 8364 C C . THR B 1 534 ? -8.617 25.234 9.344 1 79.88 534 THR B C 1
ATOM 8366 O O . THR B 1 534 ? -9.172 24.438 10.109 1 79.88 534 THR B O 1
ATOM 8369 N N . PRO B 1 535 ? -8.93 25.281 8.031 1 88.06 535 PRO B N 1
ATOM 8370 C CA . PRO B 1 535 ? -9.922 24.312 7.551 1 88.06 535 PRO B CA 1
ATOM 8371 C C . PRO B 1 535 ? -9.477 22.859 7.707 1 88.06 535 PRO B C 1
ATOM 8373 O O . PRO B 1 535 ? -10.266 22 8.102 1 88.06 535 PRO B O 1
ATOM 8376 N N . ALA B 1 536 ? -8.242 22.609 7.508 1 81.62 536 ALA B N 1
ATOM 8377 C CA . ALA B 1 536 ? -7.707 21.25 7.602 1 81.62 536 ALA B CA 1
ATOM 8378 C C . ALA B 1 536 ? -7.754 20.75 9.039 1 81.62 536 ALA B C 1
ATOM 8380 O O . ALA B 1 536 ? -8.062 19.578 9.289 1 81.62 536 ALA B O 1
ATOM 8381 N N . VAL B 1 537 ? -7.473 21.656 9.906 1 77.12 537 VAL B N 1
ATOM 8382 C CA . VAL B 1 537 ? -7.488 21.297 11.32 1 77.12 537 VAL B CA 1
ATOM 8383 C C . VAL B 1 537 ? -8.914 20.969 11.75 1 77.12 537 VAL B C 1
ATOM 8385 O O . VAL B 1 537 ? -9.148 19.969 12.438 1 77.12 537 VAL B O 1
ATOM 8388 N N . GLY B 1 538 ? -9.797 21.812 11.375 1 86 538 GLY B N 1
ATOM 8389 C CA . GLY B 1 538 ? -11.195 21.547 11.688 1 86 538 GLY B CA 1
ATOM 8390 C C . GLY B 1 538 ? -11.695 20.234 11.109 1 86 538 GLY B C 1
ATOM 8391 O O . GLY B 1 538 ? -12.375 19.469 11.797 1 86 538 GLY B O 1
ATOM 8392 N N . TYR B 1 539 ? -11.336 19.984 9.922 1 89.44 539 TYR B N 1
ATOM 8393 C CA . TYR B 1 539 ? -11.703 18.75 9.234 1 89.44 539 TYR B CA 1
ATOM 8394 C C . TYR B 1 539 ? -11.164 17.531 9.969 1 89.44 539 TYR B C 1
ATOM 8396 O O . TYR B 1 539 ? -11.914 16.578 10.25 1 89.44 539 TYR B O 1
ATOM 8404 N N . ALA B 1 540 ? -9.938 17.625 10.352 1 79.75 540 ALA B N 1
ATOM 8405 C CA . ALA B 1 540 ? -9.25 16.5 10.977 1 79.75 540 ALA B CA 1
ATOM 8406 C C . ALA B 1 540 ? -9.805 16.219 12.367 1 79.75 540 ALA B C 1
ATOM 8408 O O . ALA B 1 540 ? -9.836 15.07 12.812 1 79.75 540 ALA B O 1
ATOM 8409 N N . THR B 1 541 ? -10.234 17.172 12.961 1 81.75 541 THR B N 1
ATOM 8410 C CA . THR B 1 541 ? -10.719 17.062 14.336 1 81.75 541 THR B CA 1
ATOM 8411 C C . THR B 1 541 ? -12.047 16.312 14.375 1 81.75 541 THR B C 1
ATOM 8413 O O . THR B 1 541 ? -12.289 15.508 15.281 1 81.75 541 THR B O 1
ATOM 8416 N N . VAL B 1 542 ? -12.82 16.516 13.414 1 91.69 542 VAL B N 1
ATOM 8417 C CA . VAL B 1 542 ? -14.188 16.016 13.547 1 91.69 542 VAL B CA 1
ATOM 8418 C C . VAL B 1 542 ? -14.391 14.812 12.617 1 91.69 542 VAL B C 1
ATOM 8420 O O . VAL B 1 542 ? -15.32 14.023 12.812 1 91.69 542 VAL B O 1
ATOM 8423 N N . TYR B 1 543 ? -13.602 14.648 11.656 1 88.81 543 TYR B N 1
ATOM 8424 C CA . TYR B 1 543 ? -13.773 13.648 10.602 1 88.81 543 TYR B CA 1
ATOM 8425 C C . TYR B 1 543 ? -13.883 12.25 11.188 1 88.81 543 TYR B C 1
ATOM 8427 O O . TYR B 1 543 ? -14.789 11.492 10.836 1 88.81 543 TYR B O 1
ATOM 8435 N N . PRO B 1 544 ? -13.016 11.852 12.133 1 84.31 544 PRO B N 1
ATOM 8436 C CA . PRO B 1 544 ? -13.07 10.484 12.664 1 84.31 544 PRO B CA 1
ATOM 8437 C C . PRO B 1 544 ? -14.391 10.18 13.367 1 84.31 544 PRO B C 1
ATOM 8439 O O . PRO B 1 544 ? -15 9.133 13.109 1 84.31 544 PRO B O 1
ATOM 8442 N N . PHE B 1 545 ? -14.773 11.07 14.086 1 90.19 545 PHE B N 1
ATOM 8443 C CA . PHE B 1 545 ? -16 10.875 14.852 1 90.19 545 PHE B CA 1
ATOM 8444 C C . PHE B 1 545 ? -17.219 10.93 13.945 1 90.19 545 PHE B C 1
ATOM 8446 O O . PHE B 1 545 ? -18.172 10.164 14.117 1 90.19 545 PHE B O 1
ATOM 8453 N N . ALA B 1 546 ? -17.172 11.828 13.07 1 93.38 546 ALA B N 1
ATOM 8454 C CA . ALA B 1 546 ? -18.281 11.93 12.109 1 93.38 546 ALA B CA 1
ATOM 8455 C C . ALA B 1 546 ? -18.453 10.625 11.336 1 93.38 546 ALA B C 1
ATOM 8457 O O . ALA B 1 546 ? -19.578 10.164 11.133 1 93.38 546 ALA B O 1
ATOM 8458 N N . MET B 1 547 ? -17.406 10.078 10.922 1 89.69 547 MET B N 1
ATOM 8459 C CA . MET B 1 547 ? -17.438 8.82 10.18 1 89.69 547 MET B CA 1
ATOM 8460 C C . MET B 1 547 ? -18.062 7.707 11.023 1 89.69 547 MET B C 1
ATOM 8462 O O . MET B 1 547 ? -18.906 6.949 10.531 1 89.69 547 MET B O 1
ATOM 8466 N N . PHE B 1 548 ? -17.703 7.617 12.195 1 89.38 548 PHE B N 1
ATOM 8467 C CA . PHE B 1 548 ? -18.203 6.609 13.125 1 89.38 548 PHE B CA 1
ATOM 8468 C C . PHE B 1 548 ? -19.703 6.793 13.359 1 89.38 548 PHE B C 1
ATOM 8470 O O . PHE B 1 548 ? -20.469 5.844 13.25 1 89.38 548 PHE B O 1
ATOM 8477 N N . LEU B 1 549 ? -20.062 7.945 13.625 1 92.38 549 LEU B N 1
ATOM 8478 C CA . LEU B 1 549 ? -21.469 8.234 13.938 1 92.38 549 LEU B CA 1
ATOM 8479 C C . LEU B 1 549 ? -22.359 7.965 12.734 1 92.38 549 LEU B C 1
ATOM 8481 O O . LEU B 1 549 ? -23.484 7.488 12.883 1 92.38 549 LEU B O 1
ATOM 8485 N N . ARG B 1 550 ? -21.906 8.266 11.633 1 93.62 550 ARG B N 1
ATOM 8486 C CA . ARG B 1 550 ? -22.703 8.078 10.438 1 93.62 550 ARG B CA 1
ATOM 8487 C C . ARG B 1 550 ? -22.906 6.602 10.133 1 93.62 550 ARG B C 1
ATOM 8489 O O . ARG B 1 550 ? -23.984 6.195 9.68 1 93.62 550 ARG B O 1
ATOM 8496 N N . ILE B 1 551 ? -21.906 5.836 10.344 1 89.62 551 ILE B N 1
ATOM 8497 C CA . ILE B 1 551 ? -22.031 4.391 10.164 1 89.62 551 ILE B CA 1
ATOM 8498 C C . ILE B 1 551 ? -23.078 3.842 11.141 1 89.62 551 ILE B C 1
ATOM 8500 O O . ILE B 1 551 ? -23.984 3.115 10.734 1 89.62 551 ILE B O 1
ATOM 8504 N N . ILE B 1 552 ? -23.047 4.316 12.328 1 88.12 552 ILE B N 1
ATOM 8505 C CA . ILE B 1 552 ? -23.906 3.781 13.375 1 88.12 552 ILE B CA 1
ATOM 8506 C C . ILE B 1 552 ? -25.328 4.293 13.18 1 88.12 552 ILE B C 1
ATOM 8508 O O . ILE B 1 552 ? -26.297 3.533 13.312 1 88.12 552 ILE B O 1
ATOM 8512 N N . THR B 1 553 ? -25.469 5.523 12.891 1 91.94 553 THR B N 1
ATOM 8513 C CA . THR B 1 553 ? -26.797 6.125 12.805 1 91.94 553 THR B CA 1
ATOM 8514 C C . THR B 1 553 ? -27.578 5.566 11.617 1 91.94 553 THR B C 1
ATOM 8516 O O . THR B 1 553 ? -28.781 5.375 11.695 1 91.94 553 THR B O 1
ATOM 8519 N N . ILE B 1 554 ? -26.906 5.355 10.578 1 93.25 554 ILE B N 1
ATOM 8520 C CA . ILE B 1 554 ? -27.594 4.832 9.406 1 93.25 554 ILE B CA 1
ATOM 8521 C C . ILE B 1 554 ? -28.062 3.398 9.68 1 93.25 554 ILE B C 1
ATOM 8523 O O . ILE B 1 554 ? -29.125 2.98 9.211 1 93.25 554 ILE B O 1
ATOM 8527 N N . GLN B 1 555 ? -27.281 2.615 10.359 1 88.44 555 GLN B N 1
ATOM 8528 C CA . GLN B 1 555 ? -27.688 1.269 10.758 1 88.44 555 GLN B CA 1
ATOM 8529 C C . GLN B 1 555 ? -28.906 1.3 11.672 1 88.44 555 GLN B C 1
ATOM 8531 O O . GLN B 1 555 ? -29.828 0.499 11.508 1 88.44 555 GLN B O 1
ATOM 8536 N N . ILE B 1 556 ? -28.875 2.217 12.547 1 86.38 556 ILE B N 1
ATOM 8537 C CA . ILE B 1 556 ? -29.984 2.365 13.477 1 86.38 556 ILE B CA 1
ATOM 8538 C C . ILE B 1 556 ? -31.25 2.754 12.711 1 86.38 556 ILE B C 1
ATOM 8540 O O . ILE B 1 556 ? -32.344 2.275 13.023 1 86.38 556 ILE B O 1
ATOM 8544 N N . LEU B 1 557 ? -31.062 3.594 11.773 1 92.25 557 LEU B N 1
ATOM 8545 C CA . LEU B 1 557 ? -32.188 4.012 10.945 1 92.25 557 LEU B CA 1
ATOM 8546 C C . LEU B 1 557 ? -32.844 2.807 10.273 1 92.25 557 LEU B C 1
ATOM 8548 O O . LEU B 1 557 ? -34.062 2.66 10.305 1 92.25 557 LEU B O 1
ATOM 8552 N N . ILE B 1 558 ? -32.062 1.937 9.711 1 91.69 558 ILE B N 1
ATOM 8553 C CA . ILE B 1 558 ? -32.562 0.757 9.023 1 91.69 558 ILE B CA 1
ATOM 8554 C C . ILE B 1 558 ? -33.188 -0.198 10.039 1 91.69 558 ILE B C 1
ATOM 8556 O O . ILE B 1 558 ? -34.281 -0.75 9.797 1 91.69 558 ILE B O 1
ATOM 8560 N N . LEU B 1 559 ? -32.594 -0.356 11.133 1 85.81 559 LEU B N 1
ATOM 8561 C CA . LEU B 1 559 ? -33.094 -1.281 12.156 1 85.81 559 LEU B CA 1
ATOM 8562 C C . LEU B 1 559 ? -34.406 -0.803 12.758 1 85.81 559 LEU B C 1
ATOM 8564 O O . LEU B 1 559 ? -35.281 -1.612 13.047 1 85.81 559 LEU B O 1
ATOM 8568 N N . LEU B 1 560 ? -34.531 0.433 12.914 1 86.5 560 LEU B N 1
ATOM 8569 C CA . LEU B 1 560 ? -35.75 1.001 13.516 1 86.5 560 LEU B CA 1
ATOM 8570 C C . LEU B 1 560 ? -36.938 0.809 12.609 1 86.5 560 LEU B C 1
ATOM 8572 O O . LEU B 1 560 ? -38.062 0.621 13.086 1 86.5 560 LEU B O 1
ATOM 8576 N N . PHE B 1 561 ? -36.75 0.776 11.375 1 90.75 561 PHE B N 1
ATOM 8577 C CA . PHE B 1 561 ? -37.875 0.755 10.453 1 90.75 561 PHE B CA 1
ATOM 8578 C C . PHE B 1 561 ? -38.156 -0.661 9.961 1 90.75 561 PHE B C 1
ATOM 8580 O O . PHE B 1 561 ? -39.219 -0.939 9.414 1 90.75 561 PHE B O 1
ATOM 8587 N N . PHE B 1 562 ? -37.188 -1.544 10.125 1 85.62 562 PHE B N 1
ATOM 8588 C CA . PHE B 1 562 ? -37.375 -2.867 9.547 1 85.62 562 PHE B CA 1
ATOM 8589 C C . PHE B 1 562 ? -37.25 -3.949 10.609 1 85.62 562 PHE B C 1
ATOM 8591 O O . PHE B 1 562 ? -37.469 -5.129 10.336 1 85.62 562 PHE B O 1
ATOM 8598 N N . ALA B 1 563 ? -36.75 -3.605 11.773 1 75.88 563 ALA B N 1
ATOM 8599 C CA . ALA B 1 563 ? -36.719 -4.609 12.836 1 75.88 563 ALA B CA 1
ATOM 8600 C C . ALA B 1 563 ? -38.094 -4.867 13.406 1 75.88 563 ALA B C 1
ATOM 8602 O O . ALA B 1 563 ? -38.938 -3.975 13.414 1 75.88 563 ALA B O 1
#